Protein AF-0000000084990843 (afdb_homodimer)

InterPro domains:
  IPR001986 Enolpyruvate transferase domain [PF00275] (5-394)
  IPR006264 3-phosphoshikimate 1-carboxyvinyltransferase [PIRSF000505] (2-399)
  IPR013792 RNA 3'-terminal phosphate cyclase/enolpyruvate transferase, alpha/beta [SSF55205] (3-394)
  IPR036968 Enolpyruvate transferase domain superfamily [G3DSA:3.65.10.10] (11-393)
  IPR036968 Enolpyruvate transferase domain superfamily [G3DSA:3.65.10.10] (19-226)

Nearest PDB structures (foldseek):
  3fk1-assembly1_A  TM=9.324E-01  e=1.228E-34  Escherichia coli K-12
  7tm6-assembly1_A  TM=9.334E-01  e=6.872E-34  Klebsiella pneumoniae subsp. pneumoniae HS11286
  1mi4-assembly1_A  TM=9.282E-01  e=5.106E-34  Escherichia coli
  1x8r-assembly1_A  TM=9.054E-01  e=7.739E-34  Escherichia coli
  1q36-assembly1_A  TM=9.063E-01  e=1.402E-33  Escherichia coli

Organism: Thermoproteus tenax (strain ATCC 35583 / DSM 2078 / JCM 9277 / NBRC 100435 / Kra 1) (NCBI:txid768679)

pLDDT: mean 95.02, std 6.81, range [31.33, 98.94]

Structure (mmCIF, N/CA/C/O backbone):
data_AF-0000000084990843-model_v1
#
loop_
_entity.id
_entity.type
_entity.pdbx_description
1 polymer '3-phosphoshikimate 1-carboxyvinyltransferase'
#
loop_
_atom_site.group_PDB
_atom_site.id
_atom_site.type_symbol
_atom_site.label_atom_id
_atom_site.label_alt_id
_atom_site.label_comp_id
_atom_site.label_asym_id
_atom_site.label_entity_id
_atom_site.label_seq_id
_atom_site.pdbx_PDB_ins_code
_atom_site.Cartn_x
_atom_site.Cartn_y
_atom_site.Cartn_z
_atom_site.occupancy
_atom_site.B_iso_or_equiv
_atom_site.auth_seq_id
_atom_site.auth_comp_id
_atom_site.auth_asym_id
_atom_site.auth_atom_id
_atom_site.pdbx_PDB_model_num
ATOM 1 N N . MET A 1 1 ? 16.125 0.868 -17.172 1 77.69 1 MET A N 1
ATOM 2 C CA . MET A 1 1 ? 15.656 -0.466 -17.547 1 77.69 1 MET A CA 1
ATOM 3 C C . MET A 1 1 ? 16.578 -1.541 -16.984 1 77.69 1 MET A C 1
ATOM 5 O O . MET A 1 1 ? 17.75 -1.276 -16.703 1 77.69 1 MET A O 1
ATOM 9 N N . LEU A 1 2 ? 15.938 -2.699 -16.641 1 80.62 2 LEU A N 1
ATOM 10 C CA . LEU A 1 2 ? 16.75 -3.873 -16.328 1 80.62 2 LEU A CA 1
ATOM 11 C C . LEU A 1 2 ? 17.031 -4.684 -17.594 1 80.62 2 LEU A C 1
ATOM 13 O O . LEU A 1 2 ? 16.109 -5.156 -18.266 1 80.62 2 LEU A O 1
ATOM 17 N N . CYS A 1 3 ? 18.297 -4.824 -17.922 1 89.12 3 CYS A N 1
ATOM 18 C CA . CYS A 1 3 ? 18.703 -5.578 -19.094 1 89.12 3 CYS A CA 1
ATOM 19 C C . CYS A 1 3 ? 19.609 -6.75 -18.719 1 89.12 3 CYS A C 1
ATOM 21 O O . CYS A 1 3 ? 20.484 -6.613 -17.859 1 89.12 3 CYS A O 1
ATOM 23 N N . VAL A 1 4 ? 19.203 -7.938 -19.297 1 86.56 4 VAL A N 1
ATOM 24 C CA . VAL A 1 4 ? 20.016 -9.109 -19 1 86.56 4 VAL A CA 1
ATOM 25 C C . VAL A 1 4 ? 20.328 -9.875 -20.281 1 86.56 4 VAL A C 1
ATOM 27 O O . VAL A 1 4 ? 19.625 -9.711 -21.281 1 86.56 4 VAL A O 1
ATOM 30 N N . LYS A 1 5 ? 21.422 -10.641 -20.266 1 91.44 5 LYS A N 1
ATOM 31 C CA . LYS A 1 5 ? 21.703 -11.633 -21.297 1 91.44 5 LYS A CA 1
ATOM 32 C C . LYS A 1 5 ? 20.953 -12.938 -21.016 1 91.44 5 LYS A C 1
ATOM 34 O O . LYS A 1 5 ? 20.562 -13.211 -19.891 1 91.44 5 LYS A O 1
ATOM 39 N N . PRO A 1 6 ? 20.641 -13.672 -22.078 1 93.75 6 PRO A N 1
ATOM 40 C CA . PRO A 1 6 ? 19.984 -14.961 -21.859 1 93.75 6 PRO A CA 1
ATOM 41 C C . PRO A 1 6 ? 20.75 -15.867 -20.891 1 93.75 6 PRO A C 1
ATOM 43 O O . PRO A 1 6 ? 21.984 -15.898 -20.922 1 93.75 6 PRO A O 1
ATOM 46 N N . SER A 1 7 ? 20.109 -16.453 -20 1 92.06 7 SER A N 1
ATOM 47 C CA . SER A 1 7 ? 20.656 -17.422 -19.047 1 92.06 7 SER A CA 1
ATOM 48 C C . SER A 1 7 ? 19.594 -18.406 -18.578 1 92.06 7 SER A C 1
ATOM 50 O O . SER A 1 7 ? 18.422 -18.031 -18.406 1 92.06 7 SER A O 1
ATOM 52 N N . PRO A 1 8 ? 19.969 -19.641 -18.328 1 93.31 8 PRO A N 1
ATOM 53 C CA . PRO A 1 8 ? 18.984 -20.625 -17.906 1 93.31 8 PRO A CA 1
ATOM 54 C C . PRO A 1 8 ? 18.438 -20.375 -16.5 1 93.31 8 PRO A C 1
ATOM 56 O O . PRO A 1 8 ? 19.172 -19.891 -15.641 1 93.31 8 PRO A O 1
ATOM 59 N N . ILE A 1 9 ? 17.188 -20.625 -16.297 1 92.88 9 ILE A N 1
ATOM 60 C CA . ILE A 1 9 ? 16.625 -20.703 -14.953 1 92.88 9 ILE A CA 1
ATOM 61 C C . ILE A 1 9 ? 16.844 -22.109 -14.391 1 92.88 9 ILE A C 1
ATOM 63 O O . ILE A 1 9 ? 16.219 -23.078 -14.859 1 92.88 9 ILE A O 1
ATOM 67 N N . GLU A 1 10 ? 17.781 -22.219 -13.484 1 92.75 10 GLU A N 1
ATOM 68 C CA . GLU A 1 10 ? 18.188 -23.516 -12.961 1 92.75 10 GLU A CA 1
ATOM 69 C C . GLU A 1 10 ? 18.5 -23.438 -11.469 1 92.75 10 GLU A C 1
ATOM 71 O O . GLU A 1 10 ? 19.016 -22.422 -10.992 1 92.75 10 GLU A O 1
ATOM 76 N N . GLY A 1 11 ? 18.078 -24.438 -10.734 1 92.12 11 GLY A N 1
ATOM 77 C CA . GLY A 1 11 ? 18.359 -24.516 -9.312 1 92.12 11 GLY A CA 1
ATOM 78 C C . GLY A 1 11 ? 17.172 -24.969 -8.492 1 92.12 11 GLY A C 1
ATOM 79 O O . GLY A 1 11 ? 16.172 -25.438 -9.047 1 92.12 11 GLY A O 1
ATOM 80 N N . GLU A 1 12 ? 17.359 -25 -7.199 1 93.38 12 GLU A N 1
ATOM 81 C CA . GLU A 1 12 ? 16.297 -25.312 -6.254 1 93.38 12 GLU A CA 1
ATOM 82 C C . GLU A 1 12 ? 15.695 -24.031 -5.656 1 93.38 12 GLU A C 1
ATOM 84 O O . GLU A 1 12 ? 16.422 -23.156 -5.191 1 93.38 12 GLU A O 1
ATOM 89 N N . PHE A 1 13 ? 14.391 -23.922 -5.801 1 91.62 13 PHE A N 1
ATOM 90 C CA . PHE A 1 13 ? 13.68 -22.734 -5.328 1 91.62 13 PHE A CA 1
ATOM 91 C C . PHE A 1 13 ? 12.562 -23.125 -4.363 1 91.62 13 PHE A C 1
ATOM 93 O O . PHE A 1 13 ? 11.781 -24.047 -4.641 1 91.62 13 PHE A O 1
ATOM 100 N N . PRO A 1 14 ? 12.484 -22.453 -3.211 1 92.19 14 PRO A N 1
ATOM 101 C CA . PRO A 1 14 ? 11.234 -22.609 -2.461 1 92.19 14 PRO A CA 1
ATOM 102 C C . PRO A 1 14 ? 10.055 -21.938 -3.145 1 92.19 14 PRO A C 1
ATOM 104 O O . PRO A 1 14 ? 10.195 -20.828 -3.686 1 92.19 14 PRO A O 1
ATOM 107 N N . ALA A 1 15 ? 8.922 -22.609 -3.18 1 95.19 15 ALA A N 1
ATOM 108 C CA . ALA A 1 15 ? 7.723 -21.969 -3.711 1 95.19 15 ALA A CA 1
ATOM 109 C C . ALA A 1 15 ? 7.344 -20.734 -2.885 1 95.19 15 ALA A C 1
ATOM 111 O O . ALA A 1 15 ? 7.445 -20.75 -1.656 1 95.19 15 ALA A O 1
ATOM 112 N N . PRO A 1 16 ? 7.004 -19.609 -3.57 1 95.06 16 PRO A N 1
ATOM 113 C CA . PRO A 1 16 ? 6.434 -18.531 -2.773 1 95.06 16 PRO A CA 1
ATOM 114 C C . PRO A 1 16 ? 5.145 -18.938 -2.057 1 95.06 16 PRO A C 1
ATOM 116 O O . PRO A 1 16 ? 4.398 -19.781 -2.553 1 95.06 16 PRO A O 1
ATOM 119 N N . PRO A 1 17 ? 4.887 -18.344 -0.855 1 96.25 17 PRO A N 1
ATOM 120 C CA . PRO A 1 17 ? 3.607 -18.625 -0.197 1 96.25 17 PRO A CA 1
ATOM 121 C C . PRO A 1 17 ? 2.406 -18.234 -1.059 1 96.25 17 PRO A C 1
ATOM 123 O O . PRO A 1 17 ? 2.428 -17.203 -1.729 1 96.25 17 PRO A O 1
ATOM 126 N N . SER A 1 18 ? 1.402 -19.109 -1.062 1 96.44 18 SER A N 1
ATOM 127 C CA . SER A 1 18 ? 0.206 -18.875 -1.863 1 96.44 18 SER A CA 1
ATOM 128 C C . SER A 1 18 ? -0.495 -17.578 -1.444 1 96.44 18 SER A C 1
ATOM 130 O O . SER A 1 18 ? -0.997 -17.484 -0.323 1 96.44 18 SER A O 1
ATOM 132 N N . LYS A 1 19 ? -0.541 -16.672 -2.34 1 96.38 19 LYS A N 1
ATOM 133 C CA . LYS A 1 19 ? -1.192 -15.391 -2.059 1 96.38 19 LYS A CA 1
ATOM 134 C C . LYS A 1 19 ? -2.682 -15.578 -1.792 1 96.38 19 LYS A C 1
ATOM 136 O O . LYS A 1 19 ? -3.199 -15.125 -0.771 1 96.38 19 LYS A O 1
ATOM 141 N N . PRO A 1 20 ? -3.463 -16.328 -2.658 1 96.12 20 PRO A N 1
ATOM 142 C CA . PRO A 1 20 ? -4.898 -16.469 -2.408 1 96.12 20 PRO A CA 1
ATOM 143 C C . PRO A 1 20 ? -5.195 -17.172 -1.08 1 96.12 20 PRO A C 1
ATOM 145 O O . PRO A 1 20 ? -6.148 -16.797 -0.389 1 96.12 20 PRO A O 1
ATOM 148 N N . MET A 1 21 ? -4.387 -18.141 -0.724 1 96.94 21 MET A N 1
ATOM 149 C CA . MET A 1 21 ? -4.621 -18.828 0.538 1 96.94 21 MET A CA 1
ATOM 150 C C . MET A 1 21 ? -4.23 -17.953 1.723 1 96.94 21 MET A C 1
ATOM 152 O O . MET A 1 21 ? -4.918 -17.938 2.744 1 96.94 21 MET A O 1
ATOM 156 N N . SER A 1 22 ? -3.1 -17.234 1.586 1 98.19 22 SER A N 1
ATOM 157 C CA . SER A 1 22 ? -2.697 -16.297 2.631 1 98.19 22 SER A CA 1
ATOM 158 C C . SER A 1 22 ? -3.824 -15.32 2.965 1 98.19 22 SER A C 1
ATOM 160 O O . SER A 1 22 ? -4.145 -15.109 4.137 1 98.19 22 SER A O 1
ATOM 162 N N . GLN A 1 23 ? -4.402 -14.734 1.965 1 98.62 23 GLN A N 1
ATOM 163 C CA . GLN A 1 23 ? -5.461 -13.75 2.166 1 98.62 23 GLN A CA 1
ATOM 164 C C . GLN A 1 23 ? -6.664 -14.375 2.865 1 98.62 23 GLN A C 1
ATOM 166 O O . GLN A 1 23 ? -7.23 -13.789 3.789 1 98.62 23 GLN A O 1
ATOM 171 N N . ARG A 1 24 ? -7.066 -15.578 2.422 1 98.62 24 ARG A N 1
ATOM 172 C CA . ARG A 1 24 ? -8.219 -16.25 3.014 1 98.62 24 ARG A CA 1
ATOM 173 C C . ARG A 1 24 ? -7.941 -16.625 4.465 1 98.62 24 ARG A C 1
ATOM 175 O O . ARG A 1 24 ? -8.812 -16.484 5.328 1 98.62 24 ARG A O 1
ATOM 182 N N . TYR A 1 25 ? -6.672 -17.109 4.742 1 98.81 25 TYR A N 1
ATOM 183 C CA . TYR A 1 25 ? -6.297 -17.438 6.113 1 98.81 25 TYR A CA 1
ATOM 184 C C . TYR A 1 25 ? -6.328 -16.203 7 1 98.81 25 TYR A C 1
ATOM 186 O O . TYR A 1 25 ? -6.758 -16.266 8.148 1 98.81 25 TYR A O 1
ATOM 194 N N . ILE A 1 26 ? -5.906 -15.078 6.492 1 98.94 26 ILE A N 1
ATOM 195 C CA . ILE A 1 26 ? -5.867 -13.812 7.227 1 98.94 26 ILE A CA 1
ATOM 196 C C . ILE A 1 26 ? -7.289 -13.398 7.613 1 98.94 26 ILE A C 1
ATOM 198 O O . ILE A 1 26 ? -7.562 -13.117 8.781 1 98.94 26 ILE A O 1
ATOM 202 N N . PHE A 1 27 ? -8.195 -13.422 6.691 1 98.94 27 PHE A N 1
ATOM 203 C CA . PHE A 1 27 ? -9.57 -13.031 6.965 1 98.94 27 PHE A CA 1
ATOM 204 C C . PHE A 1 27 ? -10.219 -14 7.949 1 98.94 27 PHE A C 1
ATOM 206 O O . PHE A 1 27 ? -10.867 -13.57 8.914 1 98.94 27 PHE A O 1
ATOM 213 N N . ALA A 1 28 ? -10.039 -15.312 7.715 1 98.94 28 ALA A N 1
ATOM 214 C CA . ALA A 1 28 ? -10.641 -16.312 8.602 1 98.94 28 ALA A CA 1
ATOM 215 C C . ALA A 1 28 ? -10.109 -16.172 10.023 1 98.94 28 ALA A C 1
ATOM 217 O O . ALA A 1 28 ? -10.867 -16.266 10.992 1 98.94 28 ALA A O 1
ATOM 218 N N . SER A 1 29 ? -8.812 -15.922 10.164 1 98.94 29 SER A N 1
ATOM 219 C CA . SER A 1 29 ? -8.188 -15.766 11.469 1 98.94 29 SER A CA 1
ATOM 220 C C . SER A 1 29 ? -8.766 -14.578 12.227 1 98.94 29 SER A C 1
ATOM 222 O O . SER A 1 29 ? -8.977 -14.648 13.438 1 98.94 29 SER A O 1
ATOM 224 N N . ALA A 1 30 ? -9.039 -13.523 11.539 1 98.81 30 ALA A N 1
ATOM 225 C CA . ALA A 1 30 ? -9.555 -12.297 12.141 1 98.81 30 ALA A CA 1
ATOM 226 C C . ALA A 1 30 ? -10.984 -12.484 12.633 1 98.81 30 ALA A C 1
ATOM 228 O O . ALA A 1 30 ? -11.461 -11.727 13.484 1 98.81 30 ALA A O 1
ATOM 229 N N . LEU A 1 31 ? -11.688 -13.492 12.062 1 98.69 31 LEU A N 1
ATOM 230 C CA . LEU A 1 31 ? -13.094 -13.711 12.383 1 98.69 31 LEU A CA 1
ATOM 231 C C . LEU A 1 31 ? -13.25 -14.828 13.406 1 98.69 31 LEU A C 1
ATOM 233 O O . LEU A 1 31 ? -14.344 -15.047 13.93 1 98.69 31 LEU A O 1
ATOM 237 N N . ALA A 1 32 ? -12.203 -15.508 13.734 1 98.69 32 ALA A N 1
ATOM 238 C CA . ALA A 1 32 ? -12.273 -16.734 14.516 1 98.69 32 ALA A CA 1
ATOM 239 C C . ALA A 1 32 ? -12.039 -16.453 16 1 98.69 32 ALA A C 1
ATOM 241 O O . ALA A 1 32 ? -11.281 -15.547 16.359 1 98.69 32 ALA A O 1
ATOM 242 N N . GLU A 1 33 ? -12.656 -17.203 16.828 1 98.38 33 GLU A N 1
ATOM 243 C CA . GLU A 1 33 ? -12.297 -17.219 18.25 1 98.38 33 GLU A CA 1
ATOM 244 C C . GLU A 1 33 ? -10.945 -17.891 18.453 1 98.38 33 GLU A C 1
ATOM 246 O O . GLU A 1 33 ? -10.711 -19 17.984 1 98.38 33 GLU A O 1
ATOM 251 N N . GLY A 1 34 ? -10.094 -17.141 19.125 1 98.5 34 GLY A N 1
ATOM 252 C CA . GLY A 1 34 ? -8.766 -17.672 19.375 1 98.5 34 GLY A CA 1
ATOM 253 C C . GLY A 1 34 ? -7.711 -17.109 18.438 1 98.5 34 GLY A C 1
ATOM 254 O O . GLY A 1 34 ? -8.031 -16.625 17.359 1 98.5 34 GLY A O 1
ATOM 255 N N . ALA A 1 35 ? -6.469 -17.172 18.844 1 98.69 35 ALA A N 1
ATOM 256 C CA . ALA A 1 35 ? -5.348 -16.672 18.047 1 98.69 35 ALA A CA 1
ATOM 257 C C . ALA A 1 35 ? -4.906 -17.719 17.016 1 98.69 35 ALA A C 1
ATOM 259 O O . ALA A 1 35 ? -4.867 -18.922 17.328 1 98.69 35 ALA A O 1
ATOM 260 N N . THR A 1 36 ? -4.629 -17.312 15.836 1 98.88 36 THR A N 1
ATOM 261 C CA . THR A 1 36 ? -4.137 -18.188 14.781 1 98.88 36 THR A CA 1
ATOM 262 C C . THR A 1 36 ? -2.766 -17.734 14.289 1 98.88 36 THR A C 1
ATOM 264 O O . THR A 1 36 ? -2.574 -16.562 13.977 1 98.88 36 THR A O 1
ATOM 267 N N . GLU A 1 37 ? -1.827 -18.578 14.336 1 98.81 37 GLU A N 1
ATOM 268 C CA . GLU A 1 37 ? -0.531 -18.344 13.711 1 98.81 37 GLU A CA 1
ATOM 269 C C . GLU A 1 37 ? -0.511 -18.844 12.273 1 98.81 37 GLU A C 1
ATOM 271 O O . GLU A 1 37 ? -0.815 -20 12.008 1 98.81 37 GLU A O 1
ATOM 276 N N . ILE A 1 38 ? -0.207 -17.938 11.32 1 98.62 38 ILE A N 1
ATOM 277 C CA . ILE A 1 38 ? -0.148 -18.344 9.922 1 98.62 38 ILE A CA 1
ATOM 278 C C . ILE A 1 38 ? 1.226 -18 9.344 1 98.62 38 ILE A C 1
ATOM 280 O O . ILE A 1 38 ? 1.828 -17 9.711 1 98.62 38 ILE A O 1
ATOM 284 N N . GLY A 1 39 ? 1.749 -18.859 8.422 1 97.44 39 GLY A N 1
ATOM 285 C CA . GLY A 1 39 ? 2.979 -18.594 7.688 1 97.44 39 GLY A CA 1
ATOM 286 C C . GLY A 1 39 ? 3.447 -19.766 6.863 1 97.44 39 GLY A C 1
ATOM 287 O O . GLY A 1 39 ? 2.863 -20.859 6.93 1 97.44 39 GLY A O 1
ATOM 288 N N . PRO A 1 40 ? 4.461 -19.641 6.098 1 97.06 40 PRO A N 1
ATOM 289 C CA . PRO A 1 40 ? 5.125 -18.359 5.852 1 97.06 40 PRO A CA 1
ATOM 290 C C . PRO A 1 40 ? 4.281 -17.422 5 1 97.06 40 PRO A C 1
ATOM 292 O O . PRO A 1 40 ? 3.406 -17.875 4.254 1 97.06 40 PRO A O 1
ATOM 295 N N . LEU A 1 41 ? 4.512 -16.078 5.188 1 97.69 41 LEU A N 1
ATOM 296 C CA . LEU A 1 41 ? 3.834 -15.062 4.395 1 97.69 41 LEU A CA 1
ATOM 297 C C . LEU A 1 41 ? 4.832 -14.289 3.539 1 97.69 41 LEU A C 1
ATOM 299 O O . LEU A 1 41 ? 5.953 -14.023 3.971 1 97.69 41 LEU A O 1
ATOM 303 N N . GLU A 1 42 ? 4.477 -14.07 2.283 1 96.12 42 GLU A N 1
ATOM 304 C CA . GLU A 1 42 ? 5.07 -13.016 1.464 1 96.12 42 GLU A CA 1
ATOM 305 C C . GLU A 1 42 ? 4.332 -11.695 1.638 1 96.12 42 GLU A C 1
ATOM 307 O O . GLU A 1 42 ? 3.172 -11.57 1.236 1 96.12 42 GLU A O 1
ATOM 312 N N . LEU A 1 43 ? 4.98 -10.711 2.27 1 96.62 43 LEU A N 1
ATOM 313 C CA . LEU A 1 43 ? 4.285 -9.453 2.551 1 96.62 43 LEU A CA 1
ATOM 314 C C . LEU A 1 43 ? 4.223 -8.578 1.305 1 96.62 43 LEU A C 1
ATOM 316 O O . LEU A 1 43 ? 4.723 -7.449 1.31 1 96.62 43 LEU A O 1
ATOM 320 N N . SER A 1 44 ? 3.561 -9.109 0.294 1 98.06 44 SER A N 1
ATOM 321 C CA . SER A 1 44 ? 3.248 -8.383 -0.932 1 98.06 44 SER A CA 1
ATOM 322 C C . SER A 1 44 ? 2.193 -7.309 -0.684 1 98.06 44 SER A C 1
ATOM 324 O O . SER A 1 44 ? 1.606 -7.246 0.398 1 98.06 44 SER A O 1
ATOM 326 N N . ASP A 1 45 ? 1.989 -6.414 -1.669 1 98.31 45 ASP A N 1
ATOM 327 C CA . ASP A 1 45 ? 0.958 -5.387 -1.545 1 98.31 45 ASP A CA 1
ATOM 328 C C . ASP A 1 45 ? -0.403 -6.012 -1.241 1 98.31 45 ASP A C 1
ATOM 330 O O . ASP A 1 45 ? -1.169 -5.48 -0.435 1 98.31 45 ASP A O 1
ATOM 334 N N . ASP A 1 46 ? -0.696 -7.141 -1.837 1 98.44 46 ASP A N 1
ATOM 335 C CA . ASP A 1 46 ? -2.006 -7.762 -1.67 1 98.44 46 ASP A CA 1
ATOM 336 C C . ASP A 1 46 ? -2.15 -8.375 -0.278 1 98.44 46 ASP A C 1
ATOM 338 O O . ASP A 1 46 ? -3.227 -8.32 0.321 1 98.44 46 ASP A O 1
ATOM 342 N N . VAL A 1 47 ? -1.114 -9.023 0.22 1 98.69 47 VAL A N 1
ATOM 343 C CA . VAL A 1 47 ? -1.175 -9.617 1.553 1 98.69 47 VAL A CA 1
ATOM 344 C C . VAL A 1 47 ? -1.249 -8.516 2.604 1 98.69 47 VAL A C 1
ATOM 346 O O . VAL A 1 47 ? -2.023 -8.609 3.561 1 98.69 47 VAL A O 1
ATOM 349 N N . VAL A 1 48 ? -0.499 -7.426 2.41 1 98.56 48 VAL A N 1
ATOM 350 C CA . VAL A 1 48 ? -0.538 -6.285 3.318 1 98.56 48 VAL A CA 1
ATOM 351 C C . VAL A 1 48 ? -1.928 -5.652 3.297 1 98.56 48 VAL A C 1
ATOM 353 O O . VAL A 1 48 ? -2.439 -5.227 4.336 1 98.56 48 VAL A O 1
ATOM 356 N N . ALA A 1 49 ? -2.52 -5.598 2.137 1 98.69 49 ALA A N 1
ATOM 357 C CA . ALA A 1 49 ? -3.887 -5.094 2.037 1 98.69 49 ALA A CA 1
ATOM 358 C C . ALA A 1 49 ? -4.836 -5.91 2.91 1 98.69 49 ALA A C 1
ATOM 360 O O . ALA A 1 49 ? -5.703 -5.348 3.586 1 98.69 49 ALA A O 1
ATOM 361 N N . ALA A 1 50 ? -4.691 -7.23 2.902 1 98.88 50 ALA A N 1
ATOM 362 C CA . ALA A 1 50 ? -5.531 -8.094 3.727 1 98.88 50 ALA A CA 1
ATOM 363 C C . ALA A 1 50 ? -5.309 -7.816 5.211 1 98.88 50 ALA A C 1
ATOM 365 O O . ALA A 1 50 ? -6.27 -7.738 5.984 1 98.88 50 ALA A O 1
ATOM 366 N N . LEU A 1 51 ? -4.059 -7.648 5.594 1 98.81 51 LEU A N 1
ATOM 367 C CA . LEU A 1 51 ? -3.732 -7.348 6.98 1 98.81 51 LEU A CA 1
ATOM 368 C C . LEU A 1 51 ? -4.34 -6.016 7.406 1 98.81 51 LEU A C 1
ATOM 370 O O . LEU A 1 51 ? -4.879 -5.902 8.508 1 98.81 51 LEU A O 1
ATOM 374 N N . ARG A 1 52 ? -4.285 -5.027 6.535 1 98.56 52 ARG A N 1
ATOM 375 C CA . ARG A 1 52 ? -4.875 -3.725 6.82 1 98.56 52 ARG A CA 1
ATOM 376 C C . ARG A 1 52 ? -6.387 -3.834 7 1 98.56 52 ARG A C 1
ATOM 378 O O . ARG A 1 52 ? -6.961 -3.191 7.883 1 98.56 52 ARG A O 1
ATOM 385 N N . ALA A 1 53 ? -6.973 -4.664 6.18 1 98.75 53 ALA A N 1
ATOM 386 C CA . ALA A 1 53 ? -8.43 -4.789 6.164 1 98.75 53 ALA A CA 1
ATOM 387 C C . ALA A 1 53 ? -8.938 -5.438 7.449 1 98.75 53 ALA A C 1
ATOM 389 O O . ALA A 1 53 ? -10.062 -5.176 7.879 1 98.75 53 ALA A O 1
ATOM 390 N N . ILE A 1 54 ? -8.102 -6.254 8.109 1 98.81 54 ILE A N 1
ATOM 391 C CA . ILE A 1 54 ? -8.609 -6.965 9.273 1 98.81 54 ILE A CA 1
ATOM 392 C C . ILE A 1 54 ? -8.156 -6.254 10.547 1 98.81 54 ILE A C 1
ATOM 394 O O . ILE A 1 54 ? -8.625 -6.562 11.641 1 98.81 54 ILE A O 1
ATOM 398 N N . GLN A 1 55 ? -7.242 -5.309 10.414 1 98.56 55 GLN A N 1
ATOM 399 C CA . GLN A 1 55 ? -6.66 -4.633 11.562 1 98.56 55 GLN A CA 1
ATOM 400 C C . GLN A 1 55 ? -7.746 -4.02 12.445 1 98.56 55 GLN A C 1
ATOM 402 O O . GLN A 1 55 ? -7.652 -4.055 13.672 1 98.56 55 GLN A O 1
ATOM 407 N N . PRO A 1 56 ? -8.836 -3.469 11.938 1 97.94 56 PRO A N 1
ATOM 408 C CA . PRO A 1 56 ? -9.859 -2.844 12.781 1 97.94 56 PRO A CA 1
ATOM 409 C C . PRO A 1 56 ? -10.617 -3.855 13.641 1 97.94 56 PRO A C 1
ATOM 411 O O . PRO A 1 56 ? -11.352 -3.471 14.555 1 97.94 56 PRO A O 1
ATOM 414 N N . ILE A 1 57 ? -10.477 -5.164 13.367 1 98.5 57 ILE A N 1
ATOM 415 C CA . ILE A 1 57 ? -11.281 -6.141 14.086 1 98.5 57 ILE A CA 1
ATOM 416 C C . ILE A 1 57 ? -10.375 -7.199 14.711 1 98.5 57 ILE A C 1
ATOM 418 O O . ILE A 1 57 ? -10.844 -8.234 15.18 1 98.5 57 ILE A O 1
ATOM 422 N N . SER A 1 58 ? -9.039 -6.988 14.68 1 98.62 58 SER A N 1
ATOM 423 C CA . SER A 1 58 ? -8.117 -7.992 15.195 1 98.62 58 SER A CA 1
ATOM 424 C C . SER A 1 58 ? -6.824 -7.348 15.703 1 98.62 58 SER A C 1
ATOM 426 O O . SER A 1 58 ? -6.559 -6.18 15.43 1 98.62 58 SER A O 1
ATOM 428 N N . SER A 1 59 ? -6.094 -8.039 16.562 1 98.44 59 SER A N 1
ATOM 429 C CA . SER A 1 59 ? -4.684 -7.77 16.844 1 98.44 59 SER A CA 1
ATOM 430 C C . SER A 1 59 ? -3.777 -8.594 15.938 1 98.44 59 SER A C 1
ATOM 432 O O . SER A 1 59 ? -4.09 -9.742 15.617 1 98.44 59 SER A O 1
ATOM 434 N N . ILE A 1 60 ? -2.691 -8.008 15.484 1 98.81 60 ILE A N 1
ATOM 435 C CA . ILE A 1 60 ? -1.794 -8.648 14.523 1 98.81 60 ILE A CA 1
ATOM 436 C C . ILE A 1 60 ? -0.356 -8.562 15.031 1 98.81 60 ILE A C 1
ATOM 438 O O . ILE A 1 60 ? 0.136 -7.48 15.344 1 98.81 60 ILE A O 1
ATOM 442 N N . GLU A 1 61 ? 0.294 -9.633 15.156 1 98.69 61 GLU A N 1
ATOM 443 C CA . GLU A 1 61 ? 1.724 -9.68 15.445 1 98.69 61 GLU A CA 1
ATOM 444 C C . GLU A 1 61 ? 2.502 -10.266 14.266 1 98.69 61 GLU A C 1
ATOM 446 O O . GLU A 1 61 ? 2.211 -11.367 13.805 1 98.69 61 GLU A O 1
ATOM 451 N N . LEU A 1 62 ? 3.418 -9.469 13.758 1 98.44 62 LEU A N 1
ATOM 452 C CA . LEU A 1 62 ? 4.301 -9.914 12.68 1 98.44 62 LEU A CA 1
ATOM 453 C C . LEU A 1 62 ? 5.699 -10.203 13.211 1 98.44 62 LEU A C 1
ATOM 455 O O . LEU A 1 62 ? 6.332 -9.336 13.828 1 98.44 62 LEU A O 1
ATOM 459 N N . ARG A 1 63 ? 6.203 -11.398 12.992 1 95.06 63 ARG A N 1
ATOM 460 C CA . ARG A 1 63 ? 7.559 -11.82 13.32 1 95.06 63 ARG A CA 1
ATOM 461 C C . ARG A 1 63 ? 8.188 -12.602 12.172 1 95.06 63 ARG A C 1
ATOM 463 O O . ARG A 1 63 ? 7.934 -13.797 12.016 1 95.06 63 ARG A O 1
ATOM 470 N N . GLY A 1 64 ? 9.016 -11.984 11.5 1 93.56 64 GLY A N 1
ATOM 471 C CA . GLY A 1 64 ? 9.523 -12.609 10.289 1 93.56 64 GLY A CA 1
ATOM 472 C C . GLY A 1 64 ? 8.445 -12.828 9.234 1 93.56 64 GLY A C 1
ATOM 473 O O . GLY A 1 64 ? 7.742 -11.891 8.859 1 93.56 64 GLY A O 1
ATOM 474 N N . ASP A 1 65 ? 8.305 -14.094 8.844 1 95.44 65 ASP A N 1
ATOM 475 C CA . ASP A 1 65 ? 7.309 -14.391 7.82 1 95.44 65 ASP A CA 1
ATOM 476 C C . ASP A 1 65 ? 6.062 -15.023 8.438 1 95.44 65 ASP A C 1
ATOM 478 O O . ASP A 1 65 ? 5.285 -15.68 7.738 1 95.44 65 ASP A O 1
ATOM 482 N N . LEU A 1 66 ? 5.93 -14.82 9.766 1 98.06 66 LEU A N 1
ATOM 483 C CA . LEU A 1 66 ? 4.777 -15.344 10.492 1 98.06 66 LEU A CA 1
ATOM 484 C C . LEU A 1 66 ? 3.877 -14.203 10.969 1 98.06 66 LEU A C 1
ATOM 486 O O . LEU A 1 66 ? 4.363 -13.125 11.312 1 98.06 66 LEU A O 1
ATOM 490 N N . ALA A 1 67 ? 2.617 -14.469 11 1 98.75 67 ALA A N 1
ATOM 491 C CA . ALA A 1 67 ? 1.641 -13.562 11.609 1 98.75 67 ALA A CA 1
ATOM 492 C C . ALA A 1 67 ? 0.795 -14.289 12.648 1 98.75 67 ALA A C 1
ATOM 494 O O . ALA A 1 67 ? 0.388 -15.438 12.438 1 98.75 67 ALA A O 1
ATOM 495 N N . VAL A 1 68 ? 0.633 -13.711 13.773 1 98.88 68 VAL A N 1
ATOM 496 C CA . VAL A 1 68 ? -0.354 -14.141 14.758 1 98.88 68 VAL A CA 1
ATOM 497 C C . VAL A 1 68 ? -1.525 -13.164 14.781 1 98.88 68 VAL A C 1
ATOM 499 O O . VAL A 1 68 ? -1.338 -11.969 15.031 1 98.88 68 VAL A O 1
ATOM 502 N N . ILE A 1 69 ? -2.709 -13.672 14.516 1 98.88 69 ILE A N 1
ATOM 503 C CA . ILE A 1 69 ? -3.902 -12.844 14.391 1 98.88 69 ILE A CA 1
ATOM 504 C C . ILE A 1 69 ? -4.953 -13.297 15.398 1 98.88 69 ILE A C 1
ATOM 506 O O . ILE A 1 69 ? -5.238 -14.484 15.523 1 98.88 69 ILE A O 1
ATOM 510 N N . GLU A 1 70 ? -5.441 -12.375 16.141 1 98.75 70 GLU A N 1
ATOM 511 C CA . GLU A 1 70 ? -6.477 -12.648 17.125 1 98.75 70 GLU A CA 1
ATOM 512 C C . GLU A 1 70 ? -7.621 -11.648 17.031 1 98.75 70 GLU A C 1
ATOM 514 O O . GLU A 1 70 ? -7.398 -10.438 17.094 1 98.75 70 GLU A O 1
ATOM 519 N N . ARG A 1 71 ? -8.805 -12.195 16.922 1 98.38 71 ARG A N 1
ATOM 520 C CA . ARG A 1 71 ? -10.008 -11.367 16.828 1 98.38 71 ARG A CA 1
ATOM 521 C C . ARG A 1 71 ? -10.133 -10.461 18.047 1 98.38 71 ARG A C 1
ATOM 523 O O . ARG A 1 71 ? -9.82 -10.875 19.172 1 98.38 71 ARG A O 1
ATOM 530 N N . ARG A 1 72 ? -10.562 -9.234 17.859 1 97.31 72 ARG A N 1
ATOM 531 C CA . ARG A 1 72 ? -10.922 -8.32 18.953 1 97.31 72 ARG A CA 1
ATOM 532 C C . ARG A 1 72 ? -12.211 -7.57 18.625 1 97.31 72 ARG A C 1
ATOM 534 O O . ARG A 1 72 ? -12.781 -7.738 17.547 1 97.31 72 ARG A O 1
ATOM 541 N N . THR A 1 73 ? -12.719 -6.824 19.594 1 97.25 73 THR A N 1
ATOM 542 C CA . THR A 1 73 ? -13.906 -6.008 19.375 1 97.25 73 THR A CA 1
ATOM 543 C C . THR A 1 73 ? -13.672 -5.027 18.234 1 97.25 73 THR A C 1
ATOM 545 O O . THR A 1 73 ? -12.672 -4.305 18.219 1 97.25 73 THR A O 1
ATOM 548 N N . PRO A 1 74 ? -14.562 -5.07 17.25 1 97.5 74 PRO A N 1
ATOM 549 C CA . PRO A 1 74 ? -14.391 -4.18 16.109 1 97.5 74 PRO A CA 1
ATOM 550 C C . PRO A 1 74 ? -14.391 -2.703 16.5 1 97.5 74 PRO A C 1
ATOM 552 O O . PRO A 1 74 ? -15.156 -2.291 17.375 1 97.5 74 PRO A O 1
ATOM 555 N N . ASP A 1 75 ? -13.5 -1.955 15.875 1 95.88 75 ASP A N 1
ATOM 556 C CA . ASP A 1 75 ? -13.578 -0.503 16 1 95.88 75 ASP A CA 1
ATOM 557 C C . ASP A 1 75 ? -14.898 0.027 15.438 1 95.88 75 ASP A C 1
ATOM 559 O O . ASP A 1 75 ? -15.367 -0.445 14.406 1 95.88 75 ASP A O 1
ATOM 563 N N . ARG A 1 76 ? -15.453 0.992 16.047 1 93.25 76 ARG A N 1
ATOM 564 C CA . ARG A 1 76 ? -16.719 1.561 15.594 1 93.25 76 ARG A CA 1
ATOM 565 C C . ARG A 1 76 ? -16.516 2.344 14.297 1 93.25 76 ARG A C 1
ATOM 567 O O . ARG A 1 76 ? -17.359 2.293 13.398 1 93.25 76 ARG A O 1
ATOM 574 N N . TYR A 1 77 ? -15.477 3.156 14.273 1 92.31 77 TYR A N 1
ATOM 575 C CA . TYR A 1 77 ? -15.086 3.939 13.109 1 92.31 77 TYR A CA 1
ATOM 576 C C . TYR A 1 77 ? -13.773 3.436 12.523 1 92.31 77 TYR A C 1
ATOM 578 O O . TYR A 1 77 ? -12.75 3.408 13.219 1 92.31 77 TYR A O 1
ATOM 586 N N . ARG A 1 78 ? -13.836 2.988 11.266 1 94.25 78 ARG A N 1
ATOM 587 C CA . ARG A 1 78 ? -12.688 2.33 10.664 1 94.25 78 ARG A CA 1
ATOM 588 C C . ARG A 1 78 ? -12.438 2.836 9.25 1 94.25 78 ARG A C 1
ATOM 590 O O . ARG A 1 78 ? -13.391 3.068 8.492 1 94.25 78 ARG A O 1
ATOM 597 N N . ALA A 1 79 ? -11.211 3.16 8.953 1 96.44 79 ALA A N 1
ATOM 598 C CA . ALA A 1 79 ? -10.797 3.59 7.621 1 96.44 79 ALA A CA 1
ATOM 599 C C . ALA A 1 79 ? -9.469 2.951 7.227 1 96.44 79 ALA A C 1
ATOM 601 O O . ALA A 1 79 ? -8.5 2.988 7.996 1 96.44 79 ALA A O 1
ATOM 602 N N . PHE A 1 80 ? -9.43 2.248 6.102 1 97.75 80 PHE A N 1
ATOM 603 C CA . PHE A 1 80 ? -8.203 1.614 5.645 1 97.75 80 PHE A CA 1
ATOM 604 C C . PHE A 1 80 ? -8.172 1.517 4.125 1 97.75 80 PHE A C 1
ATOM 606 O O . PHE A 1 80 ? -9.211 1.661 3.471 1 97.75 80 PHE A O 1
ATOM 613 N N . SER A 1 81 ? -7 1.347 3.584 1 98.19 81 SER A N 1
ATOM 614 C CA . SER A 1 81 ? -6.801 1.195 2.146 1 98.19 81 SER A CA 1
ATOM 615 C C . SER A 1 81 ? -6.527 -0.258 1.776 1 98.19 81 SER A C 1
ATOM 617 O O . SER A 1 81 ? -5.812 -0.962 2.496 1 98.19 81 SER A O 1
ATOM 619 N N . VAL A 1 82 ? -7.105 -0.637 0.677 1 98.44 82 VAL A N 1
ATOM 620 C CA . VAL A 1 82 ? -6.812 -1.978 0.181 1 98.44 82 VAL A CA 1
ATOM 621 C C . VAL A 1 82 ? -5.973 -1.888 -1.092 1 98.44 82 VAL A C 1
ATOM 623 O O . VAL A 1 82 ? -5.766 -2.891 -1.776 1 98.44 82 VAL A O 1
ATOM 626 N N . GLY A 1 83 ? -5.508 -0.668 -1.384 1 96.75 83 GLY A N 1
ATOM 627 C CA . GLY A 1 83 ? -4.734 -0.486 -2.602 1 96.75 83 GLY A CA 1
ATOM 628 C C . GLY A 1 83 ? -5.438 -1.008 -3.84 1 96.75 83 GLY A C 1
ATOM 629 O O . GLY A 1 83 ? -6.602 -0.683 -4.082 1 96.75 83 GLY A O 1
ATOM 630 N N . ASP A 1 84 ? -4.734 -1.817 -4.598 1 96.12 84 ASP A N 1
ATOM 631 C CA . ASP A 1 84 ? -5.277 -2.367 -5.836 1 96.12 84 ASP A CA 1
ATOM 632 C C . ASP A 1 84 ? -5.648 -3.84 -5.668 1 96.12 84 ASP A C 1
ATOM 634 O O . ASP A 1 84 ? -5.812 -4.562 -6.652 1 96.12 84 ASP A O 1
ATOM 638 N N . SER A 1 85 ? -5.754 -4.305 -4.414 1 97.5 85 SER A N 1
ATOM 639 C CA . SER A 1 85 ? -6.09 -5.703 -4.168 1 97.5 85 SER A CA 1
ATOM 640 C C . SER A 1 85 ? -7.57 -5.969 -4.434 1 97.5 85 SER A C 1
ATOM 642 O O . SER A 1 85 ? -8.422 -5.672 -3.594 1 97.5 85 SER A O 1
ATOM 644 N N . GLY A 1 86 ? -7.852 -6.633 -5.531 1 96.38 86 GLY A N 1
ATOM 645 C CA . GLY A 1 86 ? -9.227 -6.922 -5.91 1 96.38 86 GLY A CA 1
ATOM 646 C C . GLY A 1 86 ? -9.938 -7.836 -4.93 1 96.38 86 GLY A C 1
ATOM 647 O O . GLY A 1 86 ? -11.031 -7.52 -4.457 1 96.38 86 GLY A O 1
ATOM 648 N N . PHE A 1 87 ? -9.227 -8.938 -4.594 1 97.31 87 PHE A N 1
ATOM 649 C CA . PHE A 1 87 ? -9.805 -9.883 -3.645 1 97.31 87 PHE A CA 1
ATOM 650 C C . PHE A 1 87 ? -10.148 -9.188 -2.328 1 97.31 87 PHE A C 1
ATOM 652 O O . PHE A 1 87 ? -11.281 -9.273 -1.85 1 97.31 87 PHE A O 1
ATOM 659 N N . THR A 1 88 ? -9.234 -8.438 -1.725 1 98.75 88 THR A N 1
ATOM 660 C CA . THR A 1 88 ? -9.414 -7.801 -0.424 1 98.75 88 THR A CA 1
ATOM 661 C C . THR A 1 88 ? -10.5 -6.73 -0.49 1 98.75 88 THR A C 1
ATOM 663 O O . THR A 1 88 ? -11.297 -6.586 0.441 1 98.75 88 THR A O 1
ATOM 666 N N . GLY A 1 89 ? -10.492 -5.961 -1.599 1 98.31 89 GLY A N 1
ATOM 667 C CA . GLY A 1 89 ? -11.523 -4.941 -1.744 1 98.31 89 GLY A CA 1
ATOM 668 C C . GLY A 1 89 ? -12.93 -5.504 -1.696 1 98.31 89 GLY A C 1
ATOM 669 O O . GLY A 1 89 ? -13.781 -4.988 -0.97 1 98.31 89 GLY A O 1
ATOM 670 N N . ARG A 1 90 ? -13.211 -6.551 -2.455 1 98.06 90 ARG A N 1
ATOM 671 C CA . ARG A 1 90 ? -14.539 -7.141 -2.543 1 98.06 90 ARG A CA 1
ATOM 672 C C . ARG A 1 90 ? -14.906 -7.859 -1.249 1 98.06 90 ARG A C 1
ATOM 674 O O . ARG A 1 90 ? -16.031 -7.723 -0.756 1 98.06 90 ARG A O 1
ATOM 681 N N . VAL A 1 91 ? -13.938 -8.586 -0.656 1 98.69 91 VAL A N 1
ATOM 682 C CA . VAL A 1 91 ? -14.195 -9.328 0.574 1 98.69 91 VAL A CA 1
ATOM 683 C C . VAL A 1 91 ? -14.445 -8.359 1.723 1 98.69 91 VAL A C 1
ATOM 685 O O . VAL A 1 91 ? -15.383 -8.539 2.502 1 98.69 91 VAL A O 1
ATOM 688 N N . ALA A 1 92 ? -13.633 -7.301 1.835 1 98.81 92 ALA A N 1
ATOM 689 C CA . ALA A 1 92 ? -13.812 -6.316 2.898 1 98.81 92 ALA A CA 1
ATOM 690 C C . ALA A 1 92 ? -15.148 -5.598 2.758 1 98.81 92 ALA A C 1
ATOM 692 O O . ALA A 1 92 ? -15.844 -5.363 3.75 1 98.81 92 ALA A O 1
ATOM 693 N N . THR A 1 93 ? -15.484 -5.211 1.495 1 98.56 93 THR A N 1
ATOM 694 C CA . THR A 1 93 ? -16.766 -4.543 1.264 1 98.56 93 THR A CA 1
ATOM 695 C C . THR A 1 93 ? -17.922 -5.41 1.748 1 98.56 93 THR A C 1
ATOM 697 O O . THR A 1 93 ? -18.797 -4.934 2.461 1 98.56 93 THR A O 1
ATOM 700 N N . ALA A 1 94 ? -17.891 -6.691 1.385 1 98.75 94 ALA A N 1
ATOM 701 C CA . ALA A 1 94 ? -18.938 -7.605 1.813 1 98.75 94 ALA A CA 1
ATOM 702 C C . ALA A 1 94 ? -18.922 -7.785 3.328 1 98.75 94 ALA A C 1
ATOM 704 O O . ALA A 1 94 ? -19.969 -7.637 3.986 1 98.75 94 ALA A O 1
ATOM 705 N N . LEU A 1 95 ? -17.797 -8.07 3.891 1 98.69 95 LEU A N 1
ATOM 706 C CA . LEU A 1 95 ? -17.641 -8.398 5.301 1 98.69 95 LEU A CA 1
ATOM 707 C C . LEU A 1 95 ? -18.109 -7.25 6.184 1 98.69 95 LEU A C 1
ATOM 709 O O . LEU A 1 95 ? -18.891 -7.461 7.121 1 98.69 95 LEU A O 1
ATOM 713 N N . TYR A 1 96 ? -17.734 -6.016 5.902 1 98.5 96 TYR A N 1
ATOM 714 C CA . TYR A 1 96 ? -18 -4.875 6.77 1 98.5 96 TYR A CA 1
ATOM 715 C C . TYR A 1 96 ? -19.438 -4.383 6.59 1 98.5 96 TYR A C 1
ATOM 717 O O . TYR A 1 96 ? -19.922 -3.594 7.395 1 98.5 96 TYR A O 1
ATOM 725 N N . ALA A 1 97 ? -20.094 -4.867 5.535 1 98.19 97 ALA A N 1
ATOM 726 C CA . ALA A 1 97 ? -21.531 -4.66 5.441 1 98.19 97 ALA A CA 1
ATOM 727 C C . ALA A 1 97 ? -22.266 -5.418 6.543 1 98.19 97 ALA A C 1
ATOM 729 O O . ALA A 1 97 ? -23.438 -5.129 6.832 1 98.19 97 ALA A O 1
ATOM 730 N N . GLY A 1 98 ? -21.578 -6.41 7.156 1 97.88 98 GLY A N 1
ATOM 731 C CA . GLY A 1 98 ? -22.234 -7.219 8.18 1 97.88 98 GLY A CA 1
ATOM 732 C C . GLY A 1 98 ? -21.672 -6.973 9.57 1 97.88 98 GLY A C 1
ATOM 733 O O . GLY A 1 98 ? -22.125 -7.594 10.539 1 97.88 98 GLY A O 1
ATOM 734 N N . ILE A 1 99 ? -20.703 -6.152 9.734 1 97.94 99 ILE A N 1
ATOM 735 C CA . ILE A 1 99 ? -20.094 -5.828 11.023 1 97.94 99 ILE A CA 1
ATOM 736 C C . ILE A 1 99 ? -20.5 -4.418 11.445 1 97.94 99 ILE A C 1
ATOM 738 O O . ILE A 1 99 ? -20.266 -3.453 10.711 1 97.94 99 ILE A O 1
ATOM 742 N N . GLU A 1 100 ? -21.094 -4.293 12.578 1 97.56 100 GLU A N 1
ATOM 743 C CA . GLU A 1 100 ? -21.609 -3.016 13.055 1 97.56 100 GLU A CA 1
ATOM 744 C C . GLU A 1 100 ? -20.531 -1.951 13.086 1 97.56 100 GLU A C 1
ATOM 746 O O . GLU A 1 100 ? -19.406 -2.209 13.547 1 97.56 100 GLU A O 1
ATOM 751 N N . GLY A 1 101 ? -20.859 -0.763 12.547 1 95.75 101 GLY A N 1
ATOM 752 C CA . GLY A 1 101 ? -19.922 0.355 12.547 1 95.75 101 GLY A CA 1
ATOM 753 C C . GLY A 1 101 ? -19.859 1.083 11.219 1 95.75 101 GLY A C 1
ATOM 754 O O . GLY A 1 101 ? -20.594 0.74 10.289 1 95.75 101 GLY A O 1
ATOM 755 N N . PHE A 1 102 ? -19.094 2.135 11.148 1 95.19 102 PHE A N 1
ATOM 756 C CA . PHE A 1 102 ? -18.859 2.924 9.945 1 95.19 102 PHE A CA 1
ATOM 757 C C . PHE A 1 102 ? -17.484 2.633 9.367 1 95.19 102 PHE A C 1
ATOM 759 O O . PHE A 1 102 ? -16.484 2.738 10.062 1 95.19 102 PHE A O 1
ATOM 766 N N . THR A 1 103 ? -17.5 2.23 8.133 1 96.69 103 THR A N 1
ATOM 767 C CA . THR A 1 103 ? -16.266 1.807 7.5 1 96.69 103 THR A CA 1
ATOM 768 C C . THR A 1 103 ? -16.016 2.58 6.211 1 96.69 103 THR A C 1
ATOM 770 O O . THR A 1 103 ? -16.938 2.758 5.402 1 96.69 103 THR A O 1
ATOM 773 N N . ALA A 1 104 ? -14.82 3.107 6.051 1 96.62 104 ALA A N 1
ATOM 774 C CA . ALA A 1 104 ? -14.344 3.652 4.781 1 96.62 104 ALA A CA 1
ATOM 775 C C . ALA A 1 104 ? -13.25 2.777 4.184 1 96.62 104 ALA A C 1
ATOM 777 O O . ALA A 1 104 ? -12.203 2.564 4.809 1 96.62 104 ALA A O 1
ATOM 778 N N . ILE A 1 105 ? -13.492 2.219 3.01 1 98.06 105 ILE A N 1
ATOM 779 C CA . ILE A 1 105 ? -12.523 1.376 2.318 1 98.06 105 ILE A CA 1
ATOM 780 C C . ILE A 1 105 ? -11.961 2.119 1.105 1 98.06 105 ILE A C 1
ATOM 782 O O . ILE A 1 105 ? -12.672 2.33 0.119 1 98.06 105 ILE A O 1
ATOM 786 N N . PHE A 1 106 ? -10.68 2.492 1.19 1 97.94 106 PHE A N 1
ATOM 787 C CA . PHE A 1 106 ? -10.039 3.211 0.098 1 97.94 106 PHE A CA 1
ATOM 788 C C . PHE A 1 106 ? -9.484 2.24 -0.938 1 97.94 106 PHE A C 1
ATOM 790 O O . PHE A 1 106 ? -8.906 1.212 -0.584 1 97.94 106 PHE A O 1
ATOM 797 N N . MET A 1 107 ? -9.688 2.527 -2.184 1 97.31 107 MET A N 1
ATOM 798 C CA . MET A 1 107 ? -9.234 1.724 -3.318 1 97.31 107 MET A CA 1
ATOM 799 C C . MET A 1 107 ? -8.383 2.555 -4.273 1 97.31 107 MET A C 1
ATOM 801 O O . MET A 1 107 ? -8.695 3.717 -4.535 1 97.31 107 MET A O 1
ATOM 805 N N . ALA A 1 108 ? -7.332 1.945 -4.746 1 94.44 108 ALA A N 1
ATOM 806 C CA . ALA A 1 108 ? -6.449 2.646 -5.676 1 94.44 108 ALA A CA 1
ATOM 807 C C . ALA A 1 108 ? -7.023 2.635 -7.09 1 94.44 108 ALA A C 1
ATOM 809 O O . ALA A 1 108 ? -8.102 2.09 -7.324 1 94.44 108 ALA A O 1
ATOM 810 N N . GLU A 1 109 ? -6.332 3.293 -7.98 1 89.06 109 GLU A N 1
ATOM 811 C CA . GLU A 1 109 ? -6.832 3.639 -9.305 1 89.06 109 GLU A CA 1
ATOM 812 C C . GLU A 1 109 ? -7.223 2.389 -10.094 1 89.06 109 GLU A C 1
ATOM 814 O O . GLU A 1 109 ? -8.305 2.332 -10.688 1 89.06 109 GLU A O 1
ATOM 819 N N . GLN A 1 110 ? -6.41 1.386 -10.117 1 88.5 110 GLN A N 1
ATOM 820 C CA . GLN A 1 110 ? -6.672 0.195 -10.922 1 88.5 110 GLN A CA 1
ATOM 821 C C . GLN A 1 110 ? -7.91 -0.544 -10.422 1 88.5 110 GLN A C 1
ATOM 823 O O . GLN A 1 110 ? -8.742 -0.983 -11.219 1 88.5 110 GLN A O 1
ATOM 828 N N . LEU A 1 111 ? -7.996 -0.645 -9.117 1 92 111 LEU A N 1
ATOM 829 C CA . LEU A 1 111 ? -9.133 -1.353 -8.531 1 92 111 LEU A CA 1
ATOM 830 C C . LEU A 1 111 ? -10.422 -0.573 -8.742 1 92 111 LEU A C 1
ATOM 832 O O . LEU A 1 111 ? -11.484 -1.167 -8.953 1 92 111 LEU A O 1
ATOM 836 N N . SER A 1 112 ? -10.344 0.695 -8.719 1 89.81 112 SER A N 1
ATOM 837 C CA . SER A 1 112 ? -11.523 1.541 -8.82 1 89.81 112 SER A CA 1
ATOM 838 C C . SER A 1 112 ? -12.188 1.406 -10.188 1 89.81 112 SER A C 1
ATOM 840 O O . SER A 1 112 ? -13.359 1.747 -10.352 1 89.81 112 SER A O 1
ATOM 842 N N . ARG A 1 113 ? -11.461 0.867 -11.164 1 86.31 113 ARG A N 1
ATOM 843 C CA . ARG A 1 113 ? -11.977 0.705 -12.523 1 86.31 113 ARG A CA 1
ATOM 844 C C . ARG A 1 113 ? -12.562 -0.688 -12.719 1 86.31 113 ARG A C 1
ATOM 846 O O . ARG A 1 113 ? -13.141 -0.979 -13.773 1 86.31 113 ARG A O 1
ATOM 853 N N . ARG A 1 114 ? -12.469 -1.516 -11.75 1 88.44 114 ARG A N 1
ATOM 854 C CA . ARG A 1 114 ? -12.922 -2.898 -11.859 1 88.44 114 ARG A CA 1
ATOM 855 C C . ARG A 1 114 ? -14.336 -3.055 -11.32 1 88.44 114 ARG A C 1
ATOM 857 O O . ARG A 1 114 ? -14.797 -2.234 -10.523 1 88.44 114 ARG A O 1
ATOM 864 N N . PRO A 1 115 ? -14.992 -4.117 -11.711 1 90.31 115 PRO A N 1
ATOM 865 C CA . PRO A 1 115 ? -16.391 -4.301 -11.328 1 90.31 115 PRO A CA 1
ATOM 866 C C . PRO A 1 115 ? -16.594 -4.418 -9.82 1 90.31 115 PRO A C 1
ATOM 868 O O . PRO A 1 115 ? -15.805 -5.094 -9.141 1 90.31 115 PRO A O 1
ATOM 871 N N . LEU A 1 116 ? -17.609 -3.717 -9.336 1 94.56 116 LEU A N 1
ATOM 872 C CA . LEU A 1 116 ? -17.984 -3.789 -7.922 1 94.56 116 LEU A CA 1
ATOM 873 C C . LEU A 1 116 ? -19.484 -3.609 -7.746 1 94.56 116 LEU A C 1
ATOM 875 O O . LEU A 1 116 ? -20.031 -3.906 -6.68 1 94.56 116 LEU A O 1
ATOM 879 N N . ARG A 1 117 ? -20.188 -3.182 -8.766 1 94.69 117 ARG A N 1
ATOM 880 C CA . ARG A 1 117 ? -21.562 -2.727 -8.695 1 94.69 117 ARG A CA 1
ATOM 881 C C . ARG A 1 117 ? -22.484 -3.855 -8.25 1 94.69 117 ARG A C 1
ATOM 883 O O . ARG A 1 117 ? -23.359 -3.656 -7.395 1 94.69 117 ARG A O 1
ATOM 890 N N . ASP A 1 118 ? -22.344 -5.023 -8.812 1 95.75 118 ASP A N 1
ATOM 891 C CA . ASP A 1 118 ? -23.203 -6.145 -8.477 1 95.75 118 ASP A CA 1
ATOM 892 C C . ASP A 1 118 ? -23.141 -6.465 -6.984 1 95.75 118 ASP A C 1
ATOM 894 O O . ASP A 1 118 ? -24.156 -6.766 -6.359 1 95.75 118 ASP A O 1
ATOM 898 N N . LEU A 1 119 ? -21.969 -6.418 -6.449 1 97.12 119 LEU A N 1
ATOM 899 C CA . LEU A 1 119 ? -21.781 -6.695 -5.031 1 97.12 119 LEU A CA 1
ATOM 900 C C . LEU A 1 119 ? -22.422 -5.617 -4.172 1 97.12 119 LEU A C 1
ATOM 902 O O . LEU A 1 119 ? -23.141 -5.922 -3.213 1 97.12 119 LEU A O 1
ATOM 906 N N . VAL A 1 120 ? -22.188 -4.344 -4.523 1 97.31 120 VAL A N 1
ATOM 907 C CA . VAL A 1 120 ? -22.75 -3.215 -3.791 1 97.31 120 VAL A CA 1
ATOM 908 C C . VAL A 1 120 ? -24.266 -3.299 -3.805 1 97.31 120 VAL A C 1
ATOM 910 O O . VAL A 1 120 ? -24.922 -3.078 -2.779 1 97.31 120 VAL A O 1
ATOM 913 N N . ASP A 1 121 ? -24.859 -3.648 -4.945 1 96.75 121 ASP A N 1
ATOM 914 C CA . ASP A 1 121 ? -26.312 -3.75 -5.09 1 96.75 121 ASP A CA 1
ATOM 915 C C . ASP A 1 121 ? -26.875 -4.805 -4.148 1 96.75 121 ASP A C 1
ATOM 917 O O . ASP A 1 121 ? -27.891 -4.562 -3.479 1 96.75 121 ASP A O 1
ATOM 921 N N . VAL A 1 122 ? -26.203 -5.879 -4.051 1 96.75 122 VAL A N 1
ATOM 922 C CA . VAL A 1 122 ? -26.672 -6.973 -3.207 1 96.75 122 VAL A CA 1
ATOM 923 C C . VAL A 1 122 ? -26.531 -6.594 -1.736 1 96.75 122 VAL A C 1
ATOM 925 O O . VAL A 1 122 ? -27.391 -6.906 -0.915 1 96.75 122 VAL A O 1
ATOM 928 N N . LEU A 1 123 ? -25.516 -5.898 -1.368 1 98 123 LEU A N 1
ATOM 929 C CA . LEU A 1 123 ? -25.188 -5.582 0.016 1 98 123 LEU A CA 1
ATOM 930 C C . LEU A 1 123 ? -26.031 -4.426 0.529 1 98 123 LEU A C 1
ATOM 932 O O . LEU A 1 123 ? -26.141 -4.215 1.74 1 98 123 LEU A O 1
ATOM 936 N N . SER A 1 124 ? -26.594 -3.678 -0.43 1 96.19 124 SER A N 1
ATOM 937 C CA . SER A 1 124 ? -27.344 -2.48 -0.073 1 96.19 124 SER A CA 1
ATOM 938 C C . SER A 1 124 ? -28.609 -2.83 0.725 1 96.19 124 SER A C 1
ATOM 940 O O . SER A 1 124 ? -29.188 -1.97 1.389 1 96.19 124 SER A O 1
ATOM 942 N N . SER A 1 125 ? -29.031 -4.078 0.678 1 94.44 125 SER A N 1
ATOM 943 C CA . SER A 1 125 ? -30.156 -4.531 1.477 1 94.44 125 SER A CA 1
ATOM 944 C C . SER A 1 125 ? -29.75 -4.754 2.932 1 94.44 125 SER A C 1
ATOM 946 O O . SER A 1 125 ? -30.609 -4.848 3.811 1 94.44 125 SER A O 1
ATOM 948 N N . TYR A 1 126 ? -28.484 -4.781 3.234 1 96.38 126 TYR A N 1
ATOM 949 C CA . TYR A 1 126 ? -28 -5.113 4.57 1 96.38 126 TYR A CA 1
ATOM 950 C C . TYR A 1 126 ? -27.391 -3.891 5.246 1 96.38 126 TYR A C 1
ATOM 952 O O . TYR A 1 126 ? -27.344 -3.807 6.473 1 96.38 126 TYR A O 1
ATOM 960 N N . ALA A 1 127 ? -26.797 -2.957 4.484 1 97.31 127 ALA A N 1
ATOM 961 C CA . ALA A 1 127 ? -26.109 -1.783 5.008 1 97.31 127 ALA A CA 1
ATOM 962 C C . ALA A 1 127 ? -26.25 -0.593 4.062 1 97.31 127 ALA A C 1
ATOM 964 O O . ALA A 1 127 ? -26.562 -0.764 2.883 1 97.31 127 ALA A O 1
ATOM 965 N N . ARG A 1 128 ? -26.172 0.62 4.621 1 96.12 128 ARG A N 1
ATOM 966 C CA . ARG A 1 128 ? -26.031 1.786 3.754 1 96.12 128 ARG A CA 1
ATOM 967 C C . ARG A 1 128 ? -24.656 1.853 3.129 1 96.12 128 ARG A C 1
ATOM 969 O O . ARG A 1 128 ? -23.656 1.984 3.84 1 96.12 128 ARG A O 1
ATOM 976 N N . ILE A 1 129 ? -24.609 1.751 1.853 1 96.06 129 ILE A N 1
ATOM 977 C CA . ILE A 1 129 ? -23.328 1.741 1.141 1 96.06 129 ILE A CA 1
ATOM 978 C C . ILE A 1 129 ? -23.312 2.857 0.099 1 96.06 129 ILE A C 1
ATOM 980 O O . ILE A 1 129 ? -24.219 2.961 -0.724 1 96.06 129 ILE A O 1
ATOM 984 N N . VAL A 1 130 ? -22.297 3.713 0.151 1 92.44 130 VAL A N 1
ATOM 985 C CA . VAL A 1 130 ? -22.047 4.762 -0.834 1 92.44 130 VAL A CA 1
ATOM 986 C C . VAL A 1 130 ? -20.719 4.512 -1.545 1 92.44 130 VAL A C 1
ATOM 988 O O . VAL A 1 130 ? -19.672 4.504 -0.912 1 92.44 130 VAL A O 1
ATOM 991 N N . TRP A 1 131 ? -20.844 4.211 -2.754 1 92.44 131 TRP A N 1
ATOM 992 C CA . TRP A 1 131 ? -19.656 3.961 -3.566 1 92.44 131 TRP A CA 1
ATOM 993 C C . TRP A 1 131 ? -19.234 5.227 -4.301 1 92.44 131 TRP A C 1
ATOM 995 O O . TRP A 1 131 ? -19.844 5.617 -5.293 1 92.44 131 TRP A O 1
ATOM 1005 N N . LEU A 1 132 ? -18.125 5.852 -3.809 1 90.12 132 LEU A N 1
ATOM 1006 C CA . LEU A 1 132 ? -17.562 7.066 -4.379 1 90.12 132 LEU A CA 1
ATOM 1007 C C . LEU A 1 132 ? -16.266 6.758 -5.125 1 90.12 132 LEU A C 1
ATOM 1009 O O . LEU A 1 132 ? -15.719 5.66 -5 1 90.12 132 LEU A O 1
ATOM 1013 N N . PRO A 1 133 ? -15.844 7.699 -5.926 1 90 133 PRO A N 1
ATOM 1014 C CA . PRO A 1 133 ? -14.539 7.484 -6.551 1 90 133 PRO A CA 1
ATOM 1015 C C . PRO A 1 133 ? -13.414 7.332 -5.531 1 90 133 PRO A C 1
ATOM 1017 O O . PRO A 1 133 ? -13.148 8.258 -4.762 1 90 133 PRO A O 1
ATOM 1020 N N . GLY A 1 134 ? -12.906 6.164 -5.547 1 93.19 134 GLY A N 1
ATOM 1021 C CA . GLY A 1 134 ? -11.719 5.922 -4.738 1 93.19 134 GLY A CA 1
ATOM 1022 C C . GLY A 1 134 ? -12.039 5.398 -3.35 1 93.19 134 GLY A C 1
ATOM 1023 O O . GLY A 1 134 ? -11.141 5.023 -2.6 1 93.19 134 GLY A O 1
ATOM 1024 N N . VAL A 1 135 ? -13.367 5.43 -2.922 1 95.06 135 VAL A N 1
ATOM 1025 C CA . VAL A 1 135 ? -13.672 4.996 -1.563 1 95.06 135 VAL A CA 1
ATOM 1026 C C . VAL A 1 135 ? -15.078 4.402 -1.514 1 95.06 135 VAL A C 1
ATOM 1028 O O . VAL A 1 135 ? -15.984 4.887 -2.193 1 95.06 135 VAL A O 1
ATOM 1031 N N . VAL A 1 136 ? -15.273 3.348 -0.777 1 95.94 136 VAL A N 1
ATOM 1032 C CA . VAL A 1 136 ? -16.578 2.797 -0.431 1 95.94 136 VAL A CA 1
ATOM 1033 C C . VAL A 1 136 ? -16.891 3.09 1.034 1 95.94 136 VAL A C 1
ATOM 1035 O O . VAL A 1 136 ? -16.109 2.74 1.925 1 95.94 136 VAL A O 1
ATOM 1038 N N . LEU A 1 137 ? -17.969 3.797 1.282 1 94.44 137 LEU A N 1
ATOM 1039 C CA . LEU A 1 137 ? -18.438 4.07 2.635 1 94.44 137 LEU A CA 1
ATOM 1040 C C . LEU A 1 137 ? -19.562 3.104 3.023 1 94.44 137 LEU A C 1
ATOM 1042 O O . LEU A 1 137 ? -20.5 2.902 2.258 1 94.44 137 LEU A O 1
ATOM 1046 N N . ILE A 1 138 ? -19.453 2.479 4.195 1 96.31 138 ILE A N 1
ATOM 1047 C CA . ILE A 1 138 ? -20.422 1.486 4.652 1 96.31 138 ILE A CA 1
ATOM 1048 C C . ILE A 1 138 ? -20.891 1.833 6.062 1 96.31 138 ILE A C 1
ATOM 1050 O O . ILE A 1 138 ? -20.078 2.025 6.965 1 96.31 138 ILE A O 1
ATOM 1054 N N . ASP A 1 139 ? -22.109 1.982 6.305 1 95.5 139 ASP A N 1
ATOM 1055 C CA . ASP A 1 139 ? -22.75 2.1 7.609 1 95.5 139 ASP A CA 1
ATOM 1056 C C . ASP A 1 139 ? -23.609 0.88 7.906 1 95.5 139 ASP A C 1
ATOM 1058 O O . ASP A 1 139 ? -24.672 0.7 7.293 1 95.5 139 ASP A O 1
ATOM 1062 N N . SER A 1 140 ? -23.141 0.048 8.82 1 97.12 140 SER A N 1
ATOM 1063 C CA . SER A 1 140 ? -23.812 -1.229 9.055 1 97.12 140 SER A CA 1
ATOM 1064 C C . SER A 1 140 ? -24.266 -1.349 10.5 1 97.12 140 SER A C 1
ATOM 1066 O O . SER A 1 140 ? -23.578 -0.897 11.422 1 97.12 140 SER A O 1
ATOM 1068 N N . SER A 1 141 ? -25.406 -1.954 10.711 1 96.94 141 SER A N 1
ATOM 1069 C CA . SER A 1 141 ? -25.938 -2.285 12.031 1 96.94 141 SER A CA 1
ATOM 1070 C C . SER A 1 141 ? -25.844 -3.783 12.305 1 96.94 141 SER A C 1
ATOM 1072 O O . SER A 1 141 ? -26.438 -4.285 13.258 1 96.94 141 SER A O 1
ATOM 1074 N N . GLY A 1 142 ? -25.062 -4.473 11.523 1 96.44 142 GLY A N 1
ATOM 1075 C CA . GLY A 1 142 ? -25 -5.926 11.594 1 96.44 142 GLY A CA 1
ATOM 1076 C C . GLY A 1 142 ? -26 -6.602 10.672 1 96.44 142 GLY A C 1
ATOM 1077 O O . GLY A 1 142 ? -26.812 -5.934 10.039 1 96.44 142 GLY A O 1
ATOM 1078 N N . VAL A 1 143 ? -25.828 -7.934 10.531 1 97 143 VAL A N 1
ATOM 1079 C CA . VAL A 1 143 ? -26.703 -8.688 9.633 1 97 143 VAL A CA 1
ATOM 1080 C C . VAL A 1 143 ? -27.172 -9.961 10.336 1 97 143 VAL A C 1
ATOM 1082 O O . VAL A 1 143 ? -26.391 -10.648 10.984 1 97 143 VAL A O 1
ATOM 1085 N N . ARG A 1 144 ? -28.484 -10.203 10.25 1 96.31 144 ARG A N 1
ATOM 1086 C CA . ARG A 1 144 ? -29.062 -11.391 10.883 1 96.31 144 ARG A CA 1
ATOM 1087 C C . ARG A 1 144 ? -28.875 -12.625 10.008 1 96.31 144 ARG A C 1
ATOM 1089 O O . ARG A 1 144 ? -28.406 -13.656 10.477 1 96.31 144 ARG A O 1
ATOM 1096 N N . ARG A 1 145 ? -29.203 -12.469 8.766 1 97.56 145 ARG A N 1
ATOM 1097 C CA . ARG A 1 145 ? -29.125 -13.555 7.797 1 97.56 145 ARG A CA 1
ATOM 1098 C C . ARG A 1 145 ? -28.766 -13.023 6.41 1 97.56 145 ARG A C 1
ATOM 1100 O O . ARG A 1 145 ? -29.266 -11.977 5.992 1 97.56 145 ARG A O 1
ATOM 1107 N N . VAL A 1 146 ? -27.891 -13.742 5.695 1 98.06 146 VAL A N 1
ATOM 1108 C CA . VAL A 1 146 ? -27.531 -13.391 4.324 1 98.06 146 VAL A CA 1
ATOM 1109 C C . VAL A 1 146 ? -28.328 -14.258 3.346 1 98.06 146 VAL A C 1
ATOM 1111 O O . VAL A 1 146 ? -28.234 -15.484 3.375 1 98.06 146 VAL A O 1
ATOM 1114 N N . ASP A 1 147 ? -29.188 -13.695 2.621 1 98.12 147 ASP A N 1
ATOM 1115 C CA . ASP A 1 147 ? -29.938 -14.359 1.563 1 98.12 147 ASP A CA 1
ATOM 1116 C C . ASP A 1 147 ? -29.891 -13.555 0.266 1 98.12 147 ASP A C 1
ATOM 1118 O O . ASP A 1 147 ? -30.641 -12.594 0.092 1 98.12 147 ASP A O 1
ATOM 1122 N N . VAL A 1 148 ? -28.984 -14.039 -0.685 1 97.62 148 VAL A N 1
ATOM 1123 C CA . VAL A 1 148 ? -28.75 -13.172 -1.833 1 97.62 148 VAL A CA 1
ATOM 1124 C C . VAL A 1 148 ? -28.609 -14.023 -3.098 1 97.62 148 VAL A C 1
ATOM 1126 O O . VAL A 1 148 ? -28.391 -15.234 -3.023 1 97.62 148 VAL A O 1
ATOM 1129 N N . LYS A 1 149 ? -28.844 -13.375 -4.195 1 97.25 149 LYS A N 1
ATOM 1130 C CA . LYS A 1 149 ? -28.531 -13.859 -5.535 1 97.25 149 LYS A CA 1
ATOM 1131 C C . LYS A 1 149 ? -27.406 -13.047 -6.164 1 97.25 149 LYS A C 1
ATOM 1133 O O . LYS A 1 149 ? -27.422 -11.812 -6.105 1 97.25 149 LYS A O 1
ATOM 1138 N N . ILE A 1 150 ? -26.406 -13.758 -6.664 1 96.81 150 ILE A N 1
ATOM 1139 C CA . ILE A 1 150 ? -25.266 -13.031 -7.223 1 96.81 150 ILE A CA 1
ATOM 1140 C C . ILE A 1 150 ? -24.781 -13.734 -8.484 1 96.81 150 ILE A C 1
ATOM 1142 O O . ILE A 1 150 ? -24.828 -14.961 -8.578 1 96.81 150 ILE A O 1
ATOM 1146 N N . ARG A 1 151 ? -24.328 -12.969 -9.461 1 93.5 151 ARG A N 1
ATOM 1147 C CA . ARG A 1 151 ? -23.766 -13.523 -10.695 1 93.5 151 ARG A CA 1
ATOM 1148 C C . ARG A 1 151 ? -22.391 -14.125 -10.445 1 93.5 151 ARG A C 1
ATOM 1150 O O . ARG A 1 151 ? -21.562 -13.516 -9.766 1 93.5 151 ARG A O 1
ATOM 1157 N N . GLY A 1 152 ? -22.156 -15.273 -11.023 1 90.56 152 GLY A N 1
ATOM 1158 C CA . GLY A 1 152 ? -20.875 -15.945 -10.891 1 90.56 152 GLY A CA 1
ATOM 1159 C C . GLY A 1 152 ? -19.969 -15.766 -12.102 1 90.56 152 GLY A C 1
ATOM 1160 O O . GLY A 1 152 ? -18.828 -16.219 -12.109 1 90.56 152 GLY A O 1
ATOM 1161 N N . ASP A 1 153 ? -20.422 -15.016 -13.094 1 88.19 153 ASP A N 1
ATOM 1162 C CA . ASP A 1 153 ? -19.703 -14.938 -14.359 1 88.19 153 ASP A CA 1
ATOM 1163 C C . ASP A 1 153 ? -18.875 -13.656 -14.438 1 88.19 153 ASP A C 1
ATOM 1165 O O . ASP A 1 153 ? -18.188 -13.406 -15.43 1 88.19 153 ASP A O 1
ATOM 1169 N N . VAL A 1 154 ? -18.906 -12.852 -13.375 1 87.94 154 VAL A N 1
ATOM 1170 C CA . VAL A 1 154 ? -18.125 -11.617 -13.336 1 87.94 154 VAL A CA 1
ATOM 1171 C C . VAL A 1 154 ? -16.812 -11.852 -12.586 1 87.94 154 VAL A C 1
ATOM 1173 O O . VAL A 1 154 ? -15.734 -11.68 -13.141 1 87.94 154 VAL A O 1
ATOM 1176 N N . THR A 1 155 ? -16.953 -12.281 -11.336 1 89.69 155 THR A N 1
ATOM 1177 C CA . THR A 1 155 ? -15.789 -12.633 -10.523 1 89.69 155 THR A CA 1
ATOM 1178 C C . THR A 1 155 ? -16.188 -13.539 -9.367 1 89.69 155 THR A C 1
ATOM 1180 O O . THR A 1 155 ? -17.234 -13.344 -8.75 1 89.69 155 THR A O 1
ATOM 1183 N N . SER A 1 156 ? -15.375 -14.531 -9.047 1 92.81 156 SER A N 1
ATOM 1184 C CA . SER A 1 156 ? -15.602 -15.43 -7.922 1 92.81 156 SER A CA 1
ATOM 1185 C C . SER A 1 156 ? -15.391 -14.719 -6.59 1 92.81 156 SER A C 1
ATOM 1187 O O . SER A 1 156 ? -15.82 -15.211 -5.543 1 92.81 156 SER A O 1
ATOM 1189 N N . GLN A 1 157 ? -14.758 -13.57 -6.641 1 94.69 157 GLN A N 1
ATOM 1190 C CA . GLN A 1 157 ? -14.414 -12.828 -5.434 1 94.69 157 GLN A CA 1
ATOM 1191 C C . GLN A 1 157 ? -15.664 -12.281 -4.746 1 94.69 157 GLN A C 1
ATOM 1193 O O . GLN A 1 157 ? -15.68 -12.109 -3.527 1 94.69 157 GLN A O 1
ATOM 1198 N N . TYR A 1 158 ? -16.766 -12.031 -5.512 1 96.69 158 TYR A N 1
ATOM 1199 C CA . TYR A 1 158 ? -18.031 -11.664 -4.918 1 96.69 158 TYR A CA 1
ATOM 1200 C C . TYR A 1 158 ? -18.531 -12.75 -3.973 1 96.69 158 TYR A C 1
ATOM 1202 O O . TYR A 1 158 ? -18.922 -12.469 -2.838 1 96.69 158 TYR A O 1
ATOM 1210 N N . ILE A 1 159 ? -18.453 -13.914 -4.52 1 97.75 159 ILE A N 1
ATOM 1211 C CA . ILE A 1 159 ? -18.984 -15.07 -3.807 1 97.75 159 ILE A CA 1
ATOM 1212 C C . ILE A 1 159 ? -18.156 -15.312 -2.543 1 97.75 159 ILE A C 1
ATOM 1214 O O . ILE A 1 159 ? -18.719 -15.516 -1.461 1 97.75 159 ILE A O 1
ATOM 1218 N N . SER A 1 160 ? -16.844 -15.266 -2.643 1 98.19 160 SER A N 1
ATOM 1219 C CA . SER A 1 160 ? -15.969 -15.438 -1.485 1 98.19 160 SER A CA 1
ATOM 1220 C C . SER A 1 160 ? -16.266 -14.406 -0.406 1 98.19 160 SER A C 1
ATOM 1222 O O . SER A 1 160 ? -16.312 -14.734 0.781 1 98.19 160 SER A O 1
ATOM 1224 N N . GLY A 1 161 ? -16.453 -13.148 -0.838 1 98.56 161 GLY A N 1
ATOM 1225 C CA . GLY A 1 161 ? -16.812 -12.102 0.105 1 98.56 161 GLY A CA 1
ATOM 1226 C C . GLY A 1 161 ? -18.109 -12.383 0.841 1 98.56 161 GLY A C 1
ATOM 1227 O O . GLY A 1 161 ? -18.188 -12.211 2.061 1 98.56 161 GLY A O 1
ATOM 1228 N N . LEU A 1 162 ? -19.094 -12.812 0.107 1 98.69 162 LEU A N 1
ATOM 1229 C CA . LEU A 1 162 ? -20.406 -13.117 0.688 1 98.69 162 LEU A CA 1
ATOM 1230 C C . LEU A 1 162 ? -20.312 -14.312 1.625 1 98.69 162 LEU A C 1
ATOM 1232 O O . LEU A 1 162 ? -21.031 -14.375 2.629 1 98.69 162 LEU A O 1
ATOM 1236 N N . MET A 1 163 ? -19.453 -15.211 1.292 1 98.81 163 MET A N 1
ATOM 1237 C CA . MET A 1 163 ? -19.25 -16.359 2.174 1 98.81 163 MET A CA 1
ATOM 1238 C C . MET A 1 163 ? -18.672 -15.914 3.514 1 98.81 163 MET A C 1
ATOM 1240 O O . MET A 1 163 ? -19.156 -16.328 4.57 1 98.81 163 MET A O 1
ATOM 1244 N N . PHE A 1 164 ? -17.656 -15.07 3.537 1 98.81 164 PHE A N 1
ATOM 1245 C CA . PHE A 1 164 ? -17.094 -14.555 4.777 1 98.81 164 PHE A CA 1
ATOM 1246 C C . PHE A 1 164 ? -18.125 -13.742 5.551 1 98.81 164 PHE A C 1
ATOM 1248 O O . PHE A 1 164 ? -18.203 -13.844 6.777 1 98.81 164 PHE A O 1
ATOM 1255 N N . LEU A 1 165 ? -18.906 -12.906 4.789 1 98.75 165 LEU A N 1
ATOM 1256 C CA . LEU A 1 165 ? -20 -12.172 5.414 1 98.75 165 LEU A CA 1
ATOM 1257 C C . LEU A 1 165 ? -20.953 -13.117 6.148 1 98.75 165 LEU A C 1
ATOM 1259 O O . LEU A 1 165 ? -21.375 -12.828 7.266 1 98.75 165 LEU A O 1
ATOM 1263 N N . SER A 1 166 ? -21.266 -14.242 5.551 1 98.75 166 SER A N 1
ATOM 1264 C CA . SER A 1 166 ? -22.219 -15.211 6.09 1 98.75 166 SER A CA 1
ATOM 1265 C C . SER A 1 166 ? -21.703 -15.812 7.395 1 98.75 166 SER A C 1
ATOM 1267 O O . SER A 1 166 ? -22.5 -16.188 8.258 1 98.75 166 SER A O 1
ATOM 1269 N N . THR A 1 167 ? -20.375 -15.906 7.605 1 98.56 167 THR A N 1
ATOM 1270 C CA . THR A 1 167 ? -19.812 -16.5 8.82 1 98.56 167 THR A CA 1
ATOM 1271 C C . THR A 1 167 ? -20.031 -15.586 10.016 1 98.56 167 THR A C 1
ATOM 1273 O O . THR A 1 167 ? -19.953 -16.031 11.164 1 98.56 167 THR A O 1
ATOM 1276 N N . VAL A 1 168 ? -20.266 -14.258 9.766 1 97.44 168 VAL A N 1
ATOM 1277 C CA . VAL A 1 168 ? -20.438 -13.336 10.883 1 97.44 168 VAL A CA 1
ATOM 1278 C C . VAL A 1 168 ? -21.906 -12.992 11.062 1 97.44 168 VAL A C 1
ATOM 1280 O O . VAL A 1 168 ? -22.281 -12.281 12 1 97.44 168 VAL A O 1
ATOM 1283 N N . ALA A 1 169 ? -22.766 -13.5 10.125 1 97.81 169 ALA A N 1
ATOM 1284 C CA . ALA A 1 169 ? -24.203 -13.32 10.258 1 97.81 169 ALA A CA 1
ATOM 1285 C C . ALA A 1 169 ? -24.781 -14.203 11.359 1 97.81 169 ALA A C 1
ATOM 1287 O O . ALA A 1 169 ? -24.359 -15.352 11.523 1 97.81 169 ALA A O 1
ATOM 1288 N N . GLU A 1 170 ? -25.766 -13.75 12.031 1 96.31 170 GLU A N 1
ATOM 1289 C CA . GLU A 1 170 ? -26.344 -14.461 13.164 1 96.31 170 GLU A CA 1
ATOM 1290 C C . GLU A 1 170 ? -26.906 -15.812 12.734 1 96.31 170 GLU A C 1
ATOM 1292 O O . GLU A 1 170 ? -26.75 -16.812 13.445 1 96.31 170 GLU A O 1
ATOM 1297 N N . GLU A 1 171 ? -27.516 -15.867 11.586 1 97.69 171 GLU A N 1
ATOM 1298 C CA . GLU A 1 171 ? -28.203 -17.078 11.133 1 97.69 171 GLU A CA 1
ATOM 1299 C C . GLU A 1 171 ? -27.531 -17.656 9.898 1 97.69 171 GLU A C 1
ATOM 1301 O O . GLU A 1 171 ? -28.141 -18.469 9.18 1 97.69 171 GLU A O 1
ATOM 1306 N N . GLY A 1 172 ? -26.344 -17.203 9.609 1 98.06 172 GLY A N 1
ATOM 1307 C CA . GLY A 1 172 ? -25.641 -17.734 8.453 1 98.06 172 GLY A CA 1
ATOM 1308 C C . GLY A 1 172 ? -26.141 -17.172 7.137 1 98.06 172 GLY A C 1
ATOM 1309 O O . GLY A 1 172 ? -26.641 -16.047 7.086 1 98.06 172 GLY A O 1
ATOM 1310 N N . GLY A 1 173 ? -25.812 -17.938 6.023 1 98.25 173 GLY A N 1
ATOM 1311 C CA . GLY A 1 173 ? -26.172 -17.359 4.73 1 98.25 173 GLY A CA 1
ATOM 1312 C C . GLY A 1 173 ? -26.531 -18.422 3.699 1 98.25 173 GLY A C 1
ATOM 1313 O O . GLY A 1 173 ? -26.156 -19.578 3.838 1 98.25 173 GLY A O 1
ATOM 1314 N N . ARG A 1 174 ? -27.344 -17.969 2.783 1 98.5 174 ARG A N 1
ATOM 1315 C CA . ARG A 1 174 ? -27.719 -18.672 1.559 1 98.5 174 ARG A CA 1
ATOM 1316 C C . ARG A 1 174 ? -27.391 -17.844 0.326 1 98.5 174 ARG A C 1
ATOM 1318 O O . ARG A 1 174 ? -28 -16.797 0.1 1 98.5 174 ARG A O 1
ATOM 1325 N N . ILE A 1 175 ? -26.422 -18.297 -0.477 1 98.56 175 ILE A N 1
ATOM 1326 C CA . ILE A 1 175 ? -25.953 -17.562 -1.644 1 98.56 175 ILE A CA 1
ATOM 1327 C C . ILE A 1 175 ? -26.312 -18.328 -2.916 1 98.56 175 ILE A C 1
ATOM 1329 O O . ILE A 1 175 ? -25.75 -19.391 -3.188 1 98.56 175 ILE A O 1
ATOM 1333 N N . GLU A 1 176 ? -27.188 -17.797 -3.656 1 98.31 176 GLU A N 1
ATOM 1334 C CA . GLU A 1 176 ? -27.531 -18.375 -4.953 1 98.31 176 GLU A CA 1
ATOM 1335 C C . GLU A 1 176 ? -26.672 -17.781 -6.062 1 98.31 176 GLU A C 1
ATOM 1337 O O . GLU A 1 176 ? -26.734 -16.578 -6.32 1 98.31 176 GLU A O 1
ATOM 1342 N N . VAL A 1 177 ? -25.906 -18.594 -6.664 1 97.31 177 VAL A N 1
ATOM 1343 C CA . VAL A 1 177 ? -25.016 -18.141 -7.723 1 97.31 177 VAL A CA 1
ATOM 1344 C C . VAL A 1 177 ? -25.672 -18.344 -9.086 1 97.31 177 VAL A C 1
ATOM 1346 O O . VAL A 1 177 ? -26.078 -19.469 -9.422 1 97.31 177 VAL A O 1
ATOM 1349 N N . THR A 1 178 ? -25.734 -17.297 -9.867 1 95.38 178 THR A N 1
ATOM 1350 C CA . THR A 1 178 ? -26.359 -17.375 -11.188 1 95.38 178 THR A CA 1
ATOM 1351 C C . THR A 1 178 ? -25.312 -17.234 -12.289 1 95.38 178 THR A C 1
ATOM 1353 O O . THR A 1 178 ? -24.219 -16.703 -12.055 1 95.38 178 THR A O 1
ATOM 1356 N N . GLY A 1 179 ? -25.609 -17.75 -13.422 1 89.38 179 GLY A N 1
ATOM 1357 C CA . GLY A 1 179 ? -24.703 -17.672 -14.562 1 89.38 179 GLY A CA 1
ATOM 1358 C C . GLY A 1 179 ? -23.594 -18.688 -14.508 1 89.38 179 GLY A C 1
ATOM 1359 O O . GLY A 1 179 ? -23.641 -19.625 -13.703 1 89.38 179 GLY A O 1
ATOM 1360 N N . GLU A 1 180 ? -22.641 -18.578 -15.414 1 86.31 180 GLU A N 1
ATOM 1361 C CA . GLU A 1 180 ? -21.531 -19.516 -15.508 1 86.31 180 GLU A CA 1
ATOM 1362 C C . GLU A 1 180 ? -20.578 -19.359 -14.328 1 86.31 180 GLU A C 1
ATOM 1364 O O . GLU A 1 180 ? -20.297 -18.234 -13.898 1 86.31 180 GLU A O 1
ATOM 1369 N N . ARG A 1 181 ? -20.141 -20.531 -13.828 1 84.25 181 ARG A N 1
ATOM 1370 C CA . ARG A 1 181 ? -19.172 -20.531 -12.734 1 84.25 181 ARG A CA 1
ATOM 1371 C C . ARG A 1 181 ? -17.766 -20.281 -13.25 1 84.25 181 ARG A C 1
ATOM 1373 O O . ARG A 1 181 ? -17.203 -21.125 -13.961 1 84.25 181 ARG A O 1
ATOM 1380 N N . LYS A 1 182 ? -17.281 -19.094 -12.945 1 82.69 182 LYS A N 1
ATOM 1381 C CA . LYS A 1 182 ? -15.914 -18.75 -13.312 1 82.69 182 LYS A CA 1
ATOM 1382 C C . LYS A 1 182 ? -14.992 -18.828 -12.102 1 82.69 182 LYS A C 1
ATOM 1384 O O . LYS A 1 182 ? -15.344 -18.375 -11.016 1 82.69 182 LYS A O 1
ATOM 1389 N N . SER A 1 183 ? -13.789 -19.375 -12.242 1 87.88 183 SER A N 1
ATOM 1390 C CA . SER A 1 183 ? -12.773 -19.469 -11.195 1 87.88 183 SER A CA 1
ATOM 1391 C C . SER A 1 183 ? -13.328 -20.109 -9.93 1 87.88 183 SER A C 1
ATOM 1393 O O . SER A 1 183 ? -13.102 -19.609 -8.828 1 87.88 183 SER A O 1
ATOM 1395 N N . TRP A 1 184 ? -14.125 -21.141 -10.062 1 90.5 184 TRP A N 1
ATOM 1396 C CA . TRP A 1 184 ? -14.859 -21.781 -8.969 1 90.5 184 TRP A CA 1
ATOM 1397 C C . TRP A 1 184 ? -13.898 -22.375 -7.949 1 90.5 184 TRP A C 1
ATOM 1399 O O . TRP A 1 184 ? -14.25 -22.531 -6.777 1 90.5 184 TRP A O 1
ATOM 1409 N N . GLN A 1 185 ? -12.672 -22.672 -8.383 1 88.56 185 GLN A N 1
ATOM 1410 C CA . GLN A 1 185 ? -11.68 -23.234 -7.477 1 88.56 185 GLN A CA 1
ATOM 1411 C C . GLN A 1 185 ? -11.414 -22.312 -6.297 1 88.56 185 GLN A C 1
ATOM 1413 O O . GLN A 1 185 ? -11.086 -22.766 -5.199 1 88.56 185 GLN A O 1
ATOM 1418 N N . TYR A 1 186 ? -11.547 -21.047 -6.516 1 92.56 186 TYR A N 1
ATOM 1419 C CA . TYR A 1 186 ? -11.297 -20.094 -5.445 1 92.56 186 TYR A CA 1
ATOM 1420 C C . TYR A 1 186 ? -12.469 -20.031 -4.477 1 92.56 186 TYR A C 1
ATOM 1422 O O . TYR A 1 186 ? -12.289 -19.75 -3.289 1 92.56 186 TYR A O 1
ATOM 1430 N N . VAL A 1 187 ? -13.703 -20.25 -4.969 1 95.12 187 VAL A N 1
ATOM 1431 C CA . VAL A 1 187 ? -14.867 -20.375 -4.098 1 95.12 187 VAL A CA 1
ATOM 1432 C C . VAL A 1 187 ? -14.711 -21.625 -3.219 1 95.12 187 VAL A C 1
ATOM 1434 O O . VAL A 1 187 ? -14.961 -21.562 -2.012 1 95.12 187 VAL A O 1
ATOM 1437 N N . GLU A 1 188 ? -14.281 -22.656 -3.873 1 94.31 188 GLU A N 1
ATOM 1438 C CA . GLU A 1 188 ? -14.023 -23.891 -3.133 1 94.31 188 GLU A CA 1
ATOM 1439 C C . GLU A 1 188 ? -12.938 -23.688 -2.074 1 94.31 188 GLU A C 1
ATOM 1441 O O . GLU A 1 188 ? -13.062 -24.172 -0.952 1 94.31 188 GLU A O 1
ATOM 1446 N N . ALA A 1 189 ? -11.898 -22.984 -2.42 1 95 189 ALA A N 1
ATOM 1447 C CA . ALA A 1 189 ? -10.828 -22.688 -1.474 1 95 189 ALA A CA 1
ATOM 1448 C C . ALA A 1 189 ? -11.367 -21.922 -0.262 1 95 189 ALA A C 1
ATOM 1450 O O . ALA A 1 189 ? -10.977 -22.203 0.874 1 95 189 ALA A O 1
ATOM 1451 N N . THR A 1 190 ? -12.266 -20.984 -0.508 1 97.88 190 THR A N 1
ATOM 1452 C CA . THR A 1 190 ? -12.883 -20.234 0.583 1 97.88 190 THR A CA 1
ATOM 1453 C C . THR A 1 190 ? -13.688 -21.172 1.484 1 97.88 190 THR A C 1
ATOM 1455 O O . THR A 1 190 ? -13.602 -21.078 2.711 1 97.88 190 THR A O 1
ATOM 1458 N N . GLY A 1 191 ? -14.469 -22.062 0.819 1 98.12 191 GLY A N 1
ATOM 1459 C CA . GLY A 1 191 ? -15.211 -23.047 1.587 1 98.12 191 GLY A CA 1
ATOM 1460 C C . GLY A 1 191 ? -14.32 -23.938 2.432 1 98.12 191 GLY A C 1
ATOM 1461 O O . GLY A 1 191 ? -14.625 -24.203 3.6 1 98.12 191 GLY A O 1
ATOM 1462 N N . ASP A 1 192 ? -13.234 -24.375 1.873 1 97.25 192 ASP A N 1
ATOM 1463 C CA . ASP A 1 192 ? -12.281 -25.219 2.588 1 97.25 192 ASP A CA 1
ATOM 1464 C C . ASP A 1 192 ? -11.727 -24.5 3.812 1 97.25 192 ASP A C 1
ATOM 1466 O O . ASP A 1 192 ? -11.617 -25.078 4.891 1 97.25 192 ASP A O 1
ATOM 1470 N N . VAL A 1 193 ? -11.359 -23.266 3.652 1 98.25 193 VAL A N 1
ATOM 1471 C CA . VAL A 1 193 ? -10.805 -22.469 4.746 1 98.25 193 VAL A CA 1
ATOM 1472 C C . VAL A 1 193 ? -11.844 -22.312 5.852 1 98.25 193 VAL A C 1
ATOM 1474 O O . VAL A 1 193 ? -11.531 -22.484 7.035 1 98.25 193 VAL A O 1
ATOM 1477 N N . ILE A 1 194 ? -13.102 -22.016 5.469 1 98.81 194 ILE A N 1
ATOM 1478 C CA . ILE A 1 194 ? -14.172 -21.859 6.449 1 98.81 194 ILE A CA 1
ATOM 1479 C C . ILE A 1 194 ? -14.328 -23.172 7.234 1 98.81 194 ILE A C 1
ATOM 1481 O O . ILE A 1 194 ? -14.461 -23.141 8.461 1 98.81 194 ILE A O 1
ATOM 1485 N N . ARG A 1 195 ? -14.234 -24.297 6.582 1 98.69 195 ARG A N 1
ATOM 1486 C CA . ARG A 1 195 ? -14.367 -25.594 7.234 1 98.69 195 ARG A CA 1
ATOM 1487 C C . ARG A 1 195 ? -13.18 -25.875 8.141 1 98.69 195 ARG A C 1
ATOM 1489 O O . ARG A 1 195 ? -13.336 -26.422 9.234 1 98.69 195 ARG A O 1
ATOM 1496 N N . ILE A 1 196 ? -11.945 -25.531 7.742 1 98.5 196 ILE A N 1
ATOM 1497 C CA . ILE A 1 196 ? -10.742 -25.672 8.555 1 98.5 196 ILE A CA 1
ATOM 1498 C C . ILE A 1 196 ? -10.914 -24.922 9.875 1 98.5 196 ILE A C 1
ATOM 1500 O O . ILE A 1 196 ? -10.438 -25.391 10.914 1 98.5 196 ILE A O 1
ATOM 1504 N N . PHE A 1 197 ? -11.594 -23.844 9.797 1 98.81 197 PHE A N 1
ATOM 1505 C CA . PHE A 1 197 ? -11.812 -23.016 10.977 1 98.81 197 PHE A CA 1
ATOM 1506 C C . PHE A 1 197 ? -13.086 -23.422 11.703 1 98.81 197 PHE A C 1
ATOM 1508 O O . PHE A 1 197 ? -13.625 -22.656 12.508 1 98.81 197 PHE A O 1
ATOM 1515 N N . GLY A 1 198 ? -13.703 -24.547 11.336 1 98.44 198 GLY A N 1
ATOM 1516 C CA . GLY A 1 198 ? -14.789 -25.125 12.094 1 98.44 198 GLY A CA 1
ATOM 1517 C C . GLY A 1 198 ? -16.156 -24.672 11.633 1 98.44 198 GLY A C 1
ATOM 1518 O O . GLY A 1 198 ? -17.172 -25.062 12.211 1 98.44 198 GLY A O 1
ATOM 1519 N N . GLY A 1 199 ? -16.25 -23.812 10.617 1 98.56 199 GLY A N 1
ATOM 1520 C CA . GLY A 1 199 ? -17.516 -23.391 10.055 1 98.56 199 GLY A CA 1
ATOM 1521 C C . GLY A 1 199 ? -18.109 -24.391 9.086 1 98.56 199 GLY A C 1
ATOM 1522 O O . GLY A 1 199 ? -17.547 -25.469 8.875 1 98.56 199 GLY A O 1
ATOM 1523 N N . GLN A 1 200 ? -19.297 -23.984 8.562 1 98.31 200 GLN A N 1
ATOM 1524 C CA . GLN A 1 200 ? -19.969 -24.797 7.551 1 98.31 200 GLN A CA 1
ATOM 1525 C C . GLN A 1 200 ? -19.984 -24.078 6.203 1 98.31 200 GLN A C 1
ATOM 1527 O O . GLN A 1 200 ? -20.188 -22.875 6.137 1 98.31 200 GLN A O 1
ATOM 1532 N N . ALA A 1 201 ? -19.688 -24.766 5.191 1 98.5 201 ALA A N 1
ATOM 1533 C CA . ALA A 1 201 ? -19.781 -24.297 3.811 1 98.5 201 ALA A CA 1
ATOM 1534 C C . ALA A 1 201 ? -20.125 -25.453 2.865 1 98.5 201 ALA A C 1
ATOM 1536 O O . ALA A 1 201 ? -19.266 -26.25 2.516 1 98.5 201 ALA A O 1
ATOM 1537 N N . GLU A 1 202 ? -21.344 -25.438 2.434 1 97.81 202 GLU A N 1
ATOM 1538 C CA . GLU A 1 202 ? -21.828 -26.516 1.578 1 97.81 202 GLU A CA 1
ATOM 1539 C C . GLU A 1 202 ? -22.406 -25.969 0.278 1 97.81 202 GLU A C 1
ATOM 1541 O O . GLU A 1 202 ? -23.078 -24.922 0.277 1 97.81 202 GLU A O 1
ATOM 1546 N N . VAL A 1 203 ? -22.094 -26.672 -0.761 1 94.88 203 VAL A N 1
ATOM 1547 C CA . VAL A 1 203 ? -22.594 -26.281 -2.072 1 94.88 203 VAL A CA 1
ATOM 1548 C C . VAL A 1 203 ? -23.609 -27.312 -2.559 1 94.88 203 VAL A C 1
ATOM 1550 O O . VAL A 1 203 ? -23.297 -28.5 -2.645 1 94.88 203 VAL A O 1
ATOM 1553 N N . GLU A 1 204 ? -24.812 -26.938 -2.812 1 93.81 204 GLU A N 1
ATOM 1554 C CA . GLU A 1 204 ? -25.859 -27.734 -3.432 1 93.81 204 GLU A CA 1
ATOM 1555 C C . GLU A 1 204 ? -26.359 -27.094 -4.723 1 93.81 204 GLU A C 1
ATOM 1557 O O . GLU A 1 204 ? -27.062 -26.094 -4.688 1 93.81 204 GLU A O 1
ATOM 1562 N N . ASP A 1 205 ? -26 -27.688 -5.844 1 90.5 205 ASP A N 1
ATOM 1563 C CA . ASP A 1 205 ? -26.312 -27.125 -7.148 1 90.5 205 ASP A CA 1
ATOM 1564 C C . ASP A 1 205 ? -25.688 -25.734 -7.301 1 90.5 205 ASP A C 1
ATOM 1566 O O . ASP A 1 205 ? -24.469 -25.578 -7.266 1 90.5 205 ASP A O 1
ATOM 1570 N N . ASN A 1 206 ? -26.547 -24.719 -7.32 1 92.62 206 ASN A N 1
ATOM 1571 C CA . ASN A 1 206 ? -26.031 -23.375 -7.516 1 92.62 206 ASN A CA 1
ATOM 1572 C C . ASN A 1 206 ? -26.156 -22.531 -6.25 1 92.62 206 ASN A C 1
ATOM 1574 O O . ASN A 1 206 ? -26.031 -21.312 -6.293 1 92.62 206 ASN A O 1
ATOM 1578 N N . VAL A 1 207 ? -26.375 -23.297 -5.141 1 97.69 207 VAL A N 1
ATOM 1579 C CA . VAL A 1 207 ? -26.594 -22.578 -3.881 1 97.69 207 VAL A CA 1
ATOM 1580 C C . VAL A 1 207 ? -25.5 -22.969 -2.885 1 97.69 207 VAL A C 1
ATOM 1582 O O . VAL A 1 207 ? -25.172 -24.156 -2.734 1 97.69 207 VAL A O 1
ATOM 1585 N N . ILE A 1 208 ? -24.938 -21.953 -2.219 1 98.5 208 ILE A N 1
ATOM 1586 C CA . ILE A 1 208 ? -23.938 -22.156 -1.18 1 98.5 208 ILE A CA 1
ATOM 1587 C C . ILE A 1 208 ? -24.516 -21.797 0.184 1 98.5 208 ILE A C 1
ATOM 1589 O O . ILE A 1 208 ? -25.016 -20.688 0.385 1 98.5 208 ILE A O 1
ATOM 1593 N N . TYR A 1 209 ? -24.516 -22.734 1.109 1 98.62 209 TYR A N 1
ATOM 1594 C CA . TYR A 1 209 ? -24.906 -22.5 2.494 1 98.62 209 TYR A CA 1
ATOM 1595 C C . TYR A 1 209 ? -23.688 -22.328 3.391 1 98.62 209 TYR A C 1
ATOM 1597 O O . TYR A 1 209 ? -22.797 -23.172 3.395 1 98.62 209 TYR A O 1
ATOM 1605 N N . VAL A 1 210 ? -23.656 -21.234 4.086 1 98.81 210 VAL A N 1
ATOM 1606 C CA . VAL A 1 210 ? -22.5 -20.938 4.934 1 98.81 210 VAL A CA 1
ATOM 1607 C C . VAL A 1 210 ? -22.984 -20.562 6.336 1 98.81 210 VAL A C 1
ATOM 1609 O O . VAL A 1 210 ? -23.984 -19.859 6.492 1 98.81 210 VAL A O 1
ATOM 1612 N N . ARG A 1 211 ? -22.281 -21.078 7.402 1 97.75 211 ARG A N 1
ATOM 1613 C CA . ARG A 1 211 ? -22.609 -20.734 8.781 1 97.75 211 ARG A CA 1
ATOM 1614 C C . ARG A 1 211 ? -21.359 -20.734 9.656 1 97.75 211 ARG A C 1
ATOM 1616 O O . ARG A 1 211 ? -20.516 -21.641 9.555 1 97.75 211 ARG A O 1
ATOM 1623 N N . GLY A 1 212 ? -21.141 -19.641 10.469 1 95.56 212 GLY A N 1
ATOM 1624 C CA . GLY A 1 212 ? -20.156 -19.609 11.547 1 95.56 212 GLY A CA 1
ATOM 1625 C C . GLY A 1 212 ? -20.688 -20.156 12.852 1 95.56 212 GLY A C 1
ATOM 1626 O O . GLY A 1 212 ? -21.656 -20.922 12.867 1 95.56 212 GLY A O 1
ATOM 1627 N N . PRO A 1 213 ? -20.141 -19.906 13.961 1 96.94 213 PRO A N 1
ATOM 1628 C CA . PRO A 1 213 ? -18.922 -19.109 14.141 1 96.94 213 PRO A CA 1
ATOM 1629 C C . PRO A 1 213 ? -17.656 -19.844 13.75 1 96.94 213 PRO A C 1
ATOM 1631 O O . PRO A 1 213 ? -17.672 -21.078 13.609 1 96.94 213 PRO A O 1
ATOM 1634 N N . LEU A 1 214 ? -16.594 -19.109 13.508 1 98.75 214 LEU A N 1
ATOM 1635 C CA . LEU A 1 214 ? -15.297 -19.703 13.203 1 98.75 214 LEU A CA 1
ATOM 1636 C C . LEU A 1 214 ? -14.461 -19.875 14.469 1 98.75 214 LEU A C 1
ATOM 1638 O O . LEU A 1 214 ? -14.602 -19.094 15.422 1 98.75 214 LEU A O 1
ATOM 1642 N N . LYS A 1 215 ? -13.672 -20.891 14.523 1 98.75 215 LYS A N 1
ATOM 1643 C CA . LYS A 1 215 ? -12.742 -21.188 15.609 1 98.75 215 LYS A CA 1
ATOM 1644 C C . LYS A 1 215 ? -11.336 -21.453 15.07 1 98.75 215 LYS A C 1
ATOM 1646 O O . LYS A 1 215 ? -11.172 -22.156 14.07 1 98.75 215 LYS A O 1
ATOM 1651 N N . SER A 1 216 ? -10.375 -20.891 15.805 1 98.81 216 SER A N 1
ATOM 1652 C CA . SER A 1 216 ? -8.992 -20.984 15.352 1 98.81 216 SER A CA 1
ATOM 1653 C C . SER A 1 216 ? -8.508 -22.438 15.375 1 98.81 216 SER A C 1
ATOM 1655 O O . SER A 1 216 ? -8.727 -23.156 16.359 1 98.81 216 SER A O 1
ATOM 1657 N N . PRO A 1 217 ? -7.844 -22.844 14.359 1 98.62 217 PRO A N 1
ATOM 1658 C CA . PRO A 1 217 ? -7.172 -24.156 14.391 1 98.62 217 PRO A CA 1
ATOM 1659 C C . PRO A 1 217 ? -5.797 -24.078 15.062 1 98.62 217 PRO A C 1
ATOM 1661 O O . PRO A 1 217 ? -5.066 -25.078 15.07 1 98.62 217 PRO A O 1
ATOM 1664 N N . GLY A 1 218 ? -5.398 -23 15.594 1 98.5 218 GLY A N 1
ATOM 1665 C CA . GLY A 1 218 ? -4.121 -22.828 16.266 1 98.5 218 GLY A CA 1
ATOM 1666 C C . GLY A 1 218 ? -3.014 -22.359 15.344 1 98.5 218 GLY A C 1
ATOM 1667 O O . GLY A 1 218 ? -2.455 -21.281 15.531 1 98.5 218 GLY A O 1
ATOM 1668 N N . ARG A 1 219 ? -2.586 -23.25 14.445 1 98.06 219 ARG A N 1
ATOM 1669 C CA . ARG A 1 219 ? -1.525 -22.938 13.492 1 98.06 219 ARG A CA 1
ATOM 1670 C C . ARG A 1 219 ? -1.888 -23.438 12.094 1 98.06 219 ARG A C 1
ATOM 1672 O O . ARG A 1 219 ? -2.443 -24.531 11.945 1 98.06 219 ARG A O 1
ATOM 1679 N N . LEU A 1 220 ? -1.629 -22.625 11.109 1 97.75 220 LEU A N 1
ATOM 1680 C CA . LEU A 1 220 ? -1.861 -22.984 9.711 1 97.75 220 LEU A CA 1
ATOM 1681 C C . LEU A 1 220 ? -0.624 -22.719 8.867 1 97.75 220 LEU A C 1
ATOM 1683 O O . LEU A 1 220 ? -0.088 -21.609 8.891 1 97.75 220 LEU A O 1
ATOM 1687 N N . ALA A 1 221 ? -0.226 -23.688 8.141 1 96.62 221 ALA A N 1
ATOM 1688 C CA . ALA A 1 221 ? 0.851 -23.516 7.172 1 96.62 221 ALA A CA 1
ATOM 1689 C C . ALA A 1 221 ? 0.303 -23.047 5.828 1 96.62 221 ALA A C 1
ATOM 1691 O O . ALA A 1 221 ? -0.638 -23.641 5.293 1 96.62 221 ALA A O 1
ATOM 1692 N N . VAL A 1 222 ? 0.849 -21.969 5.34 1 96.88 222 VAL A N 1
ATOM 1693 C CA . VAL A 1 222 ? 0.462 -21.484 4.02 1 96.88 222 VAL A CA 1
ATOM 1694 C C . VAL A 1 222 ? 1.112 -22.359 2.943 1 96.88 222 VAL A C 1
ATOM 1696 O O . VAL A 1 222 ? 2.332 -22.531 2.936 1 96.88 222 VAL A O 1
ATOM 1699 N N . PRO A 1 223 ? 0.322 -22.938 2.086 1 95.94 223 PRO A N 1
ATOM 1700 C CA . PRO A 1 223 ? 0.906 -23.766 1.022 1 95.94 223 PRO A CA 1
ATOM 1701 C C . PRO A 1 223 ? 1.669 -22.938 -0.009 1 95.94 223 PRO A C 1
ATOM 1703 O O . PRO A 1 223 ? 1.555 -21.703 -0.027 1 95.94 223 PRO A O 1
ATOM 1706 N N . GLY A 1 224 ? 2.455 -23.641 -0.798 1 96.19 224 GLY A N 1
ATOM 1707 C CA . GLY A 1 224 ? 3.127 -22.984 -1.906 1 96.19 224 GLY A CA 1
ATOM 1708 C C . GLY A 1 224 ? 2.18 -22.562 -3.012 1 96.19 224 GLY A C 1
ATOM 1709 O O . GLY A 1 224 ? 1.099 -23.125 -3.164 1 96.19 224 GLY A O 1
ATOM 1710 N N . ASP A 1 225 ? 2.572 -21.562 -3.809 1 96.56 225 ASP A N 1
ATOM 1711 C CA . ASP A 1 225 ? 1.751 -20.984 -4.875 1 96.56 225 ASP A CA 1
ATOM 1712 C C . ASP A 1 225 ? 2.09 -21.609 -6.223 1 96.56 225 ASP A C 1
ATOM 1714 O O . ASP A 1 225 ? 3.119 -21.281 -6.824 1 96.56 225 ASP A O 1
ATOM 1718 N N . TYR A 1 226 ? 1.219 -22.375 -6.762 1 95.5 226 TYR A N 1
ATOM 1719 C CA . TYR A 1 226 ? 1.452 -23.016 -8.055 1 95.5 226 TYR A CA 1
ATOM 1720 C C . TYR A 1 226 ? 1.464 -21.984 -9.18 1 95.5 226 TYR A C 1
ATOM 1722 O O . TYR A 1 226 ? 2.27 -22.094 -10.109 1 95.5 226 TYR A O 1
ATOM 1730 N N . SER A 1 227 ? 0.567 -21.016 -9.086 1 96 227 SER A N 1
ATOM 1731 C CA . SER A 1 227 ? 0.447 -20.031 -10.164 1 96 227 SER A CA 1
ATOM 1732 C C . SER A 1 227 ? 1.718 -19.203 -10.297 1 96 227 SER A C 1
ATOM 1734 O O . SER A 1 227 ? 2.174 -18.938 -11.406 1 96 227 SER A O 1
ATOM 1736 N N . LEU A 1 228 ? 2.277 -18.812 -9.188 1 96.38 228 LEU A N 1
ATOM 1737 C CA . LEU A 1 228 ? 3.516 -18.031 -9.219 1 96.38 228 LEU A CA 1
ATOM 1738 C C . LEU A 1 228 ? 4.703 -18.938 -9.562 1 96.38 228 LEU A C 1
ATOM 1740 O O . LEU A 1 228 ? 5.578 -18.531 -10.336 1 96.38 228 LEU A O 1
ATOM 1744 N N . SER A 1 229 ? 4.715 -20.156 -9.047 1 96.12 229 SER A N 1
ATOM 1745 C CA . SER A 1 229 ? 5.789 -21.109 -9.328 1 96.12 229 SER A CA 1
ATOM 1746 C C . SER A 1 229 ? 5.805 -21.516 -10.797 1 96.12 229 SER A C 1
ATOM 1748 O O . SER A 1 229 ? 6.832 -21.953 -11.312 1 96.12 229 SER A O 1
ATOM 1750 N N . ALA A 1 230 ? 4.668 -21.375 -11.438 1 97.25 230 ALA A N 1
ATOM 1751 C CA . ALA A 1 230 ? 4.562 -21.719 -12.852 1 97.25 230 ALA A CA 1
ATOM 1752 C C . ALA A 1 230 ? 5.574 -20.938 -13.688 1 97.25 230 ALA A C 1
ATOM 1754 O O . ALA A 1 230 ? 6.082 -21.453 -14.688 1 97.25 230 ALA A O 1
ATOM 1755 N N . PHE A 1 231 ? 5.906 -19.734 -13.266 1 96.5 231 PHE A N 1
ATOM 1756 C CA . PHE A 1 231 ? 6.867 -18.938 -14.016 1 96.5 231 PHE A CA 1
ATOM 1757 C C . PHE A 1 231 ? 8.266 -19.531 -13.914 1 96.5 231 PHE A C 1
ATOM 1759 O O . PHE A 1 231 ? 9.047 -19.453 -14.859 1 96.5 231 PHE A O 1
ATOM 1766 N N . LEU A 1 232 ? 8.602 -20.141 -12.773 1 95.44 232 LEU A N 1
ATOM 1767 C CA . LEU A 1 232 ? 9.875 -20.844 -12.625 1 95.44 232 LEU A CA 1
ATOM 1768 C C . LEU A 1 232 ? 9.883 -22.125 -13.438 1 95.44 232 LEU A C 1
ATOM 1770 O O . LEU A 1 232 ? 10.883 -22.453 -14.078 1 95.44 232 LEU A O 1
ATOM 1774 N N . MET A 1 233 ? 8.781 -22.828 -13.438 1 96.88 233 MET A N 1
ATOM 1775 C CA . MET A 1 233 ? 8.664 -24.094 -14.156 1 96.88 233 MET A CA 1
ATOM 1776 C C . MET A 1 233 ? 8.766 -23.875 -15.664 1 96.88 233 MET A C 1
ATOM 1778 O O . MET A 1 233 ? 9.586 -24.5 -16.328 1 96.88 233 MET A O 1
ATOM 1782 N N . VAL A 1 234 ? 7.949 -22.969 -16.141 1 97.88 234 VAL A N 1
ATOM 1783 C CA . VAL A 1 234 ? 7.969 -22.625 -17.562 1 97.88 234 VAL A CA 1
ATOM 1784 C C . VAL A 1 234 ? 9.328 -22.031 -17.938 1 97.88 234 VAL A C 1
ATOM 1786 O O . VAL A 1 234 ? 9.867 -22.328 -19 1 97.88 234 VAL A O 1
ATOM 1789 N N . GLY A 1 235 ? 9.883 -21.188 -17.031 1 96.12 235 GLY A N 1
ATOM 1790 C CA . GLY A 1 235 ? 11.203 -20.609 -17.25 1 96.12 235 GLY A CA 1
ATOM 1791 C C . GLY A 1 235 ? 12.281 -21.656 -17.438 1 96.12 235 GLY A C 1
ATOM 1792 O O . GLY A 1 235 ? 13.102 -21.547 -18.344 1 96.12 235 GLY A O 1
ATOM 1793 N N . ALA A 1 236 ? 12.289 -22.656 -16.578 1 96.31 236 ALA A N 1
ATOM 1794 C CA . ALA A 1 236 ? 13.258 -23.734 -16.719 1 96.31 236 ALA A CA 1
ATOM 1795 C C . ALA A 1 236 ? 13.117 -24.422 -18.062 1 96.31 236 ALA A C 1
ATOM 1797 O O . ALA A 1 236 ? 14.109 -24.688 -18.75 1 96.31 236 ALA A O 1
ATOM 1798 N N . ALA A 1 237 ? 11.961 -24.656 -18.469 1 97.44 237 ALA A N 1
ATOM 1799 C CA . ALA A 1 237 ? 11.68 -25.359 -19.719 1 97.44 237 ALA A CA 1
ATOM 1800 C C . ALA A 1 237 ? 12.148 -24.562 -20.922 1 97.44 237 ALA A C 1
ATOM 1802 O O . ALA A 1 237 ? 12.844 -25.094 -21.797 1 97.44 237 ALA A O 1
ATOM 1803 N N . ILE A 1 238 ? 11.859 -23.266 -20.969 1 97.44 238 ILE A N 1
ATOM 1804 C CA . ILE A 1 238 ? 12.062 -22.5 -22.188 1 97.44 238 ILE A CA 1
ATOM 1805 C C . ILE A 1 238 ? 13.508 -22 -22.25 1 97.44 238 ILE A C 1
ATOM 1807 O O . ILE A 1 238 ? 13.969 -21.562 -23.312 1 97.44 238 ILE A O 1
ATOM 1811 N N . THR A 1 239 ? 14.195 -21.984 -21.109 1 95.44 239 THR A N 1
ATOM 1812 C CA . THR A 1 239 ? 15.578 -21.516 -21.078 1 95.44 239 THR A CA 1
ATOM 1813 C C . THR A 1 239 ? 16.547 -22.672 -21.156 1 95.44 239 THR A C 1
ATOM 1815 O O . THR A 1 239 ? 17.766 -22.484 -21.172 1 95.44 239 THR A O 1
ATOM 1818 N N . GLY A 1 240 ? 16.047 -23.906 -21.156 1 94.62 240 GLY A N 1
ATOM 1819 C CA . GLY A 1 240 ? 16.891 -25.078 -21.172 1 94.62 240 GLY A CA 1
ATOM 1820 C C . GLY A 1 240 ? 17.5 -25.406 -19.812 1 94.62 240 GLY A C 1
ATOM 1821 O O . GLY A 1 240 ? 18.531 -26.078 -19.734 1 94.62 240 GLY A O 1
ATOM 1822 N N . GLY A 1 241 ? 16.891 -24.891 -18.781 1 94.75 241 GLY A N 1
ATOM 1823 C CA . GLY A 1 241 ? 17.375 -25.125 -17.438 1 94.75 241 GLY A CA 1
ATOM 1824 C C . GLY A 1 241 ? 16.688 -26.297 -16.75 1 94.75 241 GLY A C 1
ATOM 1825 O O . GLY A 1 241 ? 16.062 -27.125 -17.422 1 94.75 241 GLY A O 1
ATOM 1826 N N . ARG A 1 242 ? 17.016 -26.453 -15.453 1 96 242 ARG A N 1
ATOM 1827 C CA . ARG A 1 242 ? 16.422 -27.438 -14.562 1 96 242 ARG A CA 1
ATOM 1828 C C . ARG A 1 242 ? 16.031 -26.797 -13.227 1 96 242 ARG A C 1
ATOM 1830 O O . ARG A 1 242 ? 16.891 -26.25 -12.531 1 96 242 ARG A O 1
ATOM 1837 N N . ALA A 1 243 ? 14.773 -26.938 -12.914 1 95.44 243 ALA A N 1
ATOM 1838 C CA . ALA A 1 243 ? 14.32 -26.312 -11.68 1 95.44 243 ALA A CA 1
ATOM 1839 C C . ALA A 1 243 ? 13.633 -27.328 -10.766 1 95.44 243 ALA A C 1
ATOM 1841 O O . ALA A 1 243 ? 12.898 -28.203 -11.234 1 95.44 243 ALA A O 1
ATOM 1842 N N . ARG A 1 244 ? 13.938 -27.266 -9.5 1 96.56 244 ARG A N 1
ATOM 1843 C CA . ARG A 1 244 ? 13.211 -27.984 -8.461 1 96.56 244 ARG A CA 1
ATOM 1844 C C . ARG A 1 244 ? 12.531 -27.016 -7.504 1 96.56 244 ARG A C 1
ATOM 1846 O O . ARG A 1 244 ? 13.195 -26.234 -6.82 1 96.56 244 ARG A O 1
ATOM 1853 N N . ILE A 1 245 ? 11.234 -27 -7.523 1 96.19 245 ILE A N 1
ATOM 1854 C CA . ILE A 1 245 ? 10.461 -26.109 -6.66 1 96.19 245 ILE A CA 1
ATOM 1855 C C . ILE A 1 245 ? 9.945 -26.891 -5.449 1 96.19 245 ILE A C 1
ATOM 1857 O O . ILE A 1 245 ? 9.164 -27.844 -5.598 1 96.19 245 ILE A O 1
ATOM 1861 N N . THR A 1 246 ? 10.398 -26.484 -4.234 1 95.56 246 THR A N 1
ATOM 1862 C CA . THR A 1 246 ? 10.031 -27.188 -3.006 1 95.56 246 THR A CA 1
ATOM 1863 C C . THR A 1 246 ? 8.797 -26.547 -2.373 1 95.56 246 THR A C 1
ATOM 1865 O O . THR A 1 246 ? 8.359 -25.469 -2.795 1 95.56 246 THR A O 1
ATOM 1868 N N . ASN A 1 247 ? 8.094 -27.266 -1.509 1 94.06 247 ASN A N 1
ATOM 1869 C CA . ASN A 1 247 ? 6.949 -26.812 -0.727 1 94.06 247 ASN A CA 1
ATOM 1870 C C . ASN A 1 247 ? 5.719 -26.594 -1.604 1 94.06 247 ASN A C 1
ATOM 1872 O O . ASN A 1 247 ? 5.012 -25.594 -1.466 1 94.06 247 ASN A O 1
ATOM 1876 N N . LEU A 1 248 ? 5.594 -27.516 -2.508 1 94.25 248 LEU A N 1
ATOM 1877 C CA . LEU A 1 248 ? 4.395 -27.547 -3.336 1 94.25 248 LEU A CA 1
ATOM 1878 C C . LEU A 1 248 ? 3.598 -28.828 -3.096 1 94.25 248 LEU A C 1
ATOM 1880 O O . LEU A 1 248 ? 4.008 -29.906 -3.527 1 94.25 248 LEU A O 1
ATOM 1884 N N . ARG A 1 249 ? 2.607 -28.922 -2.229 1 82.44 249 ARG A N 1
ATOM 1885 C CA . ARG A 1 249 ? 1.89 -30.141 -1.859 1 82.44 249 ARG A CA 1
ATOM 1886 C C . ARG A 1 249 ? 0.449 -30.094 -2.359 1 82.44 249 ARG A C 1
ATOM 1888 O O . ARG A 1 249 ? -0.372 -30.922 -1.971 1 82.44 249 ARG A O 1
ATOM 1895 N N . GLY A 1 250 ? -0.015 -29.188 -3.172 1 79.31 250 GLY A N 1
ATOM 1896 C CA . GLY A 1 250 ? -1.378 -29.047 -3.66 1 79.31 250 GLY A CA 1
ATOM 1897 C C . GLY A 1 250 ? -1.879 -27.625 -3.623 1 79.31 250 GLY A C 1
ATOM 1898 O O . GLY A 1 250 ? -1.174 -26.719 -3.156 1 79.31 250 GLY A O 1
ATOM 1899 N N . GLY A 1 251 ? -3.1 -27.453 -4.258 1 79.75 251 GLY A N 1
ATOM 1900 C CA . GLY A 1 251 ? -3.707 -26.125 -4.227 1 79.75 251 GLY A CA 1
ATOM 1901 C C . GLY A 1 251 ? -4.219 -25.672 -5.578 1 79.75 251 GLY A C 1
ATOM 1902 O O . GLY A 1 251 ? -4.16 -26.422 -6.555 1 79.75 251 GLY A O 1
ATOM 1903 N N . PRO A 1 252 ? -4.703 -24.5 -5.488 1 85.81 252 PRO A N 1
ATOM 1904 C CA . PRO A 1 252 ? -5.172 -23.953 -6.762 1 85.81 252 PRO A CA 1
ATOM 1905 C C . PRO A 1 252 ? -4.074 -23.875 -7.82 1 85.81 252 PRO A C 1
ATOM 1907 O O . PRO A 1 252 ? -2.895 -23.75 -7.48 1 85.81 252 PRO A O 1
ATOM 1910 N N . ASP A 1 253 ? -4.344 -24.125 -9.141 1 92.56 253 ASP A N 1
ATOM 1911 C CA . ASP A 1 253 ? -3.502 -23.906 -10.312 1 92.56 253 ASP A CA 1
ATOM 1912 C C . ASP A 1 253 ? -2.48 -25.031 -10.469 1 92.56 253 ASP A C 1
ATOM 1914 O O . ASP A 1 253 ? -1.512 -24.891 -11.219 1 92.56 253 ASP A O 1
ATOM 1918 N N . GLU A 1 254 ? -2.672 -26.156 -9.703 1 92.38 254 GLU A N 1
ATOM 1919 C CA . GLU A 1 254 ? -1.81 -27.328 -9.852 1 92.38 254 GLU A CA 1
ATOM 1920 C C . GLU A 1 254 ? -1.846 -27.859 -11.281 1 92.38 254 GLU A C 1
ATOM 1922 O O . GLU A 1 254 ? -0.964 -28.609 -11.688 1 92.38 254 GLU A O 1
ATOM 1927 N N . GLN A 1 255 ? -2.807 -27.406 -12.07 1 93.62 255 GLN A N 1
ATOM 1928 C CA . GLN A 1 255 ? -3.016 -27.797 -13.461 1 93.62 255 GLN A CA 1
ATOM 1929 C C . GLN A 1 255 ? -1.775 -27.531 -14.305 1 93.62 255 GLN A C 1
ATOM 1931 O O . GLN A 1 255 ? -1.605 -28.109 -15.375 1 93.62 255 GLN A O 1
ATOM 1936 N N . ILE A 1 256 ? -0.875 -26.703 -13.852 1 97.06 256 ILE A N 1
ATOM 1937 C CA . ILE A 1 256 ? 0.329 -26.344 -14.594 1 97.06 256 ILE A CA 1
ATOM 1938 C C . ILE A 1 256 ? 1.201 -27.578 -14.789 1 97.06 256 ILE A C 1
ATOM 1940 O O . ILE A 1 256 ? 1.882 -27.719 -15.812 1 97.06 256 ILE A O 1
ATOM 1944 N N . VAL A 1 257 ? 1.145 -28.516 -13.891 1 96.5 257 VAL A N 1
ATOM 1945 C CA . VAL A 1 257 ? 1.927 -29.75 -13.977 1 96.5 257 VAL A CA 1
ATOM 1946 C C . VAL A 1 257 ? 1.493 -30.562 -15.195 1 96.5 257 VAL A C 1
ATOM 1948 O O . VAL A 1 257 ? 2.322 -30.922 -16.031 1 96.5 257 VAL A O 1
ATOM 1951 N N . ASP A 1 258 ? 0.202 -30.734 -15.305 1 96.69 258 ASP A N 1
ATOM 1952 C CA . ASP A 1 258 ? -0.351 -31.469 -16.438 1 96.69 258 ASP A CA 1
ATOM 1953 C C . ASP A 1 258 ? -0.061 -30.75 -17.75 1 96.69 258 ASP A C 1
ATOM 1955 O O . ASP A 1 258 ? 0.256 -31.391 -18.75 1 96.69 258 ASP A O 1
ATOM 1959 N N . ILE A 1 259 ? -0.191 -29.469 -17.734 1 97.94 259 ILE A N 1
ATOM 1960 C CA . ILE A 1 259 ? 0.002 -28.656 -18.938 1 97.94 259 ILE A CA 1
ATOM 1961 C C . ILE A 1 259 ? 1.44 -28.797 -19.422 1 97.94 259 ILE A C 1
ATOM 1963 O O . ILE A 1 259 ? 1.677 -28.984 -20.625 1 97.94 259 ILE A O 1
ATOM 1967 N N . LEU A 1 260 ? 2.398 -28.766 -18.531 1 98.31 260 LEU A N 1
ATOM 1968 C CA . LEU A 1 260 ? 3.805 -28.922 -18.891 1 98.31 260 LEU A CA 1
ATOM 1969 C C . LEU A 1 260 ? 4.062 -30.312 -19.453 1 98.31 260 LEU A C 1
ATOM 1971 O O . LEU A 1 260 ? 4.754 -30.469 -20.469 1 98.31 260 LEU A O 1
ATOM 1975 N N . GLN A 1 261 ? 3.482 -31.312 -18.844 1 97.94 261 GLN A N 1
ATOM 1976 C CA . GLN A 1 261 ? 3.633 -32.688 -19.328 1 97.94 261 GLN A CA 1
ATOM 1977 C C . GLN A 1 261 ? 3.031 -32.844 -20.719 1 97.94 261 GLN A C 1
ATOM 1979 O O . GLN A 1 261 ? 3.633 -33.469 -21.594 1 97.94 261 GLN A O 1
ATOM 1984 N N . ASP A 1 262 ? 1.872 -32.281 -20.922 1 97.62 262 ASP A N 1
ATOM 1985 C CA . ASP A 1 262 ? 1.2 -32.344 -22.203 1 97.62 262 ASP A CA 1
ATOM 1986 C C . ASP A 1 262 ? 2.043 -31.688 -23.297 1 97.62 262 ASP A C 1
ATOM 1988 O O . ASP A 1 262 ? 1.983 -32.062 -24.469 1 97.62 262 ASP A O 1
ATOM 1992 N N . ALA A 1 263 ? 2.844 -30.719 -22.906 1 98.12 263 ALA A N 1
ATOM 1993 C CA . ALA A 1 263 ? 3.703 -30 -23.859 1 98.12 263 ALA A CA 1
ATOM 1994 C C . ALA A 1 263 ? 4.973 -30.797 -24.141 1 98.12 263 ALA A C 1
ATOM 1996 O O . ALA A 1 263 ? 5.758 -30.422 -25.016 1 98.12 263 ALA A O 1
ATOM 1997 N N . GLY A 1 264 ? 5.176 -31.828 -23.406 1 97.56 264 GLY A N 1
ATOM 1998 C CA . GLY A 1 264 ? 6.344 -32.656 -23.625 1 97.56 264 GLY A CA 1
ATOM 1999 C C . GLY A 1 264 ? 7.477 -32.375 -22.656 1 97.56 264 GLY A C 1
ATOM 2000 O O . GLY A 1 264 ? 8.586 -32.875 -22.828 1 97.56 264 GLY A O 1
ATOM 2001 N N . VAL A 1 265 ? 7.262 -31.562 -21.656 1 98.06 265 VAL A N 1
ATOM 2002 C CA . VAL A 1 265 ? 8.258 -31.234 -20.641 1 98.06 265 VAL A CA 1
ATOM 2003 C C . VAL A 1 265 ? 8.273 -32.312 -19.562 1 98.06 265 VAL A C 1
ATOM 2005 O O . VAL A 1 265 ? 7.223 -32.844 -19.172 1 98.06 265 VAL A O 1
ATOM 2008 N N . SER A 1 266 ? 9.414 -32.656 -19.094 1 97.88 266 SER A N 1
ATOM 2009 C CA . SER A 1 266 ? 9.531 -33.625 -18 1 97.88 266 SER A CA 1
ATOM 2010 C C . SER A 1 266 ? 9.219 -32.969 -16.656 1 97.88 266 SER A C 1
ATOM 2012 O O . SER A 1 266 ? 9.891 -32 -16.25 1 97.88 266 SER A O 1
ATOM 2014 N N . VAL A 1 267 ? 8.203 -33.469 -16.031 1 97.81 267 VAL A N 1
ATOM 2015 C CA . VAL A 1 267 ? 7.793 -32.969 -14.719 1 97.81 267 VAL A CA 1
ATOM 2016 C C . VAL A 1 267 ? 7.668 -34.125 -13.742 1 97.81 267 VAL A C 1
ATOM 2018 O O . VAL A 1 267 ? 6.977 -35.125 -14.016 1 97.81 267 VAL A O 1
ATOM 2021 N N . VAL A 1 268 ? 8.352 -34.031 -12.586 1 96.62 268 VAL A N 1
ATOM 2022 C CA . VAL A 1 268 ? 8.305 -35.094 -11.562 1 96.62 268 VAL A CA 1
ATOM 2023 C C . VAL A 1 268 ? 7.848 -34.5 -10.234 1 96.62 268 VAL A C 1
ATOM 2025 O O . VAL A 1 268 ? 8.414 -33.5 -9.758 1 96.62 268 VAL A O 1
ATOM 2028 N N . LEU A 1 269 ? 6.777 -35.031 -9.773 1 94.5 269 LEU A N 1
ATOM 2029 C CA . LEU A 1 269 ? 6.309 -34.688 -8.438 1 94.5 269 LEU A CA 1
ATOM 2030 C C . LEU A 1 269 ? 6.828 -35.656 -7.395 1 94.5 269 LEU A C 1
ATOM 2032 O O . LEU A 1 269 ? 6.613 -36.875 -7.512 1 94.5 269 LEU A O 1
ATOM 2036 N N . SER A 1 270 ? 7.629 -35.156 -6.418 1 92.5 270 SER A N 1
ATOM 2037 C CA . SER A 1 270 ? 8.156 -36.031 -5.367 1 92.5 270 SER A CA 1
ATOM 2038 C C . SER A 1 270 ? 8.383 -35.25 -4.074 1 92.5 270 SER A C 1
ATOM 2040 O O . SER A 1 270 ? 9.023 -34.188 -4.078 1 92.5 270 SER A O 1
ATOM 2042 N N . ASP A 1 271 ? 7.832 -35.781 -2.914 1 91.69 271 ASP A N 1
ATOM 2043 C CA . ASP A 1 271 ? 8.125 -35.281 -1.572 1 91.69 271 ASP A CA 1
ATOM 2044 C C . ASP A 1 271 ? 7.785 -33.781 -1.452 1 91.69 271 ASP A C 1
ATOM 2046 O O . ASP A 1 271 ? 8.594 -33 -0.962 1 91.69 271 ASP A O 1
ATOM 2050 N N . GLY A 1 272 ? 6.719 -33.375 -2.055 1 92.88 272 GLY A N 1
ATOM 2051 C CA . GLY A 1 272 ? 6.273 -32 -1.9 1 92.88 272 GLY A CA 1
ATOM 2052 C C . GLY A 1 272 ? 7.039 -31.031 -2.77 1 92.88 272 GLY A C 1
ATOM 2053 O O . GLY A 1 272 ? 7.094 -29.828 -2.471 1 92.88 272 GLY A O 1
ATOM 2054 N N . ALA A 1 273 ? 7.664 -31.578 -3.795 1 96.06 273 ALA A N 1
ATOM 2055 C CA . ALA A 1 273 ? 8.43 -30.766 -4.734 1 96.06 273 ALA A CA 1
ATOM 2056 C C . ALA A 1 273 ? 8.086 -31.125 -6.176 1 96.06 273 ALA A C 1
ATOM 2058 O O . ALA A 1 273 ? 7.598 -32.219 -6.453 1 96.06 273 ALA A O 1
ATOM 2059 N N . VAL A 1 274 ? 8.273 -30.172 -7.059 1 97.25 274 VAL A N 1
ATOM 2060 C CA . VAL A 1 274 ? 8.078 -30.359 -8.492 1 97.25 274 VAL A CA 1
ATOM 2061 C C . VAL A 1 274 ? 9.391 -30.094 -9.227 1 97.25 274 VAL A C 1
ATOM 2063 O O . VAL A 1 274 ? 9.961 -29.016 -9.125 1 97.25 274 VAL A O 1
ATOM 2066 N N . SER A 1 275 ? 9.891 -31.109 -9.906 1 97.62 275 SER A N 1
ATOM 2067 C CA . SER A 1 275 ? 11.078 -30.953 -10.734 1 97.62 275 SER A CA 1
ATOM 2068 C C . SER A 1 275 ? 10.711 -30.844 -12.211 1 97.62 275 SER A C 1
ATOM 2070 O O . SER A 1 275 ? 9.875 -31.594 -12.711 1 97.62 275 SER A O 1
ATOM 2072 N N . VAL A 1 276 ? 11.312 -29.875 -12.883 1 97.75 276 VAL A N 1
ATOM 2073 C CA . VAL A 1 276 ? 11 -29.594 -14.281 1 97.75 276 VAL A CA 1
ATOM 2074 C C . VAL A 1 276 ? 12.289 -29.562 -15.102 1 97.75 276 VAL A C 1
ATOM 2076 O O . VAL A 1 276 ? 13.258 -28.906 -14.711 1 97.75 276 VAL A O 1
ATOM 2079 N N . GLU A 1 277 ? 12.312 -30.281 -16.172 1 96 277 GLU A N 1
ATOM 2080 C CA . GLU A 1 277 ? 13.414 -30.234 -17.125 1 96 277 GLU A CA 1
ATOM 2081 C C . GLU A 1 277 ? 12.945 -30.578 -18.531 1 96 277 GLU A C 1
ATOM 2083 O O . GLU A 1 277 ? 11.93 -31.266 -18.703 1 96 277 GLU A O 1
ATOM 2088 N N . GLY A 1 278 ? 13.68 -30 -19.484 1 94.19 278 GLY A N 1
ATOM 2089 C CA . GLY A 1 278 ? 13.367 -30.312 -20.875 1 94.19 278 GLY A CA 1
ATOM 2090 C C . GLY A 1 278 ? 12.539 -29.234 -21.547 1 94.19 278 GLY A C 1
ATOM 2091 O O . GLY A 1 278 ? 11.75 -28.547 -20.891 1 94.19 278 GLY A O 1
ATOM 2092 N N . GLN A 1 279 ? 12.641 -29.203 -22.875 1 95.75 279 GLN A N 1
ATOM 2093 C CA . GLN A 1 279 ? 11.984 -28.172 -23.688 1 95.75 279 GLN A CA 1
ATOM 2094 C C . GLN A 1 279 ? 10.609 -28.641 -24.156 1 95.75 279 GLN A C 1
ATOM 2096 O O . GLN A 1 279 ? 10.383 -29.844 -24.312 1 95.75 279 GLN A O 1
ATOM 2101 N N . PRO A 1 280 ? 9.695 -27.703 -24.297 1 97.19 280 PRO A N 1
ATOM 2102 C CA . PRO A 1 280 ? 8.398 -28.109 -24.859 1 97.19 280 PRO A CA 1
ATOM 2103 C C . PRO A 1 280 ? 8.5 -28.594 -26.297 1 97.19 280 PRO A C 1
ATOM 2105 O O . PRO A 1 280 ? 9.289 -28.062 -27.078 1 97.19 280 PRO A O 1
ATOM 2108 N N . ALA A 1 281 ? 7.625 -29.625 -26.609 1 96.5 281 ALA A N 1
ATOM 2109 C CA . ALA A 1 281 ? 7.773 -30.281 -27.906 1 96.5 281 ALA A CA 1
ATOM 2110 C C . ALA A 1 281 ? 6.438 -30.344 -28.641 1 96.5 281 ALA A C 1
ATOM 2112 O O . ALA A 1 281 ? 6.402 -30.594 -29.859 1 96.5 281 ALA A O 1
ATOM 2113 N N . ARG A 1 282 ? 5.344 -30.078 -27.922 1 97.31 282 ARG A N 1
ATOM 2114 C CA . ARG A 1 282 ? 4.016 -30.234 -28.516 1 97.31 282 ARG A CA 1
ATOM 2115 C C . ARG A 1 282 ? 3.152 -29 -28.219 1 97.31 282 ARG A C 1
ATOM 2117 O O . ARG A 1 282 ? 3.137 -28.5 -27.094 1 97.31 282 ARG A O 1
ATOM 2124 N N . PRO A 1 283 ? 2.43 -28.562 -29.25 1 97.56 283 PRO A N 1
ATOM 2125 C CA . PRO A 1 283 ? 1.492 -27.469 -28.984 1 97.56 283 PRO A CA 1
ATOM 2126 C C . PRO A 1 283 ? 0.386 -27.844 -28 1 97.56 283 PRO A C 1
ATOM 2128 O O . PRO A 1 283 ? 0.079 -29.031 -27.859 1 97.56 283 PRO A O 1
ATOM 2131 N N . LEU A 1 284 ? -0.17 -26.844 -27.375 1 97.38 284 LEU A N 1
ATOM 2132 C CA . LEU A 1 284 ? -1.144 -27.047 -26.312 1 97.38 284 LEU A CA 1
ATOM 2133 C C . LEU A 1 284 ? -2.547 -26.672 -26.781 1 97.38 284 LEU A C 1
ATOM 2135 O O . LEU A 1 284 ? -2.709 -25.844 -27.688 1 97.38 284 LEU A O 1
ATOM 2139 N N . ASP A 1 285 ? -3.562 -27.375 -26.297 1 98 285 ASP A N 1
ATOM 2140 C CA . ASP A 1 285 ? -4.969 -26.984 -26.297 1 98 285 ASP A CA 1
ATOM 2141 C C . ASP A 1 285 ? -5.57 -27.094 -24.891 1 98 285 ASP A C 1
ATOM 2143 O O . ASP A 1 285 ? -5.961 -28.188 -24.469 1 98 285 ASP A O 1
ATOM 2147 N N . VAL A 1 286 ? -5.621 -25.938 -24.188 1 97.44 286 VAL A N 1
ATOM 2148 C CA . VAL A 1 286 ? -5.934 -26 -22.766 1 97.44 286 VAL A CA 1
ATOM 2149 C C . VAL A 1 286 ? -7.102 -25.062 -22.453 1 97.44 286 VAL A C 1
ATOM 2151 O O . VAL A 1 286 ? -7.266 -24.016 -23.109 1 97.44 286 VAL A O 1
ATOM 2154 N N . ASP A 1 287 ? -7.957 -25.469 -21.562 1 95.94 287 ASP A N 1
ATOM 2155 C CA . ASP A 1 287 ? -9 -24.625 -20.984 1 95.94 287 ASP A CA 1
ATOM 2156 C C . ASP A 1 287 ? -8.594 -24.125 -19.594 1 95.94 287 ASP A C 1
ATOM 2158 O O . ASP A 1 287 ? -8.406 -24.906 -18.672 1 95.94 287 ASP A O 1
ATOM 2162 N N . LEU A 1 288 ? -8.445 -22.766 -19.5 1 94.81 288 LEU A N 1
ATOM 2163 C CA . LEU A 1 288 ? -7.98 -22.188 -18.25 1 94.81 288 LEU A CA 1
ATOM 2164 C C . LEU A 1 288 ? -9.109 -21.438 -17.531 1 94.81 288 LEU A C 1
ATOM 2166 O O . LEU A 1 288 ? -8.867 -20.516 -16.766 1 94.81 288 LEU A O 1
ATOM 2170 N N . SER A 1 289 ? -10.375 -21.844 -17.734 1 89.62 289 SER A N 1
ATOM 2171 C CA . SER A 1 289 ? -11.523 -21.234 -17.078 1 89.62 289 SER A CA 1
ATOM 2172 C C . SER A 1 289 ? -11.43 -21.359 -15.562 1 89.62 289 SER A C 1
ATOM 2174 O O . SER A 1 289 ? -11.922 -20.5 -14.828 1 89.62 289 SER A O 1
ATOM 2176 N N . THR A 1 290 ? -10.727 -22.406 -15.094 1 88.44 290 THR A N 1
ATOM 2177 C CA . THR A 1 290 ? -10.617 -22.656 -13.664 1 88.44 290 THR A CA 1
ATOM 2178 C C . THR A 1 290 ? -9.219 -22.297 -13.156 1 88.44 290 THR A C 1
ATOM 2180 O O . THR A 1 290 ? -8.906 -22.516 -11.984 1 88.44 290 THR A O 1
ATOM 2183 N N . ALA A 1 291 ? -8.375 -21.797 -14 1 92.25 291 ALA A N 1
ATOM 2184 C CA . ALA A 1 291 ? -7.02 -21.406 -13.617 1 92.25 291 ALA A CA 1
ATOM 2185 C C . ALA A 1 291 ? -6.527 -20.234 -14.453 1 92.25 291 ALA A C 1
ATOM 2187 O O . ALA A 1 291 ? -5.453 -20.297 -15.047 1 92.25 291 ALA A O 1
ATOM 2188 N N . PRO A 1 292 ? -7.289 -19.172 -14.391 1 91.44 292 PRO A N 1
ATOM 2189 C CA . PRO A 1 292 ? -6.996 -18.047 -15.281 1 91.44 292 PRO A CA 1
ATOM 2190 C C . PRO A 1 292 ? -5.617 -17.438 -15.039 1 91.44 292 PRO A C 1
ATOM 2192 O O . PRO A 1 292 ? -5.012 -16.891 -15.961 1 91.44 292 PRO A O 1
ATOM 2195 N N . ASP A 1 293 ? -5.082 -17.578 -13.852 1 93.56 293 ASP A N 1
ATOM 2196 C CA . ASP A 1 293 ? -3.805 -16.953 -13.508 1 93.56 293 ASP A CA 1
ATOM 2197 C C . ASP A 1 293 ? -2.643 -17.672 -14.188 1 93.56 293 ASP A C 1
ATOM 2199 O O . ASP A 1 293 ? -1.521 -17.172 -14.219 1 93.56 293 ASP A O 1
ATOM 2203 N N . LEU A 1 294 ? -2.893 -18.797 -14.805 1 97.25 294 LEU A N 1
ATOM 2204 C CA . LEU A 1 294 ? -1.873 -19.547 -15.523 1 97.25 294 LEU A CA 1
ATOM 2205 C C . LEU A 1 294 ? -1.763 -19.078 -16.969 1 97.25 294 LEU A C 1
ATOM 2207 O O . LEU A 1 294 ? -0.842 -19.469 -17.688 1 97.25 294 LEU A O 1
ATOM 2211 N N . ALA A 1 295 ? -2.645 -18.172 -17.391 1 97.88 295 ALA A N 1
ATOM 2212 C CA . ALA A 1 295 ? -2.674 -17.75 -18.797 1 97.88 295 ALA A CA 1
ATOM 2213 C C . ALA A 1 295 ? -1.332 -17.172 -19.219 1 97.88 295 ALA A C 1
ATOM 2215 O O . ALA A 1 295 ? -0.783 -17.547 -20.266 1 97.88 295 ALA A O 1
ATOM 2216 N N . PRO A 1 296 ? -0.695 -16.312 -18.406 1 98.38 296 PRO A N 1
ATOM 2217 C CA . PRO A 1 296 ? 0.577 -15.734 -18.844 1 98.38 296 PRO A CA 1
ATOM 2218 C C . PRO A 1 296 ? 1.684 -16.781 -18.969 1 98.38 296 PRO A C 1
ATOM 2220 O O . PRO A 1 296 ? 2.32 -16.875 -20.031 1 98.38 296 PRO A O 1
ATOM 2223 N N . PRO A 1 297 ? 1.966 -17.625 -17.984 1 98.44 297 PRO A N 1
ATOM 2224 C CA . PRO A 1 297 ? 3.041 -18.594 -18.172 1 98.44 297 PRO A CA 1
ATOM 2225 C C . PRO A 1 297 ? 2.723 -19.641 -19.234 1 98.44 297 PRO A C 1
ATOM 2227 O O . PRO A 1 297 ? 3.627 -20.109 -19.938 1 98.44 297 PRO A O 1
ATOM 2230 N N . VAL A 1 298 ? 1.469 -20.016 -19.422 1 98.62 298 VAL A N 1
ATOM 2231 C CA . VAL A 1 298 ? 1.098 -21.016 -20.422 1 98.62 298 VAL A CA 1
ATOM 2232 C C . VAL A 1 298 ? 1.266 -20.406 -21.812 1 98.62 298 VAL A C 1
ATOM 2234 O O . VAL A 1 298 ? 1.733 -21.078 -22.734 1 98.62 298 VAL A O 1
ATOM 2237 N N . ALA A 1 299 ? 0.843 -19.156 -21.969 1 98.75 299 ALA A N 1
ATOM 2238 C CA . ALA A 1 299 ? 1.052 -18.469 -23.234 1 98.75 299 ALA A CA 1
ATOM 2239 C C . ALA A 1 299 ? 2.537 -18.391 -23.578 1 98.75 299 ALA A C 1
ATOM 2241 O O . ALA A 1 299 ? 2.922 -18.562 -24.75 1 98.75 299 ALA A O 1
ATOM 2242 N N . LEU A 1 300 ? 3.326 -18.094 -22.609 1 98.75 300 LEU A N 1
ATOM 2243 C CA . LEU A 1 300 ? 4.77 -18.047 -22.812 1 98.75 300 LEU A CA 1
ATOM 2244 C C . LEU A 1 300 ? 5.301 -19.406 -23.25 1 98.75 300 LEU A C 1
ATOM 2246 O O . LEU A 1 300 ? 6.117 -19.5 -24.172 1 98.75 300 LEU A O 1
ATOM 2250 N N . LEU A 1 301 ? 4.867 -20.469 -22.578 1 98.69 301 LEU A N 1
ATOM 2251 C CA . LEU A 1 301 ? 5.227 -21.828 -22.969 1 98.69 301 LEU A CA 1
ATOM 2252 C C . LEU A 1 301 ? 4.871 -22.078 -24.422 1 98.69 301 LEU A C 1
ATOM 2254 O O . LEU A 1 301 ? 5.684 -22.609 -25.188 1 98.69 301 LEU A O 1
ATOM 2258 N N . GLY A 1 302 ? 3.686 -21.703 -24.812 1 98.56 302 GLY A N 1
ATOM 2259 C CA . GLY A 1 302 ? 3.236 -21.828 -26.188 1 98.56 302 GLY A CA 1
ATOM 2260 C C . GLY A 1 302 ? 4.098 -21.062 -27.172 1 98.56 302 GLY A C 1
ATOM 2261 O O . GLY A 1 302 ? 4.363 -21.531 -28.281 1 98.56 302 GLY A O 1
ATOM 2262 N N . ALA A 1 303 ? 4.531 -19.875 -26.781 1 98.56 303 ALA A N 1
ATOM 2263 C CA . ALA A 1 303 ? 5.355 -19.031 -27.641 1 98.56 303 ALA A CA 1
ATOM 2264 C C . ALA A 1 303 ? 6.691 -19.703 -27.953 1 98.56 303 ALA A C 1
ATOM 2266 O O . ALA A 1 303 ? 7.312 -19.406 -28.969 1 98.56 303 ALA A O 1
ATOM 2267 N N . PHE A 1 304 ? 7.105 -20.594 -27.141 1 98.25 304 PHE A N 1
ATOM 2268 C CA . PHE A 1 304 ? 8.383 -21.25 -27.328 1 98.25 304 PHE A CA 1
ATOM 2269 C C . PHE A 1 304 ? 8.188 -22.672 -27.859 1 98.25 304 PHE A C 1
ATOM 2271 O O . PHE A 1 304 ? 9.133 -23.453 -27.922 1 98.25 304 PHE A O 1
ATOM 2278 N N . THR A 1 305 ? 6.969 -23.016 -28.141 1 97.81 305 THR A N 1
ATOM 2279 C CA . THR A 1 305 ? 6.633 -24.312 -28.719 1 97.81 305 THR A CA 1
ATOM 2280 C C . THR A 1 305 ? 6.324 -24.172 -30.203 1 97.81 305 THR A C 1
ATOM 2282 O O . THR A 1 305 ? 5.52 -23.344 -30.609 1 97.81 305 THR A O 1
ATOM 2285 N N . ALA A 1 306 ? 6.926 -25.047 -31 1 97.38 306 ALA A N 1
ATOM 2286 C CA . ALA A 1 306 ? 6.629 -25.031 -32.438 1 97.38 306 ALA A CA 1
ATOM 2287 C C . ALA A 1 306 ? 5.184 -25.453 -32.688 1 97.38 306 ALA A C 1
ATOM 2289 O O . ALA A 1 306 ? 4.746 -26.5 -32.25 1 97.38 306 ALA A O 1
ATOM 2290 N N . GLY A 1 307 ? 4.492 -24.578 -33.438 1 97.88 307 GLY A N 1
ATOM 2291 C CA . GLY A 1 307 ? 3.096 -24.859 -33.75 1 97.88 307 GLY A CA 1
ATOM 2292 C C . GLY A 1 307 ? 2.131 -23.953 -33 1 97.88 307 GLY A C 1
ATOM 2293 O O . GLY A 1 307 ? 2.551 -23.047 -32.281 1 97.88 307 GLY A O 1
ATOM 2294 N N . ALA A 1 308 ? 0.851 -24.156 -33.25 1 98.38 308 ALA A N 1
ATOM 2295 C CA . ALA A 1 308 ? -0.185 -23.281 -32.688 1 98.38 308 ALA A CA 1
ATOM 2296 C C . ALA A 1 308 ? -0.76 -23.875 -31.391 1 98.38 308 ALA A C 1
ATOM 2298 O O . ALA A 1 308 ? -1.287 -24.984 -31.391 1 98.38 308 ALA A O 1
ATOM 2299 N N . SER A 1 309 ? -0.577 -23.203 -30.312 1 98.62 309 SER A N 1
ATOM 2300 C CA . SER A 1 309 ? -1.191 -23.547 -29.03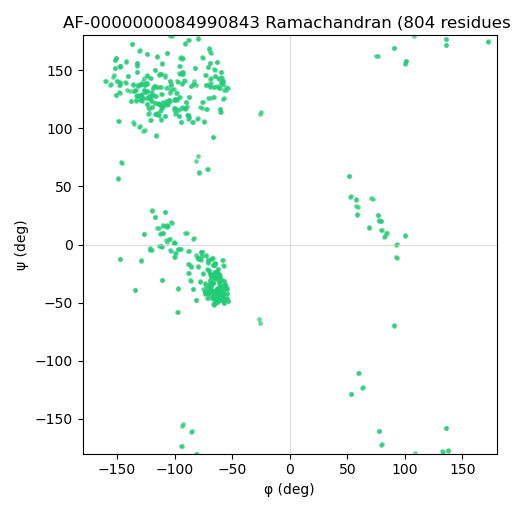1 1 98.62 309 SER A CA 1
ATOM 2301 C C . SER A 1 309 ? -2.445 -22.719 -28.781 1 98.62 309 SER A C 1
ATOM 2303 O O . SER A 1 309 ? -2.477 -21.516 -29.094 1 98.62 309 SER A O 1
ATOM 2305 N N . LYS A 1 310 ? -3.494 -23.344 -28.219 1 98.69 310 LYS A N 1
ATOM 2306 C CA . LYS A 1 310 ? -4.77 -22.688 -27.969 1 98.69 310 LYS A CA 1
ATOM 2307 C C . LYS A 1 310 ? -5.074 -22.625 -26.469 1 98.69 310 LYS A C 1
ATOM 2309 O O . LYS A 1 310 ? -4.98 -23.641 -25.766 1 98.69 310 LYS A O 1
ATOM 2314 N N . ILE A 1 311 ? -5.375 -21.422 -26 1 98.12 311 ILE A N 1
ATOM 2315 C CA . ILE A 1 311 ? -5.789 -21.172 -24.625 1 98.12 311 ILE A CA 1
ATOM 2316 C C . ILE A 1 311 ? -7.234 -20.688 -24.609 1 98.12 311 ILE A C 1
ATOM 2318 O O . ILE A 1 311 ? -7.543 -19.625 -25.156 1 98.12 311 ILE A O 1
ATOM 2322 N N . ARG A 1 312 ? -8.086 -21.422 -23.906 1 96.62 312 ARG A N 1
ATOM 2323 C CA . ARG A 1 312 ? -9.516 -21.156 -23.891 1 96.62 312 ARG A CA 1
ATOM 2324 C C . ARG A 1 312 ? -9.984 -20.75 -22.5 1 96.62 312 ARG A C 1
ATOM 2326 O O . ARG A 1 312 ? -9.266 -20.953 -21.516 1 96.62 312 ARG A O 1
ATOM 2333 N N . GLY A 1 313 ? -11.203 -20.109 -22.438 1 92.12 313 GLY A N 1
ATOM 2334 C CA . GLY A 1 313 ? -11.844 -19.797 -21.172 1 92.12 313 GLY A CA 1
ATOM 2335 C C . GLY A 1 313 ? -11.219 -18.594 -20.469 1 92.12 313 GLY A C 1
ATOM 2336 O O . GLY A 1 313 ? -11.289 -18.5 -19.25 1 92.12 313 GLY A O 1
ATOM 2337 N N . VAL A 1 314 ? -10.586 -17.672 -21.234 1 91.25 314 VAL A N 1
ATOM 2338 C CA . VAL A 1 314 ? -9.797 -16.641 -20.578 1 91.25 314 VAL A CA 1
ATOM 2339 C C . VAL A 1 314 ? -10.391 -15.266 -20.875 1 91.25 314 VAL A C 1
ATOM 2341 O O . VAL A 1 314 ? -9.711 -14.242 -20.734 1 91.25 314 VAL A O 1
ATOM 2344 N N . GLN A 1 315 ? -11.695 -15.172 -21.219 1 88.94 315 GLN A N 1
ATOM 2345 C CA . GLN A 1 315 ? -12.336 -13.93 -21.625 1 88.94 315 GLN A CA 1
ATOM 2346 C C . GLN A 1 315 ? -12.281 -12.891 -20.516 1 88.94 315 GLN A C 1
ATOM 2348 O O . GLN A 1 315 ? -12.094 -11.703 -20.766 1 88.94 315 GLN A O 1
ATOM 2353 N N . HIS A 1 316 ? -12.336 -13.258 -19.328 1 86.62 316 HIS A N 1
ATOM 2354 C CA . HIS A 1 316 ? -12.43 -12.352 -18.203 1 86.62 316 HIS A CA 1
ATOM 2355 C C . HIS A 1 316 ? -11.078 -11.711 -17.891 1 86.62 316 HIS A C 1
ATOM 2357 O O . HIS A 1 316 ? -11 -10.742 -17.125 1 86.62 316 HIS A O 1
ATOM 2363 N N . LEU A 1 317 ? -9.984 -12.211 -18.531 1 91.75 317 LEU A N 1
ATOM 2364 C CA . LEU A 1 317 ? -8.641 -11.672 -18.312 1 91.75 317 LEU A CA 1
ATOM 2365 C C . LEU A 1 317 ? -8.539 -10.242 -18.844 1 91.75 317 LEU A C 1
ATOM 2367 O O . LEU A 1 317 ? -7.598 -9.523 -18.516 1 91.75 317 LEU A O 1
ATOM 2371 N N . ALA A 1 318 ? -9.555 -9.812 -19.609 1 89.69 318 ALA A N 1
ATOM 2372 C CA . ALA A 1 318 ? -9.578 -8.453 -20.156 1 89.69 318 ALA A CA 1
ATOM 2373 C C . ALA A 1 318 ? -9.828 -7.426 -19.062 1 89.69 318 ALA A C 1
ATOM 2375 O O . ALA A 1 318 ? -9.602 -6.23 -19.25 1 89.69 318 ALA A O 1
ATOM 2376 N N . TYR A 1 319 ? -10.273 -7.922 -17.828 1 84.81 319 TYR A N 1
ATOM 2377 C CA . TYR A 1 319 ? -10.703 -7 -16.781 1 84.81 319 TYR A CA 1
ATOM 2378 C C . TYR A 1 319 ? -9.836 -7.156 -15.539 1 84.81 319 TYR A C 1
ATOM 2380 O O . TYR A 1 319 ? -10.312 -6.977 -14.414 1 84.81 319 TYR A O 1
ATOM 2388 N N . LYS A 1 320 ? -8.648 -7.523 -15.672 1 89.5 320 LYS A N 1
ATOM 2389 C CA . LYS A 1 320 ? -7.707 -7.652 -14.562 1 89.5 320 LYS A CA 1
ATOM 2390 C C . LYS A 1 320 ? -6.898 -6.375 -14.375 1 89.5 320 LYS A C 1
ATOM 2392 O O . LYS A 1 320 ? -7.422 -5.273 -14.547 1 89.5 320 LYS A O 1
ATOM 2397 N N . GLU A 1 321 ? -5.754 -6.414 -13.805 1 88.88 321 GLU A N 1
ATOM 2398 C CA . GLU A 1 321 ? -4.93 -5.227 -13.602 1 88.88 321 GLU A CA 1
ATOM 2399 C C . GLU A 1 321 ? -4.66 -4.504 -14.914 1 88.88 321 GLU A C 1
ATOM 2401 O O . GLU A 1 321 ? -4.508 -3.279 -14.938 1 88.88 321 GLU A O 1
ATOM 2406 N N . SER A 1 322 ? -4.5 -5.254 -15.961 1 91.06 322 SER A N 1
ATOM 2407 C CA . SER A 1 322 ? -4.438 -4.832 -17.359 1 91.06 322 SER A CA 1
ATOM 2408 C C . SER A 1 322 ? -5.371 -5.668 -18.234 1 91.06 322 SER A C 1
ATOM 2410 O O . SER A 1 322 ? -6.012 -6.598 -17.75 1 91.06 322 SER A O 1
ATOM 2412 N N . ASN A 1 323 ? -5.578 -5.156 -19.469 1 94.75 323 ASN A N 1
ATOM 2413 C CA . ASN A 1 323 ? -6.133 -6.117 -20.422 1 94.75 323 ASN A CA 1
ATOM 2414 C C . ASN A 1 323 ? -5.137 -7.23 -20.734 1 94.75 323 ASN A C 1
ATOM 2416 O O . ASN A 1 323 ? -4.328 -7.105 -21.656 1 94.75 323 ASN A O 1
ATOM 2420 N N . ARG A 1 324 ? -5.242 -8.336 -19.969 1 96.06 324 ARG A N 1
ATOM 2421 C CA . ARG A 1 324 ? -4.215 -9.367 -20.016 1 96.06 324 ARG A CA 1
ATOM 2422 C C . ARG A 1 324 ? -4.238 -10.102 -21.359 1 96.06 324 ARG A C 1
ATOM 2424 O O . ARG A 1 324 ? -3.238 -10.688 -21.766 1 96.06 324 ARG A O 1
ATOM 2431 N N . ILE A 1 325 ? -5.379 -10.117 -22.016 1 97.19 325 ILE A N 1
ATOM 2432 C CA . ILE A 1 325 ? -5.395 -10.688 -23.359 1 97.19 325 ILE A CA 1
ATOM 2433 C C . ILE A 1 325 ? -4.434 -9.914 -24.266 1 97.19 325 ILE A C 1
ATOM 2435 O O . ILE A 1 325 ? -3.611 -10.508 -24.953 1 97.19 325 ILE A O 1
ATOM 2439 N N . GLU A 1 326 ? -4.512 -8.625 -24.156 1 97.5 326 GLU A N 1
ATOM 2440 C CA . GLU A 1 326 ? -3.672 -7.758 -24.969 1 97.5 326 GLU A CA 1
ATOM 2441 C C . GLU A 1 326 ? -2.227 -7.762 -24.484 1 97.5 326 GLU A C 1
ATOM 2443 O O . GLU A 1 326 ? -1.292 -7.781 -25.281 1 97.5 326 GLU A O 1
ATOM 2448 N N . SER A 1 327 ? -2.047 -7.723 -23.172 1 98.19 327 SER A N 1
ATOM 2449 C CA . SER A 1 327 ? -0.697 -7.617 -22.625 1 98.19 327 SER A CA 1
ATOM 2450 C C . SER A 1 327 ? 0.088 -8.906 -22.844 1 98.19 327 SER A C 1
ATOM 2452 O O . SER A 1 327 ? 1.29 -8.867 -23.109 1 98.19 327 SER A O 1
ATOM 2454 N N . ILE A 1 328 ? -0.583 -10.055 -22.734 1 98.56 328 ILE A N 1
ATOM 2455 C CA . ILE A 1 328 ? 0.042 -11.328 -23.062 1 98.56 328 ILE A CA 1
ATOM 2456 C C . ILE A 1 328 ? 0.442 -11.344 -24.531 1 98.56 328 ILE A C 1
ATOM 2458 O O . ILE A 1 328 ? 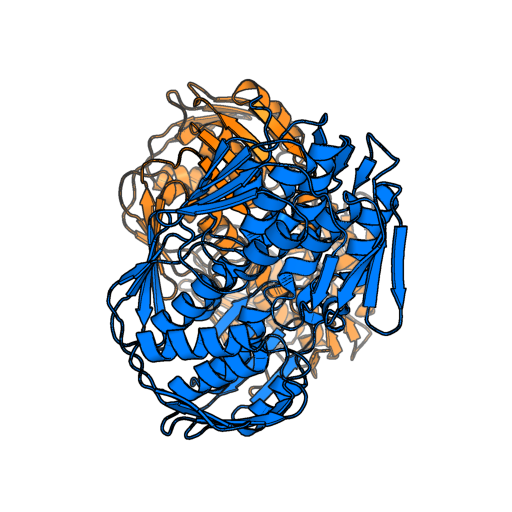1.574 -11.695 -24.875 1 98.56 328 ILE A O 1
ATOM 2462 N N . SER A 1 329 ? -0.507 -10.93 -25.406 1 98.62 329 SER A N 1
ATOM 2463 C CA . SER A 1 329 ? -0.258 -10.891 -26.844 1 98.62 329 SER A CA 1
ATOM 2464 C C . SER A 1 329 ? 0.934 -10 -27.172 1 98.62 329 SER A C 1
ATOM 2466 O O . SER A 1 329 ? 1.73 -10.32 -28.047 1 98.62 329 SER A O 1
ATOM 2468 N N . ASP A 1 330 ? 1.02 -8.914 -26.484 1 98.62 330 ASP A N 1
ATOM 2469 C CA . ASP A 1 330 ? 2.127 -7.988 -26.719 1 98.62 330 ASP A CA 1
ATOM 2470 C C . ASP A 1 330 ? 3.469 -8.656 -26.438 1 98.62 330 ASP A C 1
ATOM 2472 O O . ASP A 1 330 ? 4.402 -8.555 -27.234 1 98.62 330 ASP A O 1
ATOM 2476 N N . ILE A 1 331 ? 3.594 -9.359 -25.297 1 98.5 331 ILE A N 1
ATOM 2477 C CA . ILE A 1 331 ? 4.832 -10.047 -24.938 1 98.5 331 ILE A CA 1
ATOM 2478 C C . ILE A 1 331 ? 5.172 -11.07 -26.016 1 98.5 331 ILE A C 1
ATOM 2480 O O . ILE A 1 331 ? 6.309 -11.133 -26.484 1 98.5 331 ILE A O 1
ATOM 2484 N N . VAL A 1 332 ? 4.215 -11.867 -26.453 1 98.75 332 VAL A N 1
ATOM 2485 C CA . VAL A 1 332 ? 4.406 -12.914 -27.438 1 98.75 332 VAL A CA 1
ATOM 2486 C C . VAL A 1 332 ? 4.871 -12.305 -28.766 1 98.75 332 VAL A C 1
ATOM 2488 O O . VAL A 1 332 ? 5.824 -12.789 -29.375 1 98.75 332 VAL A O 1
ATOM 2491 N N . ARG A 1 333 ? 4.242 -11.195 -29.172 1 98.69 333 ARG A N 1
ATOM 2492 C CA . ARG A 1 333 ? 4.578 -10.547 -30.438 1 98.69 333 ARG A CA 1
ATOM 2493 C C . ARG A 1 333 ? 5.969 -9.922 -30.375 1 98.69 333 ARG A C 1
ATOM 2495 O O . ARG A 1 333 ? 6.703 -9.922 -31.359 1 98.69 333 ARG A O 1
ATOM 2502 N N . ARG A 1 334 ? 6.297 -9.367 -29.234 1 98.38 334 ARG A N 1
ATOM 2503 C CA . ARG A 1 334 ? 7.633 -8.805 -29.078 1 98.38 334 ARG A CA 1
ATOM 2504 C C . ARG A 1 334 ? 8.703 -9.883 -29.219 1 98.38 334 ARG A C 1
ATOM 2506 O O . ARG A 1 334 ? 9.812 -9.602 -29.688 1 98.38 334 ARG A O 1
ATOM 2513 N N . LEU A 1 335 ? 8.375 -11.141 -28.938 1 98.5 335 LEU A N 1
ATOM 2514 C CA . LEU A 1 335 ? 9.273 -12.273 -29.094 1 98.5 335 LEU A CA 1
ATOM 2515 C C . LEU A 1 335 ? 9.391 -12.68 -30.562 1 98.5 335 LEU A C 1
ATOM 2517 O O . LEU A 1 335 ? 10.242 -13.5 -30.922 1 98.5 335 LEU A O 1
ATOM 2521 N N . GLY A 1 336 ? 8.617 -12.086 -31.422 1 98.38 336 GLY A N 1
ATOM 2522 C CA . GLY A 1 336 ? 8.586 -12.469 -32.844 1 98.38 336 GLY A CA 1
ATOM 2523 C C . GLY A 1 336 ? 7.695 -13.664 -33.094 1 98.38 336 GLY A C 1
ATOM 2524 O O . GLY A 1 336 ? 7.75 -14.25 -34.188 1 98.38 336 GLY A O 1
ATOM 2525 N N . ALA A 1 337 ? 6.945 -14.141 -32.125 1 98.38 337 ALA A N 1
ATOM 2526 C CA . ALA A 1 337 ? 5.934 -15.18 -32.281 1 98.38 337 ALA A CA 1
ATOM 2527 C C . ALA A 1 337 ? 4.578 -14.578 -32.656 1 98.38 337 ALA A C 1
ATOM 2529 O O . ALA A 1 337 ? 4.438 -13.352 -32.719 1 98.38 337 ALA A O 1
ATOM 2530 N N . ARG A 1 338 ? 3.627 -15.43 -32.906 1 98.19 338 ARG A N 1
ATOM 2531 C CA . ARG A 1 338 ? 2.307 -14.953 -33.312 1 98.19 338 ARG A CA 1
ATOM 2532 C C . ARG A 1 338 ? 1.297 -15.125 -32.188 1 98.19 338 ARG A C 1
ATOM 2534 O O . ARG A 1 338 ? 1.293 -16.141 -31.484 1 98.19 338 ARG A O 1
ATOM 2541 N N . ALA A 1 339 ? 0.507 -14.117 -31.953 1 98.44 339 ALA A N 1
ATOM 2542 C CA . ALA A 1 339 ? -0.588 -14.148 -30.984 1 98.44 339 ALA A CA 1
ATOM 2543 C C . ALA A 1 339 ? -1.866 -13.57 -31.594 1 98.44 339 ALA A C 1
ATOM 2545 O O . ALA A 1 339 ? -1.856 -12.461 -32.125 1 98.44 339 ALA A O 1
ATOM 2546 N N . GLU A 1 340 ? -2.955 -14.305 -31.484 1 98.12 340 GLU A N 1
ATOM 2547 C CA . GLU A 1 340 ? -4.254 -13.867 -32 1 98.12 340 GLU A CA 1
ATOM 2548 C C . GLU A 1 340 ? -5.379 -14.266 -31.031 1 98.12 340 GLU A C 1
ATOM 2550 O O . GLU A 1 340 ? -5.379 -15.367 -30.484 1 98.12 340 GLU A O 1
ATOM 2555 N N . TYR A 1 341 ? -6.211 -13.312 -30.781 1 97.88 341 TYR A N 1
ATOM 2556 C CA . TYR A 1 341 ? -7.391 -13.578 -29.969 1 97.88 341 TYR A CA 1
ATOM 2557 C C . TYR A 1 341 ? -8.664 -13.461 -30.781 1 97.88 341 TYR A C 1
ATOM 2559 O O . TYR A 1 341 ? -8.969 -12.391 -31.328 1 97.88 341 TYR A O 1
ATOM 2567 N N . SER A 1 342 ? -9.359 -14.547 -30.953 1 96.12 342 SER A N 1
ATOM 2568 C CA . SER A 1 342 ? -10.609 -14.594 -31.703 1 96.12 342 SER A CA 1
ATOM 2569 C C . SER A 1 342 ? -11.562 -15.641 -31.141 1 96.12 342 SER A C 1
ATOM 2571 O O . SER A 1 342 ? -11.133 -16.719 -30.734 1 96.12 342 SER A O 1
ATOM 2573 N N . ASN A 1 343 ? -12.875 -15.297 -31.031 1 94.44 343 ASN A N 1
ATOM 2574 C CA . ASN A 1 343 ? -13.938 -16.203 -30.594 1 94.44 343 ASN A CA 1
ATOM 2575 C C . ASN A 1 343 ? -13.656 -16.781 -29.219 1 94.44 343 ASN A C 1
ATOM 2577 O O . ASN A 1 343 ? -13.82 -17.984 -29 1 94.44 343 ASN A O 1
ATOM 2581 N N . GLY A 1 344 ? -13.039 -16.031 -28.438 1 93.62 344 GLY A N 1
ATOM 2582 C CA . GLY A 1 344 ? -12.812 -16.422 -27.047 1 93.62 344 GLY A CA 1
ATOM 2583 C C . GLY A 1 344 ? -11.586 -17.297 -26.875 1 93.62 344 GLY A C 1
ATOM 2584 O O . GLY A 1 344 ? -11.375 -17.859 -25.797 1 93.62 344 GLY A O 1
ATOM 2585 N N . VAL A 1 345 ? -10.789 -17.438 -27.906 1 97.31 345 VAL A N 1
ATOM 2586 C CA . VAL A 1 345 ? -9.617 -18.297 -27.859 1 97.31 345 VAL A CA 1
ATOM 2587 C C . VAL A 1 345 ? -8.359 -17.469 -28.156 1 97.31 345 VAL A C 1
ATOM 2589 O O . VAL A 1 345 ? -8.305 -16.75 -29.156 1 97.31 345 VAL A O 1
ATOM 2592 N N . LEU A 1 346 ? -7.375 -17.516 -27.281 1 98.38 346 LEU A N 1
ATOM 2593 C CA . LEU A 1 346 ? -6.055 -16.953 -27.531 1 98.38 346 LEU A CA 1
ATOM 2594 C C . LEU A 1 346 ? -5.141 -17.969 -28.188 1 98.38 346 LEU A C 1
ATOM 2596 O O . LEU A 1 346 ? -4.801 -18.984 -27.578 1 98.38 346 LEU A O 1
ATOM 2600 N N . THR A 1 347 ? -4.797 -17.766 -29.406 1 98.69 347 THR A N 1
ATOM 2601 C CA . THR A 1 347 ? -3.896 -18.656 -30.141 1 98.69 347 THR A CA 1
ATOM 2602 C C . THR A 1 347 ? -2.48 -18.078 -30.156 1 98.69 347 THR A C 1
ATOM 2604 O O . THR A 1 347 ? -2.275 -16.922 -30.531 1 98.69 347 THR A O 1
ATOM 2607 N N . VAL A 1 348 ? -1.521 -18.891 -29.703 1 98.69 348 VAL A N 1
ATOM 2608 C CA . VAL A 1 348 ? -0.108 -18.516 -29.672 1 98.69 348 VAL A CA 1
ATOM 2609 C C . VAL A 1 348 ? 0.694 -19.5 -30.531 1 98.69 348 VAL A C 1
ATOM 2611 O O . VAL A 1 348 ? 0.604 -20.719 -30.359 1 98.69 348 VAL A O 1
ATOM 2614 N N . GLU A 1 349 ? 1.481 -18.969 -31.438 1 98.25 349 GLU A N 1
ATOM 2615 C CA . GLU A 1 349 ? 2.273 -19.812 -32.344 1 98.25 349 GLU A CA 1
ATOM 2616 C C . GLU A 1 349 ? 3.76 -19.5 -32.219 1 98.25 349 GLU A C 1
ATOM 2618 O O . GLU A 1 349 ? 4.176 -18.375 -32.5 1 98.25 349 GLU A O 1
ATOM 2623 N N . GLY A 1 350 ? 4.547 -20.453 -31.781 1 97 350 GLY A N 1
ATOM 2624 C CA . GLY A 1 350 ? 5.992 -20.328 -31.672 1 97 350 GLY A CA 1
ATOM 2625 C C . GLY A 1 350 ? 6.746 -21.016 -32.781 1 97 350 GLY A C 1
ATOM 2626 O O . GLY A 1 350 ? 6.141 -21.484 -33.75 1 97 350 GLY A O 1
ATOM 2627 N N . PRO A 1 351 ? 8.008 -20.984 -32.812 1 96.81 351 PRO A N 1
ATOM 2628 C CA . PRO A 1 351 ? 8.891 -20.469 -31.766 1 96.81 351 PRO A CA 1
ATOM 2629 C C . PRO A 1 351 ? 9.219 -18.984 -31.938 1 96.81 351 PRO A C 1
ATOM 2631 O O . PRO A 1 351 ? 8.867 -18.391 -32.969 1 96.81 351 PRO A O 1
ATOM 2634 N N . PRO A 1 352 ? 9.93 -18.375 -30.891 1 97.75 352 PRO A N 1
ATOM 2635 C CA . PRO A 1 352 ? 10.344 -16.969 -31.016 1 97.75 352 PRO A CA 1
ATOM 2636 C C . PRO A 1 352 ? 11.359 -16.75 -32.125 1 97.75 352 PRO A C 1
ATOM 2638 O O . PRO A 1 352 ? 12.195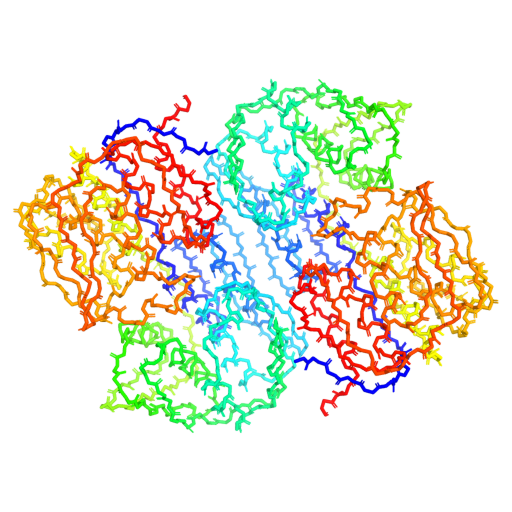 -17.625 -32.375 1 97.75 352 PRO A O 1
ATOM 2641 N N . ARG A 1 353 ? 11.359 -15.531 -32.75 1 97.38 353 ARG A N 1
ATOM 2642 C CA . ARG A 1 353 ? 12.266 -15.195 -33.812 1 97.38 353 ARG A CA 1
ATOM 2643 C C . ARG A 1 353 ? 13.148 -14.008 -33.469 1 97.38 353 ARG A C 1
ATOM 2645 O O . ARG A 1 353 ? 14.023 -13.617 -34.25 1 97.38 353 ARG A O 1
ATOM 2652 N N . ARG A 1 354 ? 12.852 -13.453 -32.312 1 97.81 354 ARG A N 1
ATOM 2653 C CA . ARG A 1 354 ? 13.594 -12.25 -31.938 1 97.81 354 ARG A CA 1
ATOM 2654 C C . ARG A 1 354 ? 14.406 -12.484 -30.672 1 97.81 354 ARG A C 1
ATOM 2656 O O . ARG A 1 354 ? 14.039 -13.312 -29.828 1 97.81 354 ARG A O 1
ATOM 2663 N N . ARG A 1 355 ? 15.531 -11.797 -30.547 1 97.19 355 ARG A N 1
ATOM 2664 C CA . ARG A 1 355 ? 16.406 -11.758 -29.375 1 97.19 355 ARG A CA 1
ATOM 2665 C C . ARG A 1 355 ? 16.609 -10.32 -28.906 1 97.19 355 ARG A C 1
ATOM 2667 O O . ARG A 1 355 ? 16.25 -9.375 -29.609 1 97.19 355 ARG A O 1
ATOM 2674 N N . ASP A 1 356 ? 17.094 -10.18 -27.688 1 96.56 356 ASP A N 1
ATOM 2675 C CA . ASP A 1 356 ? 17.359 -8.867 -27.109 1 96.56 356 ASP A CA 1
ATOM 2676 C C . ASP A 1 356 ? 16.141 -7.961 -27.219 1 96.56 356 ASP A C 1
ATOM 2678 O O . ASP A 1 356 ? 16.219 -6.867 -27.781 1 96.56 356 ASP A O 1
ATOM 2682 N N . VAL A 1 357 ? 15.055 -8.414 -26.625 1 97.31 357 VAL A N 1
ATOM 2683 C CA . VAL A 1 357 ? 13.742 -7.801 -26.781 1 97.31 357 VAL A CA 1
ATOM 2684 C C . VAL A 1 357 ? 13.5 -6.801 -25.656 1 97.31 357 VAL A C 1
ATOM 2686 O O . VAL A 1 357 ? 13.875 -7.051 -24.5 1 97.31 357 VAL A O 1
ATOM 2689 N N . ALA A 1 358 ? 12.914 -5.633 -25.953 1 97.19 358 ALA A N 1
ATOM 2690 C CA . ALA A 1 358 ? 12.438 -4.691 -24.938 1 97.19 358 ALA A CA 1
ATOM 2691 C C . ALA A 1 358 ? 11 -5.008 -24.531 1 97.19 358 ALA A C 1
ATOM 2693 O O . ALA A 1 358 ? 10.062 -4.73 -25.281 1 97.19 358 ALA A O 1
ATOM 2694 N N . PHE A 1 359 ? 10.797 -5.543 -23.297 1 97.12 359 PHE A N 1
ATOM 2695 C CA . PHE A 1 359 ? 9.484 -5.961 -22.812 1 97.12 359 PHE A CA 1
ATOM 2696 C C . PHE A 1 359 ? 8.836 -4.859 -21.984 1 97.12 359 PHE A C 1
ATOM 2698 O O . PHE A 1 359 ? 9.531 -4.039 -21.375 1 97.12 359 PHE A O 1
ATOM 2705 N N . GLU A 1 360 ? 7.531 -4.879 -21.969 1 96.12 360 GLU A N 1
ATOM 2706 C CA . GLU A 1 360 ? 6.715 -3.992 -21.141 1 96.12 360 GLU A CA 1
ATOM 2707 C C . GLU A 1 360 ? 5.887 -4.785 -20.141 1 96.12 360 GLU A C 1
ATOM 2709 O O . GLU A 1 360 ? 5.254 -5.781 -20.484 1 96.12 360 GLU A O 1
ATOM 2714 N N . CYS A 1 361 ? 5.84 -4.293 -18.891 1 95 361 CYS A N 1
ATOM 2715 C CA . CYS A 1 361 ? 5.109 -5.004 -17.844 1 95 361 CYS A CA 1
ATOM 2716 C C . CYS A 1 361 ? 3.646 -4.582 -17.812 1 95 361 CYS A C 1
ATOM 2718 O O . CYS A 1 361 ? 2.807 -5.277 -17.234 1 95 361 CYS A O 1
ATOM 2720 N N . HIS A 1 362 ? 3.301 -3.461 -18.438 1 94.56 362 HIS A N 1
ATOM 2721 C CA . HIS A 1 362 ? 1.933 -2.971 -18.578 1 94.56 362 HIS A CA 1
ATOM 2722 C C . HIS A 1 362 ? 1.285 -2.768 -17.203 1 94.56 362 HIS A C 1
ATOM 2724 O O . HIS A 1 362 ? 0.083 -2.99 -17.047 1 94.56 362 HIS A O 1
ATOM 2730 N N . GLY A 1 363 ? 2.064 -2.533 -16.156 1 93.12 363 GLY A N 1
ATOM 2731 C CA . GLY A 1 363 ? 1.529 -2.301 -14.82 1 93.12 363 GLY A CA 1
ATOM 2732 C C . GLY A 1 363 ? 0.903 -3.539 -14.203 1 93.12 363 GLY A C 1
ATOM 2733 O O . GLY A 1 363 ? 0.141 -3.441 -13.242 1 93.12 363 GLY A O 1
ATOM 2734 N N . ASP A 1 364 ? 1.126 -4.684 -14.719 1 95.94 364 ASP A N 1
ATOM 2735 C CA . ASP A 1 364 ? 0.524 -5.949 -14.305 1 95.94 364 ASP A CA 1
ATOM 2736 C C . ASP A 1 364 ? 1.586 -6.922 -13.789 1 95.94 364 ASP A C 1
ATOM 2738 O O . ASP A 1 364 ? 2.488 -7.309 -14.539 1 95.94 364 ASP A O 1
ATOM 2742 N N . HIS A 1 365 ? 1.434 -7.359 -12.555 1 96.31 365 HIS A N 1
ATOM 2743 C CA . HIS A 1 365 ? 2.436 -8.18 -11.883 1 96.31 365 HIS A CA 1
ATOM 2744 C C . HIS A 1 365 ? 2.66 -9.492 -12.633 1 96.31 365 HIS A C 1
ATOM 2746 O O . HIS A 1 365 ? 3.795 -9.969 -12.734 1 96.31 365 HIS A O 1
ATOM 2752 N N . ARG A 1 366 ? 1.654 -10.094 -13.117 1 97 366 ARG A N 1
ATOM 2753 C CA . ARG A 1 366 ? 1.808 -11.375 -13.797 1 97 366 ARG A CA 1
ATOM 2754 C C . ARG A 1 366 ? 2.436 -11.18 -15.18 1 97 366 ARG A C 1
ATOM 2756 O O . ARG A 1 366 ? 3.18 -12.047 -15.648 1 97 366 ARG A O 1
ATOM 2763 N N . ILE A 1 367 ? 2.145 -10.07 -15.828 1 97.75 367 ILE A N 1
ATOM 2764 C CA . ILE A 1 367 ? 2.768 -9.75 -17.109 1 97.75 367 ILE A CA 1
ATOM 2765 C C . ILE A 1 367 ? 4.246 -9.438 -16.906 1 97.75 367 ILE A C 1
ATOM 2767 O O . ILE A 1 367 ? 5.086 -9.789 -17.734 1 97.75 367 ILE A O 1
ATOM 2771 N N . CYS A 1 368 ? 4.504 -8.797 -15.758 1 95.94 368 CYS A N 1
ATOM 2772 C CA . CYS A 1 368 ? 5.895 -8.523 -15.422 1 95.94 368 CYS A CA 1
ATOM 2773 C C . CYS A 1 368 ? 6.672 -9.82 -15.234 1 95.94 368 CYS A C 1
ATOM 2775 O O . CYS A 1 368 ? 7.805 -9.945 -15.703 1 95.94 368 CYS A O 1
ATOM 2777 N N . LEU A 1 369 ? 6.113 -10.773 -14.555 1 96.19 369 LEU A N 1
ATOM 2778 C CA . LEU A 1 369 ? 6.75 -12.07 -14.359 1 96.19 369 LEU A CA 1
ATOM 2779 C C . LEU A 1 369 ? 6.938 -12.789 -15.688 1 96.19 369 LEU A C 1
ATOM 2781 O O . LEU A 1 369 ? 7.98 -13.406 -15.922 1 96.19 369 LEU A O 1
ATOM 2785 N N . MET A 1 370 ? 5.945 -12.688 -16.562 1 97.31 370 MET A N 1
ATOM 2786 C CA . MET A 1 370 ? 6.043 -13.25 -17.906 1 97.31 370 MET A CA 1
ATOM 2787 C C . MET A 1 370 ? 7.203 -12.633 -18.672 1 97.31 370 MET A C 1
ATOM 2789 O O . MET A 1 370 ? 8.008 -13.344 -19.281 1 97.31 370 MET A O 1
ATOM 2793 N N . ALA A 1 371 ? 7.309 -11.297 -18.594 1 96.19 371 ALA A N 1
ATOM 2794 C CA . ALA A 1 371 ? 8.359 -10.555 -19.281 1 96.19 371 ALA A CA 1
ATOM 2795 C C . ALA A 1 371 ? 9.742 -10.938 -18.766 1 96.19 371 ALA A C 1
ATOM 2797 O O . ALA A 1 371 ? 10.672 -11.141 -19.547 1 96.19 371 ALA A O 1
ATOM 2798 N N . LEU A 1 372 ? 9.852 -11.031 -17.484 1 93.62 372 LEU A N 1
ATOM 2799 C CA . LEU A 1 372 ? 11.125 -11.383 -16.859 1 93.62 372 LEU A CA 1
ATOM 2800 C C . LEU A 1 372 ? 11.555 -12.789 -17.281 1 93.62 372 LEU A C 1
ATOM 2802 O O . LEU A 1 372 ? 12.734 -13.031 -17.547 1 93.62 372 LEU A O 1
ATOM 2806 N N . THR A 1 373 ? 10.602 -13.711 -17.266 1 95.19 373 THR A N 1
ATOM 2807 C CA . THR A 1 373 ? 10.891 -15.086 -17.672 1 95.19 373 THR A CA 1
ATOM 2808 C C . THR A 1 373 ? 11.312 -15.148 -19.125 1 95.19 373 THR A C 1
ATOM 2810 O O . THR A 1 373 ? 12.297 -15.812 -19.469 1 95.19 373 THR A O 1
ATOM 2813 N N . ALA A 1 374 ? 10.609 -14.43 -20 1 96.69 374 ALA A N 1
ATOM 2814 C CA . ALA A 1 374 ? 10.945 -14.367 -21.422 1 96.69 374 ALA A CA 1
ATOM 2815 C C . ALA A 1 374 ? 12.328 -13.758 -21.625 1 96.69 374 ALA A C 1
ATOM 2817 O O . ALA A 1 374 ? 13.094 -14.234 -22.469 1 96.69 374 ALA A O 1
ATOM 2818 N N . MET A 1 375 ? 12.578 -12.734 -20.859 1 94.75 375 MET A N 1
ATOM 2819 C CA . MET A 1 375 ? 13.852 -12.031 -20.953 1 94.75 375 MET A CA 1
ATOM 2820 C C . MET A 1 375 ? 15.016 -12.977 -20.641 1 94.75 375 MET A C 1
ATOM 2822 O O . MET A 1 375 ? 16.062 -12.898 -21.266 1 94.75 375 MET A O 1
ATOM 2826 N N . ARG A 1 376 ? 14.812 -13.867 -19.734 1 93.25 376 ARG A N 1
ATOM 2827 C CA . ARG A 1 376 ? 15.844 -14.836 -19.391 1 93.25 376 ARG A CA 1
ATOM 2828 C C . ARG A 1 376 ? 16.125 -15.781 -20.562 1 93.25 376 ARG A C 1
ATOM 2830 O O . ARG A 1 376 ? 17.219 -16.312 -20.688 1 93.25 376 ARG A O 1
ATOM 2837 N N . ALA A 1 377 ? 15.164 -15.992 -21.375 1 95.38 377 ALA A N 1
ATOM 2838 C CA . ALA A 1 377 ? 15.289 -16.938 -22.484 1 95.38 377 ALA A CA 1
ATOM 2839 C C . ALA A 1 377 ? 15.961 -16.266 -23.688 1 95.38 377 ALA A C 1
ATOM 2841 O O . ALA A 1 377 ? 16.797 -16.891 -24.344 1 95.38 377 ALA A O 1
ATOM 2842 N N . VAL A 1 378 ? 15.656 -15 -23.969 1 97 378 VAL A N 1
ATOM 2843 C CA . VAL A 1 378 ? 16.062 -14.445 -25.25 1 97 378 VAL A CA 1
ATOM 2844 C C . VAL A 1 378 ? 16.953 -13.219 -25.016 1 97 378 VAL A C 1
ATOM 2846 O O . VAL A 1 378 ? 17.469 -12.633 -25.969 1 97 378 VAL A O 1
ATOM 2849 N N . GLY A 1 379 ? 17.156 -12.836 -23.797 1 94.5 379 GLY A N 1
ATOM 2850 C CA . GLY A 1 379 ? 17.828 -11.578 -23.516 1 94.5 379 GLY A CA 1
ATOM 2851 C C . GLY A 1 379 ? 16.969 -10.359 -23.75 1 94.5 379 GLY A C 1
ATOM 2852 O O . GLY A 1 379 ? 15.891 -10.461 -24.344 1 94.5 379 GLY A O 1
ATOM 2853 N N . GLY A 1 380 ? 17.375 -9.234 -23.172 1 94.94 380 GLY A N 1
ATOM 2854 C CA . GLY A 1 380 ? 16.656 -7.992 -23.391 1 94.94 380 GLY A CA 1
ATOM 2855 C C . GLY A 1 380 ? 16.438 -7.207 -22.109 1 94.94 380 GLY A C 1
ATOM 2856 O O . GLY A 1 380 ? 17.266 -7.27 -21.188 1 94.94 380 GLY A O 1
ATOM 2857 N N . CYS A 1 381 ? 15.383 -6.332 -22.203 1 94.19 381 CYS A N 1
ATOM 2858 C CA . CYS A 1 381 ? 15.164 -5.391 -21.109 1 94.19 381 CYS A CA 1
ATOM 2859 C C . CYS A 1 381 ? 13.703 -5.363 -20.688 1 94.19 381 CYS A C 1
ATOM 2861 O O . CYS A 1 381 ? 12.82 -5.695 -21.484 1 94.19 381 CYS A O 1
ATOM 2863 N N . VAL A 1 382 ? 13.438 -5.121 -19.453 1 93.12 382 VAL A N 1
ATOM 2864 C CA . VAL A 1 382 ? 12.102 -4.859 -18.953 1 93.12 382 VAL A CA 1
ATOM 2865 C C . VAL A 1 382 ? 12.008 -3.418 -18.453 1 93.12 382 VAL A C 1
ATOM 2867 O O . VAL A 1 382 ? 12.945 -2.902 -17.844 1 93.12 382 VAL A O 1
ATOM 2870 N N . ASN A 1 383 ? 10.844 -2.77 -18.594 1 91.38 383 ASN A N 1
ATOM 2871 C CA . ASN A 1 383 ? 10.719 -1.328 -18.406 1 91.38 383 ASN A CA 1
ATOM 2872 C C . ASN A 1 383 ? 10.477 -0.973 -16.938 1 91.38 383 ASN A C 1
ATOM 2874 O O . ASN A 1 383 ? 10.758 0.15 -16.516 1 91.38 383 ASN A O 1
ATOM 2878 N N . ASP A 1 384 ? 9.828 -1.849 -16.203 1 92.62 384 ASP A N 1
ATOM 2879 C CA . ASP A 1 384 ? 9.406 -1.523 -14.836 1 92.62 384 ASP A CA 1
ATOM 2880 C C . ASP A 1 384 ? 9.234 -2.787 -14 1 92.62 384 ASP A C 1
ATOM 2882 O O . ASP A 1 384 ? 8.656 -3.773 -14.461 1 92.62 384 ASP A O 1
ATOM 2886 N N . LEU A 1 385 ? 9.711 -2.74 -12.766 1 93.19 385 LEU A N 1
ATOM 2887 C CA . LEU A 1 385 ? 9.617 -3.92 -11.914 1 93.19 385 LEU A CA 1
ATOM 2888 C C . LEU A 1 385 ? 8.648 -3.68 -10.758 1 93.19 385 LEU A C 1
ATOM 2890 O O . LEU A 1 385 ? 8.336 -4.602 -10 1 93.19 385 LEU A O 1
ATOM 2894 N N . ALA A 1 386 ? 8.07 -2.479 -10.672 1 94.75 386 ALA A N 1
ATOM 2895 C CA . ALA A 1 386 ? 7.242 -2.078 -9.539 1 94.75 386 ALA A CA 1
ATOM 2896 C C . ALA A 1 386 ? 6.059 -3.023 -9.359 1 94.75 386 ALA A C 1
ATOM 2898 O O . ALA A 1 386 ? 5.688 -3.363 -8.234 1 94.75 386 ALA A O 1
ATOM 2899 N N . PRO A 1 387 ? 5.484 -3.539 -10.484 1 95.19 387 PRO A N 1
ATOM 2900 C CA . PRO A 1 387 ? 4.281 -4.367 -10.336 1 95.19 387 PRO A CA 1
ATOM 2901 C C . PRO A 1 387 ? 4.551 -5.668 -9.586 1 95.19 387 PRO A C 1
ATOM 2903 O O . PRO A 1 387 ? 3.619 -6.293 -9.07 1 95.19 387 PRO A O 1
ATOM 2906 N N . LEU A 1 388 ? 5.797 -6.078 -9.445 1 95.69 388 LEU A N 1
ATOM 2907 C CA . LEU A 1 388 ? 6.129 -7.328 -8.766 1 95.69 388 LEU A CA 1
ATOM 2908 C C . LEU A 1 388 ? 5.734 -7.266 -7.289 1 95.69 388 LEU A C 1
ATOM 2910 O O . LEU A 1 388 ? 5.43 -8.289 -6.68 1 95.69 388 LEU A O 1
ATOM 2914 N N . ALA A 1 389 ? 5.738 -6.062 -6.758 1 96.88 389 ALA A N 1
ATOM 2915 C CA . ALA A 1 389 ? 5.457 -5.859 -5.34 1 96.88 389 ALA A CA 1
ATOM 2916 C C . ALA A 1 389 ? 4.043 -6.32 -4.988 1 96.88 389 ALA A C 1
ATOM 2918 O O . ALA A 1 389 ? 3.762 -6.66 -3.838 1 96.88 389 ALA A O 1
ATOM 2919 N N . LYS A 1 390 ? 3.219 -6.395 -5.977 1 96.81 390 LYS A N 1
ATOM 2920 C CA . LYS A 1 390 ? 1.811 -6.711 -5.754 1 96.81 390 LYS A CA 1
ATOM 2921 C C . LYS A 1 390 ? 1.636 -8.156 -5.305 1 96.81 390 LYS A C 1
ATOM 2923 O O . LYS A 1 390 ? 0.73 -8.469 -4.527 1 96.81 390 LYS A O 1
ATOM 2928 N N . THR A 1 391 ? 2.533 -9.07 -5.742 1 96.38 391 THR A N 1
ATOM 2929 C CA . THR A 1 391 ? 2.271 -10.477 -5.438 1 96.38 391 THR A CA 1
ATOM 2930 C C . THR A 1 391 ? 3.535 -11.164 -4.93 1 96.38 391 THR A C 1
ATOM 2932 O O . THR A 1 391 ? 3.467 -12.039 -4.07 1 96.38 391 THR A O 1
ATOM 2935 N N . TRP A 1 392 ? 4.641 -10.836 -5.508 1 96.5 392 TRP A N 1
ATOM 2936 C CA . TRP A 1 392 ? 5.848 -11.602 -5.227 1 96.5 392 TRP A CA 1
ATOM 2937 C C . TRP A 1 392 ? 7.082 -10.711 -5.262 1 96.5 392 TRP A C 1
ATOM 2939 O O . TRP A 1 392 ? 7.98 -10.914 -6.078 1 96.5 392 TRP A O 1
ATOM 2949 N N . PRO A 1 393 ? 7.23 -9.828 -4.246 1 95.56 393 PRO A N 1
ATOM 2950 C CA . PRO A 1 393 ? 8.383 -8.922 -4.23 1 95.56 393 PRO A CA 1
ATOM 2951 C C . PRO A 1 393 ? 9.711 -9.664 -4.168 1 95.56 393 PRO A C 1
ATOM 2953 O O . PRO A 1 393 ? 10.695 -9.234 -4.789 1 95.56 393 PRO A O 1
ATOM 2956 N N . SER A 1 394 ? 9.828 -10.781 -3.562 1 92.56 394 SER A N 1
ATOM 2957 C CA . SER A 1 394 ? 11.094 -11.484 -3.383 1 92.56 394 SER A CA 1
ATOM 2958 C C . SER A 1 394 ? 11.531 -12.172 -4.672 1 92.56 394 SER A C 1
ATOM 2960 O O . SER A 1 394 ? 12.664 -12.656 -4.773 1 92.56 394 SER A O 1
ATOM 2962 N N . ALA A 1 395 ? 10.688 -12.18 -5.734 1 90.31 395 ALA A N 1
ATOM 2963 C CA . ALA A 1 395 ? 11.031 -12.789 -7.016 1 90.31 395 ALA A CA 1
ATOM 2964 C C . ALA A 1 395 ? 12.328 -12.195 -7.574 1 90.31 395 ALA A C 1
ATOM 2966 O O . ALA A 1 395 ? 13.109 -12.891 -8.219 1 90.31 395 ALA A O 1
ATOM 2967 N N . VAL A 1 396 ? 12.492 -10.914 -7.301 1 84.31 396 VAL A N 1
ATOM 2968 C CA . VAL A 1 396 ? 13.633 -10.195 -7.852 1 84.31 396 VAL A CA 1
ATOM 2969 C C . VAL A 1 396 ? 14.93 -10.734 -7.246 1 84.31 396 VAL A C 1
ATOM 2971 O O . VAL A 1 396 ? 15.984 -10.68 -7.879 1 84.31 396 VAL A O 1
ATOM 2974 N N . LEU A 1 397 ? 14.836 -11.266 -6.109 1 78.19 397 LEU A N 1
ATOM 2975 C CA . LEU A 1 397 ? 16.016 -11.82 -5.438 1 78.19 397 LEU A CA 1
ATOM 2976 C C . LEU A 1 397 ? 16.406 -13.148 -6.059 1 78.19 397 LEU A C 1
ATOM 2978 O O . LEU A 1 397 ? 17.562 -13.562 -5.949 1 78.19 397 LEU A O 1
ATOM 2982 N N . TYR A 1 398 ? 15.43 -13.883 -6.703 1 69.75 398 TYR A N 1
ATOM 2983 C CA . TYR A 1 398 ? 15.633 -15.211 -7.266 1 69.75 398 TYR A CA 1
ATOM 2984 C C . TYR A 1 398 ? 15.914 -15.133 -8.758 1 69.75 398 TYR A C 1
ATOM 2986 O O . TYR A 1 398 ? 16.688 -15.938 -9.297 1 69.75 398 TYR A O 1
ATOM 2994 N N . LEU A 1 399 ? 15.219 -14.219 -9.336 1 70.81 399 LEU A N 1
ATOM 2995 C CA . LEU A 1 399 ? 15.25 -14.195 -10.797 1 70.81 399 LEU A CA 1
ATOM 2996 C C . LEU A 1 399 ? 16.406 -13.344 -11.305 1 70.81 399 LEU A C 1
ATOM 2998 O O . LEU A 1 399 ? 16.797 -13.461 -12.469 1 70.81 399 LEU A O 1
ATOM 3002 N N . LEU A 1 400 ? 16.781 -12.414 -10.375 1 66.44 400 LEU A N 1
ATOM 3003 C CA . LEU A 1 400 ? 17.906 -11.586 -10.828 1 66.44 400 LEU A CA 1
ATOM 3004 C C . LEU A 1 400 ? 19.234 -12.312 -10.625 1 66.44 400 LEU A C 1
ATOM 3006 O O . LEU A 1 400 ? 19.469 -12.914 -9.578 1 66.44 400 LEU A O 1
ATOM 3010 N N . GLN A 1 401 ? 19.438 -13.414 -11.555 1 55.72 401 GLN A N 1
ATOM 3011 C CA . GLN A 1 401 ? 20.641 -14.227 -11.57 1 55.72 401 GLN A CA 1
ATOM 3012 C C . GLN A 1 401 ? 21.844 -13.453 -11.023 1 55.72 401 GLN A C 1
ATOM 3014 O O . GLN A 1 401 ? 22.781 -14.047 -10.492 1 55.72 401 GLN A O 1
ATOM 3019 N N . SER A 1 402 ? 22.312 -12.414 -11.594 1 44.09 402 SER A N 1
ATOM 3020 C CA . SER A 1 402 ? 23.672 -11.906 -11.609 1 44.09 402 SER A CA 1
ATOM 3021 C C . SER A 1 402 ? 24.062 -11.336 -10.25 1 44.09 402 SER A C 1
ATOM 3023 O O . SER A 1 402 ? 23.562 -10.289 -9.836 1 44.09 402 SER A O 1
ATOM 3025 N N . LYS A 1 403 ? 24.062 -12.422 -9.305 1 40.06 403 LYS A N 1
ATOM 3026 C CA . LYS A 1 403 ? 24.891 -11.828 -8.258 1 40.06 403 LYS A CA 1
ATOM 3027 C C . LYS A 1 403 ? 25.828 -10.766 -8.836 1 40.06 403 LYS A C 1
ATOM 3029 O O . LYS A 1 403 ? 26.5 -11 -9.836 1 40.06 403 LYS A O 1
ATOM 3034 N N . PRO A 1 404 ? 25.484 -9.375 -8.383 1 31.84 404 PRO A N 1
ATOM 3035 C CA . PRO A 1 404 ? 26.656 -8.672 -8.891 1 31.84 404 PRO A CA 1
ATOM 3036 C C . PRO A 1 404 ? 27.938 -9.516 -8.789 1 31.84 404 PRO A C 1
ATOM 3038 O O . PRO A 1 404 ? 28.031 -10.383 -7.922 1 31.84 404 PRO A O 1
ATOM 3041 N N . MET B 1 1 ? -18.766 11.133 -8.102 1 77.56 1 MET B N 1
ATOM 3042 C CA . MET B 1 1 ? -18.281 12.312 -7.391 1 77.56 1 MET B CA 1
ATOM 3043 C C . MET B 1 1 ? -18.969 12.461 -6.043 1 77.56 1 MET B C 1
ATOM 3045 O O . MET B 1 1 ? -20.094 11.961 -5.852 1 77.56 1 MET B O 1
ATOM 3049 N N . LEU B 1 2 ? -18.188 13.008 -5.074 1 80.5 2 LEU B N 1
ATOM 3050 C CA . LEU B 1 2 ? -18.797 13.43 -3.824 1 80.5 2 LEU B CA 1
ATOM 3051 C C . LEU B 1 2 ? -19.25 14.883 -3.91 1 80.5 2 LEU B C 1
ATOM 3053 O O . LEU B 1 2 ? -18.438 15.781 -4.125 1 80.5 2 LEU B O 1
ATOM 3057 N N . CYS B 1 3 ? -20.531 15.109 -3.779 1 89.06 3 CYS B N 1
ATOM 3058 C CA . CYS B 1 3 ? -21.094 16.453 -3.842 1 89.06 3 CYS B CA 1
ATOM 3059 C C . CYS B 1 3 ? -21.797 16.812 -2.539 1 89.06 3 CYS B C 1
ATOM 3061 O O . CYS B 1 3 ? -22.516 15.992 -1.964 1 89.06 3 CYS B O 1
ATOM 3063 N N . VAL B 1 4 ? -21.406 18.031 -2.049 1 86.69 4 VAL B N 1
ATOM 3064 C CA . VAL B 1 4 ? -22.047 18.469 -0.813 1 86.69 4 VAL B CA 1
ATOM 3065 C C . VAL B 1 4 ? -22.516 19.922 -0.951 1 86.69 4 VAL B C 1
ATOM 3067 O O . VAL B 1 4 ? -22.031 20.656 -1.817 1 86.69 4 VAL B O 1
ATOM 3070 N N . LYS B 1 5 ? -23.516 20.281 -0.148 1 91.56 5 LYS B N 1
ATOM 3071 C CA . LYS B 1 5 ? -23.906 21.688 0.043 1 91.56 5 LYS B CA 1
ATOM 3072 C C . LYS B 1 5 ? -23 22.359 1.073 1 91.56 5 LYS B C 1
ATOM 3074 O O . LYS B 1 5 ? -22.375 21.688 1.901 1 91.56 5 LYS B O 1
ATOM 3079 N N . PRO B 1 6 ? -22.828 23.672 0.953 1 93.69 6 PRO B N 1
ATOM 3080 C CA . PRO B 1 6 ? -22.016 24.359 1.956 1 93.69 6 PRO B CA 1
ATOM 3081 C C . PRO B 1 6 ? -22.5 24.125 3.383 1 93.69 6 PRO B C 1
ATOM 3083 O O . PRO B 1 6 ? -23.703 24.062 3.621 1 93.69 6 PRO B O 1
ATOM 3086 N N . SER B 1 7 ? -21.641 23.875 4.258 1 92.12 7 SER B N 1
ATOM 3087 C CA . SER B 1 7 ? -21.906 23.688 5.68 1 92.12 7 SER B CA 1
ATOM 3088 C C . SER B 1 7 ? -20.688 24.047 6.523 1 92.12 7 SER B C 1
ATOM 3090 O O . SER B 1 7 ? -19.547 23.797 6.121 1 92.12 7 SER B O 1
ATOM 3092 N N . PRO B 1 8 ? -20.906 24.609 7.688 1 93.31 8 PRO B N 1
ATOM 3093 C CA . PRO B 1 8 ? -19.766 25 8.531 1 93.31 8 PRO B CA 1
ATOM 3094 C C . PRO B 1 8 ? -19 23.797 9.078 1 93.31 8 PRO B C 1
ATOM 3096 O O . PRO B 1 8 ? -19.594 22.766 9.383 1 93.31 8 PRO B O 1
ATOM 3099 N N . ILE B 1 9 ? -17.703 23.906 9.164 1 92.88 9 ILE B N 1
ATOM 3100 C CA . ILE B 1 9 ? -16.891 22.984 9.938 1 92.88 9 ILE B CA 1
ATOM 3101 C C . ILE B 1 9 ? -16.859 23.422 11.398 1 92.88 9 ILE B C 1
ATOM 3103 O O . ILE B 1 9 ? -16.266 24.438 11.742 1 92.88 9 ILE B O 1
ATOM 3107 N N . GLU B 1 10 ? -17.594 22.688 12.203 1 92.75 10 GLU B N 1
ATOM 3108 C CA . GLU B 1 10 ? -17.766 23.062 13.609 1 92.75 10 GLU B CA 1
ATOM 3109 C C . GLU B 1 10 ? -17.797 21.828 14.508 1 92.75 10 GLU B C 1
ATOM 3111 O O . GLU B 1 10 ? -18.297 20.781 14.117 1 92.75 10 GLU B O 1
ATOM 3116 N N . GLY B 1 11 ? -17.156 21.938 15.656 1 92.12 11 GLY B N 1
ATOM 3117 C CA . GLY B 1 11 ? -17.156 20.859 16.625 1 92.12 11 GLY B CA 1
ATOM 3118 C C . GLY B 1 11 ? -15.789 20.641 17.25 1 92.12 11 GLY B C 1
ATOM 3119 O O . GLY B 1 11 ? -14.883 21.453 17.094 1 92.12 11 GLY B O 1
ATOM 3120 N N . GLU B 1 12 ? -15.727 19.641 18.109 1 93.44 12 GLU B N 1
ATOM 3121 C CA . GLU B 1 12 ? -14.477 19.203 18.719 1 93.44 12 GLU B CA 1
ATOM 3122 C C . GLU B 1 12 ? -13.891 18 17.984 1 93.44 12 GLU B C 1
ATOM 3124 O O . GLU B 1 12 ? -14.594 17.031 17.734 1 93.44 12 GLU B O 1
ATOM 3129 N N . PHE B 1 13 ? -12.656 18.156 17.562 1 91.62 13 PHE B N 1
ATOM 3130 C CA . PHE B 1 13 ? -11.977 17.109 16.812 1 91.62 13 PHE B CA 1
ATOM 3131 C C . PHE B 1 13 ? -10.664 16.719 17.484 1 91.62 13 PHE B C 1
ATOM 3133 O O . PHE B 1 13 ? -9.875 17.594 17.859 1 91.62 13 PHE B O 1
ATOM 3140 N N . PRO B 1 14 ? -10.43 15.422 17.656 1 92.19 14 PRO B N 1
ATOM 3141 C CA . PRO B 1 14 ? -9.055 15.055 17.984 1 92.19 14 PRO B CA 1
ATOM 3142 C C . PRO B 1 14 ? -8.086 15.258 16.828 1 92.19 14 PRO B C 1
ATOM 3144 O O . PRO B 1 14 ? -8.43 14.969 15.68 1 92.19 14 PRO B O 1
ATOM 3147 N N . ALA B 1 15 ? -6.93 15.828 17.109 1 95.19 15 ALA B N 1
ATOM 3148 C CA . ALA B 1 15 ? -5.914 15.945 16.062 1 95.19 15 ALA B CA 1
ATOM 3149 C C . ALA B 1 15 ? -5.496 14.57 15.555 1 95.19 15 ALA B C 1
ATOM 3151 O O . ALA B 1 15 ? -5.352 13.625 16.344 1 95.19 15 ALA B O 1
ATOM 3152 N N . PRO B 1 16 ? -5.395 14.414 14.211 1 95.12 16 PRO B N 1
ATOM 3153 C CA . PRO B 1 16 ? -4.781 13.164 13.75 1 95.12 16 PRO B CA 1
ATOM 3154 C C . PRO B 1 16 ? -3.35 12.992 14.258 1 95.12 16 PRO B C 1
ATOM 3156 O O . PRO B 1 16 ? -2.639 13.977 14.469 1 95.12 16 PRO B O 1
ATOM 3159 N N . PRO B 1 17 ? -2.926 11.727 14.492 1 96.19 17 PRO B N 1
ATOM 3160 C CA . PRO B 1 17 ? -1.525 11.508 14.859 1 96.19 17 PRO B CA 1
ATOM 3161 C C . PRO B 1 17 ? -0.55 12.039 13.805 1 96.19 17 PRO B C 1
ATOM 3163 O O . PRO B 1 17 ? -0.794 11.898 12.609 1 96.19 17 PRO B O 1
ATOM 3166 N N . SER B 1 18 ? 0.513 12.672 14.273 1 96.38 18 SER B N 1
ATOM 3167 C CA . SER B 1 18 ? 1.506 13.25 13.375 1 96.38 18 SER B CA 1
ATOM 3168 C C . SER B 1 18 ? 2.152 12.18 12.5 1 96.38 18 SER B C 1
ATOM 3170 O O . SER B 1 18 ? 2.848 11.297 13.008 1 96.38 18 SER B O 1
ATOM 3172 N N . LYS B 1 19 ? 1.946 12.289 11.242 1 96.31 19 LYS B N 1
ATOM 3173 C CA . LYS B 1 19 ? 2.52 11.32 10.305 1 96.31 19 LYS B CA 1
ATOM 3174 C C . LYS B 1 19 ? 4.043 11.375 10.328 1 96.31 19 LYS B C 1
ATOM 3176 O O . LYS B 1 19 ? 4.703 10.344 10.5 1 96.31 19 LYS B O 1
ATOM 3181 N N . PRO B 1 20 ? 4.703 12.586 10.227 1 96.06 20 PRO B N 1
ATOM 3182 C CA . PRO B 1 20 ? 6.168 12.625 10.219 1 96.06 20 PRO B CA 1
ATOM 3183 C C . PRO B 1 20 ? 6.781 12.062 11.5 1 96.06 20 PRO B C 1
ATOM 3185 O O . PRO B 1 20 ? 7.809 11.383 11.453 1 96.06 20 PRO B O 1
ATOM 3188 N N . MET B 1 21 ? 6.148 12.328 12.617 1 96.88 21 MET B N 1
ATOM 3189 C CA . MET B 1 21 ? 6.684 11.812 13.875 1 96.88 21 MET B CA 1
ATOM 3190 C C . MET B 1 21 ? 6.449 10.312 14 1 96.88 21 MET B C 1
ATOM 3192 O O . MET B 1 21 ? 7.316 9.586 14.477 1 96.88 21 MET B O 1
ATOM 3196 N N . SER B 1 22 ? 5.25 9.859 13.578 1 98.12 22 SER B N 1
ATOM 3197 C CA . SER B 1 22 ? 4.973 8.43 13.57 1 98.12 22 SER B CA 1
ATOM 3198 C C . SER B 1 22 ? 6.047 7.66 12.805 1 98.12 22 SER B C 1
ATOM 3200 O O . SER B 1 22 ? 6.562 6.656 13.297 1 98.12 22 SER B O 1
ATOM 3202 N N . GLN B 1 23 ? 6.363 8.109 11.633 1 98.62 23 GLN B N 1
ATOM 3203 C CA . GLN B 1 23 ? 7.348 7.434 10.797 1 98.62 23 GLN B CA 1
ATOM 3204 C C . GLN B 1 23 ? 8.711 7.402 11.477 1 98.62 23 GLN B C 1
ATOM 3206 O O . GLN B 1 23 ? 9.391 6.367 11.477 1 98.62 23 GLN B O 1
ATOM 3211 N N . ARG B 1 24 ? 9.141 8.539 12.047 1 98.62 24 ARG B N 1
ATOM 3212 C CA . ARG B 1 24 ? 10.438 8.617 12.703 1 98.62 24 ARG B CA 1
ATOM 3213 C C . ARG B 1 24 ? 10.484 7.711 13.93 1 98.62 24 ARG B C 1
ATOM 3215 O O . ARG B 1 24 ? 11.484 7.027 14.172 1 98.62 24 ARG B O 1
ATOM 3222 N N . TYR B 1 25 ? 9.344 7.684 14.711 1 98.81 25 TYR B N 1
ATOM 3223 C CA . TYR B 1 25 ? 9.266 6.801 15.867 1 98.81 25 TYR B CA 1
ATOM 3224 C C . TYR B 1 25 ? 9.352 5.336 15.445 1 98.81 25 TYR B C 1
ATOM 3226 O O . TYR B 1 25 ? 10 4.527 16.109 1 98.81 25 TYR B O 1
ATOM 3234 N N . ILE B 1 26 ? 8.734 4.98 14.359 1 98.94 26 ILE B N 1
ATOM 3235 C CA . ILE B 1 26 ? 8.727 3.615 13.836 1 98.94 26 ILE B CA 1
ATOM 3236 C C . ILE B 1 26 ? 10.148 3.188 13.484 1 98.94 26 ILE B C 1
ATOM 3238 O O . ILE B 1 26 ? 10.609 2.135 13.922 1 98.94 26 ILE B O 1
ATOM 3242 N N . PHE B 1 27 ? 10.867 3.996 12.758 1 98.94 27 PHE B N 1
ATOM 3243 C CA . PHE B 1 27 ? 12.227 3.666 12.359 1 98.94 27 PHE B CA 1
ATOM 3244 C C . PHE B 1 27 ? 13.141 3.578 13.578 1 98.94 27 PHE B C 1
ATOM 3246 O O . PHE B 1 27 ? 13.914 2.629 13.719 1 98.94 27 PHE B O 1
ATOM 3253 N N . ALA B 1 28 ? 13.039 4.574 14.484 1 98.94 28 ALA B N 1
ATOM 3254 C CA . ALA B 1 28 ? 13.891 4.574 15.672 1 98.94 28 ALA B CA 1
ATOM 3255 C C . ALA B 1 28 ? 13.625 3.342 16.531 1 98.94 28 ALA B C 1
ATOM 3257 O O . ALA B 1 28 ? 14.562 2.727 17.047 1 98.94 28 ALA B O 1
ATOM 3258 N N . SER B 1 29 ? 12.359 2.961 16.672 1 98.94 29 SER B N 1
ATOM 3259 C CA . SER B 1 29 ? 11.984 1.799 17.484 1 98.94 29 SER B CA 1
ATOM 3260 C C . SER B 1 29 ? 12.594 0.519 16.906 1 98.94 29 SER B C 1
ATOM 3262 O O . SER B 1 29 ? 13.031 -0.352 17.672 1 98.94 29 SER B O 1
ATOM 3264 N N . ALA B 1 30 ? 12.625 0.409 15.633 1 98.81 30 ALA B N 1
ATOM 3265 C CA . ALA B 1 30 ? 13.125 -0.786 14.961 1 98.81 30 ALA B CA 1
ATOM 3266 C C . ALA B 1 30 ? 14.641 -0.916 15.133 1 98.81 30 ALA B C 1
ATOM 3268 O O . ALA B 1 30 ? 15.195 -2.004 14.977 1 98.81 30 ALA B O 1
ATOM 3269 N N . LEU B 1 31 ? 15.312 0.222 15.414 1 98.69 31 LEU B N 1
ATOM 3270 C CA . LEU B 1 31 ? 16.766 0.245 15.5 1 98.69 31 LEU B CA 1
ATOM 3271 C C . LEU B 1 31 ? 17.219 0.174 16.953 1 98.69 31 LEU B C 1
ATOM 3273 O O . LEU B 1 31 ? 18.406 0.005 17.234 1 98.69 31 LEU B O 1
ATOM 3277 N N . ALA B 1 32 ? 16.328 0.258 17.891 1 98.69 32 ALA B N 1
ATOM 3278 C CA . ALA B 1 32 ? 16.656 0.435 19.297 1 98.69 32 ALA B CA 1
ATOM 3279 C C . ALA B 1 32 ? 16.688 -0.905 20.031 1 98.69 32 ALA B C 1
ATOM 3281 O O . ALA B 1 32 ? 15.922 -1.816 19.688 1 98.69 32 ALA B O 1
ATOM 3282 N N . GLU B 1 33 ? 17.531 -1.009 20.984 1 98.38 33 GLU B N 1
ATOM 3283 C CA . GLU B 1 33 ? 17.438 -2.117 21.938 1 98.38 33 GLU B CA 1
ATOM 3284 C C . GLU B 1 33 ? 16.219 -1.984 22.844 1 98.38 33 GLU B C 1
ATOM 3286 O O . GLU B 1 33 ? 16 -0.935 23.453 1 98.38 33 GLU B O 1
ATOM 3291 N N . GLY B 1 34 ? 15.461 -3.049 22.844 1 98.5 34 GLY B N 1
ATOM 3292 C CA . GLY B 1 34 ? 14.258 -3.031 23.656 1 98.5 34 GLY B CA 1
ATOM 3293 C C . GLY B 1 34 ? 12.992 -2.758 22.859 1 98.5 34 GLY B C 1
ATOM 3294 O O . GLY B 1 34 ? 13.055 -2.188 21.766 1 98.5 34 GLY B O 1
ATOM 3295 N N . ALA B 1 35 ? 11.859 -3.154 23.375 1 98.69 35 ALA B N 1
ATOM 3296 C CA . ALA B 1 35 ? 10.562 -2.947 22.734 1 98.69 35 ALA B CA 1
ATOM 3297 C C . ALA B 1 35 ? 10.039 -1.541 23 1 98.69 35 ALA B C 1
ATOM 3299 O O . ALA B 1 35 ? 10.164 -1.024 24.109 1 98.69 35 ALA B O 1
ATOM 3300 N N . THR B 1 36 ? 9.5 -0.905 22.016 1 98.88 36 THR B N 1
ATOM 3301 C CA . THR B 1 36 ? 8.898 0.417 22.141 1 98.88 36 THR B CA 1
ATOM 3302 C C . THR B 1 36 ? 7.422 0.381 21.75 1 98.88 36 THR B C 1
ATOM 3304 O O . THR B 1 36 ? 7.066 -0.13 20.688 1 98.88 36 THR B O 1
ATOM 3307 N N . GLU B 1 37 ? 6.594 0.792 22.609 1 98.81 37 GLU B N 1
ATOM 3308 C CA . GLU B 1 37 ? 5.188 1.001 22.297 1 98.81 37 GLU B CA 1
ATOM 3309 C C . GLU B 1 37 ? 4.934 2.426 21.812 1 98.81 37 GLU B C 1
ATOM 3311 O O . GLU B 1 37 ? 5.293 3.391 22.484 1 98.81 37 GLU B O 1
ATOM 3316 N N . ILE B 1 38 ? 4.363 2.559 20.594 1 98.62 38 ILE B N 1
ATOM 3317 C CA . ILE B 1 38 ? 4.07 3.887 20.078 1 98.62 38 ILE B CA 1
ATOM 3318 C C . ILE B 1 38 ? 2.584 3.988 19.734 1 98.62 38 ILE B C 1
ATOM 3320 O O . ILE B 1 38 ? 1.973 3.012 19.281 1 98.62 38 ILE B O 1
ATOM 3324 N N . GLY B 1 39 ? 1.988 5.191 19.922 1 97.44 39 GLY B N 1
ATOM 3325 C CA . GLY B 1 39 ? 0.621 5.469 19.516 1 97.44 39 GLY B CA 1
ATOM 3326 C C . GLY B 1 39 ? 0.114 6.812 20 1 97.44 39 GLY B C 1
ATOM 3327 O O . GLY B 1 39 ? 0.796 7.496 20.766 1 97.44 39 GLY B O 1
ATOM 3328 N N . PRO B 1 40 ? -1.046 7.234 19.625 1 97.06 40 PRO B N 1
ATOM 3329 C CA . PRO B 1 40 ? -1.856 6.551 18.625 1 97.06 40 PRO B CA 1
ATOM 3330 C C . PRO B 1 40 ? -1.284 6.684 17.219 1 97.06 40 PRO B C 1
ATOM 3332 O O . PRO B 1 40 ? -0.532 7.621 16.938 1 97.06 40 PRO B O 1
ATOM 3335 N N . LEU B 1 41 ? -1.592 5.668 16.344 1 97.69 41 LEU B N 1
ATOM 3336 C CA . LEU B 1 41 ? -1.18 5.699 14.953 1 97.69 41 LEU B CA 1
ATOM 3337 C C . LEU B 1 41 ? -2.391 5.777 14.031 1 97.69 41 LEU B C 1
ATOM 3339 O O . LEU B 1 41 ? -3.43 5.176 14.305 1 97.69 41 LEU B O 1
ATOM 3343 N N . GLU B 1 42 ? -2.307 6.637 13.023 1 96.19 42 GLU B N 1
ATOM 3344 C CA . GLU B 1 42 ? -3.145 6.547 11.836 1 96.19 42 GLU B CA 1
ATOM 3345 C C . GLU B 1 42 ? -2.51 5.648 10.781 1 96.19 42 GLU B C 1
ATOM 3347 O O . GLU B 1 42 ? -1.472 5.988 10.211 1 96.19 42 GLU B O 1
ATOM 3352 N N . LEU B 1 43 ? -3.117 4.48 10.531 1 96.69 43 LEU B N 1
ATOM 3353 C CA . LEU B 1 43 ? -2.498 3.539 9.602 1 96.69 43 LEU B CA 1
ATOM 3354 C C . LEU B 1 43 ? -2.76 3.949 8.156 1 96.69 43 LEU B C 1
ATOM 3356 O O . LEU B 1 43 ? -3.354 3.188 7.391 1 96.69 43 LEU B O 1
ATOM 3360 N N . SER B 1 44 ? -2.258 5.125 7.82 1 98.06 44 SER B N 1
ATOM 3361 C CA . SER B 1 44 ? -2.256 5.637 6.453 1 98.06 44 SER B CA 1
ATOM 3362 C C . SER B 1 44 ? -1.277 4.867 5.574 1 98.06 44 SER B C 1
ATOM 3364 O O . SER B 1 44 ? -0.5 4.051 6.07 1 98.06 44 SER B O 1
ATOM 3366 N N . ASP B 1 45 ? -1.345 5.082 4.242 1 98.31 45 ASP B N 1
ATOM 3367 C CA . ASP B 1 45 ? -0.408 4.434 3.33 1 98.31 45 ASP B CA 1
ATOM 3368 C C . ASP B 1 45 ? 1.037 4.719 3.732 1 98.31 45 ASP B C 1
ATOM 3370 O O . ASP B 1 45 ? 1.893 3.834 3.662 1 98.31 45 ASP B O 1
ATOM 3374 N N . ASP B 1 46 ? 1.315 5.918 4.188 1 98.44 46 ASP B N 1
ATOM 3375 C CA . ASP B 1 46 ? 2.684 6.301 4.516 1 98.44 46 ASP B CA 1
ATOM 3376 C C . ASP B 1 46 ? 3.148 5.629 5.805 1 98.44 46 ASP B C 1
ATOM 3378 O O . ASP B 1 46 ? 4.312 5.234 5.922 1 98.44 46 ASP B O 1
ATOM 3382 N N . VAL B 1 47 ? 2.287 5.562 6.809 1 98.69 47 VAL B N 1
ATOM 3383 C CA . VAL B 1 47 ? 2.658 4.914 8.062 1 98.69 47 VAL B CA 1
ATOM 3384 C C . VAL B 1 47 ? 2.832 3.414 7.836 1 98.69 47 VAL B C 1
ATOM 3386 O O . VAL B 1 47 ? 3.781 2.811 8.344 1 98.69 47 VAL B O 1
ATOM 3389 N N . VAL B 1 48 ? 1.964 2.811 7.027 1 98.62 48 VAL B N 1
ATOM 3390 C CA . VAL B 1 48 ? 2.072 1.395 6.691 1 98.62 48 VAL B CA 1
ATOM 3391 C C . VAL B 1 48 ? 3.369 1.142 5.926 1 98.62 48 VAL B C 1
ATOM 3393 O O . VAL B 1 48 ? 4.027 0.12 6.133 1 98.62 48 VAL B O 1
ATOM 3396 N N . ALA B 1 49 ? 3.715 2.051 5.059 1 98.69 49 ALA B N 1
ATOM 3397 C CA . ALA B 1 49 ? 4.984 1.935 4.348 1 98.69 49 ALA B CA 1
ATOM 3398 C C . ALA B 1 49 ? 6.156 1.865 5.324 1 98.69 49 ALA B C 1
ATOM 3400 O O . ALA B 1 49 ? 7.082 1.073 5.137 1 98.69 49 ALA B O 1
ATOM 3401 N N . ALA B 1 50 ? 6.141 2.691 6.367 1 98.88 50 ALA B N 1
ATOM 3402 C CA . ALA B 1 50 ? 7.199 2.68 7.375 1 98.88 50 ALA B CA 1
ATOM 3403 C C . ALA B 1 50 ? 7.242 1.341 8.109 1 98.88 50 ALA B C 1
ATOM 3405 O O . ALA B 1 50 ? 8.32 0.784 8.328 1 98.88 50 ALA B O 1
ATOM 3406 N N . LEU B 1 51 ? 6.074 0.828 8.445 1 98.81 51 LEU B N 1
ATOM 3407 C CA . LEU B 1 51 ? 5.992 -0.462 9.125 1 98.81 51 LEU B CA 1
ATOM 3408 C C . LEU B 1 51 ? 6.547 -1.575 8.242 1 98.81 51 LEU B C 1
ATOM 3410 O O . LEU B 1 51 ? 7.273 -2.449 8.719 1 98.81 51 LEU B O 1
ATOM 3414 N N . ARG B 1 52 ? 6.234 -1.531 6.957 1 98.5 52 ARG B N 1
ATOM 3415 C CA . ARG B 1 52 ? 6.742 -2.52 6.012 1 98.5 52 ARG B CA 1
ATOM 3416 C C . ARG B 1 52 ? 8.266 -2.449 5.914 1 98.5 52 ARG B C 1
ATOM 3418 O O . ARG B 1 52 ? 8.938 -3.48 5.844 1 98.5 52 ARG B O 1
ATOM 3425 N N . ALA B 1 53 ? 8.75 -1.242 5.941 1 98.75 53 ALA B N 1
ATOM 3426 C CA . ALA B 1 53 ? 10.18 -1.018 5.75 1 98.75 53 ALA B CA 1
ATOM 3427 C C . ALA B 1 53 ? 10.984 -1.555 6.93 1 98.75 53 ALA B C 1
ATOM 3429 O O . ALA B 1 53 ? 12.148 -1.95 6.77 1 98.75 53 ALA B O 1
ATOM 3430 N N . ILE B 1 54 ? 10.383 -1.617 8.117 1 98.81 54 ILE B N 1
ATOM 3431 C CA . ILE B 1 54 ? 11.164 -2.025 9.281 1 98.81 54 ILE B CA 1
ATOM 3432 C C . ILE B 1 54 ? 10.898 -3.496 9.594 1 98.81 54 ILE B C 1
ATOM 3434 O O . ILE B 1 54 ? 11.602 -4.102 10.406 1 98.81 54 ILE B O 1
ATOM 3438 N N . GLN B 1 55 ? 9.891 -4.066 8.953 1 98.5 55 GLN B N 1
ATOM 3439 C CA . GLN B 1 55 ? 9.484 -5.438 9.25 1 98.5 55 GLN B CA 1
ATOM 3440 C C . GLN B 1 55 ? 10.664 -6.402 9.102 1 98.5 55 GLN B C 1
ATOM 3442 O O . GLN B 1 55 ? 10.812 -7.332 9.898 1 98.5 55 GLN B O 1
ATOM 3447 N N . PRO B 1 56 ? 11.578 -6.266 8.164 1 97.88 56 PRO B N 1
ATOM 3448 C CA . PRO B 1 56 ? 12.68 -7.215 8 1 97.88 56 PRO B CA 1
ATOM 3449 C C . PRO B 1 56 ? 13.68 -7.164 9.156 1 97.88 56 PRO B C 1
ATOM 3451 O O . PRO B 1 56 ? 14.539 -8.047 9.273 1 97.88 56 PRO B O 1
ATOM 3454 N N . ILE B 1 57 ? 13.609 -6.145 10.031 1 98.44 57 ILE B N 1
ATOM 3455 C CA . ILE B 1 57 ? 14.625 -6.008 11.07 1 98.44 57 ILE B CA 1
ATOM 3456 C C . ILE B 1 57 ? 13.953 -5.902 12.438 1 98.44 57 ILE B C 1
ATOM 3458 O O . ILE B 1 57 ? 14.602 -5.562 13.43 1 98.44 57 ILE B O 1
ATOM 3462 N N . SER B 1 58 ? 12.625 -6.141 12.508 1 98.62 58 SER B N 1
ATOM 3463 C CA . SER B 1 58 ? 11.914 -5.988 13.773 1 98.62 58 SER B CA 1
ATOM 3464 C C . SER B 1 58 ? 10.695 -6.902 13.836 1 98.62 58 SER B C 1
ATOM 3466 O O . SER B 1 58 ? 10.281 -7.457 12.82 1 98.62 58 SER B O 1
ATOM 3468 N N . SER B 1 59 ? 10.203 -7.199 15.031 1 98.44 59 SER B N 1
ATOM 3469 C CA . SER B 1 59 ? 8.859 -7.707 15.266 1 98.44 59 SER B CA 1
ATOM 3470 C C . SER B 1 59 ? 7.871 -6.574 15.523 1 98.44 59 SER B C 1
ATOM 3472 O O . SER B 1 59 ? 8.219 -5.57 16.141 1 98.44 59 SER B O 1
ATOM 3474 N N . ILE B 1 60 ? 6.668 -6.688 15 1 98.81 60 ILE B N 1
ATOM 3475 C CA . ILE B 1 60 ? 5.664 -5.633 15.086 1 98.81 60 ILE B CA 1
ATOM 3476 C C . ILE B 1 60 ? 4.352 -6.207 15.602 1 98.81 60 ILE B C 1
ATOM 3478 O O . ILE B 1 60 ? 3.83 -7.184 15.055 1 98.81 60 ILE B O 1
ATOM 3482 N N . GLU B 1 61 ? 3.844 -5.688 16.625 1 98.69 61 GLU B N 1
ATOM 3483 C CA . GLU B 1 61 ? 2.506 -6.008 17.109 1 98.69 61 GLU B CA 1
ATOM 3484 C C . GLU B 1 61 ? 1.571 -4.809 17 1 98.69 61 GLU B C 1
ATOM 3486 O O . GLU B 1 61 ? 1.866 -3.73 17.516 1 98.69 61 GLU B O 1
ATOM 3491 N N . LEU B 1 62 ? 0.505 -5.008 16.25 1 98.5 62 LEU B N 1
ATOM 3492 C CA . LEU B 1 62 ? -0.525 -3.982 16.109 1 98.5 62 LEU B CA 1
ATOM 3493 C C . LEU B 1 62 ? -1.764 -4.336 16.922 1 98.5 62 LEU B C 1
ATOM 3495 O O . LEU B 1 62 ? -2.344 -5.41 16.75 1 98.5 62 LEU B O 1
ATOM 3499 N N . ARG B 1 63 ? -2.182 -3.449 17.797 1 95.19 63 ARG B N 1
ATOM 3500 C CA . ARG B 1 63 ? -3.408 -3.568 18.578 1 95.19 63 ARG B CA 1
ATOM 3501 C C . ARG B 1 63 ? -4.168 -2.246 18.609 1 95.19 63 ARG B C 1
ATOM 3503 O O . ARG B 1 63 ? -3.832 -1.35 19.391 1 95.19 63 ARG B O 1
ATOM 3510 N N . GLY B 1 64 ? -5.168 -2.188 17.906 1 93.62 64 GLY B N 1
ATOM 3511 C CA . GLY B 1 64 ? -5.832 -0.903 17.75 1 93.62 64 GLY B CA 1
ATOM 3512 C C . GLY B 1 64 ? -4.961 0.141 17.078 1 93.62 64 GLY B C 1
ATOM 3513 O O . GLY B 1 64 ? -4.426 -0.096 15.984 1 93.62 64 GLY B O 1
ATOM 3514 N N . ASP B 1 65 ? -4.793 1.256 17.781 1 95.62 65 ASP B N 1
ATOM 3515 C CA . ASP B 1 65 ? -3.986 2.326 17.203 1 95.62 65 ASP B CA 1
ATOM 3516 C C . ASP B 1 65 ? -2.592 2.361 17.812 1 95.62 65 ASP B C 1
ATOM 3518 O O . ASP B 1 65 ? -1.901 3.381 17.75 1 95.62 65 ASP B O 1
ATOM 3522 N N . LEU B 1 66 ? -2.223 1.218 18.438 1 98.12 66 LEU B N 1
ATOM 3523 C CA . LEU B 1 66 ? -0.91 1.089 19.062 1 98.12 66 LEU B CA 1
ATOM 3524 C C . LEU B 1 66 ? -0.045 0.088 18.297 1 98.12 66 LEU B C 1
ATOM 3526 O O . LEU B 1 66 ? -0.555 -0.898 17.766 1 98.12 66 LEU B O 1
ATOM 3530 N N . 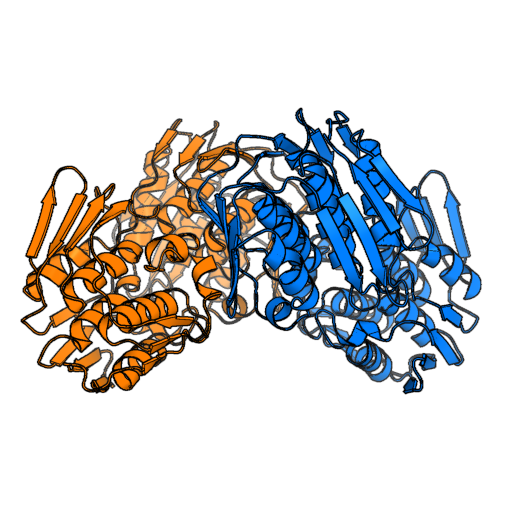ALA B 1 67 ? 1.217 0.346 18.281 1 98.81 67 ALA B N 1
ATOM 3531 C CA . ALA B 1 67 ? 2.203 -0.599 17.766 1 98.81 67 ALA B CA 1
ATOM 3532 C C . ALA B 1 67 ? 3.299 -0.865 18.797 1 98.81 67 ALA B C 1
ATOM 3534 O O . ALA B 1 67 ? 3.758 0.057 19.469 1 98.81 67 ALA B O 1
ATOM 3535 N N . VAL B 1 68 ? 3.625 -2.084 19 1 98.88 68 VAL B N 1
ATOM 3536 C CA . VAL B 1 68 ? 4.816 -2.473 19.734 1 98.88 68 VAL B CA 1
ATOM 3537 C C . VAL B 1 68 ? 5.879 -3.006 18.781 1 98.88 68 VAL B C 1
ATOM 3539 O O . VAL B 1 68 ? 5.637 -3.969 18.047 1 98.88 68 VAL B O 1
ATOM 3542 N N . ILE B 1 69 ? 7.027 -2.379 18.781 1 98.88 69 ILE B N 1
ATOM 3543 C CA . ILE B 1 69 ? 8.094 -2.691 17.828 1 98.88 69 ILE B CA 1
ATOM 3544 C C . ILE B 1 69 ? 9.359 -3.09 18.578 1 98.88 69 ILE B C 1
ATOM 3546 O O . ILE B 1 69 ? 9.766 -2.406 19.531 1 98.88 69 ILE B O 1
ATOM 3550 N N . GLU B 1 70 ? 9.891 -4.184 18.234 1 98.75 70 GLU B N 1
ATOM 3551 C CA . GLU B 1 70 ? 11.117 -4.68 18.844 1 98.75 70 GLU B CA 1
ATOM 3552 C C . GLU B 1 70 ? 12.125 -5.133 17.797 1 98.75 70 GLU B C 1
ATOM 3554 O O . GLU B 1 70 ? 11.805 -5.957 16.938 1 98.75 70 GLU B O 1
ATOM 3559 N N . ARG B 1 71 ? 13.312 -4.605 17.922 1 98.38 71 ARG B N 1
ATOM 3560 C CA . ARG B 1 71 ? 14.391 -4.953 17 1 98.38 71 ARG B CA 1
ATOM 3561 C C . ARG B 1 71 ? 14.664 -6.453 17.016 1 98.38 71 ARG B C 1
ATOM 3563 O O . ARG B 1 71 ? 14.609 -7.086 18.078 1 98.38 71 ARG B O 1
ATOM 3570 N N . ARG B 1 72 ? 14.93 -7.035 15.875 1 97.19 72 ARG B N 1
ATOM 3571 C CA . ARG B 1 72 ? 15.406 -8.414 15.758 1 97.19 72 ARG B CA 1
ATOM 3572 C C . ARG B 1 72 ? 16.531 -8.516 14.742 1 97.19 72 ARG B C 1
ATOM 3574 O O . ARG B 1 72 ? 16.906 -7.523 14.109 1 97.19 72 ARG B O 1
ATOM 3581 N N . THR B 1 73 ? 17.156 -9.703 14.664 1 97.19 73 THR B N 1
ATOM 3582 C CA . THR B 1 73 ? 18.188 -9.93 13.672 1 97.19 73 THR B CA 1
ATOM 3583 C C . THR B 1 73 ? 17.656 -9.688 12.266 1 97.19 73 THR B C 1
ATOM 3585 O O . THR B 1 73 ? 16.609 -10.227 11.891 1 97.19 73 THR B O 1
ATOM 3588 N N . PRO B 1 74 ? 18.344 -8.828 11.531 1 97.44 74 PRO B N 1
ATOM 3589 C CA . PRO B 1 74 ? 17.875 -8.523 10.18 1 97.44 74 PRO B CA 1
ATOM 3590 C C . PRO B 1 74 ? 17.812 -9.758 9.281 1 97.44 74 PRO B C 1
ATOM 3592 O O . PRO B 1 74 ? 18.688 -10.617 9.352 1 97.44 74 PRO B O 1
ATOM 3595 N N . ASP B 1 75 ? 16.766 -9.82 8.5 1 95.75 75 ASP B N 1
ATOM 3596 C CA . ASP B 1 75 ? 16.719 -10.828 7.449 1 95.75 75 ASP B CA 1
ATOM 3597 C C . ASP B 1 75 ? 17.859 -10.609 6.445 1 95.75 75 ASP B C 1
ATOM 3599 O O . ASP B 1 75 ? 18.172 -9.469 6.09 1 95.75 75 ASP B O 1
ATOM 3603 N N . ARG B 1 76 ? 18.406 -11.641 5.953 1 93.06 76 ARG B N 1
ATOM 3604 C CA . ARG B 1 76 ? 19.5 -11.531 4.988 1 93.06 76 ARG B CA 1
ATOM 3605 C C . ARG B 1 76 ? 18.984 -11.047 3.637 1 93.06 76 ARG B C 1
ATOM 3607 O O . ARG B 1 76 ? 19.641 -10.242 2.971 1 93.06 76 ARG B O 1
ATOM 3614 N N . TYR B 1 77 ? 17.891 -11.641 3.207 1 92.19 77 TYR B N 1
ATOM 3615 C CA . TYR B 1 77 ? 17.219 -11.281 1.967 1 92.19 77 TYR B CA 1
ATOM 3616 C C . TYR B 1 77 ? 15.867 -10.633 2.254 1 92.19 77 TYR B C 1
ATOM 3618 O O . TYR B 1 77 ? 15 -11.242 2.885 1 92.19 77 TYR B O 1
ATOM 3626 N N . ARG B 1 78 ? 15.734 -9.359 1.81 1 94.25 78 ARG B N 1
ATOM 3627 C CA . ARG B 1 78 ? 14.562 -8.57 2.174 1 94.25 78 ARG B CA 1
ATOM 3628 C C . ARG B 1 78 ? 14 -7.832 0.964 1 94.25 78 ARG B C 1
ATOM 3630 O O . ARG B 1 78 ? 14.758 -7.32 0.136 1 94.25 78 ARG B O 1
ATOM 3637 N N . ALA B 1 79 ? 12.711 -7.926 0.78 1 96.44 79 ALA B N 1
ATOM 3638 C CA . ALA B 1 79 ? 12.008 -7.211 -0.283 1 96.44 79 ALA B CA 1
ATOM 3639 C C . ALA B 1 79 ? 10.695 -6.629 0.223 1 96.44 79 ALA B C 1
ATOM 3641 O O . ALA B 1 79 ? 9.891 -7.332 0.843 1 96.44 79 ALA B O 1
ATOM 3642 N N . PHE B 1 80 ? 10.508 -5.32 0.091 1 97.75 80 PHE B N 1
ATOM 3643 C CA . PHE B 1 80 ? 9.273 -4.68 0.537 1 97.75 80 PHE B CA 1
ATOM 3644 C C . PHE B 1 80 ? 8.969 -3.449 -0.307 1 97.75 80 PHE B C 1
ATOM 3646 O O . PHE B 1 80 ? 9.844 -2.941 -1.015 1 97.75 80 PHE B O 1
ATOM 3653 N N . SER B 1 81 ? 7.734 -3.035 -0.276 1 98.19 81 SER B N 1
ATOM 3654 C CA . SER B 1 81 ? 7.277 -1.851 -0.994 1 98.19 81 SER B CA 1
ATOM 3655 C C . SER B 1 81 ? 7.07 -0.675 -0.044 1 98.19 81 SER B C 1
ATOM 3657 O O . SER B 1 81 ? 6.574 -0.852 1.071 1 98.19 81 SER B O 1
ATOM 3659 N N . VAL B 1 82 ? 7.457 0.465 -0.528 1 98.44 82 VAL B N 1
ATOM 3660 C CA . VAL B 1 82 ? 7.203 1.664 0.262 1 98.44 82 VAL B CA 1
ATOM 3661 C C . VAL B 1 82 ? 6.129 2.514 -0.418 1 98.44 82 VAL B C 1
ATOM 3663 O O . VAL B 1 82 ? 5.891 3.656 -0.024 1 98.44 82 VAL B O 1
ATOM 3666 N N . GLY B 1 83 ? 5.5 1.92 -1.449 1 96.69 83 GLY B N 1
ATOM 3667 C CA . GLY B 1 83 ? 4.492 2.672 -2.18 1 96.69 83 GLY B CA 1
ATOM 3668 C C . GLY B 1 83 ? 4.988 4.016 -2.67 1 96.69 83 GLY B C 1
ATOM 3669 O O . GLY B 1 83 ? 6.047 4.102 -3.297 1 96.69 83 GLY B O 1
ATOM 3670 N N . ASP B 1 84 ? 4.242 5.051 -2.367 1 96.19 84 ASP B N 1
ATOM 3671 C CA . ASP B 1 84 ? 4.59 6.398 -2.805 1 96.19 84 ASP B CA 1
ATOM 3672 C C . ASP B 1 84 ? 5.117 7.234 -1.641 1 96.19 84 ASP B C 1
ATOM 3674 O O . ASP B 1 84 ? 5.16 8.461 -1.72 1 96.19 84 ASP B O 1
ATOM 3678 N N . SER B 1 85 ? 5.504 6.574 -0.537 1 97.56 85 SER B N 1
ATOM 3679 C CA . SER B 1 85 ? 6.008 7.297 0.626 1 97.56 85 SER B CA 1
ATOM 3680 C C . SER B 1 85 ? 7.426 7.805 0.387 1 97.56 85 SER B C 1
ATOM 3682 O O . SER B 1 85 ? 8.391 7.047 0.511 1 97.56 85 SER B O 1
ATOM 3684 N N . GLY B 1 86 ? 7.555 9.094 0.17 1 96.44 86 GLY B N 1
ATOM 3685 C CA . GLY B 1 86 ? 8.852 9.695 -0.1 1 96.44 86 GLY B CA 1
ATOM 3686 C C . GLY B 1 86 ? 9.82 9.578 1.064 1 96.44 86 GLY B C 1
ATOM 3687 O O . GLY B 1 86 ? 10.945 9.125 0.896 1 96.44 86 GLY B O 1
ATOM 3688 N N . PHE B 1 87 ? 9.297 9.945 2.254 1 97.31 87 PHE B N 1
ATOM 3689 C CA . PHE B 1 87 ? 10.125 9.867 3.449 1 97.31 87 PHE B CA 1
ATOM 3690 C C . PHE B 1 87 ? 10.648 8.445 3.648 1 97.31 87 PHE B C 1
ATOM 3692 O O . PHE B 1 87 ? 11.852 8.234 3.793 1 97.31 87 PHE B O 1
ATOM 3699 N N . THR B 1 88 ? 9.805 7.426 3.605 1 98.75 88 THR B N 1
ATOM 3700 C CA . THR B 1 88 ? 10.172 6.039 3.873 1 98.75 88 THR B CA 1
ATOM 3701 C C . THR B 1 88 ? 11.117 5.512 2.799 1 98.75 88 THR B C 1
ATOM 3703 O O . THR B 1 88 ? 12.062 4.777 3.102 1 98.75 88 THR B O 1
ATOM 3706 N N . GLY B 1 89 ? 10.828 5.883 1.531 1 98.31 89 GLY B N 1
ATOM 3707 C CA . GLY B 1 89 ? 11.711 5.445 0.461 1 98.31 89 GLY B CA 1
ATOM 3708 C C . GLY B 1 89 ? 13.148 5.891 0.653 1 98.31 89 GLY B C 1
ATOM 3709 O O . GLY B 1 89 ? 14.078 5.082 0.537 1 98.31 89 GLY B O 1
ATOM 3710 N N . ARG B 1 90 ? 13.367 7.156 0.943 1 98.12 90 ARG B N 1
ATOM 3711 C CA . ARG B 1 90 ? 14.711 7.719 1.086 1 98.12 90 ARG B CA 1
ATOM 3712 C C . ARG B 1 90 ? 15.383 7.211 2.357 1 98.12 90 ARG B C 1
ATOM 3714 O O . ARG B 1 90 ? 16.562 6.855 2.34 1 98.12 90 ARG B O 1
ATOM 3721 N N . VAL B 1 91 ? 14.617 7.129 3.465 1 98.69 91 VAL B N 1
ATOM 3722 C CA . VAL B 1 91 ? 15.172 6.676 4.734 1 98.69 91 VAL B CA 1
ATOM 3723 C C . VAL B 1 91 ? 15.547 5.199 4.637 1 98.69 91 VAL B C 1
ATOM 3725 O O . VAL B 1 91 ? 16.625 4.797 5.074 1 98.69 91 VAL B O 1
ATOM 3728 N N . ALA B 1 92 ? 14.68 4.375 4.051 1 98.81 92 ALA B N 1
ATOM 3729 C CA . ALA B 1 92 ? 14.969 2.951 3.906 1 98.81 92 ALA B CA 1
ATOM 3730 C C . ALA B 1 92 ? 16.188 2.729 3.01 1 98.81 92 ALA B C 1
ATOM 3732 O O . ALA B 1 92 ? 17.031 1.883 3.303 1 98.81 92 ALA B O 1
ATOM 3733 N N . THR B 1 93 ? 16.234 3.488 1.877 1 98.56 93 THR B N 1
ATOM 3734 C CA . THR B 1 93 ? 17.375 3.365 0.978 1 98.56 93 THR B CA 1
ATOM 3735 C C . THR B 1 93 ? 18.672 3.646 1.719 1 98.56 93 THR B C 1
ATOM 3737 O O . THR B 1 93 ? 19.625 2.877 1.613 1 98.56 93 THR B O 1
ATOM 3740 N N . ALA B 1 94 ? 18.688 4.727 2.486 1 98.75 94 ALA B N 1
ATOM 3741 C CA . ALA B 1 94 ? 19.891 5.07 3.248 1 98.75 94 ALA B CA 1
ATOM 3742 C C . ALA B 1 94 ? 20.188 4.02 4.312 1 98.75 94 ALA B C 1
ATOM 3744 O O . ALA B 1 94 ? 21.312 3.52 4.406 1 98.75 94 ALA B O 1
ATOM 3745 N N . LEU B 1 95 ? 19.219 3.666 5.094 1 98.69 95 LEU B N 1
ATOM 3746 C CA . LEU B 1 95 ? 19.359 2.77 6.234 1 98.69 95 LEU B CA 1
ATOM 3747 C C . LEU B 1 95 ? 19.891 1.409 5.797 1 98.69 95 LEU B C 1
ATOM 3749 O O . LEU B 1 95 ? 20.844 0.893 6.379 1 98.69 95 LEU B O 1
ATOM 3753 N N . TYR B 1 96 ? 19.344 0.815 4.746 1 98.5 96 TYR B N 1
ATOM 3754 C CA . TYR B 1 96 ? 19.672 -0.548 4.344 1 98.5 96 TYR B CA 1
ATOM 3755 C C . TYR B 1 96 ? 20.984 -0.588 3.58 1 98.5 96 TYR B C 1
ATOM 3757 O O . TYR B 1 96 ? 21.562 -1.662 3.365 1 98.5 96 TYR B O 1
ATOM 3765 N N . ALA B 1 97 ? 21.484 0.582 3.186 1 98.19 97 ALA B N 1
ATOM 3766 C CA . ALA B 1 97 ? 22.859 0.654 2.693 1 98.19 97 ALA B CA 1
ATOM 3767 C C . ALA B 1 97 ? 23.859 0.35 3.809 1 98.19 97 ALA B C 1
ATOM 3769 O O . ALA B 1 97 ? 25.016 0.051 3.541 1 98.19 97 ALA B O 1
ATOM 3770 N N . GLY B 1 98 ? 23.391 0.435 5.07 1 97.81 98 GLY B N 1
ATOM 3771 C CA . GLY B 1 98 ? 24.281 0.221 6.195 1 97.81 98 GLY B CA 1
ATOM 3772 C C . GLY B 1 98 ? 23.984 -1.059 6.957 1 97.81 98 GLY B C 1
ATOM 3773 O O . GLY B 1 98 ? 24.672 -1.376 7.934 1 97.81 98 GLY B O 1
ATOM 3774 N N . ILE B 1 99 ? 23 -1.791 6.605 1 97.94 99 ILE B N 1
ATOM 3775 C CA . ILE B 1 99 ? 22.625 -3.045 7.258 1 97.94 99 ILE B CA 1
ATOM 3776 C C . ILE B 1 99 ? 22.984 -4.219 6.344 1 97.94 99 ILE B C 1
ATOM 3778 O O . ILE B 1 99 ? 22.5 -4.289 5.207 1 97.94 99 ILE B O 1
ATOM 3782 N N . GLU B 1 100 ? 23.75 -5.109 6.824 1 97.56 100 GLU B N 1
ATOM 3783 C CA . GLU B 1 100 ? 24.234 -6.234 6.027 1 97.56 100 GLU B CA 1
ATOM 3784 C C . GLU B 1 100 ? 23.078 -7.035 5.441 1 97.56 100 GLU B C 1
ATOM 3786 O O . GLU B 1 100 ? 22.109 -7.332 6.137 1 97.56 100 GLU B O 1
ATOM 3791 N N . GLY B 1 101 ? 23.188 -7.34 4.137 1 95.62 101 GLY B N 1
ATOM 3792 C CA . GLY B 1 101 ? 22.172 -8.133 3.457 1 95.62 101 GLY B CA 1
ATOM 3793 C C . GLY B 1 101 ? 21.797 -7.57 2.1 1 95.62 101 GLY B C 1
ATOM 3794 O O . GLY B 1 101 ? 22.344 -6.559 1.661 1 95.62 101 GLY B O 1
ATOM 3795 N N . PHE B 1 102 ? 20.938 -8.258 1.394 1 95.12 102 PHE B N 1
ATOM 3796 C CA . PHE B 1 102 ? 20.406 -7.852 0.099 1 95.12 102 PHE B CA 1
ATOM 3797 C C . PHE B 1 102 ? 18.984 -7.34 0.235 1 95.12 102 PHE B C 1
ATOM 3799 O O . PHE B 1 102 ? 18.125 -8.039 0.775 1 95.12 102 PHE B O 1
ATOM 3806 N N . THR B 1 103 ? 18.797 -6.133 -0.215 1 96.62 103 THR B N 1
ATOM 3807 C CA . THR B 1 103 ? 17.5 -5.496 -0.028 1 96.62 103 THR B CA 1
ATOM 3808 C C . THR B 1 103 ? 16.938 -5.008 -1.361 1 96.62 103 THR B C 1
ATOM 3810 O O . THR B 1 103 ? 17.656 -4.41 -2.162 1 96.62 103 THR B O 1
ATOM 3813 N N . ALA B 1 104 ? 15.688 -5.328 -1.63 1 96.62 104 ALA B N 1
ATOM 3814 C CA . ALA B 1 104 ? 14.93 -4.738 -2.73 1 96.62 104 ALA B CA 1
ATOM 3815 C C . ALA B 1 104 ? 13.82 -3.826 -2.209 1 96.62 104 ALA B C 1
ATOM 3817 O O . ALA B 1 104 ? 12.938 -4.27 -1.467 1 96.62 104 ALA B O 1
ATOM 3818 N N . ILE B 1 105 ? 13.883 -2.547 -2.543 1 98.06 105 ILE B N 1
ATOM 3819 C CA . ILE B 1 105 ? 12.883 -1.573 -2.127 1 98.06 105 ILE B CA 1
ATOM 3820 C C . ILE B 1 105 ? 12.039 -1.157 -3.33 1 98.06 105 ILE B C 1
ATOM 3822 O O . ILE B 1 105 ? 12.523 -0.466 -4.227 1 98.06 105 ILE B O 1
ATOM 3826 N N . PHE B 1 106 ? 10.773 -1.576 -3.32 1 97.94 106 PHE B N 1
ATOM 3827 C CA . PHE B 1 106 ? 9.867 -1.246 -4.414 1 97.94 106 PHE B CA 1
ATOM 3828 C C . PHE B 1 106 ? 9.219 0.113 -4.188 1 97.94 106 PHE B C 1
ATOM 3830 O O . PHE B 1 106 ? 8.805 0.431 -3.068 1 97.94 106 PHE B O 1
ATOM 3837 N N . MET B 1 107 ? 9.148 0.911 -5.199 1 97.31 107 MET B N 1
ATOM 3838 C CA . MET B 1 107 ? 8.57 2.25 -5.184 1 97.31 107 MET B CA 1
ATOM 3839 C C . MET B 1 107 ? 7.477 2.383 -6.242 1 97.31 107 MET B C 1
ATOM 3841 O O . MET B 1 107 ? 7.625 1.89 -7.359 1 97.31 107 MET B O 1
ATOM 3845 N N . ALA B 1 108 ? 6.406 3.031 -5.859 1 94.38 108 ALA B N 1
ATOM 3846 C CA . ALA B 1 108 ? 5.297 3.221 -6.793 1 94.38 108 ALA B CA 1
ATOM 3847 C C . ALA B 1 108 ? 5.582 4.371 -7.754 1 94.38 108 ALA B C 1
ATOM 3849 O O . ALA B 1 108 ? 6.645 4.992 -7.688 1 94.38 108 ALA B O 1
ATOM 3850 N N . GLU B 1 109 ? 4.672 4.586 -8.664 1 89 109 GLU B N 1
ATOM 3851 C CA . GLU B 1 109 ? 4.867 5.438 -9.828 1 89 109 GLU B CA 1
ATOM 3852 C C . GLU B 1 109 ? 5.215 6.867 -9.422 1 89 109 GLU B C 1
ATOM 3854 O O . GLU B 1 109 ? 6.164 7.453 -9.945 1 89 109 GLU B O 1
ATOM 3859 N N . GLN B 1 110 ? 4.523 7.441 -8.5 1 88.38 110 GLN B N 1
ATOM 3860 C CA . GLN B 1 110 ? 4.738 8.836 -8.117 1 88.38 110 GLN B CA 1
ATOM 3861 C C . GLN B 1 110 ? 6.113 9.023 -7.484 1 88.38 110 GLN B C 1
ATOM 3863 O O . GLN B 1 110 ? 6.812 9.992 -7.785 1 88.38 110 GLN B O 1
ATOM 3868 N N . LEU B 1 111 ? 6.449 8.086 -6.637 1 92.12 111 LEU B N 1
ATOM 3869 C CA . LEU B 1 111 ? 7.734 8.188 -5.953 1 92.12 111 LEU B CA 1
ATOM 3870 C C . LEU B 1 111 ? 8.883 7.973 -6.93 1 92.12 111 LEU B C 1
ATOM 3872 O O . LEU B 1 111 ? 9.938 8.609 -6.809 1 92.12 111 LEU B O 1
ATOM 3876 N N . SER B 1 112 ? 8.695 7.145 -7.883 1 89.88 112 SER B N 1
ATOM 3877 C CA . SER B 1 112 ? 9.75 6.797 -8.828 1 89.88 112 SER B CA 1
ATOM 3878 C C . SER B 1 112 ? 10.141 7.996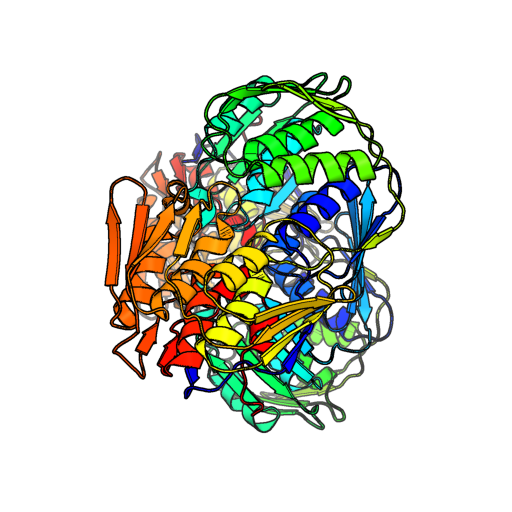 -9.68 1 89.88 112 SER B C 1
ATOM 3880 O O . SER B 1 112 ? 11.227 8.016 -10.273 1 89.88 112 SER B O 1
ATOM 3882 N N . ARG B 1 113 ? 9.305 9.031 -9.711 1 86.38 113 ARG B N 1
ATOM 3883 C CA . ARG B 1 113 ? 9.562 10.227 -10.508 1 86.38 113 ARG B CA 1
ATOM 3884 C C . ARG B 1 113 ? 10.227 11.312 -9.672 1 86.38 113 ARG B C 1
ATOM 3886 O O . ARG B 1 113 ? 10.625 12.352 -10.195 1 86.38 113 ARG B O 1
ATOM 3893 N N . ARG B 1 114 ? 10.391 11.078 -8.43 1 88.5 114 ARG B N 1
ATOM 3894 C CA . ARG B 1 114 ? 10.945 12.078 -7.52 1 88.5 114 ARG B CA 1
ATOM 3895 C C . ARG B 1 114 ? 12.445 11.891 -7.355 1 88.5 114 ARG B C 1
ATOM 3897 O O . ARG B 1 114 ? 12.977 10.805 -7.605 1 88.5 114 ARG B O 1
ATOM 3904 N N . PRO B 1 115 ? 13.117 12.922 -6.883 1 90.5 115 PRO B N 1
ATOM 3905 C CA . PRO B 1 115 ? 14.578 12.875 -6.785 1 90.5 115 PRO B CA 1
ATOM 3906 C C . PRO B 1 115 ? 15.07 11.797 -5.812 1 90.5 115 PRO B C 1
ATOM 3908 O O . PRO B 1 115 ? 14.492 11.633 -4.734 1 90.5 115 PRO B O 1
ATOM 3911 N N . LEU B 1 116 ? 16.094 11.078 -6.258 1 94.69 116 LEU B N 1
ATOM 3912 C CA . LEU B 1 116 ? 16.734 10.07 -5.418 1 94.69 116 LEU B CA 1
ATOM 3913 C C . LEU B 1 116 ? 18.219 9.961 -5.738 1 94.69 116 LEU B C 1
ATOM 3915 O O . LEU B 1 116 ? 18.984 9.375 -4.965 1 94.69 116 LEU B O 1
ATOM 3919 N N . ARG B 1 117 ? 18.672 10.539 -6.828 1 94.75 117 ARG B N 1
ATOM 3920 C CA . ARG B 1 117 ? 20 10.328 -7.395 1 94.75 117 ARG B CA 1
ATOM 3921 C C . ARG B 1 117 ? 21.078 10.781 -6.43 1 94.75 117 ARG B C 1
ATOM 3923 O O . ARG B 1 117 ? 22.078 10.078 -6.23 1 94.75 117 ARG B O 1
ATOM 3930 N N . ASP B 1 118 ? 20.938 11.938 -5.844 1 95.81 118 ASP B N 1
ATOM 3931 C CA . ASP B 1 118 ? 21.953 12.469 -4.938 1 95.81 118 ASP B CA 1
ATOM 3932 C C . ASP B 1 118 ? 22.203 11.508 -3.771 1 95.81 118 ASP B C 1
ATOM 3934 O O . ASP B 1 118 ? 23.344 11.312 -3.357 1 95.81 118 ASP B O 1
ATOM 3938 N N . LEU B 1 119 ? 21.156 10.961 -3.266 1 97.19 119 LEU B N 1
ATOM 3939 C CA . LEU B 1 119 ? 21.266 10.023 -2.152 1 97.19 119 LEU B CA 1
ATOM 3940 C C . LEU B 1 119 ? 21.969 8.742 -2.588 1 97.19 119 LEU B C 1
ATOM 3942 O O . LEU B 1 119 ? 22.875 8.258 -1.902 1 97.19 119 LEU B O 1
ATOM 3946 N N . VAL B 1 120 ? 21.547 8.188 -3.732 1 97.31 120 VAL B N 1
ATOM 3947 C CA . VAL B 1 120 ? 22.141 6.965 -4.266 1 97.31 120 VAL B CA 1
ATOM 3948 C C . VAL B 1 120 ? 23.625 7.168 -4.496 1 97.31 120 VAL B C 1
ATOM 3950 O O . VAL B 1 120 ? 24.438 6.297 -4.172 1 97.31 120 VAL B O 1
ATOM 3953 N N . ASP B 1 121 ? 24.016 8.32 -5.031 1 96.75 121 ASP B N 1
ATOM 3954 C CA . ASP B 1 121 ? 25.406 8.625 -5.32 1 96.75 121 ASP B CA 1
ATOM 3955 C C . ASP B 1 121 ? 26.25 8.617 -4.047 1 96.75 121 ASP B C 1
ATOM 3957 O O . ASP B 1 121 ? 27.344 8.047 -4.02 1 96.75 121 ASP B O 1
ATOM 3961 N N . VAL B 1 122 ? 25.703 9.156 -3.027 1 96.75 122 VAL B N 1
ATOM 3962 C CA . VAL B 1 122 ? 26.438 9.242 -1.765 1 96.75 122 VAL B CA 1
ATOM 3963 C C . VAL B 1 122 ? 26.531 7.855 -1.134 1 96.75 122 VAL B C 1
ATOM 3965 O O . VAL B 1 122 ? 27.562 7.5 -0.555 1 96.75 122 VAL B O 1
ATOM 3968 N N . LEU B 1 123 ? 25.547 7.043 -1.249 1 98 123 LEU B N 1
ATOM 3969 C CA . LEU B 1 123 ? 25.453 5.742 -0.589 1 98 123 LEU B CA 1
ATOM 3970 C C . LEU B 1 123 ? 26.281 4.695 -1.333 1 98 123 LEU B C 1
ATOM 3972 O O . LEU B 1 123 ? 26.594 3.641 -0.779 1 98 123 LEU B O 1
ATOM 3976 N N . SER B 1 124 ? 26.578 5.023 -2.604 1 96.12 124 SER B N 1
ATOM 3977 C CA . SER B 1 124 ? 27.281 4.062 -3.455 1 96.12 124 SER B CA 1
ATOM 3978 C C . SER B 1 124 ? 28.688 3.783 -2.941 1 96.12 124 SER B C 1
ATOM 3980 O O . SER B 1 124 ? 29.297 2.779 -3.309 1 96.12 124 SER B O 1
ATOM 3982 N N . SER B 1 125 ? 29.203 4.641 -2.086 1 94.44 125 SER B N 1
ATOM 3983 C CA . SER B 1 125 ? 30.5 4.414 -1.469 1 94.44 125 SER B CA 1
ATOM 3984 C C . SER B 1 125 ? 30.406 3.398 -0.336 1 94.44 125 SER B C 1
ATOM 3986 O O . SER B 1 125 ? 31.438 2.861 0.108 1 94.44 125 SER B O 1
ATOM 3988 N N . TYR B 1 126 ? 29.219 3.061 0.11 1 96.31 126 TYR B N 1
ATOM 3989 C CA . TYR B 1 126 ? 29.031 2.197 1.271 1 96.31 126 TYR B CA 1
ATOM 3990 C C . TYR B 1 126 ? 28.453 0.85 0.86 1 96.31 126 TYR B C 1
ATOM 3992 O O . TYR B 1 126 ? 28.641 -0.152 1.556 1 96.31 126 TYR B O 1
ATOM 4000 N N . ALA B 1 127 ? 27.656 0.797 -0.21 1 97.31 127 ALA B N 1
ATOM 4001 C CA . ALA B 1 127 ? 26.969 -0.411 -0.664 1 97.31 127 ALA B CA 1
ATOM 4002 C C . ALA B 1 127 ? 26.828 -0.42 -2.184 1 97.31 127 ALA B C 1
ATOM 4004 O O . ALA B 1 127 ? 26.938 0.624 -2.83 1 97.31 127 ALA B O 1
ATOM 4005 N N . ARG B 1 128 ? 26.734 -1.612 -2.764 1 96.06 128 ARG B N 1
ATOM 4006 C CA . ARG B 1 128 ? 26.328 -1.691 -4.164 1 96.06 128 ARG B CA 1
ATOM 4007 C C . ARG B 1 128 ? 24.844 -1.38 -4.328 1 96.06 128 ARG B C 1
ATOM 4009 O O . ARG B 1 128 ? 24 -2.105 -3.811 1 96.06 128 ARG B O 1
ATOM 4016 N N . ILE B 1 129 ? 24.562 -0.343 -5.012 1 96 129 ILE B N 1
ATOM 4017 C CA . ILE B 1 129 ? 23.188 0.097 -5.191 1 96 129 ILE B CA 1
ATOM 4018 C C . ILE B 1 129 ? 22.859 0.195 -6.68 1 96 129 ILE B C 1
ATOM 4020 O O . ILE B 1 129 ? 23.578 0.849 -7.434 1 96 129 ILE B O 1
ATOM 4024 N N . VAL B 1 130 ? 21.797 -0.471 -7.113 1 92.38 130 VAL B N 1
ATOM 4025 C CA . VAL B 1 130 ? 21.281 -0.395 -8.477 1 92.38 130 VAL B CA 1
ATOM 4026 C C . VAL B 1 130 ? 19.875 0.194 -8.461 1 92.38 130 VAL B C 1
ATOM 4028 O O . VAL B 1 130 ? 18.953 -0.386 -7.871 1 92.38 130 VAL B O 1
ATOM 4031 N N . TRP B 1 131 ? 19.797 1.328 -8.984 1 92.44 131 TRP B N 1
ATOM 4032 C CA . TRP B 1 131 ? 18.5 2.01 -9.055 1 92.44 131 TRP B CA 1
ATOM 4033 C C . TRP B 1 131 ? 17.828 1.743 -10.391 1 92.44 131 TRP B C 1
ATOM 4035 O O . TRP B 1 131 ? 18.203 2.316 -11.414 1 92.44 131 TRP B O 1
ATOM 4045 N N . LEU B 1 132 ? 16.781 0.865 -10.367 1 90 132 LEU B N 1
ATOM 4046 C CA . LEU B 1 132 ? 16 0.487 -11.539 1 90 132 LEU B CA 1
ATOM 4047 C C . LEU B 1 132 ? 14.625 1.139 -11.508 1 90 132 LEU B C 1
ATOM 4049 O O . LEU B 1 132 ? 14.219 1.679 -10.477 1 90 132 LEU B O 1
ATOM 4053 N N . PRO B 1 133 ? 13.977 1.115 -12.641 1 89.81 133 PRO B N 1
ATOM 4054 C CA . PRO B 1 133 ? 12.594 1.612 -12.602 1 89.81 133 PRO B CA 1
ATOM 4055 C C . PRO B 1 133 ? 11.711 0.814 -11.656 1 89.81 133 PRO B C 1
ATOM 4057 O O . PRO B 1 133 ? 11.508 -0.387 -11.852 1 89.81 133 PRO B O 1
ATOM 4060 N N . GLY B 1 134 ? 11.32 1.519 -10.656 1 93.19 134 GLY B N 1
ATOM 4061 C CA . GLY B 1 134 ? 10.336 0.934 -9.758 1 93.19 134 GLY B CA 1
ATOM 4062 C C . GLY B 1 134 ? 10.961 0.225 -8.57 1 93.19 134 GLY B C 1
ATOM 4063 O O . GLY B 1 134 ? 10.258 -0.195 -7.648 1 93.19 134 GLY B O 1
ATOM 4064 N N . VAL B 1 135 ? 12.336 -0.006 -8.602 1 95.06 135 VAL B N 1
ATOM 4065 C CA . VAL B 1 135 ? 12.938 -0.754 -7.496 1 95.06 135 VAL B CA 1
ATOM 4066 C C . VAL B 1 135 ? 14.375 -0.291 -7.281 1 95.06 135 VAL B C 1
ATOM 4068 O O . VAL B 1 135 ? 15.086 0.015 -8.242 1 95.06 135 VAL B O 1
ATOM 4071 N N . VAL B 1 136 ? 14.805 -0.178 -6.055 1 95.94 136 VAL B N 1
ATOM 4072 C CA . VAL B 1 136 ? 16.203 0.02 -5.672 1 95.94 136 VAL B CA 1
ATOM 4073 C C . VAL B 1 136 ? 16.75 -1.267 -5.066 1 95.94 136 VAL B C 1
ATOM 4075 O O . VAL B 1 136 ? 16.203 -1.804 -4.109 1 95.94 136 VAL B O 1
ATOM 4078 N N . LEU B 1 137 ? 17.781 -1.807 -5.664 1 94.44 137 LEU B N 1
ATOM 4079 C CA . LEU B 1 137 ? 18.484 -2.977 -5.145 1 94.44 137 LEU B CA 1
ATOM 4080 C C . LEU B 1 137 ? 19.734 -2.566 -4.379 1 94.44 137 LEU B C 1
ATOM 4082 O O . LEU B 1 137 ? 20.531 -1.761 -4.867 1 94.44 137 LEU B O 1
ATOM 4086 N N . ILE B 1 138 ? 19.906 -3.084 -3.164 1 96.25 138 ILE B N 1
ATOM 4087 C CA . ILE B 1 138 ? 21.031 -2.723 -2.311 1 96.25 138 ILE B CA 1
ATOM 4088 C C . ILE B 1 138 ? 21.734 -3.986 -1.813 1 96.25 138 ILE B C 1
ATOM 4090 O O . ILE B 1 138 ? 21.094 -4.879 -1.256 1 96.25 138 ILE B O 1
ATOM 4094 N N . ASP B 1 139 ? 22.953 -4.16 -2.016 1 95.44 139 ASP B N 1
ATOM 4095 C CA . ASP B 1 139 ? 23.828 -5.18 -1.438 1 95.44 139 ASP B CA 1
ATOM 4096 C C . ASP B 1 139 ? 24.844 -4.559 -0.486 1 95.44 139 ASP B C 1
ATOM 4098 O O . ASP B 1 139 ? 25.766 -3.875 -0.923 1 95.44 139 ASP B O 1
ATOM 4102 N N . SER B 1 140 ? 24.625 -4.777 0.807 1 97.12 140 SER B N 1
ATOM 4103 C CA . SER B 1 140 ? 25.438 -4.094 1.807 1 97.12 140 SER B CA 1
ATOM 4104 C C . SER B 1 140 ? 26.188 -5.09 2.688 1 97.12 140 SER B C 1
ATOM 4106 O O . SER B 1 140 ? 25.641 -6.145 3.035 1 97.12 140 SER B O 1
ATOM 4108 N N . SER B 1 141 ? 27.391 -4.766 3.062 1 96.88 141 SER B N 1
ATOM 4109 C CA . SER B 1 141 ? 28.188 -5.523 4.02 1 96.88 141 SER B CA 1
ATOM 4110 C C . SER B 1 141 ? 28.297 -4.797 5.359 1 96.88 141 SER B C 1
ATOM 4112 O O . SER B 1 141 ? 29.109 -5.164 6.211 1 96.88 141 SER B O 1
ATOM 4114 N N . GLY B 1 142 ? 27.453 -3.83 5.566 1 96.38 142 GLY B N 1
ATOM 4115 C CA . GLY B 1 142 ? 27.547 -2.975 6.738 1 96.38 142 GLY B CA 1
ATOM 4116 C C . GLY B 1 142 ? 28.406 -1.742 6.508 1 96.38 142 GLY B C 1
ATOM 4117 O O . GLY B 1 142 ? 29.016 -1.594 5.445 1 96.38 142 GLY B O 1
ATOM 4118 N N . VAL B 1 143 ? 28.328 -0.809 7.484 1 96.94 143 VAL B N 1
ATOM 4119 C CA . VAL B 1 143 ? 29.078 0.437 7.355 1 96.94 143 VAL B CA 1
ATOM 4120 C C . VAL B 1 143 ? 29.797 0.744 8.664 1 96.94 143 VAL B C 1
ATOM 4122 O O . VAL B 1 143 ? 29.219 0.604 9.742 1 96.94 143 VAL B O 1
ATOM 4125 N N . ARG B 1 144 ? 31.094 1.09 8.555 1 96.31 144 ARG B N 1
ATOM 4126 C CA . ARG B 1 144 ? 31.875 1.404 9.734 1 96.31 144 ARG B CA 1
ATOM 4127 C C . ARG B 1 144 ? 31.641 2.84 10.188 1 96.31 144 ARG B C 1
ATOM 4129 O O . ARG B 1 144 ? 31.375 3.088 11.367 1 96.31 144 ARG B O 1
ATOM 4136 N N . ARG B 1 145 ? 31.703 3.721 9.258 1 97.5 145 ARG B N 1
ATOM 4137 C CA . ARG B 1 145 ? 31.531 5.145 9.516 1 97.5 145 ARG B CA 1
ATOM 4138 C C . ARG B 1 145 ? 30.875 5.844 8.336 1 97.5 145 ARG B C 1
ATOM 4140 O O . ARG B 1 145 ? 31.188 5.551 7.18 1 97.5 145 ARG B O 1
ATOM 4147 N N . VAL B 1 146 ? 29.953 6.77 8.617 1 98.06 146 VAL B N 1
ATOM 4148 C CA . VAL B 1 146 ? 29.312 7.57 7.586 1 98.06 146 VAL B CA 1
ATOM 4149 C C . VAL B 1 146 ? 29.969 8.945 7.504 1 98.06 146 VAL B C 1
ATOM 4151 O O . VAL B 1 146 ? 30 9.688 8.484 1 98.06 146 VAL B O 1
ATOM 4154 N N . ASP B 1 147 ? 30.625 9.219 6.465 1 98.12 147 ASP B N 1
ATOM 4155 C CA . ASP B 1 147 ? 31.219 10.523 6.188 1 98.12 147 ASP B CA 1
ATOM 4156 C C . ASP B 1 147 ? 30.844 11.008 4.789 1 98.12 147 ASP B C 1
ATOM 4158 O O . ASP B 1 147 ? 31.469 10.609 3.801 1 98.12 147 ASP B O 1
ATOM 4162 N N . VAL B 1 148 ? 29.828 11.969 4.754 1 97.62 148 VAL B N 1
ATOM 4163 C CA . VAL B 1 148 ? 29.281 12.281 3.438 1 97.62 148 VAL B CA 1
ATOM 4164 C C . VAL B 1 148 ? 28.984 13.781 3.346 1 97.62 148 VAL B C 1
ATOM 4166 O O . VAL B 1 148 ? 28.906 14.461 4.367 1 97.62 148 VAL B O 1
ATOM 4169 N N . LYS B 1 149 ? 28.953 14.234 2.135 1 97.25 149 LYS B N 1
ATOM 4170 C CA . LYS B 1 149 ? 28.438 15.547 1.759 1 97.25 149 LYS B CA 1
ATOM 4171 C C . LYS B 1 149 ? 27.156 15.414 0.957 1 97.25 149 LYS B C 1
ATOM 4173 O O . LYS B 1 149 ? 27.062 14.609 0.03 1 97.25 149 LYS B O 1
ATOM 4178 N N . ILE B 1 150 ? 26.141 16.156 1.398 1 96.81 150 ILE B N 1
ATOM 4179 C CA . ILE B 1 150 ? 24.859 16.031 0.716 1 96.81 150 ILE B CA 1
ATOM 4180 C C . ILE B 1 150 ? 24.203 17.406 0.583 1 96.81 150 ILE B C 1
ATOM 4182 O O . ILE B 1 150 ? 24.344 18.25 1.468 1 96.81 150 ILE B O 1
ATOM 4186 N N . ARG B 1 151 ? 23.5 17.641 -0.512 1 93.56 151 ARG B N 1
ATOM 4187 C CA . ARG B 1 151 ? 22.766 18.875 -0.722 1 93.56 151 ARG B CA 1
ATOM 4188 C C . ARG B 1 151 ? 21.516 18.938 0.154 1 93.56 151 ARG B C 1
ATOM 4190 O O . ARG B 1 151 ? 20.781 17.953 0.257 1 93.56 151 ARG B O 1
ATOM 4197 N N . GLY B 1 152 ? 21.281 20.094 0.733 1 90.62 152 GLY B N 1
ATOM 4198 C CA . GLY B 1 152 ? 20.109 20.297 1.578 1 90.62 152 GLY B CA 1
ATOM 4199 C C . GLY B 1 152 ? 18.984 21.031 0.876 1 90.62 152 GLY B C 1
ATOM 4200 O O . GLY B 1 152 ? 17.906 21.219 1.445 1 90.62 152 GLY B O 1
ATOM 4201 N N . ASP B 1 153 ? 19.172 21.359 -0.39 1 88.25 153 ASP B N 1
ATOM 4202 C CA . ASP B 1 153 ? 18.219 22.219 -1.082 1 88.25 153 ASP B CA 1
ATOM 4203 C C . ASP B 1 153 ? 17.266 21.391 -1.949 1 88.25 153 ASP B C 1
ATOM 4205 O O . ASP B 1 153 ? 16.375 21.938 -2.613 1 88.25 153 ASP B O 1
ATOM 4209 N N . VAL B 1 154 ? 17.422 20.062 -1.928 1 88.06 154 VAL B N 1
ATOM 4210 C CA . VAL B 1 154 ? 16.562 19.188 -2.709 1 88.06 154 VAL B CA 1
ATOM 4211 C C . VAL B 1 154 ? 15.445 18.641 -1.82 1 88.06 154 VAL B C 1
ATOM 4213 O O . VAL B 1 154 ? 14.258 18.844 -2.094 1 88.06 154 VAL B O 1
ATOM 4216 N N . THR B 1 155 ? 15.844 17.969 -0.748 1 89.88 155 THR B N 1
ATOM 4217 C CA . THR B 1 155 ? 14.898 17.453 0.237 1 89.88 155 THR B CA 1
ATOM 4218 C C . THR B 1 155 ? 15.602 17.172 1.563 1 89.88 155 THR B C 1
ATOM 4220 O O . THR B 1 155 ? 16.734 16.672 1.582 1 89.88 155 THR B O 1
ATOM 4223 N N . SER B 1 156 ? 14.961 17.469 2.668 1 92.88 156 SER B N 1
ATOM 4224 C CA . SER B 1 156 ? 15.484 17.188 4.004 1 92.88 156 SER B CA 1
ATOM 4225 C C . SER B 1 156 ? 15.469 15.695 4.305 1 92.88 156 SER B C 1
ATOM 4227 O O . SER B 1 156 ? 16.141 15.242 5.23 1 92.88 156 SER B O 1
ATOM 4229 N N . GLN B 1 157 ? 14.734 14.961 3.516 1 94.75 157 GLN B N 1
ATOM 4230 C CA . GLN B 1 157 ? 14.562 13.531 3.748 1 94.75 157 GLN B CA 1
ATOM 4231 C C . GLN B 1 157 ? 15.859 12.766 3.498 1 94.75 157 GLN B C 1
ATOM 4233 O O . GLN B 1 157 ? 16.094 11.719 4.102 1 94.75 157 GLN B O 1
ATOM 4238 N N . TYR B 1 158 ? 16.75 13.305 2.627 1 96.69 158 TYR B N 1
ATOM 4239 C CA . TYR B 1 158 ? 18.094 12.734 2.457 1 96.69 158 TYR B CA 1
ATOM 4240 C C . TYR B 1 158 ? 18.859 12.734 3.775 1 96.69 158 TYR B C 1
ATOM 4242 O O . TYR B 1 158 ? 19.422 11.719 4.168 1 96.69 158 TYR B O 1
ATOM 4250 N N . ILE B 1 159 ? 18.781 13.883 4.352 1 97.75 159 ILE B N 1
ATOM 4251 C CA . ILE B 1 159 ? 19.547 14.109 5.574 1 97.75 159 ILE B CA 1
ATOM 4252 C C . ILE B 1 159 ? 19 13.219 6.691 1 97.75 159 ILE B C 1
ATOM 4254 O O . ILE B 1 159 ? 19.781 12.562 7.395 1 97.75 159 ILE B O 1
ATOM 4258 N N . SER B 1 160 ? 17.688 13.141 6.848 1 98.19 160 SER B N 1
ATOM 4259 C CA . SER B 1 160 ? 17.078 12.273 7.852 1 98.19 160 SER B CA 1
ATOM 4260 C C . SER B 1 160 ? 17.484 10.82 7.652 1 98.19 160 SER B C 1
ATOM 4262 O O . SER B 1 160 ? 17.781 10.117 8.617 1 98.19 160 SER B O 1
ATOM 4264 N N . GLY B 1 161 ? 17.469 10.383 6.391 1 98.56 161 GLY B N 1
ATOM 4265 C CA . GLY B 1 161 ? 17.906 9.031 6.09 1 98.56 161 GLY B CA 1
ATOM 4266 C C . GLY B 1 161 ? 19.328 8.75 6.5 1 98.56 161 GLY B C 1
ATOM 4267 O O . GLY B 1 161 ? 19.625 7.715 7.098 1 98.56 161 GLY B O 1
ATOM 4268 N N . LEU B 1 162 ? 20.203 9.68 6.191 1 98.69 162 LEU B N 1
ATOM 4269 C CA . LEU B 1 162 ? 21.609 9.539 6.523 1 98.69 162 LEU B CA 1
ATOM 4270 C C . LEU B 1 162 ? 21.828 9.562 8.031 1 98.69 162 LEU B C 1
ATOM 4272 O O . LEU B 1 162 ? 22.719 8.898 8.555 1 98.69 162 LEU B O 1
ATOM 4276 N N . MET B 1 163 ? 21 10.32 8.695 1 98.81 163 MET B N 1
ATOM 4277 C CA . MET B 1 163 ? 21.062 10.344 10.156 1 98.81 163 MET B CA 1
ATOM 4278 C C . MET B 1 163 ? 20.719 8.977 10.734 1 98.81 163 MET B C 1
ATOM 4280 O O . MET B 1 163 ? 21.438 8.461 11.602 1 98.81 163 MET B O 1
ATOM 4284 N N . PHE B 1 164 ? 19.656 8.336 10.289 1 98.81 164 PHE B N 1
ATOM 4285 C CA . PHE B 1 164 ? 19.297 7.004 10.758 1 98.81 164 PHE B CA 1
ATOM 4286 C C . PHE B 1 164 ? 20.375 5.988 10.406 1 98.81 164 PHE B C 1
ATOM 4288 O O . PHE B 1 164 ? 20.703 5.113 11.211 1 98.81 164 PHE B O 1
ATOM 4295 N N . LEU B 1 165 ? 20.922 6.117 9.156 1 98.69 165 LEU B N 1
ATOM 4296 C CA . LEU B 1 165 ? 22.047 5.27 8.758 1 98.69 165 LEU B CA 1
ATOM 4297 C C . LEU B 1 165 ? 23.188 5.391 9.75 1 98.69 165 LEU B C 1
ATOM 4299 O O . LEU B 1 165 ? 23.797 4.383 10.125 1 98.69 165 LEU B O 1
ATOM 4303 N N . SER B 1 166 ? 23.484 6.586 10.188 1 98.75 166 SER B N 1
ATOM 4304 C CA . SER B 1 166 ? 24.609 6.871 11.078 1 98.75 166 SER B CA 1
ATOM 4305 C C . SER B 1 166 ? 24.422 6.203 12.438 1 98.75 166 SER B C 1
ATOM 4307 O O . SER B 1 166 ? 25.391 5.852 13.109 1 98.75 166 SER B O 1
ATOM 4309 N N . THR B 1 167 ? 23.172 5.977 12.891 1 98.56 167 THR B N 1
ATOM 4310 C CA . THR B 1 167 ? 22.906 5.367 14.195 1 98.56 167 THR B CA 1
ATOM 4311 C C . THR B 1 167 ? 23.281 3.885 14.18 1 98.56 167 THR B C 1
ATOM 4313 O O . THR B 1 167 ? 23.453 3.273 15.234 1 98.56 167 THR B O 1
ATOM 4316 N N . VAL B 1 168 ? 23.328 3.262 12.961 1 97.44 168 VAL B N 1
ATOM 4317 C CA . VAL B 1 168 ? 23.609 1.833 12.898 1 97.44 168 VAL B CA 1
ATOM 4318 C C . VAL B 1 168 ? 25.062 1.613 12.461 1 97.44 168 VAL B C 1
ATOM 4320 O O . VAL B 1 168 ? 25.531 0.476 12.406 1 97.44 168 VAL B O 1
ATOM 4323 N N . ALA B 1 169 ? 25.766 2.73 12.109 1 97.75 169 ALA B N 1
ATOM 4324 C CA . ALA B 1 169 ? 27.188 2.648 11.773 1 97.75 169 ALA B CA 1
ATOM 4325 C C . ALA B 1 169 ? 28.031 2.412 13.023 1 97.75 169 ALA B C 1
ATOM 4327 O O . ALA B 1 169 ? 27.75 2.977 14.086 1 97.75 169 ALA B O 1
ATOM 4328 N N . GLU B 1 170 ? 29.078 1.698 12.898 1 96.31 170 GLU B N 1
ATOM 4329 C CA . GLU B 1 170 ? 29.922 1.332 14.031 1 96.31 170 GLU B CA 1
ATOM 4330 C C . GLU B 1 170 ? 30.516 2.57 14.695 1 96.31 170 GLU B C 1
ATOM 4332 O O . GLU B 1 170 ? 30.609 2.641 15.922 1 96.31 170 GLU B O 1
ATOM 4337 N N . GLU B 1 171 ? 30.922 3.551 13.914 1 97.69 171 GLU B N 1
ATOM 4338 C CA . GLU B 1 171 ? 31.609 4.723 14.43 1 97.69 171 GLU B CA 1
ATOM 4339 C C . GLU B 1 171 ? 30.781 5.984 14.258 1 97.69 171 GLU B C 1
ATOM 4341 O O . GLU B 1 171 ? 31.297 7.098 14.32 1 97.69 171 GLU B O 1
ATOM 4346 N N . GLY B 1 172 ? 29.516 5.793 13.961 1 98.06 172 GLY B N 1
ATOM 4347 C CA . GLY B 1 172 ? 28.641 6.949 13.805 1 98.06 172 GLY B CA 1
ATOM 4348 C C . GLY B 1 172 ? 28.828 7.656 12.469 1 98.06 172 GLY B C 1
ATOM 4349 O O . GLY B 1 172 ? 29.203 7.031 11.477 1 98.06 172 GLY B O 1
ATOM 4350 N N . GLY B 1 173 ? 28.359 8.977 12.445 1 98.25 173 GLY B N 1
ATOM 4351 C CA . GLY B 1 173 ? 28.406 9.641 11.156 1 98.25 173 GLY B CA 1
ATOM 4352 C C . GLY B 1 173 ? 28.656 11.141 11.273 1 98.25 173 GLY B C 1
ATOM 4353 O O . GLY B 1 173 ? 28.422 11.734 12.32 1 98.25 173 GLY B O 1
ATOM 4354 N N . ARG B 1 174 ? 29.25 11.633 10.211 1 98.5 174 ARG B N 1
ATOM 4355 C CA . ARG B 1 174 ? 29.438 13.055 9.938 1 98.5 174 ARG B CA 1
ATOM 4356 C C . ARG B 1 174 ? 28.797 13.445 8.609 1 98.5 174 ARG B C 1
ATOM 4358 O O . ARG B 1 174 ? 29.25 13.016 7.547 1 98.5 174 ARG B O 1
ATOM 4365 N N . ILE B 1 175 ? 27.75 14.266 8.664 1 98.56 175 ILE B N 1
ATOM 4366 C CA . ILE B 1 175 ? 27 14.656 7.477 1 98.56 175 ILE B CA 1
ATOM 4367 C C . ILE B 1 175 ? 27.172 16.156 7.223 1 98.56 175 ILE B C 1
ATOM 4369 O O . ILE B 1 175 ? 26.672 16.984 7.984 1 98.56 175 ILE B O 1
ATOM 4373 N N . GLU B 1 176 ? 27.844 16.469 6.191 1 98.31 176 GLU B N 1
ATOM 4374 C CA . GLU B 1 176 ? 27.984 17.859 5.785 1 98.31 176 GLU B CA 1
ATOM 4375 C C . GLU B 1 176 ? 26.875 18.25 4.809 1 98.31 176 GLU B C 1
ATOM 4377 O O . GLU B 1 176 ? 26.781 17.703 3.713 1 98.31 176 GLU B O 1
ATOM 4382 N N . VAL B 1 177 ? 26.094 19.172 5.223 1 97.31 177 VAL B N 1
ATOM 4383 C CA . VAL B 1 177 ? 24.969 19.609 4.398 1 97.31 177 VAL B CA 1
ATOM 4384 C C . VAL B 1 177 ? 25.375 20.859 3.604 1 97.31 177 VAL B C 1
ATOM 4386 O O . VAL B 1 177 ? 25.797 21.859 4.18 1 97.31 177 VAL B O 1
ATOM 4389 N N . THR B 1 178 ? 25.188 20.797 2.311 1 95.38 178 THR B N 1
ATOM 4390 C CA . THR B 1 178 ? 25.547 21.922 1.445 1 95.38 178 THR B CA 1
ATOM 4391 C C . THR B 1 178 ? 24.312 22.594 0.874 1 95.38 178 THR B C 1
ATOM 4393 O O . THR B 1 178 ? 23.234 21.984 0.827 1 95.38 178 THR B O 1
ATOM 4396 N N . GLY B 1 179 ? 24.422 23.812 0.51 1 89.44 179 GLY B N 1
ATOM 4397 C CA . GLY B 1 179 ? 23.312 24.562 -0.064 1 89.44 179 GLY B CA 1
ATOM 4398 C C . GLY B 1 179 ? 22.344 25.062 0.976 1 89.44 179 GLY B C 1
ATOM 4399 O O . GLY B 1 179 ? 22.625 25.031 2.174 1 89.44 179 GLY B O 1
ATOM 4400 N N . GLU B 1 180 ? 21.234 25.609 0.509 1 86.5 180 GLU B N 1
ATOM 4401 C CA . GLU B 1 180 ? 20.203 26.156 1.395 1 86.5 180 GLU B CA 1
ATOM 4402 C C . GLU B 1 180 ? 19.5 25.062 2.174 1 86.5 180 GLU B C 1
ATOM 4404 O O . GLU B 1 180 ? 19.188 24 1.627 1 86.5 180 GLU B O 1
ATOM 4409 N N . ARG B 1 181 ? 19.266 25.375 3.455 1 84.31 181 ARG B N 1
ATOM 4410 C CA . ARG B 1 181 ? 18.531 24.438 4.316 1 84.31 181 ARG B CA 1
ATOM 4411 C C . ARG B 1 181 ? 17.031 24.547 4.082 1 84.31 181 ARG B C 1
ATOM 4413 O O . ARG B 1 181 ? 16.422 25.578 4.398 1 84.31 181 ARG B O 1
ATOM 4420 N N . LYS B 1 182 ? 16.516 23.531 3.449 1 82.62 182 LYS B N 1
ATOM 4421 C CA . LYS B 1 182 ? 15.062 23.469 3.23 1 82.62 182 LYS B CA 1
ATOM 4422 C C . LYS B 1 182 ? 14.398 22.5 4.199 1 82.62 182 LYS B C 1
ATOM 4424 O O . LYS B 1 182 ? 14.914 21.406 4.438 1 82.62 182 LYS B O 1
ATOM 4429 N N . SER B 1 183 ? 13.25 22.859 4.781 1 87.94 183 SER B N 1
ATOM 4430 C CA . SER B 1 183 ? 12.461 22.016 5.676 1 87.94 183 SER B CA 1
ATOM 4431 C C . SER B 1 183 ? 13.32 21.484 6.824 1 87.94 183 SER B C 1
ATOM 4433 O O . SER B 1 183 ? 13.258 20.297 7.148 1 87.94 183 SER B O 1
ATOM 4435 N N . TRP B 1 184 ? 14.172 22.312 7.387 1 90.44 184 TRP B N 1
ATOM 4436 C CA . TRP B 1 184 ? 15.156 21.938 8.398 1 90.44 184 TRP B CA 1
ATOM 4437 C C . TRP B 1 184 ? 14.469 21.438 9.664 1 90.44 184 TRP B C 1
ATOM 4439 O O . TRP B 1 184 ? 15.055 20.672 10.43 1 90.44 184 TRP B O 1
ATOM 4449 N N . GLN B 1 185 ? 13.211 21.844 9.859 1 88.44 185 GLN B N 1
ATOM 4450 C CA . GLN B 1 185 ? 12.461 21.422 11.039 1 88.44 185 GLN B CA 1
ATOM 4451 C C . GLN B 1 185 ? 12.344 19.891 11.086 1 88.44 185 GLN B C 1
ATOM 4453 O O . GLN B 1 185 ? 12.281 19.312 12.164 1 88.44 185 GLN B O 1
ATOM 4458 N N . TYR B 1 186 ? 12.312 19.281 9.969 1 92.5 186 TYR B N 1
ATOM 4459 C CA . TYR B 1 186 ? 12.18 17.844 9.93 1 92.5 186 TYR B CA 1
ATOM 4460 C C . TYR B 1 186 ? 13.508 17.156 10.242 1 92.5 186 TYR B C 1
ATOM 4462 O O . TYR B 1 186 ? 13.531 16.047 10.781 1 92.5 186 TYR B O 1
ATOM 4470 N N . VAL B 1 187 ? 14.633 17.781 9.867 1 95.06 187 VAL B N 1
ATOM 4471 C CA . VAL B 1 187 ? 15.953 17.312 10.281 1 95.06 187 VAL B CA 1
ATOM 4472 C C . VAL B 1 187 ? 16.094 17.391 11.797 1 95.06 187 VAL B C 1
ATOM 4474 O O . VAL B 1 187 ? 16.562 16.453 12.445 1 95.06 187 VAL B O 1
ATOM 4477 N N . GLU B 1 188 ? 15.633 18.516 12.289 1 94.12 188 GLU B N 1
ATOM 4478 C CA . GLU B 1 188 ? 15.641 18.703 13.742 1 94.12 188 GLU B CA 1
ATOM 4479 C C . GLU B 1 188 ? 14.773 17.656 14.43 1 94.12 188 GLU B C 1
ATOM 4481 O O . GLU B 1 188 ? 15.148 17.109 15.477 1 94.12 188 GLU B O 1
ATOM 4486 N N . ALA B 1 189 ? 13.617 17.391 13.883 1 94.88 189 ALA B N 1
ATOM 4487 C CA . ALA B 1 189 ? 12.727 16.375 14.43 1 94.88 189 ALA B CA 1
ATOM 4488 C C . ALA B 1 189 ? 13.406 15.008 14.477 1 94.88 189 ALA B C 1
ATOM 4490 O O . ALA B 1 189 ? 13.266 14.266 15.453 1 94.88 189 ALA B O 1
ATOM 4491 N N . THR B 1 190 ? 14.141 14.688 13.422 1 97.88 190 THR B N 1
ATOM 4492 C CA . THR B 1 190 ? 14.883 13.43 13.398 1 97.88 190 THR B CA 1
ATOM 4493 C C . THR B 1 190 ? 15.93 13.398 14.508 1 97.88 190 THR B C 1
ATOM 4495 O O . THR B 1 190 ? 16.078 12.391 15.203 1 97.88 190 THR B O 1
ATOM 4498 N N . GLY B 1 191 ? 16.656 14.547 14.648 1 98.12 191 GLY B N 1
ATOM 4499 C CA . GLY B 1 191 ? 17.609 14.641 15.727 1 98.12 191 GLY B CA 1
ATOM 4500 C C . GLY B 1 191 ? 16.984 14.469 17.094 1 98.12 191 GLY B C 1
ATOM 4501 O O . GLY B 1 191 ? 17.531 13.766 17.953 1 98.12 191 GLY B O 1
ATOM 4502 N N . ASP B 1 192 ? 15.859 15.086 17.297 1 97.19 192 ASP B N 1
ATOM 4503 C CA . ASP B 1 192 ? 15.141 14.977 18.562 1 97.19 192 ASP B CA 1
ATOM 4504 C C . ASP B 1 192 ? 14.766 13.523 18.859 1 97.19 192 ASP B C 1
ATOM 4506 O O . ASP B 1 192 ? 14.922 13.055 19.984 1 97.19 192 ASP B O 1
ATOM 4510 N N . VAL B 1 193 ? 14.273 12.836 17.891 1 98.25 193 VAL B N 1
ATOM 4511 C CA . VAL B 1 193 ? 13.867 11.445 18.047 1 98.25 193 VAL B CA 1
ATOM 4512 C C . VAL B 1 193 ? 15.078 10.594 18.406 1 98.25 193 VAL B C 1
ATOM 4514 O O . VAL B 1 193 ? 15.016 9.758 19.312 1 98.25 193 VAL B O 1
ATOM 4517 N N . ILE B 1 194 ? 16.203 10.812 17.688 1 98.81 194 ILE B N 1
ATOM 4518 C CA . ILE B 1 194 ? 17.422 10.062 17.969 1 98.81 194 ILE B CA 1
ATOM 4519 C C . ILE B 1 194 ? 17.859 10.289 19.422 1 98.81 194 ILE B C 1
ATOM 4521 O O . ILE B 1 194 ? 18.219 9.344 20.125 1 98.81 194 ILE B O 1
ATOM 4525 N N . ARG B 1 195 ? 17.734 11.5 19.906 1 98.69 195 ARG B N 1
ATOM 4526 C CA . ARG B 1 195 ? 18.109 11.828 21.281 1 98.69 195 ARG B CA 1
ATOM 4527 C C . ARG B 1 195 ? 17.141 11.195 22.281 1 98.69 195 ARG B C 1
ATOM 4529 O O . ARG B 1 195 ? 17.562 10.719 23.328 1 98.69 195 ARG B O 1
ATOM 4536 N N . ILE B 1 196 ? 15.836 11.172 22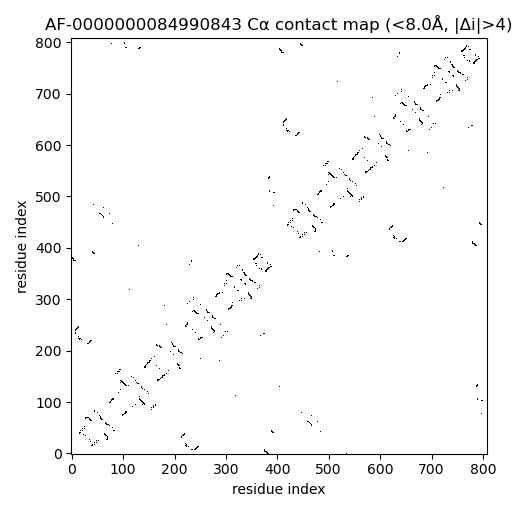 1 98.44 196 ILE B N 1
ATOM 4537 C CA . ILE B 1 196 ? 14.828 10.531 22.844 1 98.44 196 ILE B CA 1
ATOM 4538 C C . ILE B 1 196 ? 15.18 9.062 23.047 1 98.44 196 ILE B C 1
ATOM 4540 O O . ILE B 1 196 ? 14.961 8.5 24.125 1 98.44 196 ILE B O 1
ATOM 4544 N N . PHE B 1 197 ? 15.727 8.492 22.016 1 98.81 197 PHE B N 1
ATOM 4545 C CA . PHE B 1 197 ? 16.094 7.078 22.062 1 98.81 197 PHE B CA 1
ATOM 4546 C C . PHE B 1 197 ? 17.5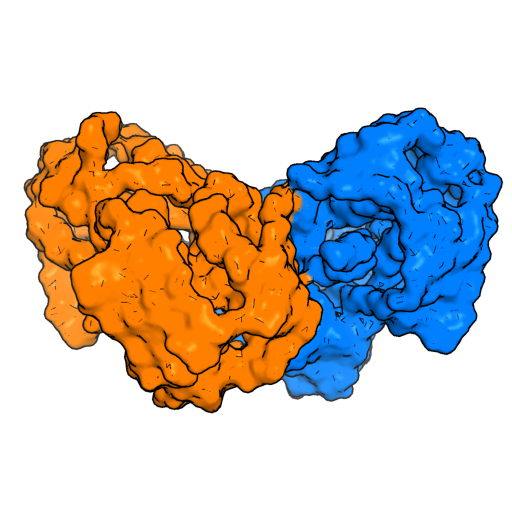16 6.902 22.578 1 98.81 197 PHE B C 1
ATOM 4548 O O . PHE B 1 197 ? 18.125 5.848 22.391 1 98.81 197 PHE B O 1
ATOM 4555 N N . GLY B 1 198 ? 18.156 7.945 23.094 1 98.44 198 GLY B N 1
ATOM 4556 C CA . GLY B 1 198 ? 19.422 7.832 23.812 1 98.44 198 GLY B CA 1
ATOM 4557 C C . GLY B 1 198 ? 20.625 8.023 22.906 1 98.44 198 GLY B C 1
ATOM 4558 O O . GLY B 1 198 ? 21.766 7.926 23.375 1 98.44 198 GLY B O 1
ATOM 4559 N N . GLY B 1 199 ? 20.438 8.281 21.609 1 98.56 199 GLY B N 1
ATOM 4560 C CA . GLY B 1 199 ? 21.531 8.562 20.703 1 98.56 199 GLY B CA 1
ATOM 4561 C C . GLY B 1 199 ? 22.016 9.992 20.766 1 98.56 199 GLY B C 1
ATOM 4562 O O . GLY B 1 199 ? 21.516 10.789 21.562 1 98.56 199 GLY B O 1
ATOM 4563 N N . GLN B 1 200 ? 23.047 10.242 19.906 1 98.31 200 GLN B N 1
ATOM 4564 C CA . GLN B 1 200 ? 23.578 11.594 19.781 1 98.31 200 GLN B CA 1
ATOM 4565 C C . GLN B 1 200 ? 23.266 12.188 18.422 1 98.31 200 GLN B C 1
ATOM 4567 O O . GLN B 1 200 ? 23.344 11.484 17.406 1 98.31 200 GLN B O 1
ATOM 4572 N N . ALA B 1 201 ? 22.859 13.359 18.391 1 98.5 201 ALA B N 1
ATOM 4573 C CA . ALA B 1 201 ? 22.641 14.141 17.172 1 98.5 201 ALA B CA 1
ATOM 4574 C C . ALA B 1 201 ? 22.891 15.625 17.422 1 98.5 201 ALA B C 1
ATOM 4576 O O . ALA B 1 201 ? 22.062 16.312 18 1 98.5 201 ALA B O 1
ATOM 4577 N N . GLU B 1 202 ? 24 16.062 16.906 1 97.81 202 GLU B N 1
ATOM 4578 C CA . GLU B 1 202 ? 24.422 17.438 17.125 1 97.81 202 GLU B CA 1
ATOM 4579 C C . GLU B 1 202 ? 24.688 18.156 15.805 1 97.81 202 GLU B C 1
ATOM 4581 O O . GLU B 1 202 ? 25.234 17.562 14.875 1 97.81 202 GLU B O 1
ATOM 4586 N N . VAL B 1 203 ? 24.25 19.359 15.766 1 94.88 203 VAL B N 1
ATOM 4587 C CA . VAL B 1 203 ? 24.453 20.172 14.578 1 94.88 203 VAL B CA 1
ATOM 4588 C C . VAL B 1 203 ? 25.453 21.297 14.883 1 94.88 203 VAL B C 1
ATOM 4590 O O . VAL B 1 203 ? 25.234 22.078 15.812 1 94.88 203 VAL B O 1
ATOM 4593 N N . GLU B 1 204 ? 26.531 21.359 14.203 1 93.81 204 GLU B N 1
ATOM 4594 C CA . GLU B 1 204 ? 27.516 22.438 14.242 1 93.81 204 GLU B CA 1
ATOM 4595 C C . GLU B 1 204 ? 27.703 23.078 12.859 1 93.81 204 GLU B C 1
ATOM 4597 O O . GLU B 1 204 ? 28.312 22.469 11.977 1 93.81 204 GLU B O 1
ATOM 4602 N N . ASP B 1 205 ? 27.188 24.281 12.711 1 90.5 205 ASP B N 1
ATOM 4603 C CA . ASP B 1 205 ? 27.188 24.953 11.414 1 90.5 205 ASP B CA 1
ATOM 4604 C C . ASP B 1 205 ? 26.422 24.141 10.375 1 90.5 205 ASP B C 1
ATOM 4606 O O . ASP B 1 205 ? 25.219 23.938 10.508 1 90.5 205 ASP B O 1
ATOM 4610 N N . ASN B 1 206 ? 27.156 23.594 9.422 1 92.69 206 ASN B N 1
ATOM 4611 C CA . ASN B 1 206 ? 26.5 22.844 8.359 1 92.69 206 ASN B CA 1
ATOM 4612 C C . ASN B 1 206 ? 26.781 21.359 8.461 1 92.69 206 ASN B C 1
ATOM 4614 O O . ASN B 1 206 ? 26.531 20.609 7.52 1 92.69 206 ASN B O 1
ATOM 4618 N N . VAL B 1 207 ? 27.281 21 9.688 1 97.69 207 VAL B N 1
ATOM 4619 C CA . VAL B 1 207 ? 27.656 19.594 9.859 1 97.69 207 VAL B CA 1
ATOM 4620 C C . VAL B 1 207 ? 26.812 18.969 10.977 1 97.69 207 VAL B C 1
ATOM 4622 O O . VAL B 1 207 ? 26.641 19.578 12.039 1 97.69 207 VAL B O 1
ATOM 4625 N N . ILE B 1 208 ? 26.297 17.766 10.703 1 98.5 208 ILE B N 1
ATOM 4626 C CA . ILE B 1 208 ? 25.531 17 11.68 1 98.5 208 ILE B CA 1
ATOM 4627 C C . ILE B 1 208 ? 26.344 15.789 12.125 1 98.5 208 ILE B C 1
ATOM 4629 O O . ILE B 1 208 ? 26.75 14.977 11.297 1 98.5 208 ILE B O 1
ATOM 4633 N N . TYR B 1 209 ? 26.594 15.664 13.398 1 98.62 209 TYR B N 1
ATOM 4634 C CA . TYR B 1 209 ? 27.234 14.492 13.992 1 98.62 209 TYR B CA 1
ATOM 4635 C C . TYR B 1 209 ? 26.188 13.586 14.641 1 98.62 209 TYR B C 1
ATOM 4637 O O . TYR B 1 209 ? 25.391 14.031 15.461 1 98.62 209 TYR B O 1
ATOM 4645 N N . VAL B 1 210 ? 26.188 12.336 14.219 1 98.81 210 VAL B N 1
ATOM 4646 C CA . VAL B 1 210 ? 25.203 11.391 14.734 1 98.81 210 VAL B CA 1
ATOM 4647 C C . VAL B 1 210 ? 25.906 10.117 15.203 1 98.81 210 VAL B C 1
ATOM 4649 O O . VAL B 1 210 ? 26.844 9.641 14.562 1 98.81 210 VAL B O 1
ATOM 4652 N N . ARG B 1 211 ? 25.469 9.578 16.391 1 97.69 211 ARG B N 1
ATOM 4653 C CA . ARG B 1 211 ? 26.016 8.32 16.906 1 97.69 211 ARG B CA 1
ATOM 4654 C C . ARG B 1 211 ? 24.969 7.535 17.688 1 97.69 211 ARG B C 1
ATOM 4656 O O . ARG B 1 211 ? 24.219 8.109 18.469 1 97.69 211 ARG B O 1
ATOM 4663 N N . GLY B 1 212 ? 24.797 6.184 17.359 1 95.62 212 GLY B N 1
ATOM 4664 C CA . GLY B 1 212 ? 24.047 5.254 18.188 1 95.62 212 GLY B CA 1
ATOM 4665 C C . GLY B 1 212 ? 24.859 4.648 19.297 1 95.62 212 GLY B C 1
ATOM 4666 O O . GLY B 1 212 ? 25.891 5.211 19.703 1 95.62 212 GLY B O 1
ATOM 4667 N N . PRO B 1 213 ? 24.531 3.6 19.891 1 96.94 213 PRO B N 1
ATOM 4668 C CA . PRO B 1 213 ? 23.312 2.836 19.609 1 96.94 213 PRO B CA 1
ATOM 4669 C C . PRO B 1 213 ? 22.062 3.492 20.188 1 96.94 213 PRO B C 1
ATOM 4671 O O . PRO B 1 213 ? 22.156 4.383 21.031 1 96.94 213 PRO B O 1
ATOM 4674 N N . LEU B 1 214 ? 20.906 3.107 19.688 1 98.69 214 LEU B N 1
ATOM 4675 C CA . LEU B 1 214 ? 19.641 3.6 20.203 1 98.69 214 LEU B CA 1
ATOM 4676 C C . LEU B 1 214 ? 19.078 2.652 21.266 1 98.69 214 LEU B C 1
ATOM 4678 O O . LEU B 1 214 ? 19.328 1.445 21.219 1 98.69 214 LEU B O 1
ATOM 4682 N N . LYS B 1 215 ? 18.406 3.191 22.234 1 98.75 215 LYS B N 1
ATOM 4683 C CA . LYS B 1 215 ? 17.734 2.455 23.297 1 98.75 215 LYS B CA 1
ATOM 4684 C C . LYS B 1 215 ? 16.281 2.908 23.453 1 98.75 215 LYS B C 1
ATOM 4686 O O . LYS B 1 215 ? 15.992 4.105 23.406 1 98.75 215 LYS B O 1
ATOM 4691 N N . SER B 1 216 ? 15.43 1.897 23.641 1 98.81 216 SER B N 1
ATOM 4692 C CA . SER B 1 216 ? 14 2.182 23.703 1 98.81 216 SER B CA 1
ATOM 4693 C C . SER B 1 216 ? 13.664 3.033 24.938 1 98.81 216 SER B C 1
ATOM 4695 O O . SER B 1 216 ? 14.133 2.758 26.031 1 98.81 216 SER B O 1
ATOM 4697 N N . PRO B 1 217 ? 12.859 4.027 24.75 1 98.62 217 PRO B N 1
ATOM 4698 C CA . PRO B 1 217 ? 12.328 4.758 25.906 1 98.62 217 PRO B CA 1
ATOM 4699 C C . PRO B 1 217 ? 11.102 4.082 26.531 1 98.62 217 PRO B C 1
ATOM 4701 O O . PRO B 1 217 ? 10.477 4.637 27.422 1 98.62 217 PRO B O 1
ATOM 4704 N N . GLY B 1 218 ? 10.719 2.939 26.094 1 98.5 218 GLY B N 1
ATOM 4705 C CA . GLY B 1 218 ? 9.586 2.199 26.625 1 98.5 218 GLY B CA 1
ATOM 4706 C C . GLY B 1 218 ? 8.281 2.516 25.922 1 98.5 218 GLY B C 1
ATOM 4707 O O . GLY B 1 218 ? 7.676 1.638 25.297 1 98.5 218 GLY B O 1
ATOM 4708 N N . ARG B 1 219 ? 7.801 3.715 26.141 1 98.12 219 ARG B N 1
ATOM 4709 C CA . ARG B 1 219 ? 6.555 4.156 25.516 1 98.12 219 ARG B CA 1
ATOM 4710 C C . ARG B 1 219 ? 6.684 5.578 24.984 1 98.12 219 ARG B C 1
ATOM 4712 O O . ARG B 1 219 ? 7.297 6.438 25.625 1 98.12 219 ARG B O 1
ATOM 4719 N N . LEU B 1 220 ? 6.152 5.816 23.797 1 97.69 220 LEU B N 1
ATOM 4720 C CA . LEU B 1 220 ? 6.145 7.141 23.188 1 97.69 220 LEU B CA 1
ATOM 4721 C C . LEU B 1 220 ? 4.746 7.5 22.703 1 97.69 220 LEU B C 1
ATOM 4723 O O . LEU B 1 220 ? 4.125 6.73 21.953 1 97.69 220 LEU B O 1
ATOM 4727 N N . ALA B 1 221 ? 4.305 8.641 23.094 1 96.56 221 ALA B N 1
ATOM 4728 C CA . ALA B 1 221 ? 3.051 9.172 22.578 1 96.56 221 ALA B CA 1
ATOM 4729 C C . ALA B 1 221 ? 3.283 9.961 21.297 1 96.56 221 ALA B C 1
ATOM 4731 O O . ALA B 1 221 ? 4.152 10.836 21.234 1 96.56 221 ALA B O 1
ATOM 4732 N N . VAL B 1 222 ? 2.557 9.602 20.266 1 96.81 222 VAL B N 1
ATOM 4733 C CA . VAL B 1 222 ? 2.633 10.352 19.016 1 96.81 222 VAL B CA 1
ATOM 4734 C C . VAL B 1 222 ? 1.872 11.672 19.156 1 96.81 222 VAL B C 1
ATOM 4736 O O . VAL B 1 222 ? 0.695 11.68 19.531 1 96.81 222 VAL B O 1
ATOM 4739 N N . PRO B 1 223 ? 2.535 12.773 18.938 1 95.88 223 PRO B N 1
ATOM 4740 C CA . PRO B 1 223 ? 1.834 14.055 19.031 1 95.88 223 PRO B CA 1
ATOM 4741 C C . PRO B 1 223 ? 0.814 14.258 17.922 1 95.88 223 PRO B C 1
ATOM 4743 O O . PRO B 1 223 ? 0.811 13.508 16.938 1 95.88 223 PRO B O 1
ATOM 4746 N N . GLY B 1 224 ? -0.041 15.227 18.141 1 96.12 224 GLY B N 1
ATOM 4747 C CA . GLY B 1 224 ? -0.97 15.602 17.078 1 96.12 224 GLY B CA 1
ATOM 4748 C C . GLY B 1 224 ? -0.293 16.281 15.898 1 96.12 224 GLY B C 1
ATOM 4749 O O . GLY B 1 224 ? 0.782 16.859 16.047 1 96.12 224 GLY B O 1
ATOM 4750 N N . ASP B 1 225 ? -0.922 16.219 14.719 1 96.5 225 ASP B N 1
ATOM 4751 C CA . ASP B 1 225 ? -0.374 16.766 13.477 1 96.5 225 ASP B CA 1
ATOM 4752 C C . ASP B 1 225 ? -0.909 18.156 13.195 1 96.5 225 ASP B C 1
ATOM 4754 O O . ASP B 1 225 ? -2.059 18.328 12.789 1 96.5 225 ASP B O 1
ATOM 4758 N N . TYR B 1 226 ? -0.099 19.141 13.289 1 95.44 226 TYR B N 1
ATOM 4759 C CA . TYR B 1 226 ? -0.519 20.516 13.047 1 95.44 226 TYR B CA 1
ATOM 4760 C C . TYR B 1 226 ? -0.839 20.734 11.57 1 95.44 226 TYR B C 1
ATOM 4762 O O . TYR B 1 226 ? -1.797 21.438 11.234 1 95.44 226 TYR B O 1
ATOM 4770 N N . SER B 1 227 ? -0.029 20.125 10.703 1 95.88 227 SER B N 1
ATOM 4771 C CA . SER B 1 227 ? -0.207 20.359 9.273 1 95.88 227 SER B CA 1
ATOM 4772 C C . SER B 1 227 ? -1.55 19.812 8.797 1 95.88 227 SER B C 1
ATOM 4774 O O . SER B 1 227 ? -2.232 20.453 7.992 1 95.88 227 SER B O 1
ATOM 4776 N N . LEU B 1 228 ? -1.921 18.656 9.273 1 96.31 228 LEU B N 1
ATOM 4777 C CA . LEU B 1 228 ? -3.207 18.078 8.906 1 96.31 228 LEU B CA 1
ATOM 4778 C C . LEU B 1 228 ? -4.352 18.797 9.602 1 96.31 228 LEU B C 1
ATOM 4780 O O . LEU B 1 228 ? -5.395 19.062 8.992 1 96.31 228 LEU B O 1
ATOM 4784 N N . SER B 1 229 ? -4.156 19.172 10.859 1 96.12 229 SER B N 1
ATOM 4785 C CA . SER B 1 229 ? -5.172 19.891 11.633 1 96.12 229 SER B CA 1
ATOM 4786 C C . SER B 1 229 ? -5.434 21.266 11.047 1 96.12 229 SER B C 1
ATOM 4788 O O . SER B 1 229 ? -6.5 21.844 11.266 1 96.12 229 SER B O 1
ATOM 4790 N N . ALA B 1 230 ? -4.461 21.781 10.336 1 97.25 230 ALA B N 1
ATOM 4791 C CA . ALA B 1 230 ? -4.598 23.109 9.719 1 97.25 230 ALA B CA 1
ATOM 4792 C C . ALA B 1 230 ? -5.816 23.156 8.805 1 97.25 230 ALA B C 1
ATOM 4794 O O . ALA B 1 230 ? -6.461 24.203 8.688 1 97.25 230 ALA B O 1
ATOM 4795 N N . PHE B 1 231 ? -6.172 22.047 8.195 1 96.5 231 PHE B N 1
ATOM 4796 C CA . PHE B 1 231 ? -7.328 22.031 7.301 1 96.5 231 PHE B CA 1
ATOM 4797 C C . PHE B 1 231 ? -8.625 22.203 8.086 1 96.5 231 PHE B C 1
ATOM 4799 O O . PHE B 1 231 ? -9.578 22.797 7.594 1 96.5 231 PHE B O 1
ATOM 4806 N N . LEU B 1 232 ? -8.672 21.672 9.32 1 95.44 232 LEU B N 1
ATOM 4807 C CA . LEU B 1 232 ? -9.82 21.891 10.195 1 95.44 232 LEU B CA 1
ATOM 4808 C C . LEU B 1 232 ? -9.867 23.328 10.695 1 95.44 232 LEU B C 1
ATOM 4810 O O . LEU B 1 232 ? -10.938 23.938 10.75 1 95.44 232 LEU B O 1
ATOM 4814 N N . MET B 1 233 ? -8.727 23.875 11.023 1 96.94 233 MET B N 1
ATOM 4815 C CA . MET B 1 233 ? -8.641 25.234 11.539 1 96.94 233 MET B CA 1
ATOM 4816 C C . MET B 1 233 ? -9.047 26.25 10.469 1 96.94 233 MET B C 1
ATOM 4818 O O . MET B 1 233 ? -9.922 27.078 10.695 1 96.94 233 MET B O 1
ATOM 4822 N N . VAL B 1 234 ? -8.422 26.109 9.32 1 97.88 234 VAL B N 1
ATOM 4823 C CA . VAL B 1 234 ? -8.742 26.984 8.195 1 97.88 234 VAL B CA 1
ATOM 4824 C C . VAL B 1 234 ? -10.188 26.781 7.773 1 97.88 234 VAL B C 1
ATOM 4826 O O . VAL B 1 234 ? -10.898 27.734 7.449 1 97.88 234 VAL B O 1
ATOM 4829 N N . GLY B 1 235 ? -10.633 25.484 7.773 1 96.12 235 GLY B N 1
ATOM 4830 C CA . GLY B 1 235 ? -12.016 25.172 7.449 1 96.12 235 GLY B CA 1
ATOM 4831 C C . GLY B 1 235 ? -13.016 25.875 8.344 1 96.12 235 GLY B C 1
ATOM 4832 O O . GLY B 1 235 ? -14.008 26.438 7.859 1 96.12 235 GLY B O 1
ATOM 4833 N N . ALA B 1 236 ? -12.773 25.859 9.625 1 96.38 236 ALA B N 1
ATOM 4834 C CA . ALA B 1 236 ? -13.656 26.562 10.555 1 96.38 236 ALA B CA 1
ATOM 4835 C C . ALA B 1 236 ? -13.711 28.062 10.234 1 96.38 236 ALA B C 1
ATOM 4837 O O . ALA B 1 236 ? -14.789 28.656 10.219 1 96.38 236 ALA B O 1
ATOM 4838 N N . ALA B 1 237 ? -12.633 28.609 9.945 1 97.5 237 ALA B N 1
ATOM 4839 C CA . ALA B 1 237 ? -12.531 30.047 9.688 1 97.5 237 ALA B CA 1
ATOM 4840 C C . ALA B 1 237 ? -13.289 30.422 8.422 1 97.5 237 ALA B C 1
ATOM 4842 O O . ALA B 1 237 ? -14.078 31.375 8.43 1 97.5 237 ALA B O 1
ATOM 4843 N N . ILE B 1 238 ? -13.133 29.656 7.348 1 97.44 238 ILE B N 1
ATOM 4844 C CA . ILE B 1 238 ? -13.641 30.094 6.055 1 97.44 238 ILE B CA 1
ATOM 4845 C C . ILE B 1 238 ? -15.102 29.703 5.902 1 97.44 238 ILE B C 1
ATOM 4847 O O . ILE B 1 238 ? -15.797 30.188 5.012 1 97.44 238 ILE B O 1
ATOM 4851 N N . THR B 1 239 ? -15.57 28.734 6.711 1 95.44 239 THR B N 1
ATOM 4852 C CA . THR B 1 239 ? -16.953 28.297 6.617 1 95.44 239 THR B CA 1
ATOM 4853 C C . THR B 1 239 ? -17.812 29 7.664 1 95.44 239 THR B C 1
ATOM 4855 O O . THR B 1 239 ? -19.031 28.766 7.734 1 95.44 239 THR B O 1
ATOM 4858 N N . GLY B 1 240 ? -17.203 29.812 8.516 1 94.75 240 GLY B N 1
ATOM 4859 C CA . GLY B 1 240 ? -17.922 30.5 9.578 1 94.75 240 GLY B CA 1
ATOM 4860 C C . GLY B 1 240 ? -18.234 29.594 10.758 1 94.75 240 GLY B C 1
ATOM 4861 O O . GLY B 1 240 ? -19.156 29.859 11.523 1 94.75 240 GLY B O 1
ATOM 4862 N N . GLY B 1 241 ? -17.5 28.531 10.867 1 94.69 241 GLY B N 1
ATOM 4863 C CA . GLY B 1 241 ? -17.688 27.594 11.969 1 94.69 241 GLY B CA 1
ATOM 4864 C C . GLY B 1 241 ? -16.781 27.875 13.148 1 94.69 241 GLY B C 1
ATOM 4865 O O . GLY B 1 241 ? -16.234 28.969 13.273 1 94.69 241 GLY B O 1
ATOM 4866 N N . ARG B 1 242 ? -16.844 26.938 14.117 1 96 242 ARG B N 1
ATOM 4867 C CA . ARG B 1 242 ? -16 26.922 15.305 1 96 242 ARG B CA 1
ATOM 4868 C C . ARG B 1 242 ? -15.438 25.531 15.555 1 96 242 ARG B C 1
ATOM 4870 O O . ARG B 1 242 ? -16.188 24.578 15.711 1 96 242 ARG B O 1
ATOM 4877 N N . ALA B 1 243 ? -14.125 25.5 15.625 1 95.44 243 ALA B N 1
ATOM 4878 C CA . ALA B 1 243 ? -13.5 24.188 15.805 1 95.44 243 ALA B CA 1
ATOM 4879 C C . ALA B 1 243 ? -12.562 24.203 17.016 1 95.44 243 ALA B C 1
ATOM 4881 O O . ALA B 1 243 ? -11.867 25.188 17.266 1 95.44 243 ALA B O 1
ATOM 4882 N N . ARG B 1 244 ? -12.625 23.156 17.797 1 96.56 244 ARG B N 1
ATOM 4883 C CA . ARG B 1 244 ? -11.656 22.875 18.844 1 96.56 244 ARG B CA 1
ATOM 4884 C C . ARG B 1 244 ? -10.891 21.594 18.547 1 96.56 244 ARG B C 1
ATOM 4886 O O . ARG B 1 244 ? -11.484 20.516 18.5 1 96.56 244 ARG B O 1
ATOM 4893 N N . ILE B 1 245 ? -9.625 21.719 18.281 1 96.19 245 ILE B N 1
ATOM 4894 C CA . ILE B 1 245 ? -8.781 20.562 17.984 1 96.19 245 ILE B CA 1
ATOM 4895 C C . ILE B 1 245 ? -7.984 20.172 19.234 1 96.19 245 ILE B C 1
ATOM 4897 O O . ILE B 1 245 ? -7.16 20.953 19.719 1 96.19 245 ILE B O 1
ATOM 4901 N N . THR B 1 246 ? -8.219 18.953 19.75 1 95.56 246 THR B N 1
ATOM 4902 C CA . THR B 1 246 ? -7.559 18.484 20.953 1 95.56 246 THR B CA 1
ATOM 4903 C C . THR B 1 246 ? -6.289 17.703 20.609 1 95.56 246 THR B C 1
ATOM 4905 O O . THR B 1 246 ? -6.043 17.391 19.453 1 95.56 246 THR B O 1
ATOM 4908 N N . ASN B 1 247 ? -5.375 17.547 21.547 1 94 247 ASN B N 1
ATOM 4909 C CA . ASN B 1 247 ? -4.148 16.75 21.453 1 94 247 ASN B CA 1
ATOM 4910 C C . ASN B 1 247 ? -3.127 17.422 20.531 1 94 247 ASN B C 1
ATOM 4912 O O . ASN B 1 247 ? -2.494 16.75 19.719 1 94 247 ASN B O 1
ATOM 4916 N N . LEU B 1 248 ? -3.104 18.703 20.672 1 94.19 248 LEU B N 1
ATOM 4917 C CA . LEU B 1 248 ? -2.088 19.484 19.953 1 94.19 248 LEU B CA 1
ATOM 4918 C C . LEU B 1 248 ? -1.152 20.172 20.938 1 94.19 248 LEU B C 1
ATOM 4920 O O . LEU B 1 248 ? -1.531 21.172 21.562 1 94.19 248 LEU B O 1
ATOM 4924 N N . ARG B 1 249 ? 0.001 19.641 21.312 1 83.19 249 ARG B N 1
ATOM 4925 C CA . ARG B 1 249 ? 0.881 20.188 22.344 1 83.19 249 ARG B CA 1
ATOM 4926 C C . ARG B 1 249 ? 2.188 20.688 21.734 1 83.19 249 ARG B C 1
ATOM 4928 O O . ARG B 1 249 ? 3.137 21 22.453 1 83.19 249 ARG B O 1
ATOM 4935 N N . GLY B 1 250 ? 2.406 20.781 20.469 1 79.12 250 GLY B N 1
ATOM 4936 C CA . GLY B 1 250 ? 3.633 21.203 19.812 1 79.12 250 GLY B CA 1
ATOM 4937 C C . GLY B 1 250 ? 4.008 20.312 18.625 1 79.12 250 GLY B C 1
ATOM 4938 O O . GLY B 1 250 ? 3.334 19.328 18.359 1 79.12 250 GLY B O 1
ATOM 4939 N N . GLY B 1 251 ? 5.062 20.812 17.906 1 79.31 251 GLY B N 1
ATOM 4940 C CA . GLY B 1 251 ? 5.543 20.016 16.797 1 79.31 251 GLY B CA 1
ATOM 4941 C C . GLY B 1 251 ? 5.738 20.812 15.516 1 79.31 251 GLY B C 1
ATOM 4942 O O . GLY B 1 251 ? 5.559 22.031 15.516 1 79.31 251 GLY B O 1
ATOM 4943 N N . PRO B 1 252 ? 6.113 20.047 14.578 1 85.75 252 PRO B N 1
ATOM 4944 C CA . PRO B 1 252 ? 6.285 20.734 13.297 1 85.75 252 PRO B CA 1
ATOM 4945 C C . PRO B 1 252 ? 5 21.406 12.805 1 85.75 252 PRO B C 1
ATOM 4947 O O . PRO B 1 252 ? 3.9 20.938 13.133 1 85.75 252 PRO B O 1
ATOM 4950 N N . ASP B 1 253 ? 5.039 22.594 12.133 1 92.44 253 ASP B N 1
ATOM 4951 C CA . ASP B 1 253 ? 3.969 23.281 11.414 1 92.44 253 ASP B CA 1
ATOM 4952 C C . ASP B 1 253 ? 3.043 24.016 12.383 1 92.44 253 ASP B C 1
ATOM 4954 O O . ASP B 1 253 ? 1.94 24.422 12.008 1 92.44 253 ASP B O 1
ATOM 4958 N N . GLU B 1 254 ? 3.479 24.156 13.68 1 92.25 254 GLU B N 1
ATOM 4959 C CA . GLU B 1 254 ? 2.711 24.922 14.656 1 92.25 254 GLU B CA 1
ATOM 4960 C C . GLU B 1 254 ? 2.518 26.359 14.195 1 92.25 254 GLU B C 1
ATOM 4962 O O . GLU B 1 254 ? 1.642 27.062 14.695 1 92.25 254 GLU B O 1
ATOM 4967 N N . GLN B 1 255 ? 3.256 26.781 13.18 1 93.56 255 GLN B N 1
ATOM 4968 C CA . GLN B 1 255 ? 3.23 28.125 12.609 1 93.56 255 GLN B CA 1
ATOM 4969 C C . GLN B 1 255 ? 1.83 28.484 12.117 1 93.56 255 GLN B C 1
ATOM 4971 O O . GLN B 1 255 ? 1.51 29.656 11.945 1 93.56 255 GLN B O 1
ATOM 4976 N N . ILE B 1 256 ? 0.97 27.531 11.922 1 97 256 ILE B N 1
ATOM 4977 C CA . ILE B 1 256 ? -0.381 27.75 11.422 1 97 256 ILE B CA 1
ATOM 4978 C C . ILE B 1 256 ? -1.162 28.609 12.422 1 97 256 ILE B C 1
ATOM 4980 O O . ILE B 1 256 ? -2.01 29.406 12.031 1 97 256 ILE B O 1
ATOM 4984 N N . VAL B 1 257 ? -0.852 28.516 13.688 1 96.38 257 VAL B N 1
ATOM 4985 C CA . VAL B 1 257 ? -1.521 29.281 14.727 1 96.38 257 VAL B CA 1
ATOM 4986 C C . VAL B 1 257 ? -1.26 30.766 14.523 1 96.38 257 VAL B C 1
ATOM 4988 O O . VAL B 1 257 ? -2.197 31.562 14.461 1 96.38 257 VAL B O 1
ATOM 4991 N N . ASP B 1 258 ? -0.01 31.078 14.352 1 96.69 258 ASP B N 1
ATOM 4992 C CA . ASP B 1 258 ? 0.381 32.469 14.125 1 96.69 258 ASP B CA 1
ATOM 4993 C C . ASP B 1 258 ? -0.216 33 12.82 1 96.69 258 ASP B C 1
ATOM 4995 O O . ASP B 1 258 ? -0.66 34.156 12.758 1 96.69 258 ASP B O 1
ATOM 4999 N N . ILE B 1 259 ? -0.197 32.188 11.812 1 97.94 259 ILE B N 1
ATOM 5000 C CA . ILE B 1 259 ? -0.686 32.594 10.492 1 97.94 259 ILE B CA 1
ATOM 5001 C C . ILE B 1 259 ? -2.172 32.938 10.57 1 97.94 259 ILE B C 1
ATOM 5003 O O . ILE B 1 259 ? -2.613 33.938 10.031 1 97.94 259 ILE B O 1
ATOM 5007 N N . LEU B 1 260 ? -2.939 32.125 11.266 1 98.31 260 LEU B N 1
ATOM 5008 C CA . LEU B 1 260 ? -4.367 32.375 11.445 1 98.31 260 LEU B CA 1
ATOM 5009 C C . LEU B 1 260 ? -4.602 33.656 12.219 1 98.31 260 LEU B C 1
ATOM 5011 O O . LEU B 1 260 ? -5.453 34.469 11.852 1 98.31 260 LEU B O 1
ATOM 5015 N N . GLN B 1 261 ? -3.824 33.875 13.25 1 97.94 261 GLN B N 1
ATOM 5016 C CA . GLN B 1 261 ? -3.939 35.094 14.039 1 97.94 261 GLN B CA 1
ATOM 5017 C C . GLN B 1 261 ? -3.6 36.312 13.211 1 97.94 261 GLN B C 1
ATOM 5019 O O . GLN B 1 261 ? -4.297 37.344 13.281 1 97.94 261 GLN B O 1
ATOM 5024 N N . ASP B 1 262 ? -2.564 36.219 12.445 1 97.56 262 ASP B N 1
ATOM 5025 C CA . ASP B 1 262 ? -2.148 37.312 11.57 1 97.56 262 ASP B CA 1
ATOM 5026 C C . ASP B 1 262 ? -3.238 37.656 10.562 1 97.56 262 ASP B C 1
ATOM 5028 O O . ASP B 1 262 ? -3.365 38.812 10.141 1 97.56 262 ASP B O 1
ATOM 5032 N N . ALA B 1 263 ? -4.031 36.688 10.195 1 98.12 263 ALA B N 1
ATOM 5033 C CA . ALA B 1 263 ? -5.117 36.875 9.234 1 98.12 263 ALA B CA 1
ATOM 5034 C C . ALA B 1 263 ? -6.344 37.5 9.914 1 98.12 263 ALA B C 1
ATOM 5036 O O . ALA B 1 263 ? -7.312 37.844 9.242 1 98.12 263 ALA B O 1
ATOM 5037 N N . GLY B 1 264 ? -6.312 37.562 11.203 1 97.56 264 GLY B N 1
ATOM 5038 C CA . GLY B 1 264 ? -7.426 38.156 11.93 1 97.56 264 GLY B CA 1
ATOM 5039 C C . GLY B 1 264 ? -8.375 37.125 12.508 1 97.56 264 GLY B C 1
ATOM 5040 O O . GLY B 1 264 ? -9.445 37.469 13.008 1 97.56 264 GLY B O 1
ATOM 5041 N N . VAL B 1 265 ? -8.031 35.844 12.461 1 98.06 265 VAL B N 1
ATOM 5042 C CA . VAL B 1 265 ? -8.836 34.75 13.008 1 98.06 265 VAL B CA 1
ATOM 5043 C C . VAL B 1 265 ? -8.555 34.594 14.5 1 98.06 265 VAL B C 1
ATOM 5045 O O . VAL B 1 265 ? -7.406 34.75 14.938 1 98.06 265 VAL B O 1
ATOM 5048 N N . SER B 1 266 ? -9.547 34.375 15.266 1 97.88 266 SER B N 1
ATOM 5049 C CA . SER B 1 266 ? -9.367 34.125 16.688 1 97.88 266 SER B CA 1
ATOM 5050 C C . SER B 1 266 ? -8.859 32.688 16.953 1 97.88 266 SER B C 1
ATOM 5052 O O . SER B 1 266 ? -9.531 31.719 16.594 1 97.88 266 SER B O 1
ATOM 5054 N N . VAL B 1 267 ? -7.703 32.625 17.516 1 97.81 267 VAL B N 1
ATOM 5055 C CA . VAL B 1 267 ? -7.102 31.344 17.859 1 97.81 267 VAL B CA 1
ATOM 5056 C C . VAL B 1 267 ? -6.688 31.328 19.328 1 97.81 267 VAL B C 1
ATOM 5058 O O . VAL B 1 267 ? -5.977 32.219 19.781 1 97.81 267 VAL B O 1
ATOM 5061 N N . VAL B 1 268 ? -7.141 30.328 20.078 1 96.62 268 VAL B N 1
ATOM 5062 C CA . VAL B 1 268 ? -6.805 30.203 21.5 1 96.62 268 VAL B CA 1
ATOM 5063 C C . VAL B 1 268 ? -6.156 28.844 21.766 1 96.62 268 VAL B C 1
ATOM 5065 O O . VAL B 1 268 ? -6.715 27.812 21.406 1 96.62 268 VAL B O 1
ATOM 5068 N N . LEU B 1 269 ? -4.98 28.922 22.266 1 94.44 269 LEU B N 1
ATOM 5069 C CA . LEU B 1 269 ? -4.297 27.719 22.719 1 94.44 269 LEU B CA 1
ATOM 5070 C C . LEU B 1 269 ? -4.52 27.484 24.203 1 94.44 269 LEU B C 1
ATOM 5072 O O . LEU B 1 269 ? -4.23 28.359 25.016 1 94.44 269 LEU B O 1
ATOM 5076 N N . SER B 1 270 ? -5.148 26.344 24.562 1 92.38 270 SER B N 1
ATOM 5077 C CA . SER B 1 270 ? -5.387 26.031 25.969 1 92.38 270 SER B CA 1
ATOM 5078 C C . SER B 1 270 ? -5.426 24.531 26.203 1 92.38 270 SER B C 1
ATOM 5080 O O . SER B 1 270 ? -6.152 23.797 25.516 1 92.38 270 SER B O 1
ATOM 5082 N N . ASP B 1 271 ? -4.621 24.016 27.203 1 91.69 271 ASP B N 1
ATOM 5083 C CA . ASP B 1 271 ? -4.688 22.641 27.688 1 91.69 271 ASP B CA 1
ATOM 5084 C C . ASP B 1 271 ? -4.473 21.656 26.562 1 91.69 271 ASP B C 1
ATOM 5086 O O . ASP B 1 271 ? -5.246 20.703 26.406 1 91.69 271 ASP B O 1
ATOM 5090 N N . GLY B 1 272 ? -3.59 21.953 25.672 1 92.69 272 GLY B N 1
ATOM 5091 C CA . GLY B 1 272 ? -3.248 21 24.609 1 92.69 272 GLY B CA 1
ATOM 5092 C C . GLY B 1 272 ? -4.254 20.984 23.484 1 92.69 272 GLY B C 1
ATOM 5093 O O . GLY B 1 272 ? -4.359 20 22.75 1 92.69 272 GLY B O 1
ATOM 5094 N N . ALA B 1 273 ? -5.012 22.078 23.406 1 95.94 273 ALA B N 1
ATOM 5095 C CA . ALA B 1 273 ? -6.012 22.203 22.359 1 95.94 273 ALA B CA 1
ATOM 5096 C C . ALA B 1 273 ? -5.926 23.578 21.688 1 95.94 273 ALA B C 1
ATOM 5098 O O . ALA B 1 273 ? -5.402 24.531 22.281 1 95.94 273 ALA B O 1
ATOM 5099 N N . VAL B 1 274 ? -6.359 23.641 20.453 1 97.19 274 VAL B N 1
ATOM 5100 C CA . VAL B 1 274 ? -6.426 24.891 19.688 1 97.19 274 VAL B CA 1
ATOM 5101 C C . VAL B 1 274 ? -7.871 25.172 19.281 1 97.19 274 VAL B C 1
ATOM 5103 O O . VAL B 1 274 ? -8.508 24.344 18.625 1 97.19 274 VAL B O 1
ATOM 5106 N N . SER B 1 275 ? -8.398 26.266 19.75 1 97.56 275 SER B N 1
ATOM 5107 C CA . SER B 1 275 ? -9.734 26.703 19.359 1 97.56 275 SER B CA 1
ATOM 5108 C C . SER B 1 275 ? -9.672 27.797 18.297 1 97.56 275 SER B C 1
ATOM 5110 O O . SER B 1 275 ? -8.875 28.734 18.406 1 97.56 275 SER B O 1
ATOM 5112 N N . VAL B 1 276 ? -10.477 27.656 17.266 1 97.69 276 VAL B N 1
ATOM 5113 C CA . VAL B 1 276 ? -10.461 28.578 16.141 1 97.69 276 VAL B CA 1
ATOM 5114 C C . VAL B 1 276 ? -11.875 29.062 15.852 1 97.69 276 VAL B C 1
ATOM 5116 O O . VAL B 1 276 ? -12.812 28.266 15.766 1 97.69 276 VAL B O 1
ATOM 5119 N N . GLU B 1 277 ? -12.039 30.344 15.766 1 96 277 GLU B N 1
ATOM 5120 C CA . GLU B 1 277 ? -13.305 30.938 15.352 1 96 277 GLU B CA 1
ATOM 5121 C C . GLU B 1 277 ? -13.086 32.281 14.672 1 96 277 GLU B C 1
ATOM 5123 O O . GLU B 1 277 ? -12.062 32.938 14.906 1 96 277 GLU B O 1
ATOM 5128 N N . GLY B 1 278 ? -14.039 32.594 13.781 1 94.06 278 GLY B N 1
ATOM 5129 C CA . GLY B 1 278 ? -13.969 33.906 13.117 1 94.06 278 GLY B CA 1
ATOM 5130 C C . GLY B 1 278 ? -13.383 33.812 11.719 1 94.06 278 GLY B C 1
ATOM 5131 O O . GLY B 1 278 ? -12.562 32.938 11.438 1 94.06 278 GLY B O 1
ATOM 5132 N N . GLN B 1 279 ? -13.742 34.781 10.906 1 95.69 279 GLN B N 1
ATOM 5133 C CA . GLN B 1 279 ? -13.344 34.812 9.5 1 95.69 279 GLN B CA 1
ATOM 5134 C C . GLN B 1 279 ? -12.055 35.625 9.312 1 95.69 279 GLN B C 1
ATOM 5136 O O . GLN B 1 279 ? -11.758 36.531 10.094 1 95.69 279 GLN B O 1
ATOM 5141 N N . PRO B 1 280 ? -11.266 35.219 8.32 1 97.19 280 PRO B N 1
ATOM 5142 C CA . PRO B 1 280 ? -10.07 36.031 8.047 1 97.19 280 PRO B CA 1
ATOM 5143 C C . PRO B 1 280 ? -10.406 37.438 7.566 1 97.19 280 PRO B C 1
ATOM 5145 O O . PRO B 1 280 ? -11.375 37.625 6.824 1 97.19 280 PRO B O 1
ATOM 5148 N N . ALA B 1 281 ? -9.523 38.406 8 1 96.5 281 ALA B N 1
ATOM 5149 C CA . ALA B 1 281 ? -9.852 39.812 7.734 1 96.5 281 ALA B CA 1
ATOM 5150 C C . ALA B 1 281 ? -8.68 40.531 7.078 1 96.5 281 ALA B C 1
ATOM 5152 O O . ALA B 1 281 ? -8.852 41.625 6.523 1 96.5 281 ALA B O 1
ATOM 5153 N N . ARG B 1 282 ? -7.496 39.938 7.109 1 97.31 282 ARG B N 1
ATOM 5154 C CA . ARG B 1 282 ? -6.293 40.594 6.617 1 97.31 282 ARG B CA 1
ATOM 5155 C C . ARG B 1 282 ? -5.5 39.688 5.691 1 97.31 282 ARG B C 1
ATOM 5157 O O . ARG B 1 282 ? -5.316 38.5 5.984 1 97.31 282 ARG B O 1
ATOM 5164 N N . PRO B 1 283 ? -5.031 40.25 4.582 1 97.5 283 PRO B N 1
ATOM 5165 C CA . PRO B 1 283 ? -4.164 39.438 3.719 1 97.5 283 PRO B CA 1
ATOM 5166 C C . PRO B 1 283 ? -2.861 39.031 4.406 1 97.5 283 PRO B C 1
ATOM 5168 O O . PRO B 1 283 ? -2.426 39.688 5.352 1 97.5 283 PRO B O 1
ATOM 5171 N N . LEU B 1 284 ? -2.281 37.969 3.922 1 97.38 284 LEU B N 1
ATOM 5172 C CA . LEU B 1 284 ? -1.11 37.344 4.543 1 97.38 284 LEU B CA 1
ATOM 5173 C C . LEU B 1 284 ? 0.141 37.594 3.709 1 97.38 284 LEU B C 1
ATOM 5175 O O . LEU B 1 284 ? 0.054 37.781 2.494 1 97.38 284 LEU B O 1
ATOM 5179 N N . ASP B 1 285 ? 1.281 37.781 4.348 1 98 285 ASP B N 1
ATOM 5180 C CA . ASP B 1 285 ? 2.623 37.656 3.785 1 98 285 ASP B CA 1
ATOM 5181 C C . ASP B 1 285 ? 3.484 36.688 4.613 1 98 285 ASP B C 1
ATOM 5183 O O . ASP B 1 285 ? 4.043 37.094 5.641 1 98 285 ASP B O 1
ATOM 5187 N N . VAL B 1 286 ? 3.58 35.438 4.133 1 97.44 286 VAL B N 1
ATOM 5188 C CA . VAL B 1 286 ? 4.16 34.375 4.98 1 97.44 286 VAL B CA 1
ATOM 5189 C C . VAL B 1 286 ? 5.273 33.656 4.227 1 97.44 286 VAL B C 1
ATOM 5191 O O . VAL B 1 286 ? 5.219 33.531 3 1 97.44 286 VAL B O 1
ATOM 5194 N N . ASP B 1 287 ? 6.312 33.344 4.926 1 95.94 287 ASP B N 1
ATOM 5195 C CA . ASP B 1 287 ? 7.367 32.438 4.438 1 95.94 287 ASP B CA 1
ATOM 5196 C C . ASP B 1 287 ? 7.188 31.031 4.965 1 95.94 287 ASP B C 1
ATOM 5198 O O . ASP B 1 287 ? 7.258 30.797 6.172 1 95.94 287 ASP B O 1
ATOM 5202 N N . LEU B 1 288 ? 6.945 30.078 4.004 1 94.81 288 LEU B N 1
ATOM 5203 C CA . LEU B 1 288 ? 6.676 28.703 4.406 1 94.81 288 LEU B CA 1
ATOM 5204 C C . LEU B 1 288 ? 7.848 27.797 4.055 1 94.81 288 LEU B C 1
ATOM 5206 O O . LEU B 1 288 ? 7.664 26.594 3.85 1 94.81 288 LEU B O 1
ATOM 5210 N N . SER B 1 289 ? 9.078 28.328 4.008 1 89.69 289 SER B N 1
ATOM 5211 C CA . SER B 1 289 ? 10.273 27.531 3.713 1 89.69 289 SER B CA 1
ATOM 5212 C C . SER B 1 289 ? 10.484 26.438 4.754 1 89.69 289 SER B C 1
ATOM 5214 O O . SER B 1 289 ? 11.023 25.375 4.441 1 89.69 289 SER B O 1
ATOM 5216 N N . THR B 1 290 ? 9.977 26.672 5.984 1 88.44 290 THR B N 1
ATOM 5217 C CA . THR B 1 290 ? 10.164 25.719 7.062 1 88.44 290 THR B CA 1
ATOM 5218 C C . THR B 1 290 ? 8.867 24.984 7.371 1 88.44 290 THR B C 1
ATOM 5220 O O . THR B 1 290 ? 8.789 24.203 8.328 1 88.44 290 THR B O 1
ATOM 5223 N N . ALA B 1 291 ? 7.836 25.234 6.625 1 92.12 291 ALA B N 1
ATOM 5224 C CA . ALA B 1 291 ? 6.547 24.578 6.82 1 92.12 291 ALA B CA 1
ATOM 5225 C C . ALA B 1 291 ? 5.797 24.422 5.496 1 92.12 291 ALA B C 1
ATOM 5227 O O . ALA B 1 291 ? 4.641 24.828 5.387 1 92.12 291 ALA B O 1
ATOM 5228 N N . PRO B 1 292 ? 6.457 23.781 4.566 1 91.44 292 PRO B N 1
ATOM 5229 C CA . PRO B 1 292 ? 5.898 23.734 3.213 1 91.44 292 PRO B CA 1
ATOM 5230 C C . PRO B 1 292 ? 4.543 23.031 3.156 1 91.44 292 PRO B C 1
ATOM 5232 O O . PRO B 1 292 ? 3.725 23.344 2.281 1 91.44 292 PRO B O 1
ATOM 5235 N N . ASP B 1 293 ? 4.254 22.156 4.074 1 93.5 293 ASP B N 1
ATOM 5236 C CA . ASP B 1 293 ? 3.016 21.375 4.055 1 93.5 293 ASP B CA 1
ATOM 5237 C C . ASP B 1 293 ? 1.814 22.25 4.414 1 93.5 293 ASP B C 1
ATOM 5239 O O . ASP B 1 293 ? 0.667 21.844 4.215 1 93.5 293 ASP B O 1
ATOM 5243 N N . LEU B 1 294 ? 2.047 23.453 4.859 1 97.25 294 LEU B N 1
ATOM 5244 C CA . LEU B 1 294 ? 0.98 24.391 5.195 1 97.25 294 LEU B CA 1
ATOM 5245 C C . LEU B 1 294 ? 0.554 25.188 3.969 1 97.25 294 LEU B C 1
ATOM 5247 O O . LEU B 1 294 ? -0.446 25.906 4.008 1 97.25 294 LEU B O 1
ATOM 5251 N N . ALA B 1 295 ? 1.247 25.031 2.846 1 97.88 295 ALA B N 1
ATOM 5252 C CA . ALA B 1 295 ? 0.973 25.859 1.671 1 97.88 295 ALA B CA 1
ATOM 5253 C C . ALA B 1 295 ? -0.474 25.688 1.214 1 97.88 295 ALA B C 1
ATOM 5255 O O . ALA B 1 295 ? -1.174 26.688 0.984 1 97.88 295 ALA B O 1
ATOM 5256 N N . PRO B 1 296 ? -1.012 24.453 1.176 1 98.38 296 PRO B N 1
ATOM 5257 C CA . PRO B 1 296 ? -2.391 24.312 0.704 1 98.38 296 PRO B CA 1
ATOM 5258 C C . PRO B 1 296 ? -3.404 24.969 1.637 1 98.38 296 PRO B C 1
ATOM 5260 O O . PRO B 1 296 ? -4.219 25.781 1.194 1 98.38 296 PRO B O 1
ATOM 5263 N N . PRO B 1 297 ? -3.416 24.719 2.938 1 98.44 297 PRO B N 1
ATOM 5264 C CA . PRO B 1 297 ? -4.41 25.375 3.789 1 98.44 297 PRO B CA 1
ATOM 5265 C C . PRO B 1 297 ? -4.211 26.875 3.877 1 98.44 297 PRO B C 1
ATOM 5267 O O . PRO B 1 297 ? -5.184 27.625 3.984 1 98.44 297 PRO B O 1
ATOM 5270 N N . VAL B 1 298 ? -2.984 27.375 3.826 1 98.62 298 VAL B N 1
ATOM 5271 C CA . VAL B 1 298 ? -2.723 28.812 3.898 1 98.62 298 VAL B CA 1
ATOM 5272 C C . VAL B 1 298 ? -3.209 29.484 2.621 1 98.62 298 VAL B C 1
ATOM 5274 O O . VAL B 1 298 ? -3.779 30.578 2.67 1 98.62 298 VAL B O 1
ATOM 5277 N N . ALA B 1 299 ? -2.939 28.859 1.483 1 98.75 299 ALA B N 1
ATOM 5278 C CA . ALA B 1 299 ? -3.449 29.375 0.221 1 98.75 299 ALA B CA 1
ATOM 5279 C C . ALA B 1 299 ? -4.973 29.453 0.234 1 98.75 299 ALA B C 1
ATOM 5281 O O . ALA B 1 299 ? -5.555 30.422 -0.267 1 98.75 299 ALA B O 1
ATOM 5282 N N . LEU B 1 300 ? -5.586 28.453 0.756 1 98.75 300 LEU B N 1
ATOM 5283 C CA . LEU B 1 300 ? -7.039 28.453 0.869 1 98.75 300 LEU B CA 1
ATOM 5284 C C . LEU B 1 300 ? -7.52 29.594 1.754 1 98.75 300 LEU B C 1
ATOM 5286 O O . LEU B 1 300 ? -8.484 30.281 1.416 1 98.75 300 LEU B O 1
ATOM 5290 N N . LEU B 1 301 ? -6.867 29.781 2.895 1 98.69 301 LEU B N 1
ATOM 5291 C CA . LEU B 1 301 ? -7.172 30.906 3.77 1 98.69 301 LEU B CA 1
ATOM 5292 C C . LEU B 1 301 ? -7.078 32.219 3.006 1 98.69 301 LEU B C 1
ATOM 5294 O O . LEU B 1 301 ? -7.973 33.062 3.107 1 98.69 301 LEU B O 1
ATOM 5298 N N . GLY B 1 302 ? -6.023 32.375 2.252 1 98.5 302 GLY B N 1
ATOM 5299 C CA . GLY B 1 302 ? -5.836 33.562 1.425 1 98.5 302 GLY B CA 1
ATOM 5300 C C . GLY B 1 302 ? -6.934 33.75 0.396 1 98.5 302 GLY B C 1
ATOM 5301 O O . GLY B 1 302 ? -7.359 34.875 0.136 1 98.5 302 GLY B O 1
ATOM 5302 N N . ALA B 1 303 ? -7.391 32.688 -0.197 1 98.62 303 ALA B N 1
ATOM 5303 C CA . ALA B 1 303 ? -8.438 32.719 -1.214 1 98.62 303 ALA B CA 1
ATOM 5304 C C . ALA B 1 303 ? -9.742 33.25 -0.634 1 98.62 303 ALA B C 1
ATOM 5306 O O . ALA B 1 303 ? -10.57 33.812 -1.361 1 98.62 303 ALA B O 1
ATOM 5307 N N . PHE B 1 304 ? -9.914 33.156 0.626 1 98.25 304 PHE B N 1
ATOM 5308 C CA . PHE B 1 304 ? -11.141 33.594 1.277 1 98.25 304 PHE B CA 1
ATOM 5309 C C . PHE B 1 304 ? -10.914 34.938 2 1 98.25 304 PHE B C 1
ATOM 5311 O O . PHE B 1 304 ? -11.773 35.375 2.768 1 98.25 304 PHE B O 1
ATOM 5318 N N . THR B 1 305 ? -9.766 35.5 1.86 1 97.88 305 THR B N 1
ATOM 5319 C CA . THR B 1 305 ? -9.422 36.781 2.441 1 97.88 305 THR B CA 1
ATOM 5320 C C . THR B 1 305 ? -9.422 37.875 1.372 1 97.88 305 THR B C 1
ATOM 5322 O O . THR B 1 305 ? -8.781 37.719 0.328 1 97.88 305 THR B O 1
ATOM 5325 N N . ALA B 1 306 ? -10.094 38.969 1.661 1 97.44 306 ALA B N 1
ATOM 5326 C CA . ALA B 1 306 ? -10.07 40.094 0.723 1 97.44 306 ALA B CA 1
ATOM 5327 C C . ALA B 1 306 ? -8.672 40.688 0.613 1 97.44 306 ALA B C 1
ATOM 5329 O O . ALA B 1 306 ? -8.062 41.062 1.624 1 97.44 306 ALA B O 1
ATOM 5330 N N . GLY B 1 307 ? -8.211 40.781 -0.643 1 97.81 307 GLY B N 1
ATOM 5331 C CA . GLY B 1 307 ? -6.879 41.312 -0.87 1 97.81 307 GLY B CA 1
ATOM 5332 C C . GLY B 1 307 ? -5.879 40.25 -1.31 1 97.81 307 GLY B C 1
ATOM 5333 O O . GLY B 1 307 ? -6.23 39.094 -1.469 1 97.81 307 GLY B O 1
ATOM 5334 N N . ALA B 1 308 ? -4.652 40.656 -1.523 1 98.38 308 ALA B N 1
ATOM 5335 C CA . ALA B 1 308 ? -3.611 39.781 -2.049 1 98.38 308 ALA B CA 1
ATOM 5336 C C . ALA B 1 308 ? -2.748 39.219 -0.924 1 98.38 308 ALA B C 1
ATOM 5338 O O . ALA B 1 308 ? -2.133 39.969 -0.169 1 98.38 308 ALA B O 1
ATOM 5339 N N . SER B 1 309 ? -2.779 37.969 -0.746 1 98.62 309 SER B N 1
ATOM 5340 C CA . SER B 1 309 ? -1.902 37.25 0.18 1 98.62 309 SER B CA 1
ATOM 5341 C C . SER B 1 309 ? -0.704 36.656 -0.545 1 98.62 309 SER B C 1
ATOM 5343 O O . SER B 1 309 ? -0.838 36.125 -1.658 1 98.62 309 SER B O 1
ATOM 5345 N N . LYS B 1 310 ? 0.487 36.719 0.092 1 98.69 310 LYS B N 1
ATOM 5346 C CA . LYS B 1 310 ? 1.724 36.219 -0.508 1 98.69 310 LYS B CA 1
ATOM 5347 C C . LYS B 1 310 ? 2.301 35.062 0.298 1 98.69 310 LYS B C 1
ATOM 5349 O O . LYS B 1 310 ? 2.436 35.156 1.52 1 98.69 310 LYS B O 1
ATOM 5354 N N . ILE B 1 311 ? 2.574 33.969 -0.409 1 98.12 311 ILE B N 1
ATOM 5355 C CA . ILE B 1 311 ? 3.217 32.781 0.161 1 98.12 311 ILE B CA 1
ATOM 5356 C C . ILE B 1 311 ? 4.586 32.594 -0.479 1 98.12 311 ILE B C 1
ATOM 5358 O O . ILE B 1 311 ? 4.688 32.344 -1.688 1 98.12 311 ILE B O 1
ATOM 5362 N N . ARG B 1 312 ? 5.613 32.594 0.345 1 96.62 312 ARG B N 1
ATOM 5363 C CA . ARG B 1 312 ? 6.996 32.531 -0.118 1 96.62 312 ARG B CA 1
ATOM 5364 C C . ARG B 1 312 ? 7.676 31.25 0.33 1 96.62 312 ARG B C 1
ATOM 5366 O O . ARG B 1 312 ? 7.188 30.562 1.229 1 96.62 312 ARG B O 1
ATOM 5373 N N . GLY B 1 313 ? 8.82 30.906 -0.361 1 92.06 313 GLY B N 1
ATOM 5374 C CA . GLY B 1 313 ? 9.656 29.797 0.051 1 92.06 313 GLY B CA 1
ATOM 5375 C C . GLY B 1 313 ? 9.07 28.438 -0.319 1 92.06 313 GLY B C 1
ATOM 5376 O O . GLY B 1 313 ? 9.352 27.438 0.334 1 92.06 313 GLY B O 1
ATOM 5377 N N . VAL B 1 314 ? 8.219 28.391 -1.382 1 91.38 314 VAL B N 1
ATOM 5378 C CA . VAL B 1 314 ? 7.477 27.156 -1.627 1 91.38 314 VAL B CA 1
ATOM 5379 C C . VAL B 1 314 ? 7.879 26.578 -2.98 1 91.38 314 VAL B C 1
ATOM 5381 O O . VAL B 1 314 ? 7.148 25.766 -3.555 1 91.38 314 VAL B O 1
ATOM 5384 N N . GLN B 1 315 ? 9.07 26.906 -3.504 1 89 315 GLN B N 1
ATOM 5385 C CA . GLN B 1 315 ? 9.516 26.5 -4.832 1 89 315 GLN B CA 1
ATOM 5386 C C . GLN B 1 315 ? 9.578 24.969 -4.941 1 89 315 GLN B C 1
ATOM 5388 O O . GLN B 1 315 ? 9.242 24.406 -5.984 1 89 315 GLN B O 1
ATOM 5393 N N . HIS B 1 316 ? 9.898 24.312 -3.947 1 86.62 316 HIS B N 1
ATOM 5394 C CA . HIS B 1 316 ? 10.125 22.859 -3.975 1 86.62 316 HIS B CA 1
ATOM 5395 C C . HIS B 1 316 ? 8.805 22.109 -4.023 1 86.62 316 HIS B C 1
ATOM 5397 O O . HIS B 1 316 ? 8.789 20.906 -4.293 1 86.62 316 HIS B O 1
ATOM 5403 N N . LEU B 1 317 ? 7.66 22.812 -3.83 1 91.75 317 LEU B N 1
ATOM 5404 C CA . LEU B 1 317 ? 6.348 22.172 -3.859 1 91.75 317 LEU B CA 1
ATOM 5405 C C . LEU B 1 317 ? 6.012 21.672 -5.262 1 91.75 317 LEU B C 1
ATOM 5407 O O . LEU B 1 317 ? 5.086 20.891 -5.441 1 91.75 317 LEU B O 1
ATOM 5411 N N . ALA B 1 318 ? 6.82 22.094 -6.25 1 89.62 318 ALA B N 1
ATOM 5412 C CA . ALA B 1 318 ? 6.609 21.672 -7.629 1 89.62 318 ALA B CA 1
ATOM 5413 C C . ALA B 1 318 ? 6.977 20.203 -7.805 1 89.62 318 ALA B C 1
ATOM 5415 O O . ALA B 1 318 ? 6.605 19.578 -8.805 1 89.62 318 ALA B O 1
ATOM 5416 N N . TYR B 1 319 ? 7.691 19.594 -6.766 1 84.75 319 TYR B N 1
ATOM 5417 C CA . TYR B 1 319 ? 8.227 18.25 -6.922 1 84.75 319 TYR B CA 1
ATOM 5418 C C . TYR B 1 319 ? 7.633 17.297 -5.883 1 84.75 319 TYR B C 1
ATOM 5420 O O . TYR B 1 319 ? 8.297 16.359 -5.43 1 84.75 319 TYR B O 1
ATOM 5428 N N . LYS B 1 320 ? 6.484 17.531 -5.449 1 89.5 320 LYS B N 1
ATOM 5429 C CA . LYS B 1 320 ? 5.793 16.656 -4.492 1 89.5 320 LYS B CA 1
ATOM 5430 C C . LYS B 1 320 ? 4.922 15.633 -5.211 1 89.5 320 LYS B C 1
ATOM 5432 O O . LYS B 1 320 ? 5.301 15.117 -6.266 1 89.5 320 LYS B O 1
ATOM 5437 N N . GLU B 1 321 ? 3.908 15.117 -4.629 1 88.75 321 GLU B N 1
ATOM 5438 C CA . GLU B 1 321 ? 3.037 14.133 -5.258 1 88.75 321 GLU B CA 1
ATOM 5439 C C . GLU B 1 321 ? 2.453 14.664 -6.566 1 88.75 321 GLU B C 1
ATOM 5441 O O . GLU B 1 321 ? 2.188 13.898 -7.492 1 88.75 321 GLU B O 1
ATOM 5446 N N . SER B 1 322 ? 2.164 15.93 -6.594 1 90.94 322 SER B N 1
ATOM 5447 C CA . SER B 1 322 ? 1.797 16.734 -7.754 1 90.94 322 SER B CA 1
ATOM 5448 C C . SER B 1 322 ? 2.617 18.016 -7.824 1 90.94 322 SER B C 1
ATOM 5450 O O . SER B 1 322 ? 3.432 18.281 -6.938 1 90.94 322 SER B O 1
ATOM 5452 N N . ASN B 1 323 ? 2.537 18.688 -9.016 1 94.75 323 ASN B N 1
ATOM 5453 C CA . ASN B 1 323 ? 2.982 20.078 -8.961 1 94.75 323 ASN B CA 1
ATOM 5454 C C . ASN B 1 323 ? 2.053 20.922 -8.102 1 94.75 323 ASN B C 1
ATOM 5456 O O . ASN B 1 323 ? 1.074 21.484 -8.602 1 94.75 323 ASN B O 1
ATOM 5460 N N . ARG B 1 324 ? 2.402 21.031 -6.801 1 96.06 324 ARG B N 1
ATOM 5461 C CA . ARG B 1 324 ? 1.481 21.625 -5.84 1 96.06 324 ARG B CA 1
ATOM 5462 C C . ARG B 1 324 ? 1.318 23.125 -6.09 1 96.06 324 ARG B C 1
ATOM 5464 O O . ARG B 1 324 ? 0.317 23.719 -5.684 1 96.06 324 ARG B O 1
ATOM 5471 N N . ILE B 1 325 ? 2.303 23.75 -6.691 1 97.19 325 ILE B N 1
ATOM 5472 C CA . ILE B 1 325 ? 2.113 25.141 -7.07 1 97.19 325 ILE B CA 1
ATOM 5473 C C . ILE B 1 325 ? 0.933 25.266 -8.031 1 97.19 325 ILE B C 1
ATOM 5475 O O . ILE B 1 325 ? 0.05 26.109 -7.836 1 97.19 325 ILE B O 1
ATOM 5479 N N . GLU B 1 326 ? 0.919 24.375 -8.977 1 97.5 326 GLU B N 1
ATOM 5480 C CA . GLU B 1 326 ? -0.138 24.375 -9.984 1 97.5 326 GLU B CA 1
ATOM 5481 C C . GLU B 1 326 ? -1.455 23.875 -9.406 1 97.5 326 GLU B C 1
ATOM 5483 O O . GLU B 1 326 ? -2.521 24.422 -9.695 1 97.5 326 GLU B O 1
ATOM 5488 N N . SER B 1 327 ? -1.389 22.812 -8.609 1 98.19 327 SER B N 1
ATOM 5489 C CA . SER B 1 327 ? -2.611 22.203 -8.094 1 98.19 327 SER B CA 1
ATOM 5490 C C . SER B 1 327 ? -3.303 23.125 -7.086 1 98.19 327 SER B C 1
ATOM 5492 O O . SER B 1 327 ? -4.531 23.203 -7.051 1 98.19 327 SER B O 1
ATOM 5494 N N . ILE B 1 328 ? -2.518 23.812 -6.258 1 98.56 328 ILE B N 1
ATOM 5495 C CA . ILE B 1 328 ? -3.072 24.812 -5.352 1 98.56 328 ILE B CA 1
ATOM 5496 C C . ILE B 1 328 ? -3.744 25.922 -6.16 1 98.56 328 ILE B C 1
ATOM 5498 O O . ILE B 1 328 ? -4.883 26.297 -5.875 1 98.56 328 ILE B O 1
ATOM 5502 N N . SER B 1 329 ? -3.02 26.422 -7.188 1 98.62 329 SER B N 1
ATOM 5503 C CA . SER B 1 329 ? -3.539 27.484 -8.039 1 98.62 329 SER B CA 1
ATOM 5504 C C . SER B 1 329 ? -4.848 27.062 -8.703 1 98.62 329 SER B C 1
ATOM 5506 O O . SER B 1 329 ? -5.766 27.875 -8.844 1 98.62 329 SER B O 1
ATOM 5508 N N . ASP B 1 330 ? -4.906 25.844 -9.117 1 98.62 330 ASP B N 1
ATOM 5509 C CA . ASP B 1 330 ? -6.117 25.344 -9.758 1 98.62 330 ASP B CA 1
ATOM 5510 C C . ASP B 1 330 ? -7.316 25.438 -8.82 1 98.62 330 ASP B C 1
ATOM 5512 O O . ASP B 1 330 ? -8.391 25.891 -9.211 1 98.62 330 ASP B O 1
ATOM 5516 N N . ILE B 1 331 ? -7.152 24.984 -7.555 1 98.5 331 ILE B N 1
ATOM 5517 C CA . ILE B 1 331 ? -8.234 25.031 -6.578 1 98.5 331 ILE B CA 1
ATOM 5518 C C . ILE B 1 331 ? -8.672 26.484 -6.375 1 98.5 331 ILE B C 1
ATOM 5520 O O . ILE B 1 331 ? -9.867 26.781 -6.395 1 98.5 331 ILE B O 1
ATOM 5524 N N . VAL B 1 332 ? -7.75 27.391 -6.207 1 98.75 332 VAL B N 1
ATOM 5525 C CA . VAL B 1 332 ? -8.031 28.797 -5.965 1 98.75 332 VAL B CA 1
ATOM 5526 C C . VAL B 1 332 ? -8.789 29.391 -7.152 1 98.75 332 VAL B C 1
ATOM 5528 O O . VAL B 1 332 ? -9.789 30.078 -6.973 1 98.75 332 VAL B O 1
ATOM 5531 N N . ARG B 1 333 ? -8.352 29.062 -8.375 1 98.69 333 ARG B N 1
ATOM 5532 C CA . ARG B 1 333 ? -8.984 29.594 -9.586 1 98.69 333 ARG B CA 1
ATOM 5533 C C . ARG B 1 333 ? -10.391 29.031 -9.766 1 98.69 333 ARG B C 1
ATOM 5535 O O . ARG B 1 333 ? -11.289 29.734 -10.227 1 98.69 333 ARG B O 1
ATOM 5542 N N . ARG B 1 334 ? -10.547 27.781 -9.438 1 98.38 334 ARG B N 1
ATOM 5543 C CA . ARG B 1 334 ? -11.875 27.172 -9.523 1 98.38 334 ARG B CA 1
ATOM 5544 C C . ARG B 1 334 ? -12.852 27.875 -8.578 1 98.38 334 ARG B C 1
ATOM 5546 O O . ARG B 1 334 ? -14.047 27.953 -8.867 1 98.38 334 ARG B O 1
ATOM 5553 N N . LEU B 1 335 ? -12.359 28.469 -7.496 1 98.5 335 LEU B N 1
ATOM 5554 C CA . LEU B 1 335 ? -13.164 29.234 -6.543 1 98.5 335 LEU B CA 1
ATOM 5555 C C . LEU B 1 335 ? -13.516 30.609 -7.105 1 98.5 335 LEU B C 1
ATOM 5557 O O . LEU B 1 335 ? -14.344 31.312 -6.527 1 98.5 335 LEU B O 1
ATOM 5561 N N . GLY B 1 336 ? -12.984 30.969 -8.242 1 98.38 336 GLY B N 1
ATOM 5562 C CA . GLY B 1 336 ? -13.18 32.281 -8.805 1 98.38 336 GLY B CA 1
ATOM 5563 C C . GLY B 1 336 ? -12.25 33.344 -8.219 1 98.38 336 GLY B C 1
ATOM 5564 O O . GLY B 1 336 ? -12.453 34.531 -8.422 1 98.38 336 GLY B O 1
ATOM 5565 N N . ALA B 1 337 ? -11.297 32.938 -7.387 1 98.38 337 ALA B N 1
ATOM 5566 C CA . ALA B 1 337 ? -10.242 33.812 -6.875 1 98.38 337 ALA B CA 1
ATOM 5567 C C . ALA B 1 337 ? -9.039 33.844 -7.812 1 98.38 337 ALA B C 1
ATOM 5569 O O . ALA B 1 337 ? -9.031 33.125 -8.828 1 98.38 337 ALA B O 1
ATOM 5570 N N . ARG B 1 338 ? -8.078 34.656 -7.5 1 98.25 338 ARG B N 1
ATOM 5571 C CA . ARG B 1 338 ? -6.906 34.781 -8.359 1 98.25 338 ARG B CA 1
ATOM 5572 C C . ARG B 1 338 ? -5.691 34.094 -7.734 1 98.25 338 ARG B C 1
ATOM 5574 O O . ARG B 1 338 ? -5.465 34.219 -6.527 1 98.25 338 ARG B O 1
ATOM 5581 N N . ALA B 1 339 ? -4.977 33.375 -8.523 1 98.5 339 ALA B N 1
ATOM 5582 C CA . ALA B 1 339 ? -3.723 32.75 -8.125 1 98.5 339 ALA B CA 1
ATOM 5583 C C . ALA B 1 339 ? -2.641 32.969 -9.18 1 98.5 339 ALA B C 1
ATOM 5585 O O . ALA B 1 339 ? -2.852 32.688 -10.359 1 98.5 339 ALA B O 1
ATOM 5586 N N . GLU B 1 340 ? -1.496 33.469 -8.758 1 98.12 340 GLU B N 1
ATOM 5587 C CA . GLU B 1 340 ? -0.361 33.719 -9.648 1 98.12 340 GLU B CA 1
ATOM 5588 C C . GLU B 1 340 ? 0.954 33.312 -8.977 1 98.12 340 GLU B C 1
ATOM 5590 O O . GLU B 1 340 ? 1.159 33.594 -7.797 1 98.12 340 GLU B O 1
ATOM 5595 N N . TYR B 1 341 ? 1.731 32.594 -9.703 1 97.88 341 TYR B N 1
ATOM 5596 C CA . TYR B 1 341 ? 3.064 32.25 -9.227 1 97.88 341 TYR B CA 1
ATOM 5597 C C . TYR B 1 341 ? 4.141 32.938 -10.062 1 97.88 341 TYR B C 1
ATOM 5599 O O . TYR B 1 341 ? 4.242 32.688 -11.273 1 97.88 341 TYR B O 1
ATOM 5607 N N . SER B 1 342 ? 4.891 33.812 -9.461 1 96.19 342 SER B N 1
ATOM 5608 C CA . SER B 1 342 ? 5.965 34.531 -10.125 1 96.19 342 SER B CA 1
ATOM 5609 C C . SER B 1 342 ? 7.102 34.844 -9.156 1 96.19 342 SER B C 1
ATOM 5611 O O . SER B 1 342 ? 6.863 35.188 -7.992 1 96.19 342 SER B O 1
ATOM 5613 N N . ASN B 1 343 ? 8.375 34.656 -9.602 1 94.44 343 ASN B N 1
ATOM 5614 C CA . ASN B 1 343 ? 9.578 35 -8.844 1 94.44 343 ASN B CA 1
ATOM 5615 C C . ASN B 1 343 ? 9.617 34.25 -7.504 1 94.44 343 ASN B C 1
ATOM 5617 O O . ASN B 1 343 ? 9.93 34.875 -6.473 1 94.44 343 ASN B O 1
ATOM 5621 N N . GLY B 1 344 ? 9.102 33.125 -7.496 1 93.62 344 GLY B N 1
ATOM 5622 C CA . GLY B 1 344 ? 9.18 32.281 -6.312 1 93.62 344 GLY B CA 1
ATOM 5623 C C . GLY B 1 344 ? 8.102 32.594 -5.293 1 93.62 344 GLY B C 1
ATOM 5624 O O . GLY B 1 344 ? 8.148 32.094 -4.16 1 93.62 344 GLY B O 1
ATOM 5625 N N . VAL B 1 345 ? 7.137 33.406 -5.672 1 97.31 345 VAL B N 1
ATOM 5626 C CA . VAL B 1 345 ? 6.074 33.812 -4.754 1 97.31 345 VAL B CA 1
ATOM 5627 C C . VAL B 1 345 ? 4.719 33.406 -5.324 1 97.31 345 VAL B C 1
ATOM 5629 O O . VAL B 1 345 ? 4.406 33.688 -6.477 1 97.31 345 VAL B O 1
ATOM 5632 N N . LEU B 1 346 ? 3.932 32.656 -4.57 1 98.38 346 LEU B N 1
ATOM 5633 C CA . LEU B 1 346 ? 2.541 32.375 -4.906 1 98.38 346 LEU B CA 1
ATOM 5634 C C . LEU B 1 346 ? 1.617 33.438 -4.348 1 98.38 346 LEU B C 1
ATOM 5636 O O . LEU B 1 346 ? 1.492 33.594 -3.129 1 98.38 346 LEU B O 1
ATOM 5640 N N . THR B 1 347 ? 1.021 34.219 -5.176 1 98.69 347 THR B N 1
ATOM 5641 C CA . THR B 1 347 ? 0.083 35.25 -4.777 1 98.69 347 THR B CA 1
ATOM 5642 C C . THR B 1 347 ? -1.357 34.781 -4.961 1 98.69 347 THR B C 1
ATOM 5644 O O . THR B 1 347 ? -1.735 34.344 -6.043 1 98.69 347 THR B O 1
ATOM 5647 N N . VAL B 1 348 ? -2.133 34.844 -3.887 1 98.69 348 VAL B N 1
ATOM 5648 C CA . VAL B 1 348 ? -3.541 34.469 -3.879 1 98.69 348 VAL B CA 1
ATOM 5649 C C . VAL B 1 348 ? -4.402 35.688 -3.502 1 98.69 348 VAL B C 1
ATOM 5651 O O . VAL B 1 348 ? -4.172 36.312 -2.473 1 98.69 348 VAL B O 1
ATOM 5654 N N . GLU B 1 349 ? -5.391 35.969 -4.305 1 98.25 349 GLU B N 1
ATOM 5655 C CA . GLU B 1 349 ? -6.258 37.125 -4.047 1 98.25 349 GLU B CA 1
ATOM 5656 C C . GLU B 1 349 ? -7.719 36.688 -3.949 1 98.25 349 GLU B C 1
ATOM 5658 O O . GLU B 1 349 ? -8.281 36.188 -4.914 1 98.25 349 GLU B O 1
ATOM 5663 N N . GLY B 1 350 ? -8.32 36.906 -2.785 1 97.06 350 GLY B N 1
ATOM 5664 C CA . GLY B 1 350 ? -9.719 36.594 -2.539 1 97.06 350 GLY B CA 1
ATOM 5665 C C . GLY B 1 350 ? -10.609 37.812 -2.543 1 97.06 350 GLY B C 1
ATOM 5666 O O . GLY B 1 350 ? -10.156 38.906 -2.883 1 97.06 350 GLY B O 1
ATOM 5667 N N . PRO B 1 351 ? -11.844 37.688 -2.348 1 96.94 351 PRO B N 1
ATOM 5668 C CA . PRO B 1 351 ? -12.555 36.469 -1.942 1 96.94 351 PRO B CA 1
ATOM 5669 C C . PRO B 1 351 ? -13.039 35.656 -3.133 1 96.94 351 PRO B C 1
ATOM 5671 O O . PRO B 1 351 ? -12.93 36.094 -4.281 1 96.94 351 PRO B O 1
ATOM 5674 N N . PRO B 1 352 ? -13.594 34.406 -2.826 1 97.75 352 PRO B N 1
ATOM 5675 C CA . PRO B 1 352 ? -14.141 33.562 -3.902 1 97.75 352 PRO B CA 1
ATOM 5676 C C . PRO B 1 352 ? -15.375 34.188 -4.559 1 97.75 352 PRO B C 1
ATOM 5678 O O . PRO B 1 352 ? -16.156 34.875 -3.885 1 97.75 352 PRO B O 1
ATOM 5681 N N . ARG B 1 353 ? -15.586 33.875 -5.859 1 97.44 353 ARG B N 1
ATOM 5682 C CA . ARG B 1 353 ? -16.719 34.438 -6.602 1 97.44 353 ARG B CA 1
ATOM 5683 C C . ARG B 1 353 ? -17.609 33.312 -7.137 1 97.44 353 ARG B C 1
ATOM 5685 O O . ARG B 1 353 ? -18.656 33.594 -7.742 1 97.44 353 ARG B O 1
ATOM 5692 N N . ARG B 1 354 ? -17.156 32.125 -6.926 1 97.81 354 ARG B N 1
ATOM 5693 C CA . ARG B 1 354 ? -17.922 31.016 -7.48 1 97.81 354 ARG B CA 1
ATOM 5694 C C . ARG B 1 354 ? -18.453 30.109 -6.375 1 97.81 354 ARG B C 1
ATOM 5696 O O . ARG B 1 354 ? -17.859 30.016 -5.301 1 97.81 354 ARG B O 1
ATOM 5703 N N . ARG B 1 355 ? -19.578 29.484 -6.613 1 97.19 355 ARG B N 1
ATOM 5704 C CA . ARG B 1 355 ? -20.219 28.469 -5.773 1 97.19 355 ARG B CA 1
ATOM 5705 C C . ARG B 1 355 ? -20.469 27.188 -6.551 1 97.19 355 ARG B C 1
ATOM 5707 O O . ARG B 1 355 ? -20.328 27.172 -7.777 1 97.19 355 ARG B O 1
ATOM 5714 N N . ASP B 1 356 ? -20.734 26.109 -5.816 1 96.56 356 ASP B N 1
ATOM 5715 C CA . ASP B 1 356 ? -21 24.812 -6.434 1 96.56 356 ASP B CA 1
ATOM 5716 C C . ASP B 1 356 ? -19.906 24.438 -7.43 1 96.56 356 ASP B C 1
ATOM 5718 O O . ASP B 1 356 ? -20.188 24.172 -8.602 1 96.56 356 ASP B O 1
ATOM 5722 N N . VAL B 1 357 ? -18.688 24.375 -6.914 1 97.31 357 VAL B N 1
ATOM 5723 C CA . VAL B 1 357 ? -17.484 24.219 -7.73 1 97.31 357 VAL B CA 1
ATOM 5724 C C . VAL B 1 357 ? -17.125 22.75 -7.855 1 97.31 357 VAL B C 1
ATOM 5726 O O . VAL B 1 357 ? -17.25 21.984 -6.891 1 97.31 357 VAL B O 1
ATOM 5729 N N . ALA B 1 358 ? -16.719 22.281 -9.047 1 97.19 358 ALA B N 1
ATOM 5730 C CA . ALA B 1 358 ? -16.141 20.953 -9.25 1 97.19 358 ALA B CA 1
ATOM 5731 C C . ALA B 1 358 ? -14.633 20.969 -9.031 1 97.19 358 ALA B C 1
ATOM 5733 O O . ALA B 1 358 ? -13.883 21.469 -9.883 1 97.19 358 ALA B O 1
ATOM 5734 N N . PHE B 1 359 ? -14.164 20.359 -7.906 1 97.12 359 PHE B N 1
ATOM 5735 C CA . PHE B 1 359 ? -12.758 20.375 -7.547 1 97.12 359 PHE B CA 1
ATOM 5736 C C . PHE B 1 359 ? -12.062 19.109 -8.008 1 97.12 359 PHE B C 1
ATOM 5738 O O . PHE B 1 359 ? -12.703 18.062 -8.133 1 97.12 359 PHE B O 1
ATOM 5745 N N . GLU B 1 360 ? -10.773 19.219 -8.234 1 96.12 360 GLU B N 1
ATOM 5746 C CA . GLU B 1 360 ? -9.898 18.109 -8.562 1 96.12 360 GLU B CA 1
ATOM 5747 C C . GLU B 1 360 ? -8.828 17.906 -7.496 1 96.12 360 GLU B C 1
ATOM 5749 O O . GLU B 1 360 ? -8.195 18.875 -7.062 1 96.12 360 GLU B O 1
ATOM 5754 N N . CYS B 1 361 ? -8.594 16.641 -7.125 1 95 361 CYS B N 1
ATOM 5755 C CA . CYS B 1 361 ? -7.617 16.344 -6.082 1 95 361 CYS B CA 1
ATOM 5756 C C . CYS B 1 361 ? -6.219 16.203 -6.672 1 95 361 CYS B C 1
ATOM 5758 O O . CYS B 1 361 ? -5.223 16.266 -5.949 1 95 361 CYS B O 1
ATOM 5760 N N . HIS B 1 362 ? -6.098 16.016 -7.98 1 94.56 362 HIS B N 1
ATOM 5761 C CA . HIS B 1 362 ? -4.832 15.938 -8.703 1 94.56 362 HIS B CA 1
ATOM 5762 C C . HIS B 1 362 ? -3.957 14.812 -8.156 1 94.56 362 HIS B C 1
ATOM 5764 O O . HIS B 1 362 ? -2.732 14.938 -8.109 1 94.56 362 HIS B O 1
ATOM 5770 N N . GLY B 1 363 ? -4.539 13.766 -7.555 1 93.12 363 GLY B N 1
ATOM 5771 C CA . GLY B 1 363 ? -3.785 12.641 -7.027 1 93.12 363 GLY B CA 1
ATOM 5772 C C . GLY B 1 363 ? -2.941 13.008 -5.816 1 93.12 363 GLY B C 1
ATOM 5773 O O . GLY B 1 363 ? -2.018 12.273 -5.457 1 93.12 363 GLY B O 1
ATOM 5774 N N . ASP B 1 364 ? -3.152 14.109 -5.195 1 95.88 364 ASP B N 1
ATOM 5775 C CA . ASP B 1 364 ? -2.369 14.641 -4.086 1 95.88 364 ASP B CA 1
ATOM 5776 C C . ASP B 1 364 ? -3.219 14.758 -2.822 1 95.88 364 ASP B C 1
ATOM 5778 O O . ASP B 1 364 ? -4.207 15.492 -2.803 1 95.88 364 ASP B O 1
ATOM 5782 N N . HIS B 1 365 ? -2.793 14.102 -1.768 1 96.25 365 HIS B N 1
ATOM 5783 C CA . HIS B 1 365 ? -3.568 14.016 -0.536 1 96.25 365 HIS B CA 1
ATOM 5784 C C . HIS B 1 365 ? -3.811 15.391 0.065 1 96.25 365 HIS B C 1
ATOM 5786 O O . HIS B 1 365 ? -4.895 15.672 0.584 1 96.25 365 HIS B O 1
ATOM 5792 N N . ARG B 1 366 ? -2.865 16.234 0.046 1 96.94 366 ARG B N 1
ATOM 5793 C CA . ARG B 1 366 ? -3.027 17.562 0.643 1 96.94 366 ARG B CA 1
ATOM 5794 C C . ARG B 1 366 ? -3.92 18.438 -0.221 1 96.94 366 ARG B C 1
ATOM 5796 O O . ARG B 1 366 ? -4.66 19.281 0.296 1 96.94 366 ARG B O 1
ATOM 5803 N N . ILE B 1 367 ? -3.863 18.281 -1.527 1 97.75 367 ILE B N 1
ATOM 5804 C CA . ILE B 1 367 ? -4.746 19 -2.432 1 97.75 367 ILE B CA 1
ATOM 5805 C C . ILE B 1 367 ? -6.18 18.5 -2.266 1 97.75 367 ILE B C 1
ATOM 5807 O O . ILE B 1 367 ? -7.129 19.297 -2.338 1 97.75 367 ILE B O 1
ATOM 5811 N N . CYS B 1 368 ? -6.273 17.188 -2.014 1 95.94 368 CYS B N 1
ATOM 5812 C CA . CYS B 1 368 ? -7.594 16.641 -1.75 1 95.94 368 CYS B CA 1
ATOM 5813 C C . CYS B 1 368 ? -8.195 17.234 -0.489 1 95.94 368 CYS B C 1
ATOM 5815 O O . CYS B 1 368 ? -9.383 17.578 -0.465 1 95.94 368 CYS B O 1
ATOM 5817 N N . LEU B 1 369 ? -7.43 17.359 0.549 1 96.19 369 LEU B N 1
ATOM 5818 C CA . LEU B 1 369 ? -7.895 17.969 1.789 1 96.19 369 LEU B CA 1
ATOM 5819 C C . LEU B 1 369 ? -8.273 19.438 1.567 1 96.19 369 LEU B C 1
ATOM 5821 O O . LEU B 1 369 ? -9.273 19.906 2.102 1 96.19 369 LEU B O 1
ATOM 5825 N N . MET B 1 370 ? -7.48 20.141 0.762 1 97.31 370 MET B N 1
ATOM 5826 C CA . MET B 1 370 ? -7.781 21.516 0.403 1 97.31 370 MET B CA 1
ATOM 5827 C C . MET B 1 370 ? -9.117 21.609 -0.328 1 97.31 370 MET B C 1
ATOM 5829 O O . MET B 1 370 ? -9.953 22.453 0.004 1 97.31 370 MET B O 1
ATOM 5833 N N . ALA B 1 371 ? -9.32 20.703 -1.286 1 96.19 371 ALA B N 1
ATOM 5834 C CA . ALA B 1 371 ? -10.547 20.656 -2.082 1 96.19 371 ALA B CA 1
ATOM 5835 C C . ALA B 1 371 ? -11.766 20.375 -1.207 1 96.19 371 ALA B C 1
ATOM 5837 O O . ALA B 1 371 ? -12.805 21.016 -1.346 1 96.19 371 ALA B O 1
ATOM 5838 N N . LEU B 1 372 ? -11.625 19.453 -0.337 1 93.62 372 LEU B N 1
ATOM 5839 C CA . LEU B 1 372 ? -12.719 19.078 0.551 1 93.62 372 LEU B CA 1
ATOM 5840 C C . LEU B 1 372 ? -13.094 20.234 1.466 1 93.62 372 LEU B C 1
ATOM 5842 O O . LEU B 1 372 ? -14.273 20.5 1.701 1 93.62 372 LEU B O 1
ATOM 5846 N N . THR B 1 373 ? -12.078 20.906 2.004 1 95.19 373 THR B N 1
ATOM 5847 C CA . THR B 1 373 ? -12.305 22.047 2.875 1 95.19 373 THR B CA 1
ATOM 5848 C C . THR B 1 373 ? -12.992 23.188 2.111 1 95.19 373 THR B C 1
ATOM 5850 O O . THR B 1 373 ? -13.953 23.766 2.604 1 95.19 373 THR B O 1
ATOM 5853 N N . ALA B 1 374 ? -12.531 23.453 0.904 1 96.69 374 ALA B N 1
ATOM 5854 C CA . ALA B 1 374 ? -13.133 24.484 0.05 1 96.69 374 ALA B CA 1
ATOM 5855 C C . ALA B 1 374 ? -14.578 24.141 -0.283 1 96.69 374 ALA B C 1
ATOM 5857 O O . ALA B 1 374 ? -15.445 25.016 -0.284 1 96.69 374 ALA B O 1
ATOM 5858 N N . MET B 1 375 ? -14.781 22.875 -0.558 1 94.75 375 MET B N 1
ATOM 5859 C CA . MET B 1 375 ? -16.109 22.375 -0.907 1 94.75 375 MET B CA 1
ATOM 5860 C C . MET B 1 375 ? -17.094 22.625 0.226 1 94.75 375 MET B C 1
ATOM 5862 O O . MET B 1 375 ? -18.25 22.984 -0.019 1 94.75 375 MET B O 1
ATOM 5866 N N . ARG B 1 376 ? -16.656 22.516 1.423 1 93.25 376 ARG B N 1
ATOM 5867 C CA . ARG B 1 376 ? -17.5 22.766 2.578 1 93.25 376 ARG B CA 1
ATOM 5868 C C . ARG B 1 376 ? -17.906 24.234 2.643 1 93.25 376 ARG B C 1
ATOM 5870 O O . ARG B 1 376 ? -18.969 24.578 3.176 1 93.25 376 ARG B O 1
ATOM 5877 N N . ALA B 1 377 ? -17.109 25.078 2.135 1 95.44 377 ALA B N 1
ATOM 5878 C CA . ALA B 1 377 ? -17.359 26.516 2.209 1 95.44 377 ALA B CA 1
ATOM 5879 C C . ALA B 1 377 ? -18.297 26.969 1.1 1 95.44 377 ALA B C 1
ATOM 5881 O O . ALA B 1 377 ? -19.188 27.797 1.331 1 95.44 377 ALA B O 1
ATOM 5882 N N . VAL B 1 378 ? -18.172 26.422 -0.111 1 97.06 378 VAL B N 1
ATOM 5883 C CA . VAL B 1 378 ? -18.875 27.016 -1.238 1 97.06 378 VAL B CA 1
ATOM 5884 C C . VAL B 1 378 ? -19.812 26 -1.874 1 97.06 378 VAL B C 1
ATOM 5886 O O . VAL B 1 378 ? -20.547 26.312 -2.809 1 97.06 378 VAL B O 1
ATOM 5889 N N . GLY B 1 379 ? -19.797 24.797 -1.411 1 94.56 379 GLY B N 1
ATOM 5890 C CA . GLY B 1 379 ? -20.531 23.719 -2.076 1 94.56 379 GLY B CA 1
ATOM 5891 C C . GLY B 1 379 ? -19.844 23.219 -3.326 1 94.56 379 GLY B C 1
ATOM 5892 O O . GLY B 1 379 ? -18.891 23.828 -3.812 1 94.56 379 GLY B O 1
ATOM 5893 N N . GLY B 1 380 ? -20.234 22.031 -3.76 1 95 380 GLY B N 1
ATOM 5894 C CA . GLY B 1 380 ? -19.672 21.469 -4.98 1 95 380 GLY B CA 1
ATOM 5895 C C . GLY B 1 380 ? -19.297 20 -4.848 1 95 380 GLY B C 1
ATOM 5896 O O . GLY B 1 380 ? -19.922 19.266 -4.09 1 95 380 GLY B O 1
ATOM 5897 N N . CYS B 1 381 ? -18.375 19.625 -5.773 1 94.25 381 CYS B N 1
ATOM 5898 C CA . CYS B 1 381 ? -18.031 18.203 -5.875 1 94.25 381 CYS B CA 1
ATOM 5899 C C . CYS B 1 381 ? -16.531 18 -5.926 1 94.25 381 CYS B C 1
ATOM 5901 O O . CYS B 1 381 ? -15.789 18.906 -6.324 1 94.25 381 CYS B O 1
ATOM 5903 N N . VAL B 1 382 ? -16.062 16.922 -5.406 1 93.19 382 VAL B N 1
ATOM 5904 C CA . VAL B 1 382 ? -14.672 16.484 -5.551 1 93.19 382 VAL B CA 1
ATOM 5905 C C . VAL B 1 382 ? -14.617 15.195 -6.367 1 93.19 382 VAL B C 1
ATOM 5907 O O . VAL B 1 382 ? -15.461 14.312 -6.207 1 93.19 382 VAL B O 1
ATOM 5910 N N . ASN B 1 383 ? -13.578 15 -7.172 1 91.38 383 ASN B N 1
ATOM 5911 C CA . ASN B 1 383 ? -13.547 13.953 -8.188 1 91.38 383 ASN B CA 1
ATOM 5912 C C . ASN B 1 383 ? -13.07 12.625 -7.613 1 91.38 383 ASN B C 1
ATOM 5914 O O . ASN B 1 383 ? -13.359 11.562 -8.164 1 91.38 383 ASN B O 1
ATOM 5918 N N . ASP B 1 384 ? -12.211 12.672 -6.617 1 92.62 384 ASP B N 1
ATOM 5919 C CA . ASP B 1 384 ? -11.57 11.461 -6.117 1 92.62 384 ASP B CA 1
ATOM 5920 C C . ASP B 1 384 ? -11.133 11.633 -4.66 1 92.62 384 ASP B C 1
ATOM 5922 O O . ASP B 1 384 ? -10.602 12.68 -4.285 1 92.62 384 ASP B O 1
ATOM 5926 N N . LEU B 1 385 ? -11.344 10.602 -3.863 1 93.25 385 LEU B N 1
ATOM 5927 C CA . LEU B 1 385 ? -10.984 10.695 -2.453 1 93.25 385 LEU B CA 1
ATOM 5928 C C . LEU B 1 385 ? -9.844 9.734 -2.117 1 93.25 385 LEU B C 1
ATOM 5930 O O . LEU B 1 385 ? -9.305 9.766 -1.008 1 93.25 385 LEU B O 1
ATOM 5934 N N . ALA B 1 386 ? -9.375 8.969 -3.105 1 94.81 386 ALA B N 1
ATOM 5935 C CA . ALA B 1 386 ? -8.383 7.922 -2.881 1 94.81 386 ALA B CA 1
ATOM 5936 C C . ALA B 1 386 ? -7.105 8.492 -2.271 1 94.81 386 ALA B C 1
ATOM 5938 O O . ALA B 1 386 ? -6.496 7.875 -1.395 1 94.81 386 ALA B O 1
ATOM 5939 N N . PRO B 1 387 ? -6.707 9.727 -2.666 1 95.25 387 PRO B N 1
ATOM 5940 C CA . PRO B 1 387 ? -5.434 10.25 -2.166 1 95.25 387 PRO B CA 1
ATOM 5941 C C . PRO B 1 387 ? -5.438 10.469 -0.654 1 95.25 387 PRO B C 1
ATOM 5943 O O . PRO B 1 387 ? -4.371 10.562 -0.038 1 95.25 387 PRO B O 1
ATOM 5946 N N . LEU B 1 388 ? -6.59 10.5 -0.013 1 95.62 388 LEU B N 1
ATOM 5947 C CA . LEU B 1 388 ? -6.672 10.734 1.425 1 95.62 388 LEU B CA 1
ATOM 5948 C C . LEU B 1 388 ? -6.012 9.594 2.197 1 95.62 388 LEU B C 1
ATOM 5950 O O . LEU B 1 388 ? -5.496 9.805 3.299 1 95.62 388 LEU B O 1
ATOM 5954 N N . ALA B 1 389 ? -6.016 8.43 1.598 1 96.88 389 ALA B N 1
ATOM 5955 C CA . ALA B 1 389 ? -5.488 7.234 2.25 1 96.88 389 ALA B CA 1
ATOM 5956 C C . ALA B 1 389 ? -3.998 7.387 2.547 1 96.88 389 ALA B C 1
ATOM 5958 O O . ALA B 1 389 ? -3.471 6.742 3.453 1 96.88 389 ALA B O 1
ATOM 5959 N N . LYS B 1 390 ? -3.373 8.266 1.845 1 96.75 390 LYS B N 1
ATOM 5960 C CA . LYS B 1 390 ? -1.926 8.422 1.953 1 96.75 390 LYS B CA 1
ATOM 5961 C C . LYS B 1 390 ? -1.535 9.008 3.309 1 96.75 390 LYS B C 1
ATOM 5963 O O . LYS B 1 390 ? -0.474 8.688 3.846 1 96.75 390 LYS B O 1
ATOM 5968 N N . THR B 1 391 ? -2.414 9.844 3.91 1 96.31 391 THR B N 1
ATOM 5969 C CA . THR B 1 391 ? -1.97 10.516 5.125 1 96.31 391 THR B CA 1
ATOM 5970 C C . THR B 1 391 ? -3.045 10.445 6.207 1 96.31 391 THR B C 1
ATOM 5972 O O . THR B 1 391 ? -2.732 10.344 7.395 1 96.31 391 THR B O 1
ATOM 5975 N N . TRP B 1 392 ? -4.262 10.586 5.816 1 96.5 392 TRP B N 1
ATOM 5976 C CA . TRP B 1 392 ? -5.316 10.742 6.812 1 96.5 392 TRP B CA 1
ATOM 5977 C C . TRP B 1 392 ? -6.609 10.086 6.344 1 96.5 392 TRP B C 1
ATOM 5979 O O . TRP B 1 392 ? -7.629 10.758 6.172 1 96.5 392 TRP B O 1
ATOM 5989 N N . PRO B 1 393 ? -6.641 8.734 6.297 1 95.56 393 PRO B N 1
ATOM 5990 C CA . PRO B 1 393 ? -7.844 8.039 5.836 1 95.56 393 PRO B CA 1
ATOM 5991 C C . PRO B 1 393 ? -9.07 8.336 6.699 1 95.56 393 PRO B C 1
ATOM 5993 O O . PRO B 1 393 ? -10.18 8.453 6.18 1 95.56 393 PRO B O 1
ATOM 5996 N N . SER B 1 394 ? -8.953 8.578 7.949 1 92.69 394 SER B N 1
ATOM 5997 C CA . SER B 1 394 ? -10.094 8.766 8.844 1 92.69 394 SER B CA 1
ATOM 5998 C C . SER B 1 394 ? -10.711 10.148 8.672 1 92.69 394 SER B C 1
ATOM 6000 O O . SER B 1 394 ? -11.797 10.422 9.195 1 92.69 394 SER B O 1
ATOM 6002 N N . ALA B 1 395 ? -10.086 11.047 7.867 1 90.44 395 ALA B N 1
ATOM 6003 C CA . ALA B 1 395 ? -10.625 12.383 7.625 1 90.44 395 ALA B CA 1
ATOM 6004 C C . ALA B 1 395 ? -12.039 12.32 7.07 1 90.44 395 ALA B C 1
ATOM 6006 O O . ALA B 1 395 ? -12.867 13.18 7.363 1 90.44 395 ALA B O 1
ATOM 6007 N N . VAL B 1 396 ? -12.258 11.289 6.281 1 84.19 396 VAL B N 1
ATOM 6008 C CA . VAL B 1 396 ? -13.547 11.148 5.605 1 84.19 396 VAL B CA 1
ATOM 6009 C C . VAL B 1 396 ? -14.648 10.906 6.633 1 84.19 396 VAL B C 1
ATOM 6011 O O . VAL B 1 396 ? -15.805 11.266 6.406 1 84.19 396 VAL B O 1
ATOM 6014 N N . LEU B 1 397 ? -14.297 10.375 7.723 1 78.31 397 LEU B N 1
ATOM 6015 C CA . LEU B 1 397 ? -15.266 10.102 8.781 1 78.31 397 LEU B CA 1
ATOM 6016 C C . LEU B 1 397 ? -15.664 11.383 9.508 1 78.31 397 LEU B C 1
ATOM 6018 O O . LEU B 1 397 ? -16.734 11.453 10.102 1 78.31 397 LEU B O 1
ATOM 6022 N N . TYR B 1 398 ? -14.75 12.422 9.484 1 70.12 398 TYR B N 1
ATOM 6023 C CA . TYR B 1 398 ? -14.93 13.68 10.211 1 70.12 398 TYR B CA 1
ATOM 6024 C C . TYR B 1 398 ? -15.508 14.758 9.297 1 70.12 398 TYR B C 1
ATOM 6026 O O . TYR B 1 398 ? -16.297 15.602 9.742 1 70.12 398 TYR B O 1
ATOM 6034 N N . LEU B 1 399 ? -15.031 14.703 8.102 1 71 399 LEU B N 1
ATOM 6035 C CA . LEU B 1 399 ? -15.344 15.805 7.203 1 71 399 LEU B CA 1
ATOM 6036 C C . LEU B 1 399 ? -16.656 15.555 6.473 1 71 399 LEU B C 1
ATOM 6038 O O . LEU B 1 399 ? -17.25 16.484 5.926 1 71 399 LEU B O 1
ATOM 6042 N N . LEU B 1 400 ? -16.938 14.227 6.398 1 66 400 LEU B N 1
ATOM 6043 C CA . LEU B 1 400 ? -18.203 13.945 5.719 1 66 400 LEU B CA 1
ATOM 6044 C C . LEU B 1 400 ? -19.391 14.156 6.656 1 66 400 LEU B C 1
ATOM 6046 O O . LEU B 1 400 ? -19.344 13.742 7.816 1 66 400 LEU B O 1
ATOM 6050 N N . GLN B 1 401 ? -19.703 15.562 6.863 1 55.34 401 GLN B N 1
ATOM 6051 C CA . GLN B 1 401 ? -20.812 16 7.695 1 55.34 4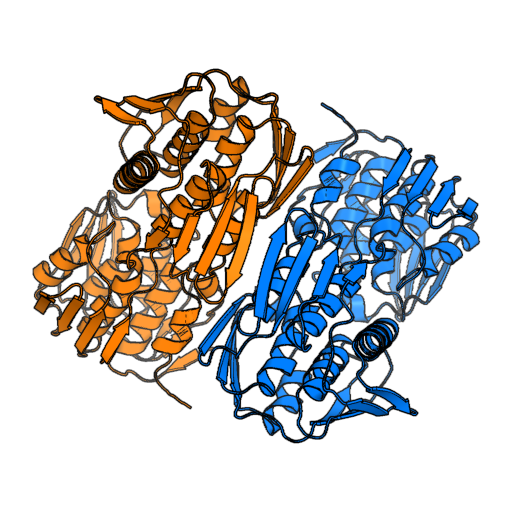01 GLN B CA 1
ATOM 6052 C C . GLN B 1 401 ? -21.906 14.938 7.77 1 55.34 401 GLN B C 1
ATOM 6054 O O . GLN B 1 401 ? -22.594 14.82 8.781 1 55.34 401 GLN B O 1
ATOM 6059 N N . SER B 1 402 ? -22.609 14.625 6.758 1 43.94 402 SER B N 1
ATOM 6060 C CA . SER B 1 402 ? -23.984 14.125 6.664 1 43.94 402 SER B CA 1
ATOM 6061 C C . SER B 1 402 ? -24.078 12.68 7.141 1 43.94 402 SER B C 1
ATOM 6063 O O . SER B 1 402 ? -23.578 11.766 6.477 1 43.94 402 SER B O 1
ATOM 6065 N N . LYS B 1 403 ? -23.75 12.648 8.547 1 40.56 403 LYS B N 1
ATOM 6066 C CA . LYS B 1 403 ? -24.344 11.367 8.898 1 40.56 403 LYS B CA 1
ATOM 6067 C C . LYS B 1 403 ? -25.469 11 7.934 1 40.56 403 LYS B C 1
ATOM 6069 O O . LYS B 1 403 ? -26.344 11.82 7.652 1 40.56 403 LYS B O 1
ATOM 6074 N N . PRO B 1 404 ? -25.188 9.789 7.082 1 31.33 404 PRO B N 1
ATOM 6075 C CA . PRO B 1 404 ? -26.516 9.594 6.492 1 31.33 404 PRO B CA 1
ATOM 6076 C C . PRO B 1 404 ? -27.656 9.922 7.465 1 31.33 404 PRO B C 1
ATOM 6078 O O . PRO B 1 404 ? -27.469 9.812 8.68 1 31.33 404 PRO B O 1
#

Solvent-accessible surface area (backbone atoms only — not comparable to full-atom values): 38249 Å² total; per-residue (Å²): 97,54,70,47,69,54,47,55,41,61,48,79,40,74,37,52,43,21,60,74,58,46,40,51,52,52,55,51,26,32,65,7,54,51,55,23,36,39,28,57,53,57,76,11,51,40,45,46,18,36,53,47,68,38,40,54,28,16,32,40,33,38,51,77,43,32,38,38,25,26,44,48,81,62,45,53,74,40,48,38,49,24,46,61,28,58,61,46,45,43,26,48,56,38,32,43,29,30,40,55,28,40,37,38,42,28,29,31,76,66,36,59,73,40,93,53,61,72,55,53,63,59,44,46,80,51,16,54,66,49,82,41,43,25,31,39,38,31,46,14,83,31,37,56,62,42,77,49,73,45,66,22,64,82,44,35,43,55,55,39,8,48,45,58,22,7,34,66,18,76,68,7,23,41,41,35,49,37,78,55,80,35,37,48,59,57,39,50,49,46,32,50,51,41,38,66,20,63,23,47,56,44,76,57,93,52,32,38,39,24,30,42,66,36,36,45,69,46,66,45,75,44,49,19,21,37,50,68,39,35,43,52,46,42,25,3,18,69,32,70,18,41,27,35,35,34,56,42,80,61,63,74,43,54,61,55,57,57,52,40,42,65,15,54,22,47,69,46,78,54,97,34,20,42,35,29,32,44,49,52,68,37,48,43,80,46,76,28,42,62,32,57,76,40,48,48,41,50,49,52,48,22,24,57,8,58,43,69,12,39,41,26,55,49,69,69,38,52,66,52,79,32,45,41,61,57,55,47,34,48,55,36,40,60,29,51,18,46,54,48,78,57,97,60,29,42,37,22,28,21,47,57,73,45,60,60,35,81,37,71,24,71,75,20,38,64,45,30,51,41,40,53,39,49,28,28,48,41,10,20,28,40,57,47,53,36,35,32,31,46,67,47,40,57,48,57,73,68,67,53,68,72,66,126,98,54,69,48,71,54,47,55,40,60,49,77,40,74,37,53,42,20,61,74,56,46,40,52,51,53,56,51,25,29,63,8,52,51,55,23,36,40,27,56,54,58,76,10,50,40,44,46,18,36,53,47,67,38,39,53,27,16,32,41,34,38,50,77,42,33,38,39,26,26,43,48,81,62,47,53,76,39,48,38,48,26,46,58,28,60,60,46,44,43,26,49,55,37,31,45,30,30,39,54,28,40,38,38,44,28,28,31,75,66,37,61,72,38,94,55,62,72,56,51,62,59,43,48,80,50,16,52,66,49,82,43,44,23,32,39,39,30,45,14,82,30,37,57,61,42,77,50,73,44,67,22,65,81,44,34,44,53,56,40,8,47,46,57,23,8,35,67,17,77,70,7,22,41,40,35,48,37,77,55,81,36,36,50,59,58,38,50,48,46,32,50,51,41,39,66,21,64,22,46,55,46,77,57,92,51,32,37,40,25,29,42,65,36,35,44,69,45,66,46,74,43,49,20,20,38,50,69,39,36,43,53,46,42,24,2,18,70,33,67,18,41,27,36,33,34,56,44,79,62,62,73,43,54,61,53,58,58,53,40,41,64,15,54,20,48,67,46,80,56,96,34,20,42,35,29,33,45,49,52,67,35,47,43,80,46,76,27,43,64,32,56,75,41,50,48,42,52,48,52,48,21,22,57,7,58,44,68,12,39,42,26,56,50,67,68,39,52,66,53,79,30,45,42,61,57,54,47,33,48,56,36,40,60,29,52,19,46,53,48,77,57,96,61,30,42,36,22,27,21,46,57,73,46,60,60,34,80,38,70,23,71,75,18,36,64,45,29,50,41,40,54,40,50,27,28,46,40,10,20,31,40,56,47,54,35,36,30,32,46,67,47,39,56,48,59,73,68,67,51,68,71,66,127

Foldseek 3Di:
DDFDAADALADEAAFAFALLLLLLLLLLQQQAADKEKEDQADPFLQSVLSNQLSVQFWDWDDDHRMIIIHGHHGDQEEEGESEAHQLSQLLSVLQVLAHAHKYKYFYHDLNQQFDDVQLCVQSVVAWPWDDDRGIIITHGPHAAEAEGEGEQPQDCSNVLSNQSNQARHNNGYKYFYDDDHFLCQSVVSSQVSQVCQPWHWDDDDRIITTYDDGHYPHYDYRAGHLLLCLLSQLLNQLSQYKYKYARAPDGFPPCSQVLCVVQVWDWDDDDRIIITGYYGEDAAEDECRNPLSNVLSSLLSQQQYAAKHKYANNVSCCSGSHHCLVLSQQLSVQQVWHWDDDPRIIITHDHGDDAQGEHEQRLALSSLSSNLSVCNRRIHYYDDNVSVSNRHPCVCVSSVPDPD/DDFDAADALADEAAFAFALLLLLLLLLLQQQAADKEKEDQADPFLQSVLSNQLSVQFWDWDDDHRMIIIHGHHGDQEEEGESEAHQLSQLLSVLQVLAHAHKYKYFYHDLNLQFDDVQLCVQSVVAWPWDDDRGIIITHGPHAAEAEGEGEQPQDCSNVLSNQSNQARHNNGYKYFYDDDHFLCQSVVSSQVSQVLQPWHWDDDPRIITTYDDGHYPHYDYRAGHLLLCLLSQLLNQLSQYKYKYARADDGFPVCSQVQCVVQVWDWDDDDRIIITGYYGEDAAEDECRNPLSNVLSSLLSQQQYAAKHKYANNVSCCSGSHHCLVLSQQLSVQQVWHWDDDPRIIITHDHGDDAQGEHECRLALSSLSSNLSVCNRRIHYYDDNVSVSNRHPCVCVSSVPDPD

Sequence (808 aa):
MLCVKPSPIEGEFPAPPSKPMSQRYIFASALAEGATEIGPLELSDDVVAALRAIQPISSIELRGDLAVIERRTPDRYRAFSVGDSGFTGRVATALYAGIEGFTAIFMAEQLSRRPLRDLVDVLSSYARIVWLPGVVLIDSSGVRRVDVKIRGDVTSQYISGLMFLSTVAEEGGRIEVTGERKSWQYVEATGDVIRIFGGQAEVEDNVIYVRGPLKSPGRLAVPGDYSLSAFLMVGAAITGGRARITNLRGGPDEQIVDILQDAGVSVVLSDGAVSVEGQPARPLDVDLSTAPDLAPPVALLGAFTAGASKIRGVQHLAYKESNRIESISDIVRRLGARAEYSNGVLTVEGPPRRRDVAFECHGDHRICLMALTAMRAVGGCVNDLAPLAKTWPSAVLYLLQSKPMLCVKPSPIEGEFPAPPSKPMSQRYIFASALAEGATEIGPLELSDDVVAALRAIQPISSIELRGDLAVIERRTPDRYRAFSVGDSGFTGRVATALYAGIEGFTAIFMAEQLSRRPLRDLVDVLSSYARIVWLPGVVLIDSSGVRRVDVKIRGDVTSQYISGLMFLSTVAEEGGRIEVTGERKSWQYVEATGDVIRIFGGQAEVEDNVIYVRGPLKSPGRLAVPGDYSLSAFLMVGAAITGGRARITNLRGGPDEQIVDILQDAGVSVVLSDGAVSVEGQPARPLDVDLSTAPDLAPPVALLGAFTAGASKIRGVQHLAYKESNRIESISDIVRRLGARAEYSNGVLTVEGPPRRRDVAFECHGDHRICLMALTAMRAVGGCVNDLAPLAKTWPSAVLYLLQSKP

Radius of gyration: 26.88 Å; Cα contacts (8 Å, |Δi|>4): 2151; chains: 2; bounding box: 62×77×62 Å

Secondary structure (DSSP, 8-state):
-EEE------EEEEPPBPHHHHHHHHHHHHHEESEEEEE-----HHHHHHHHHHGGGEEEEEETTEEEEEE-PPPSEEEEE-TT-HHHHHHHHHHHTSSSEEEEEE--HHHHTS--HHHHHHHTTTEEEEEETTEEEEEE---S-EEEEEESSS-HHHHHHHHHHHHHSTT-EEEEEES---SHHHHHHHHHHHHHTT-EEEEETTEEEEE--EE--SEEEPPB-HHHHHHHHHHHHHHT-EEEEES----TTTHHHHHHHHTT-EEEEETTEEEEES---S--EEE-TT-GGGHHHHHHHHHTSBEEEEEES-GGGGGSSS-HHHHHHHHHHHTT-EEEEETTEEEEEE-----SEEE--TT-HHHHHHHHHHHHHH-EEES--GGGGGT-TTHHHHH-----/-EEE------EEEEPPBPHHHHHHHHHHHHHEESEEEEE-----HHHHHHHHHHGGGEEEEEETTEEEEEE-PPPSEEEEE-TT-HHHHHHHHHHHTSSSEEEEEE--HHHHTS--HHHHHHHTTTEEEEEETTEEEEEE---S-EEEEEESSS-HHHHHHHHHHHHHSTT-EEEEEES---SHHHHHHHHHHHHHTT-EEEEETTEEEEE--EE--SEEEPPB-HHHHHHHHHHHHHHT-EEEEES----TTTHHHHHHHHTT-EEEEETTEEEEES---S--EEE-TT-GGGHHHHHHHHHTSBEEEEEES-GGGGGSSS-HHHHHHHHHHHTT-EEEEETTEEEEEE-----SEEE--TT-HHHHHHHHHHHHHH-EEES--GGGGGT-TTHHHHH-----